Protein AF-A0A9X3MWZ3-F1 (afdb_monomer)

Foldseek 3Di:
DFDWAWEFEKDKAKFAAAPVQQVDQQFAAAQFQCVQVVDPLRFQKQVSGGGFLPDGHGDAHFMKMFMAFAPLQLDWDDDPPDPDIDGAFTFQWKWKWKDFPPDIWIKIKRQFFFDQECPAHSQDDVRGHGMHMDTLLRDPFPPDDGDGDGAGCCGRNNSCCSLFCNNRENRRIYGPNDADWGWMKMKMKTFHPDLVSAVCVVDVPSQHPQCPDVVGHSTYMYIAMATGHGYHNNDDRCPPVQAFAAFAKFKDLDLQLRLLLSLCVVLVHDLVSSLCSLCLVLVLNVVCPPACSVVVSQLVVLQSQKDWAFQFKAKDKDPFDDPCPVLRVLRNCLSQLVLQLLVLLLVLLQLLLVLSVQSSDPPRDPDDVVLSLVLSLLSLVVSVVSVVVSVVSVVVSVVVQVVRQVPDDPPMGMDIDTDDIWIAGGFMKMKTWDPLAAAQPPVVPRPRIHIDDTDPDAAPPSNNSDPPSVSRVCPVVNVVNHHYHDNDRAFFKKKFKKWFWDAPQQQLPQFHDQCSCVVFWDDDQSHQATDGPDAHTDPDIDMDMDMDTFDSCQCVVVLVSLVVCVVVVPDPPSCSSRVVRNVIGMGMDGRPCPLVVLLQWGFDDIDQQDDPVDDPVCVVSSVSSRVSSDPSNGTHGNQPDGNRQKDWGKMATDWMWTARSHSRIYIHPLVDYRYRPVWDADPVDRRITTHTIAGSFTKDKDKDFDDDPNFQFQWKWWAAPVQLKIWIGGLQQATQWIWGADPQWTDTDGDFEADHDHDDDPRVVLVVLRTHSVVSNQLSVLLQLLLVLADFDDDPQQVQVCVGINAMWTKGKMWIEMETSHAARANSYPVQSSVCSVVSDSRDGHNSCQQSHWFFKDKDHSSNNLAFFSWWFWADPVLHGDSQAIEGCSRDDDPRYYHDRRPRDIYGHHPPDDITMMITTGRQRGWIWIGRSHHNIDIDHGDPVSNVSNVQSHKDWAWPPFDKAFDPAAEDDDDPHAFAKFWTDRNDDTHHHDHHDPDPDDGDIDTDGTIIMGRND

Mean predicted aligned error: 10.82 Å

Radius of gyration: 37.03 Å; Cα contacts (8 Å, |Δi|>4): 2209; chains: 1; bounding box: 78×65×126 Å

Solvent-accessible surface area (backbone atoms only — not comparable to full-atom values): 54495 Å² total; per-residue (Å²): 137,90,64,20,35,31,38,34,49,34,56,43,49,59,48,54,31,7,55,67,37,32,75,40,61,58,21,44,55,36,64,57,36,39,65,49,53,74,40,89,63,42,37,69,44,31,78,58,25,44,53,67,74,86,45,58,36,52,50,74,53,21,37,39,34,33,41,47,76,48,72,64,42,70,48,73,40,69,48,96,90,46,101,50,74,47,69,39,48,48,66,39,32,33,41,40,35,41,42,43,95,89,52,74,52,47,30,38,31,33,30,28,38,53,36,81,54,70,82,59,16,84,20,41,39,96,86,29,15,33,11,27,71,33,51,46,91,74,46,80,43,94,76,71,85,76,58,70,55,92,44,35,44,33,60,94,76,43,84,52,22,55,62,21,35,58,48,20,33,25,42,51,21,43,77,46,68,68,70,76,65,49,52,31,27,42,31,42,38,31,30,48,86,51,64,87,54,30,48,60,74,80,41,38,67,63,75,41,79,64,48,72,40,90,80,43,48,76,45,60,34,37,36,18,15,27,25,63,41,65,40,40,52,82,34,59,71,57,72,77,63,62,55,60,36,76,36,52,36,12,31,22,52,34,66,58,41,6,44,21,25,40,31,21,61,75,61,70,50,56,71,66,57,25,52,51,47,40,29,49,76,70,71,40,55,88,42,45,85,44,90,46,20,57,50,54,45,53,51,49,56,56,40,59,35,41,45,80,41,88,47,48,56,36,70,45,59,49,77,57,88,75,92,46,66,68,49,41,51,50,39,47,52,42,43,50,48,51,35,32,48,53,39,53,19,38,49,50,41,26,51,49,51,51,51,40,49,50,73,39,38,89,78,63,70,99,67,62,62,68,57,49,50,54,47,50,50,53,43,34,52,52,47,51,52,50,53,53,50,46,54,53,46,52,55,49,39,53,55,46,51,53,53,52,52,72,69,49,58,97,82,31,45,74,45,81,41,79,33,75,55,26,38,28,68,43,42,53,16,40,28,40,40,33,73,92,53,62,63,82,57,76,89,66,68,63,61,77,62,46,77,43,76,61,80,87,67,80,45,54,91,92,44,73,67,47,82,61,47,62,62,58,61,44,51,62,54,19,60,75,64,32,41,76,57,59,83,76,85,49,63,42,34,38,27,42,34,34,36,41,23,46,34,60,80,64,46,40,92,84,34,41,54,40,52,50,50,68,78,44,37,45,69,48,95,91,56,71,48,36,40,71,77,70,94,59,61,49,95,67,63,50,78,48,74,40,69,42,76,59,60,81,56,59,35,50,67,57,53,50,51,50,53,52,52,53,74,64,63,80,54,92,66,53,50,72,43,45,51,69,56,74,78,40,26,53,47,47,47,62,50,66,49,51,48,43,37,30,48,16,27,40,76,53,76,62,59,72,76,59,62,95,89,56,59,82,84,47,49,62,58,46,48,52,52,35,63,50,26,62,87,44,61,63,49,46,57,37,50,85,56,69,57,32,59,61,39,47,32,46,39,30,70,77,45,38,32,39,25,21,35,67,26,37,56,30,41,45,53,63,89,69,62,32,61,12,87,93,50,48,57,36,92,92,40,76,79,25,34,36,55,57,45,29,47,45,58,38,32,30,80,47,72,45,71,46,70,64,89,89,36,48,48,65,16,33,46,25,42,27,71,84,63,61,23,41,36,36,26,39,52,74,22,50,53,29,23,34,40,33,57,50,94,86,38,38,44,78,40,73,40,71,33,73,81,57,56,76,71,55,70,72,56,33,54,50,56,66,53,54,60,40,27,68,57,44,44,44,49,50,53,18,45,55,49,21,47,77,41,37,64,58,92,71,55,76,53,55,57,41,42,31,70,54,30,40,69,65,23,34,32,33,38,36,38,35,38,36,47,56,73,30,56,80,72,47,46,56,31,67,69,41,49,54,52,28,56,75,67,67,41,80,85,73,51,48,42,39,44,49,44,57,28,39,43,42,43,46,67,53,52,86,77,32,33,55,27,19,49,38,30,34,21,50,46,40,100,87,69,45,69,32,63,76,42,46,29,16,90,44,44,47,96,48,97,47,35,35,61,69,57,66,82,70,39,60,34,33,64,23,95,84,59,76,65,45,49,35,36,36,36,25,36,45,77,26,36,36,46,39,40,51,25,53,55,62,76,44,72,48,68,55,58,66,70,58,36,50,54,32,60,59,45,44,59,49,73,44,83,56,57,81,36,80,26,51,71,90,55,50,44,63,89,74,78,95,46,63,54,50,66,26,40,30,30,66,67,40,73,75,37,78,57,45,84,61,68,96,68,94,66,96,69,64,67,39,82,42,69,34,24,44,31,41,35,67,102

Secondary structure (DSSP, 8-state):
-----EEEE--EEEEEE-HHHHTS--EEPPSB-GGGGGSTT--SSHHHHBPPTT-EEPPPSEEEEEEPPPGGGG--EE-TT-S-EE-PPPP-EEEEEEE-SS-EEEEEEEEEEEESSSSS---EETTEEEEEEEEGGG---TT----B----TTTTT-TTTTT-GGGSBTTTEEEE-----S-EEEEEEEE-SSGGG-HHHH-GGGG-GGGG-SSPP-SEEEEEEEEEE---TT--SSTTTTSPB--EEEEESSHHHHHHHHHHHHHT--HHHHHHHHHHHTT-GGGTTSTTHHHHHHHHHHHHTEEEE---EEEEEESS----HHHHHHHHHHHHHHHHHHHHHHHHHHHHHHHHHHHH-SS--S--HHHHHHHHHHHHHHHHHHHHHHHHHHHHHHHHHHHHHHHSPTT-EEEEEEPPPEEEEPPPEEEEESTTSPPSSSTT-PPPPEEPPP--SPPPTT-TT-SSTHHHHHHHHHHHTPEEP-----EEEEEEEEEEE-BGGG-GGG---TTHHHHHEE--TT-SSPEES---B-S-PEEEEEEEE--TTTTHHHHHHHHHHHHHT-STTHHHHHHHHHTS-EEEEE-TTHHHHHTTEEE-----S--TTS-GGGHHHHHHHHHHHTT---EEE-TTS---SEE-SEEEEEEEEEEETTSBEEEE--SSEEE-TTS-EETTEEEEE-PPPEESS-EEEEEEEPPSSS-SEEEEEEEETTTTEEEEEETT--EEEEEE--SSSPEEEEPSSSSPPPP-HHHHHHHHH---HHHHHHHHHHHHHHHTT------HHHHHHHHHH---EEEEEEEEEEEESSSPP---SHHHHHHHHHH--SSS---TTGGGPEEE-EE--SS-TTB-EEEEEEB-TTSSB-TT-EE-TT--SBTTEEPPPTTSSEEES-TTPPPEEEEEEE-TTSBEEEE-SSS--EEE---HHHHHHHHHH--EEEE--SEEEETT----PPPS-SSEEEEE-TTS--EEPPP-----S---EEEE--EEEEE--

Organism: NCBI:txid490573

Sequence (1017 aa):
MSGPALIVPIRVEALPVGAPDAAGPWSVLPHANFSALSLPRAPYLGAQVFSPPFGGQPFEPGVHVHWRLPRALLQARQERDAKRITLPCAPDRWLVVRTGAQDTQAWVVESNHVDPEPLHSPTSFPGGYIGRVHALEAWPGETEGGDRLPLNAFGYGIPDFAGCYVNCRNVFGMLDAESAPGPRTYTVIGWYADAKRDPLDADPAAFGELAGADPAPRRTLCVGAVSGVPFDPAGAYLRGQHAPLTPDVAIGNTPAEALAALAARRAGADEVAERLLNAFQLGALDRIGETDGIARLEEQMHAAKFAALDGGIEWEVRGGEADLAALNAAQRRWDSGTAELASLRGRLFADWCRRAALRASDRRPQLDFDALDAFMETQADEIDALAGELVALAAQIQVQADQVAAGLPHGARLESVPASRFYQPNDVVVVLCGDGLPGSAPDAADEPPFVGDEPTRPAPAGYERLAPPEVAQLLEYGAAHARPWKLPWRPVELAWRVSVQLRRELDTSAGLDPQVVLDHFAMPPDGFDLESDSVRYEALADEYTGRVLLAANASIGLERQIATAIEQRRYDGLEGLLGPLQQQPLLAQVLSGFTSALGMLAHQLQLPVEDPQGSPLDAAFVTRVRDAIDAERRFSPLMHNPFAPLRTGRFELTELRLIDEFGRWRDVDVSAIAVAETVPTDPRRRSAVLPPLRLSQPAQLNFRWLDAGGTPILGWVVPNHLDDGLMFYDAEGRALGRLTPTVDAPQWRVAPGAEVPAPAGVIAELVASIDDSAYLRALGATLDAARALIAPAQTAADREVAVLVGSPLAVVQASFDLSLLGLPLIDMGIDALRADIARGDVRRRSDRALAGVRLPVLLGSLTQLGDGLAGFFAAGADGKPDFARFLSQAATAHERIARPPQSTVTVRADPGAGATVVTMLVDPRCEVHAYTGVLPVKTLTIGPDVAARGLAALKYAFQTAPVIVPRGRIGVPLPAAAGTWSWLSATGEPVALEPFVPTAAPELHRIADGWLQLDPS

Structure (mmCIF, N/CA/C/O backbone):
data_AF-A0A9X3MWZ3-F1
#
_entry.id   AF-A0A9X3MWZ3-F1
#
loop_
_atom_site.group_PDB
_atom_site.id
_atom_site.type_symbol
_atom_site.label_atom_id
_atom_site.label_alt_id
_atom_site.label_comp_id
_atom_site.label_asym_id
_atom_site.label_entity_id
_atom_site.label_seq_id
_atom_site.pdbx_PDB_ins_code
_atom_site.Cartn_x
_atom_site.Cartn_y
_atom_site.Cartn_z
_atom_site.occupancy
_atom_site.B_iso_or_equiv
_atom_site.auth_seq_id
_atom_site.auth_comp_id
_atom_site.auth_asym_id
_atom_site.auth_atom_id
_atom_site.pdbx_PDB_model_num
ATOM 1 N N . MET A 1 1 ? -30.737 35.041 29.374 1.00 44.84 1 MET A N 1
ATOM 2 C CA . MET A 1 1 ? -30.986 35.500 27.991 1.00 44.84 1 MET A CA 1
ATOM 3 C C . MET A 1 1 ? -31.983 34.531 27.373 1.00 44.84 1 MET A C 1
ATOM 5 O O . MET A 1 1 ? -31.637 33.362 27.280 1.00 44.84 1 MET A O 1
ATOM 9 N N . SER A 1 2 ? -33.213 34.968 27.079 1.00 55.81 2 SER A N 1
ATOM 10 C CA . SER A 1 2 ? -34.256 34.138 26.450 1.00 55.81 2 SER A CA 1
ATOM 11 C C . SER A 1 2 ? -34.142 34.209 24.921 1.00 55.81 2 SER A C 1
ATOM 13 O O . SER A 1 2 ? -33.700 35.223 24.377 1.00 55.81 2 SER A O 1
ATOM 15 N N . GLY A 1 3 ? -34.428 33.099 24.253 1.00 67.62 3 GLY A N 1
ATOM 16 C CA . GLY A 1 3 ? -34.390 32.910 22.803 1.00 67.62 3 GLY A CA 1
ATOM 17 C C . GLY A 1 3 ? -34.557 31.415 22.499 1.00 67.62 3 GLY A C 1
ATOM 18 O O . GLY A 1 3 ? -34.235 30.609 23.379 1.00 67.62 3 GLY A O 1
ATOM 19 N N . PRO A 1 4 ? -35.066 31.034 21.316 1.00 80.38 4 PRO A N 1
ATOM 20 C CA . PRO A 1 4 ? -35.375 29.639 21.002 1.00 80.38 4 PRO A CA 1
ATOM 21 C C . PRO A 1 4 ? -34.118 28.755 20.981 1.00 80.38 4 PRO A C 1
ATOM 23 O O . PRO A 1 4 ? -32.992 29.237 20.809 1.00 80.38 4 PRO A O 1
ATOM 26 N N . ALA A 1 5 ? -34.309 27.450 21.165 1.00 85.44 5 ALA A N 1
ATOM 27 C CA . ALA A 1 5 ? -33.251 26.447 21.075 1.00 85.44 5 ALA A CA 1
ATOM 28 C C . ALA A 1 5 ? -33.361 25.662 19.761 1.00 85.44 5 ALA A C 1
ATOM 30 O O . ALA A 1 5 ? -34.463 25.374 19.295 1.00 85.44 5 ALA A O 1
ATOM 31 N N . LEU A 1 6 ? -32.222 25.291 19.181 1.00 87.88 6 LEU A N 1
ATOM 32 C CA . LEU A 1 6 ? -32.156 24.314 18.103 1.00 87.88 6 LEU A CA 1
ATOM 33 C C . LEU A 1 6 ? -32.267 22.919 18.720 1.00 87.88 6 LEU A C 1
ATOM 35 O O . LEU A 1 6 ? -31.373 22.487 19.450 1.00 87.88 6 LEU A O 1
ATOM 39 N N . ILE A 1 7 ? -33.365 22.229 18.441 1.00 87.81 7 ILE A N 1
ATOM 40 C CA . ILE A 1 7 ? -33.603 20.865 18.894 1.00 87.81 7 ILE A CA 1
ATOM 41 C C . ILE A 1 7 ? -33.026 19.908 17.858 1.00 87.81 7 ILE A C 1
ATOM 43 O O . ILE A 1 7 ? -33.414 19.928 16.690 1.00 87.81 7 ILE A O 1
ATOM 47 N N . VAL A 1 8 ? -32.088 19.074 18.295 1.00 88.75 8 VAL A N 1
ATOM 48 C CA . VAL A 1 8 ? -31.399 18.094 17.457 1.00 88.75 8 VAL A CA 1
ATOM 49 C C . VAL A 1 8 ? -31.795 16.692 17.921 1.00 88.75 8 VAL A C 1
ATOM 51 O O . VAL A 1 8 ? -31.367 16.256 18.994 1.00 88.75 8 VAL A O 1
ATOM 54 N N . PRO A 1 9 ? -32.627 15.971 17.154 1.00 88.19 9 PRO A N 1
ATOM 55 C CA . PRO A 1 9 ? -32.967 14.594 17.473 1.00 88.19 9 PRO A CA 1
ATOM 56 C C . PRO A 1 9 ? -31.722 13.700 17.516 1.00 88.19 9 PRO A C 1
ATOM 58 O O . PRO A 1 9 ? -30.861 13.767 16.639 1.00 88.19 9 PRO A O 1
ATOM 61 N N . ILE A 1 10 ? -31.635 12.839 18.527 1.00 90.25 10 ILE A N 1
ATOM 62 C CA . ILE A 1 10 ? -30.581 11.830 18.675 1.00 90.25 10 ILE A CA 1
ATOM 63 C C . ILE A 1 10 ? -31.183 10.440 18.854 1.00 90.25 10 ILE A C 1
ATOM 65 O O . ILE A 1 10 ? -32.307 10.273 19.329 1.00 90.25 10 ILE A O 1
ATOM 69 N N . ARG A 1 11 ? -30.414 9.411 18.495 1.00 89.56 11 ARG A N 1
ATOM 70 C CA . ARG A 1 11 ? -30.802 8.021 18.751 1.00 89.56 11 ARG A CA 1
ATOM 71 C C . ARG A 1 11 ? -30.326 7.586 20.131 1.00 89.56 11 ARG A C 1
ATOM 73 O O . ARG A 1 11 ? -29.149 7.744 20.447 1.00 89.56 11 ARG A O 1
ATOM 80 N N . VAL A 1 12 ? -31.245 7.010 20.902 1.00 93.38 12 VAL A N 1
ATOM 81 C CA . VAL A 1 12 ? -30.995 6.386 22.205 1.00 93.38 12 VAL A CA 1
ATOM 82 C C . VAL A 1 12 ? -31.265 4.896 22.067 1.00 93.38 12 VAL A C 1
ATOM 84 O O . VAL A 1 12 ? -32.322 4.502 21.580 1.00 93.38 12 VAL A O 1
ATOM 87 N N . GLU A 1 13 ? -30.312 4.087 22.498 1.00 94.56 13 GLU A N 1
ATOM 88 C CA . GLU A 1 13 ? -30.368 2.631 22.469 1.00 94.56 13 GLU A CA 1
ATOM 89 C C . GLU A 1 13 ? -30.204 2.113 23.900 1.00 94.56 13 GLU A C 1
ATOM 91 O O . GLU A 1 13 ? -29.517 2.721 24.726 1.00 94.56 13 GLU A O 1
ATOM 96 N N . ALA A 1 14 ? -30.846 0.989 24.212 1.00 95.25 14 ALA A N 1
ATOM 97 C CA . ALA A 1 14 ? -30.788 0.390 25.540 1.00 95.25 14 ALA A CA 1
ATOM 98 C C . ALA A 1 14 ? -30.548 -1.117 25.448 1.00 95.25 14 ALA A C 1
ATOM 100 O O . ALA A 1 14 ? -31.276 -1.833 24.757 1.00 95.25 14 ALA A O 1
ATOM 101 N N . LEU A 1 15 ? -29.551 -1.602 26.182 1.00 94.69 15 LEU A N 1
ATOM 102 C CA . LEU A 1 15 ? -29.202 -3.012 26.286 1.00 94.69 15 LEU A CA 1
ATOM 103 C C . LEU A 1 15 ? -29.501 -3.516 27.709 1.00 94.69 15 LEU A C 1
ATOM 105 O O . LEU A 1 15 ? -28.733 -3.221 28.628 1.00 94.69 15 LEU A O 1
ATOM 109 N N . PRO A 1 16 ? -30.605 -4.256 27.921 1.00 94.06 16 PRO A N 1
ATOM 110 C CA . PRO A 1 16 ? -30.861 -4.921 29.193 1.00 94.06 16 PRO A CA 1
ATOM 111 C C . PRO A 1 16 ? -29.943 -6.140 29.359 1.00 94.06 16 PRO A C 1
ATOM 113 O O . PRO A 1 16 ? -29.800 -6.953 28.445 1.00 94.06 16 PRO A O 1
ATOM 116 N N . VAL A 1 17 ? -29.345 -6.270 30.541 1.00 92.94 17 VAL A N 1
ATOM 117 C CA . VAL A 1 17 ? -28.444 -7.359 30.938 1.00 92.94 17 VAL A CA 1
ATOM 118 C C . VAL A 1 17 ? -28.923 -7.903 32.281 1.00 92.94 17 VAL A C 1
ATOM 120 O O . VAL A 1 17 ? -28.858 -7.216 33.303 1.00 92.94 17 VAL A O 1
ATOM 123 N N . GLY A 1 18 ? -29.426 -9.139 32.292 1.00 91.94 18 GLY A N 1
ATOM 124 C CA . GLY A 1 18 ? -29.791 -9.826 33.534 1.00 91.94 18 GLY A CA 1
ATOM 125 C C . GLY A 1 18 ? -28.623 -10.616 34.129 1.00 91.94 18 GLY A C 1
ATOM 126 O O . GLY A 1 18 ? -27.554 -10.736 33.536 1.00 91.94 18 GLY A O 1
ATOM 127 N N . ALA A 1 19 ? -28.818 -11.212 35.304 1.00 89.94 19 ALA A N 1
ATOM 128 C CA . ALA A 1 19 ? -27.808 -12.033 35.973 1.00 89.94 19 ALA A CA 1
ATOM 129 C C . ALA A 1 19 ? -27.309 -13.236 35.134 1.00 89.94 19 ALA A C 1
ATOM 131 O O . ALA A 1 19 ? -26.105 -13.499 35.158 1.00 89.94 19 ALA A O 1
ATOM 132 N N . PRO A 1 20 ? -28.159 -13.953 34.365 1.00 88.25 20 PRO A N 1
ATOM 133 C CA . PRO A 1 20 ? -27.692 -14.965 33.415 1.00 88.25 20 PRO A CA 1
ATOM 134 C C . PRO A 1 20 ? -26.774 -14.400 32.325 1.00 88.25 20 PRO A C 1
ATOM 136 O O . PRO A 1 20 ? -25.827 -15.072 31.919 1.00 88.25 20 PRO A O 1
ATOM 139 N N . ASP A 1 21 ? -27.045 -13.176 31.865 1.00 87.81 21 ASP A N 1
ATOM 140 C CA . ASP A 1 21 ? -26.207 -12.489 30.889 1.00 87.81 21 ASP A CA 1
ATOM 141 C C . ASP A 1 21 ? -24.911 -11.996 31.560 1.00 87.81 21 ASP A C 1
ATOM 143 O O . ASP A 1 21 ? -23.841 -12.163 31.019 1.00 87.81 21 ASP A O 1
ATOM 147 N N . ALA A 1 22 ? -24.898 -11.509 32.795 1.00 85.62 22 ALA A N 1
ATOM 148 C CA . ALA A 1 22 ? -23.644 -11.061 33.426 1.00 85.62 22 ALA A CA 1
ATOM 149 C C . ALA A 1 22 ? -22.596 -12.179 33.672 1.00 85.62 22 ALA A C 1
ATOM 151 O O . ALA A 1 22 ? -21.436 -11.897 33.965 1.00 85.62 22 ALA A O 1
ATOM 152 N N . ALA A 1 23 ? -22.972 -13.458 33.555 1.00 83.69 23 ALA A N 1
ATOM 153 C CA . ALA A 1 23 ? -22.090 -14.594 33.833 1.00 83.69 23 ALA A CA 1
ATOM 154 C C . ALA A 1 23 ? -21.106 -14.962 32.697 1.00 83.69 23 ALA A C 1
ATOM 156 O O . ALA A 1 23 ? -20.221 -15.790 32.916 1.00 83.69 23 ALA A O 1
ATOM 157 N N . GLY A 1 24 ? -21.255 -14.401 31.490 1.00 77.31 24 GLY A N 1
ATOM 158 C CA . GLY A 1 24 ? -20.427 -14.729 30.319 1.00 77.31 24 GLY A CA 1
ATOM 159 C C . GLY A 1 24 ? -19.657 -13.523 29.762 1.00 77.31 24 GLY A C 1
ATOM 160 O O . GLY A 1 24 ? -20.049 -12.385 30.008 1.00 77.31 24 GLY A O 1
ATOM 161 N N . PRO A 1 25 ? -18.564 -13.733 29.003 1.00 77.44 25 PRO A N 1
ATOM 162 C CA . PRO A 1 25 ? -17.760 -12.656 28.419 1.00 77.44 25 PRO A CA 1
ATOM 163 C C . PRO A 1 25 ? -18.405 -12.106 27.133 1.00 77.44 25 PRO A C 1
ATOM 165 O O . PRO A 1 25 ? -17.905 -12.306 26.025 1.00 77.44 25 PRO A O 1
ATOM 168 N N . TRP A 1 26 ? -19.560 -11.454 27.270 1.00 79.44 26 TRP A N 1
ATOM 169 C CA . TRP A 1 26 ? -20.391 -11.052 26.127 1.00 79.44 26 TRP A CA 1
ATOM 170 C C . TRP A 1 26 ? -20.018 -9.707 25.499 1.00 79.44 26 TRP A C 1
ATOM 172 O O . TRP A 1 26 ? -20.583 -9.351 24.467 1.00 79.44 26 TRP A O 1
ATOM 182 N N . SER A 1 27 ? -19.087 -8.965 26.099 1.00 82.56 27 SER A N 1
ATOM 183 C CA . SER A 1 27 ? -18.580 -7.701 25.557 1.00 82.56 27 SER A CA 1
ATOM 184 C C . SER A 1 27 ? -17.097 -7.807 25.240 1.00 82.56 27 SER A C 1
ATOM 186 O O . SER A 1 27 ? -16.363 -8.515 25.930 1.00 82.56 27 SER A O 1
ATOM 188 N N . VAL A 1 28 ? -16.640 -7.097 24.214 1.00 81.38 28 VAL A N 1
ATOM 189 C CA . VAL A 1 28 ? -15.213 -6.864 24.006 1.00 81.38 28 VAL A CA 1
ATOM 190 C C . VAL A 1 28 ? -14.673 -5.937 25.093 1.00 81.38 28 VAL A C 1
ATOM 192 O O . VAL A 1 28 ? -15.396 -5.125 25.675 1.00 81.38 28 VAL A O 1
ATOM 195 N N . LEU A 1 29 ? -13.379 -6.065 25.373 1.00 81.00 29 LEU A N 1
ATOM 196 C CA . LEU A 1 29 ? -12.671 -5.102 26.213 1.00 81.00 29 LEU A CA 1
ATOM 197 C C . LEU A 1 29 ? -12.729 -3.700 25.577 1.00 81.00 29 LEU A C 1
ATOM 199 O O . LEU A 1 29 ? -12.761 -3.617 24.341 1.00 81.00 29 LEU A O 1
ATOM 203 N N . PRO A 1 30 ? -12.677 -2.615 26.382 1.00 79.69 30 PRO A N 1
ATOM 204 C CA . PRO A 1 30 ? -12.592 -1.261 25.847 1.00 79.69 30 PRO A CA 1
ATOM 205 C C . PRO A 1 30 ? -11.453 -1.171 24.837 1.00 79.69 30 PRO A C 1
ATOM 207 O O . PRO A 1 30 ? -10.393 -1.776 25.038 1.00 79.69 30 PRO A O 1
ATOM 210 N N . HIS A 1 31 ? -11.671 -0.432 23.753 1.00 81.06 31 HIS A N 1
ATOM 211 C CA . HIS A 1 31 ? -10.681 -0.256 22.699 1.00 81.06 31 HIS A CA 1
ATOM 212 C C . HIS A 1 31 ? -9.360 0.235 23.300 1.00 81.06 31 HIS A C 1
ATOM 214 O O . HIS A 1 31 ? -8.314 -0.354 23.032 1.00 81.06 31 HIS A O 1
ATOM 220 N N . ALA A 1 32 ? -9.428 1.226 24.195 1.00 85.12 32 ALA A N 1
ATOM 221 C CA . ALA A 1 32 ? -8.286 1.728 24.946 1.00 85.12 32 ALA A CA 1
ATOM 222 C C . ALA A 1 32 ? -8.561 1.729 26.461 1.00 85.12 32 ALA A C 1
ATOM 224 O O . ALA A 1 32 ? -9.608 2.191 26.915 1.00 85.12 32 ALA A O 1
ATOM 225 N N . ASN A 1 33 ? -7.594 1.253 27.243 1.00 87.50 33 ASN A N 1
ATOM 226 C CA . ASN A 1 33 ? -7.618 1.261 28.700 1.00 87.50 33 ASN A CA 1
ATOM 227 C C . ASN A 1 33 ? -6.326 1.882 29.264 1.00 87.50 33 ASN A C 1
ATOM 229 O O . ASN A 1 33 ? -5.306 1.212 29.421 1.00 87.50 33 ASN A O 1
ATOM 233 N N . PHE A 1 34 ? -6.368 3.171 29.602 1.00 87.94 34 PHE A N 1
ATOM 234 C CA . PHE A 1 34 ? -5.214 3.925 30.110 1.00 87.94 34 PHE A CA 1
ATOM 235 C C . PHE A 1 34 ? -4.869 3.594 31.557 1.00 87.94 34 PHE A C 1
ATOM 237 O O . PHE A 1 34 ? -3.738 3.838 31.970 1.00 87.94 34 PHE A O 1
ATOM 244 N N . SER A 1 35 ? -5.786 2.980 32.315 1.00 86.81 35 SER A N 1
ATOM 245 C CA . SER A 1 35 ? -5.480 2.528 33.681 1.00 86.81 35 SER A CA 1
ATOM 246 C C . SER A 1 35 ? -4.335 1.508 33.712 1.00 86.81 35 SER A C 1
ATOM 248 O O . SER A 1 35 ? -3.606 1.416 34.699 1.00 86.81 35 SER A O 1
ATOM 250 N N . ALA A 1 36 ? -4.109 0.803 32.596 1.00 85.56 36 ALA A N 1
ATOM 251 C CA . ALA A 1 36 ? -3.003 -0.129 32.433 1.00 85.56 36 ALA A CA 1
ATOM 252 C C . ALA A 1 36 ? -1.619 0.549 32.481 1.00 85.56 36 ALA A C 1
ATOM 254 O O . ALA A 1 36 ? -0.641 -0.113 32.824 1.00 85.56 36 ALA A O 1
ATOM 255 N N . LEU A 1 37 ? -1.521 1.853 32.184 1.00 85.75 37 LEU A N 1
ATOM 256 C CA . LEU A 1 37 ? -0.266 2.617 32.250 1.00 85.75 37 LEU A CA 1
ATOM 257 C C . LEU A 1 37 ? 0.137 2.978 33.684 1.00 85.75 37 LEU A C 1
ATOM 259 O O . LEU A 1 37 ? 1.316 3.204 33.955 1.00 85.75 37 LEU A O 1
ATOM 263 N N . SER A 1 38 ? -0.827 3.013 34.605 1.00 79.94 38 SER A N 1
ATOM 264 C CA . SER A 1 38 ? -0.587 3.299 36.023 1.00 79.94 38 SER A CA 1
ATOM 265 C C . SER A 1 38 ? -0.088 2.075 36.799 1.00 79.94 38 SER A C 1
ATOM 267 O O . SER A 1 38 ? 0.256 2.186 37.976 1.00 79.94 38 SER A O 1
ATOM 269 N N . LEU A 1 39 ? -0.042 0.897 36.165 1.00 81.12 39 LEU A N 1
ATOM 270 C CA . LEU A 1 39 ? 0.467 -0.314 36.797 1.00 81.12 39 LEU A CA 1
ATOM 271 C C . LEU A 1 39 ? 1.990 -0.210 37.030 1.00 81.12 39 LEU A C 1
ATOM 273 O O . LEU A 1 39 ? 2.728 0.265 36.157 1.00 81.12 39 LEU A O 1
ATOM 277 N N . PRO A 1 40 ? 2.501 -0.681 38.186 1.00 78.31 40 PRO A N 1
ATOM 278 C CA . PRO A 1 40 ? 3.936 -0.690 38.449 1.00 78.31 40 PRO A CA 1
ATOM 279 C C . PRO A 1 40 ? 4.695 -1.470 37.372 1.00 78.31 40 PRO A C 1
ATOM 281 O O . PRO A 1 40 ? 4.337 -2.610 37.079 1.00 78.31 40 PRO A O 1
ATOM 284 N N . ARG A 1 41 ? 5.771 -0.882 36.828 1.00 78.06 41 ARG A N 1
ATOM 285 C CA . ARG A 1 41 ? 6.602 -1.462 35.753 1.00 78.06 41 ARG A CA 1
ATOM 286 C C . ARG A 1 41 ? 5.890 -1.653 34.409 1.00 78.06 41 ARG A C 1
ATOM 288 O O . ARG A 1 41 ? 6.469 -2.287 33.532 1.00 78.06 41 ARG A O 1
ATOM 295 N N . ALA A 1 42 ? 4.684 -1.123 34.210 1.00 83.81 42 ALA A N 1
ATOM 296 C CA . ALA A 1 42 ? 4.072 -1.131 32.886 1.00 83.81 42 ALA A CA 1
ATOM 297 C C . ALA A 1 42 ? 4.866 -0.228 31.924 1.00 83.81 42 ALA A C 1
ATOM 299 O O . ALA A 1 42 ? 5.188 0.908 32.282 1.00 83.81 42 ALA A O 1
ATOM 300 N N . PRO A 1 43 ? 5.195 -0.698 30.708 1.00 86.94 43 PRO A N 1
ATOM 301 C CA . PRO A 1 43 ? 5.865 0.142 29.729 1.00 86.94 43 PRO A CA 1
ATOM 302 C C . PRO A 1 43 ? 4.893 1.214 29.219 1.00 86.94 43 PRO A C 1
ATOM 304 O O . PRO A 1 43 ? 3.739 0.916 28.906 1.00 86.94 43 PRO A O 1
ATOM 307 N N . TYR A 1 44 ? 5.363 2.459 29.093 1.00 89.56 44 TYR A N 1
ATOM 308 C CA . TYR A 1 44 ? 4.563 3.569 28.565 1.00 89.56 44 TYR A CA 1
ATOM 309 C C . TYR A 1 44 ? 4.440 3.481 27.035 1.00 89.56 44 TYR A C 1
ATOM 311 O O . TYR A 1 44 ? 5.087 4.209 26.284 1.00 89.56 44 TYR A O 1
ATOM 319 N N . LEU A 1 45 ? 3.650 2.513 26.564 1.00 89.12 45 LEU A N 1
ATOM 320 C CA . LEU A 1 45 ? 3.478 2.181 25.149 1.00 89.12 45 LEU A CA 1
ATOM 321 C C . LEU A 1 45 ? 2.003 2.055 24.781 1.00 89.12 45 LEU A C 1
ATOM 323 O O . LEU A 1 45 ? 1.197 1.574 25.574 1.00 89.12 45 LEU A O 1
ATOM 327 N N . GLY A 1 46 ? 1.666 2.395 23.531 1.00 84.88 46 GLY A N 1
ATOM 328 C CA . GLY A 1 46 ? 0.307 2.220 23.004 1.00 84.88 46 GLY A CA 1
ATOM 329 C C . GLY A 1 46 ? -0.187 0.776 23.135 1.00 84.88 46 GLY A C 1
ATOM 330 O O . GLY A 1 46 ? -1.307 0.550 23.578 1.00 84.88 46 GLY A O 1
ATOM 331 N N . ALA A 1 47 ? 0.685 -0.208 22.885 1.00 83.69 47 ALA A N 1
ATOM 332 C CA . ALA A 1 47 ? 0.375 -1.636 23.024 1.00 83.69 47 ALA A CA 1
ATOM 333 C C . ALA A 1 47 ? -0.119 -2.049 24.427 1.00 83.69 47 ALA A C 1
ATOM 335 O O . ALA A 1 47 ? -0.773 -3.077 24.557 1.00 83.69 47 ALA A O 1
ATOM 336 N N . GLN A 1 48 ? 0.200 -1.273 25.471 1.00 86.56 48 GLN A N 1
ATOM 337 C CA . GLN A 1 48 ? -0.265 -1.526 26.838 1.00 86.56 48 GLN A CA 1
ATOM 338 C C . GLN A 1 48 ? -1.694 -1.012 27.074 1.00 86.56 48 GLN A C 1
ATOM 340 O O . GLN A 1 48 ? -2.380 -1.482 27.979 1.00 86.56 48 GLN A O 1
ATOM 345 N N . VAL A 1 49 ? -2.121 -0.034 26.273 1.00 86.88 49 VAL A N 1
ATOM 346 C CA . VAL A 1 49 ? -3.427 0.623 26.358 1.00 86.88 49 VAL A CA 1
ATOM 347 C C . VAL A 1 49 ? -4.461 -0.113 25.511 1.00 86.88 49 VAL A C 1
ATOM 349 O O . VAL A 1 49 ? -5.603 -0.269 25.943 1.00 86.88 49 VAL A O 1
ATOM 352 N N . PHE A 1 50 ? -4.091 -0.543 24.302 1.00 84.81 50 PHE A N 1
ATOM 353 C CA . PHE A 1 50 ? -5.040 -1.143 23.364 1.00 84.81 50 PHE A CA 1
ATOM 354 C C . PHE A 1 50 ? -5.311 -2.607 23.687 1.00 84.81 50 PHE A C 1
ATOM 356 O O . PHE A 1 50 ? -4.402 -3.426 23.805 1.00 84.81 50 PHE A O 1
ATOM 363 N N . SER A 1 51 ? -6.592 -2.947 23.797 1.00 83.81 51 SER A N 1
ATOM 364 C CA . SER A 1 51 ? -7.004 -4.315 24.096 1.00 83.81 51 SER A CA 1
ATOM 365 C C . SER A 1 51 ? -6.790 -5.248 22.892 1.00 83.81 51 SER A C 1
ATOM 367 O O . SER A 1 51 ? -6.901 -4.813 21.739 1.00 83.81 51 SER A O 1
ATOM 369 N N . PRO A 1 52 ? -6.574 -6.559 23.099 1.00 82.56 52 PRO A N 1
ATOM 370 C CA . PRO A 1 52 ? -6.485 -7.514 21.996 1.00 82.56 52 PRO A CA 1
ATOM 371 C C . PRO A 1 52 ? -7.840 -7.680 21.273 1.00 82.56 52 PRO A C 1
ATOM 373 O O . PRO A 1 52 ? -8.880 -7.654 21.938 1.00 82.56 52 PRO A O 1
ATOM 376 N N . PRO A 1 53 ? -7.866 -7.914 19.942 1.00 84.44 53 PRO A N 1
ATOM 377 C CA . PRO A 1 53 ? -9.107 -7.991 19.152 1.00 84.44 53 PRO A CA 1
ATOM 378 C C . PRO A 1 53 ? -10.107 -9.072 19.587 1.00 84.44 53 PRO A C 1
ATOM 380 O O . PRO A 1 53 ? -11.308 -8.923 19.385 1.00 84.44 53 PRO A O 1
ATOM 383 N N . PHE A 1 54 ? -9.618 -10.149 20.207 1.00 88.00 54 PHE A N 1
ATOM 384 C CA . PHE A 1 54 ? -10.418 -11.317 20.589 1.00 88.00 54 PHE A CA 1
ATOM 385 C C . PHE A 1 54 ? -10.532 -11.509 22.109 1.00 88.00 54 PHE A C 1
ATOM 387 O O . PHE A 1 54 ? -10.826 -12.609 22.575 1.00 88.00 54 PHE A O 1
ATOM 394 N N . GLY A 1 55 ? -10.300 -10.448 22.889 1.00 84.62 55 GLY A N 1
ATOM 395 C CA . GLY A 1 55 ? -10.557 -10.436 24.332 1.00 84.62 55 GLY A CA 1
ATOM 396 C C . GLY A 1 55 ? -12.030 -10.173 24.660 1.00 84.62 55 GLY A C 1
ATOM 397 O O . GLY A 1 55 ? -12.736 -9.533 23.880 1.00 84.62 55 GLY A O 1
ATOM 398 N N . GLY A 1 56 ? -12.491 -10.631 25.826 1.00 83.38 56 GLY A N 1
ATOM 399 C CA . GLY A 1 56 ? -13.857 -10.386 26.285 1.00 83.38 56 GLY A CA 1
ATOM 400 C C . GLY A 1 56 ? -13.966 -10.195 27.795 1.00 83.38 56 GLY A C 1
ATOM 401 O O . GLY A 1 56 ? -13.156 -10.722 28.557 1.00 83.38 56 GLY A O 1
ATOM 402 N N . GLN A 1 57 ? -14.983 -9.446 28.213 1.00 84.75 57 GLN A N 1
ATOM 403 C CA . GLN A 1 57 ? -15.337 -9.180 29.605 1.00 84.75 57 GLN A CA 1
ATOM 404 C C . GLN A 1 57 ? -16.859 -9.306 29.802 1.00 84.75 57 GLN A C 1
ATOM 406 O O . GLN A 1 57 ? -17.627 -9.113 28.847 1.00 84.75 57 GLN A O 1
ATOM 411 N N . PRO A 1 58 ? -17.320 -9.660 31.013 1.00 85.50 58 PRO A N 1
ATOM 412 C CA . PRO A 1 58 ? -18.743 -9.696 31.317 1.00 85.50 58 PRO A CA 1
ATOM 413 C C . PRO A 1 58 ? -19.346 -8.291 31.361 1.00 85.50 58 PRO A C 1
ATOM 415 O O . PRO A 1 58 ? -18.683 -7.333 31.755 1.00 85.50 58 PRO A O 1
ATOM 418 N N . PHE A 1 59 ? -20.621 -8.183 30.988 1.00 88.38 59 PHE A N 1
ATOM 419 C CA . PHE A 1 59 ? -21.401 -6.985 31.285 1.00 88.38 59 PHE A CA 1
ATOM 420 C C . PHE A 1 59 ? -21.774 -6.953 32.766 1.00 88.38 59 PHE A C 1
ATOM 422 O O . PHE A 1 59 ? -22.035 -7.987 33.385 1.00 88.38 59 PHE A O 1
ATOM 429 N N . GLU A 1 60 ? -21.856 -5.748 33.318 1.00 90.00 60 GLU A N 1
ATOM 430 C CA . GLU A 1 60 ? -22.481 -5.543 34.621 1.00 90.00 60 GLU A CA 1
ATOM 431 C C . GLU A 1 60 ? -24.010 -5.690 34.499 1.00 90.00 60 GLU A C 1
ATOM 433 O O . GLU A 1 60 ? -24.582 -5.233 33.512 1.00 90.00 60 GLU A O 1
ATOM 438 N N . PRO A 1 61 ? -24.704 -6.315 35.468 1.00 91.88 61 PRO A N 1
ATOM 439 C CA . PRO A 1 61 ? -26.163 -6.391 35.444 1.00 91.88 61 PRO A CA 1
ATOM 440 C C . PRO A 1 61 ? -26.819 -5.003 35.467 1.00 91.88 61 PRO A C 1
ATOM 442 O O . PRO A 1 61 ? -26.422 -4.138 36.249 1.00 91.88 61 PRO A O 1
ATOM 445 N N . GLY A 1 62 ? -27.871 -4.818 34.670 1.00 93.75 62 GLY A N 1
ATOM 446 C CA . GLY A 1 62 ? -28.627 -3.567 34.588 1.00 93.75 62 GLY A CA 1
ATOM 447 C C . GLY A 1 62 ? -29.059 -3.232 33.163 1.00 93.75 62 GLY A C 1
ATOM 448 O O . GLY A 1 62 ? -29.053 -4.085 32.276 1.00 93.75 62 GLY A O 1
ATOM 449 N N . VAL A 1 63 ? -29.460 -1.983 32.933 1.00 94.69 63 VAL A N 1
ATOM 450 C CA . VAL A 1 63 ? -29.760 -1.464 31.594 1.00 94.69 63 VAL A CA 1
ATOM 451 C C . VAL A 1 63 ? -28.657 -0.500 31.177 1.00 94.69 63 VAL A C 1
ATOM 453 O O . VAL A 1 63 ? -28.505 0.580 31.748 1.00 94.69 63 VAL A O 1
ATOM 456 N N . HIS A 1 64 ? -27.887 -0.882 30.161 1.00 95.12 64 HIS A N 1
ATOM 457 C CA . HIS A 1 64 ? -26.887 -0.012 29.552 1.00 95.12 64 HIS A CA 1
ATOM 458 C C . HIS A 1 64 ? -27.573 0.886 28.528 1.00 95.12 64 HIS A C 1
ATOM 460 O O . HIS A 1 64 ? -28.100 0.398 27.531 1.00 95.12 64 HIS A O 1
ATOM 466 N N . VAL A 1 65 ? -27.579 2.191 28.770 1.00 96.19 65 VAL A N 1
ATOM 467 C CA . VAL A 1 65 ? -28.168 3.183 27.867 1.00 96.19 65 VAL A CA 1
ATOM 468 C C . VAL A 1 65 ? -27.036 3.892 27.135 1.00 96.19 65 VAL A C 1
ATOM 470 O O . VAL A 1 65 ? -26.106 4.382 27.774 1.00 96.19 65 VAL A O 1
ATOM 473 N N . HIS A 1 66 ? -27.101 3.950 25.809 1.00 96.25 66 HIS A N 1
ATOM 474 C CA . HIS A 1 66 ? -26.124 4.625 24.951 1.00 96.25 66 HIS A CA 1
ATOM 475 C C . HIS A 1 66 ? -26.855 5.568 24.005 1.00 96.25 66 HIS A C 1
ATOM 477 O O . HIS A 1 66 ? -27.946 5.250 23.531 1.00 96.25 66 HIS A O 1
ATOM 483 N N . TRP A 1 67 ? -26.283 6.737 23.735 1.00 94.69 67 TRP A N 1
ATOM 484 C CA . TRP A 1 67 ? -26.865 7.678 22.789 1.00 94.69 67 TRP A CA 1
ATOM 485 C C . TRP A 1 67 ? -25.835 8.176 21.791 1.00 94.69 67 TRP A C 1
ATOM 487 O O . TRP A 1 67 ? -24.678 8.442 22.114 1.00 94.69 67 TRP A O 1
ATOM 497 N N . ARG A 1 68 ? -26.280 8.314 20.545 1.00 90.56 68 ARG A N 1
ATOM 498 C CA . ARG A 1 68 ? -25.417 8.705 19.434 1.00 90.56 68 ARG A CA 1
ATOM 499 C C . ARG A 1 68 ? -25.379 10.219 19.315 1.00 90.56 68 ARG A C 1
ATOM 501 O O . ARG A 1 68 ? -26.418 10.877 19.334 1.00 90.56 68 ARG A O 1
ATOM 508 N N . LEU A 1 69 ? -24.177 10.761 19.143 1.00 89.62 69 LEU A N 1
ATOM 509 C CA . LEU A 1 69 ? -24.017 12.174 18.830 1.00 89.62 69 LEU A CA 1
ATOM 510 C C . LEU A 1 69 ? -24.571 12.476 17.427 1.00 89.62 69 LEU A C 1
ATOM 512 O O . LEU A 1 69 ? -24.419 11.642 16.528 1.00 89.62 69 LEU A O 1
ATOM 516 N N . PRO A 1 70 ? -25.169 13.663 17.214 1.00 86.19 70 PRO A N 1
ATOM 517 C CA . PRO A 1 70 ? -25.628 14.089 15.898 1.00 86.19 70 PRO A CA 1
ATOM 518 C C . PRO A 1 70 ? -24.514 14.020 14.855 1.00 86.19 70 PRO A C 1
ATOM 520 O O . PRO A 1 70 ? -23.374 14.401 15.136 1.00 86.19 70 PRO A O 1
ATOM 523 N N . ARG A 1 71 ? -24.846 13.635 13.616 1.00 79.50 71 ARG A N 1
ATOM 524 C CA . ARG A 1 71 ? -23.865 13.526 12.522 1.00 79.50 71 ARG A CA 1
ATOM 525 C C . ARG A 1 71 ? -23.032 14.796 12.301 1.00 79.50 71 ARG A C 1
ATOM 527 O O . ARG A 1 71 ? -21.870 14.688 11.912 1.00 79.50 71 ARG A O 1
ATOM 534 N N . ALA A 1 72 ? -23.592 15.979 12.556 1.00 79.06 72 ALA A N 1
ATOM 535 C CA . ALA A 1 72 ? -22.879 17.258 12.464 1.00 79.06 72 ALA A CA 1
ATOM 536 C C . ALA A 1 72 ? -21.663 17.343 13.410 1.00 79.06 72 ALA A C 1
ATOM 538 O O . ALA A 1 72 ? -20.664 17.970 13.070 1.00 79.06 72 ALA A O 1
ATOM 539 N N . LEU A 1 73 ? -21.716 16.667 14.563 1.00 84.62 73 LEU A N 1
ATOM 540 C CA . LEU A 1 73 ? -20.644 16.650 15.564 1.00 84.62 73 LEU A CA 1
ATOM 541 C C . LEU A 1 73 ? -19.589 15.564 15.309 1.00 84.62 73 LEU A C 1
ATOM 543 O O . LEU A 1 73 ? -18.544 15.555 15.953 1.00 84.62 73 LEU A O 1
ATOM 547 N N . LEU A 1 74 ? -19.853 14.652 14.368 1.00 82.38 74 LEU A N 1
ATOM 548 C CA . LEU A 1 74 ? -18.938 13.576 13.974 1.00 82.38 74 LEU A CA 1
ATOM 549 C C . LEU A 1 74 ? -18.017 13.982 12.808 1.00 82.38 74 LEU A C 1
ATOM 551 O O . LEU A 1 74 ? -17.163 13.200 12.399 1.00 82.38 74 LEU A O 1
ATOM 555 N N . GLN A 1 75 ? -18.199 15.180 12.240 1.00 78.62 75 GLN A N 1
ATOM 556 C CA . GLN A 1 75 ? -17.467 15.638 11.059 1.00 78.62 75 GLN A CA 1
ATOM 557 C C . GLN A 1 75 ? -16.326 16.583 11.430 1.00 78.62 75 GLN A C 1
ATOM 559 O O . GLN A 1 75 ? -16.531 17.680 11.947 1.00 78.62 75 GLN A O 1
ATOM 564 N N . ALA A 1 76 ? -15.112 16.150 11.107 1.00 76.50 76 ALA A N 1
ATOM 565 C CA . ALA A 1 76 ? -13.912 16.963 11.170 1.00 76.50 76 ALA A CA 1
ATOM 566 C C . ALA A 1 76 ? -13.912 18.044 10.080 1.00 76.50 76 ALA A C 1
ATOM 568 O O . ALA A 1 76 ? -14.308 17.792 8.940 1.00 76.50 76 ALA A O 1
ATOM 569 N N . ARG A 1 77 ? -13.426 19.242 10.412 1.00 71.88 77 ARG A N 1
ATOM 570 C CA . ARG A 1 77 ? -13.283 20.354 9.469 1.00 71.88 77 ARG A CA 1
ATOM 571 C C . ARG A 1 77 ? -11.823 20.706 9.277 1.00 71.88 77 ARG A C 1
ATOM 573 O O . ARG A 1 77 ? -11.061 20.774 10.235 1.00 71.88 77 ARG A O 1
ATOM 580 N N . GLN A 1 78 ? -11.454 20.962 8.031 1.00 69.88 78 GLN A N 1
ATOM 581 C CA . GLN A 1 78 ? -10.138 21.472 7.680 1.00 69.88 78 GLN A CA 1
ATOM 582 C C . GLN A 1 78 ? -10.260 22.973 7.407 1.00 69.88 78 GLN A C 1
ATOM 584 O O . GLN A 1 78 ? -10.997 23.388 6.511 1.00 69.88 78 GLN A O 1
ATOM 589 N N . GLU A 1 79 ? -9.581 23.796 8.205 1.00 66.88 79 GLU A N 1
ATOM 590 C CA . GLU A 1 79 ? -9.493 25.238 7.949 1.00 66.88 79 GLU A CA 1
ATOM 591 C C . GLU A 1 79 ? -8.712 25.469 6.639 1.00 66.88 79 GLU A C 1
ATOM 593 O O . GLU A 1 79 ? -7.656 24.874 6.442 1.00 66.88 79 GLU A O 1
ATOM 598 N N . ARG A 1 80 ? -9.219 26.320 5.728 1.00 53.97 80 ARG A N 1
ATOM 599 C CA . ARG A 1 80 ? -8.664 26.483 4.362 1.00 53.97 80 ARG A CA 1
ATOM 600 C C . ARG A 1 80 ? -7.175 26.866 4.315 1.00 53.97 80 ARG A C 1
ATOM 602 O O . ARG A 1 80 ? -6.521 26.504 3.345 1.00 53.97 80 ARG A O 1
ATOM 609 N N . ASP A 1 81 ? -6.658 27.535 5.349 1.00 49.97 81 ASP A N 1
ATOM 610 C CA . ASP A 1 81 ? -5.275 28.039 5.418 1.00 49.97 81 ASP A CA 1
ATOM 611 C C . ASP A 1 81 ? -4.399 27.344 6.481 1.00 49.97 81 ASP A C 1
ATOM 613 O O . ASP A 1 81 ? -3.213 27.650 6.605 1.00 49.97 81 ASP A O 1
ATOM 617 N N . ALA A 1 82 ? -4.939 26.388 7.247 1.00 51.47 82 ALA A N 1
ATOM 618 C CA . ALA A 1 82 ? -4.186 25.673 8.275 1.00 51.47 82 ALA A CA 1
ATOM 619 C C . ALA A 1 82 ? -4.199 24.163 8.016 1.00 51.47 82 ALA A C 1
ATOM 621 O O . ALA A 1 82 ? -5.241 23.562 7.772 1.00 51.47 82 ALA A O 1
ATOM 622 N N . LYS A 1 83 ? -3.057 23.489 8.217 1.00 54.59 83 LYS A N 1
ATOM 623 C CA . LYS A 1 83 ? -2.988 22.013 8.319 1.00 54.59 83 LYS A CA 1
ATOM 624 C C . LYS A 1 83 ? -3.727 21.462 9.559 1.00 54.59 83 LYS A C 1
ATOM 626 O O . LYS A 1 83 ? -3.507 20.320 9.952 1.00 54.59 83 LYS A O 1
ATOM 631 N N . ARG A 1 84 ? -4.560 22.273 10.219 1.00 60.09 84 ARG A N 1
ATOM 632 C CA . ARG A 1 84 ? -5.233 21.945 11.471 1.00 60.09 84 ARG A CA 1
ATOM 633 C C . ARG A 1 84 ? -6.645 21.462 11.178 1.00 60.09 84 ARG A C 1
ATOM 635 O O . ARG A 1 84 ? -7.478 22.201 10.658 1.00 60.09 84 ARG A O 1
ATOM 642 N N . ILE A 1 85 ? -6.893 20.215 11.549 1.00 71.75 85 ILE A N 1
ATOM 643 C CA . ILE A 1 85 ? -8.227 19.634 11.582 1.00 71.75 85 ILE A CA 1
ATOM 644 C C . ILE A 1 85 ? -8.857 20.010 12.924 1.00 71.75 85 ILE A C 1
ATOM 646 O O . ILE A 1 85 ? -8.273 19.748 13.975 1.00 71.75 85 ILE A O 1
ATOM 650 N N . THR A 1 86 ? -10.028 20.639 12.899 1.00 77.88 86 THR A N 1
ATOM 651 C CA . THR A 1 86 ? -10.805 20.964 14.097 1.00 77.88 86 THR A CA 1
ATOM 652 C C . THR A 1 86 ? -12.060 20.100 14.153 1.00 77.88 86 THR A C 1
ATOM 654 O O . THR A 1 86 ? -12.742 19.880 13.149 1.00 77.88 86 THR A O 1
ATOM 657 N N . LEU A 1 87 ? -12.343 19.563 15.339 1.00 81.25 87 LEU A N 1
ATOM 658 C CA . LEU A 1 87 ? -13.541 18.778 15.622 1.00 81.25 87 LEU A CA 1
ATOM 659 C C . LEU A 1 87 ? -14.517 19.624 16.450 1.00 81.25 87 LEU A C 1
ATOM 661 O O . LEU A 1 87 ? -14.067 20.295 17.384 1.00 81.25 87 LEU A O 1
ATOM 665 N N . PRO A 1 88 ? -15.827 19.593 16.149 1.00 87.44 88 PRO A N 1
ATOM 666 C CA . PRO A 1 88 ? -16.833 20.243 16.979 1.00 87.44 88 PRO A CA 1
ATOM 667 C C . PRO A 1 88 ? -16.848 19.682 18.407 1.00 87.44 88 PRO A C 1
ATOM 669 O O . PRO A 1 88 ? -16.663 18.481 18.620 1.00 87.44 88 PRO A O 1
ATOM 672 N N . CYS A 1 89 ? -17.115 20.543 19.389 1.00 89.44 89 CYS A N 1
ATOM 673 C CA . CYS A 1 89 ? -17.358 20.108 20.762 1.00 89.44 89 CYS A CA 1
ATOM 674 C C . CYS A 1 89 ? -18.672 19.315 20.854 1.00 89.44 89 CYS A C 1
ATOM 676 O O . CYS A 1 89 ? -19.691 19.696 20.270 1.00 89.44 89 CYS A O 1
ATOM 678 N N . ALA A 1 90 ? -18.664 18.241 21.638 1.00 92.06 90 ALA A N 1
ATOM 679 C CA . ALA A 1 90 ? -19.858 17.482 21.995 1.00 92.06 90 ALA A CA 1
ATOM 680 C C . ALA A 1 90 ? -20.560 18.101 23.223 1.00 92.06 90 ALA A C 1
ATOM 682 O O . ALA A 1 90 ? -19.882 18.745 24.031 1.00 92.06 90 ALA A O 1
ATOM 683 N N . PRO A 1 91 ? -21.881 17.895 23.399 1.00 93.12 91 PRO A N 1
ATOM 684 C CA . PRO A 1 91 ? -22.566 18.262 24.634 1.00 93.12 91 PRO A CA 1
ATOM 685 C C . PRO A 1 91 ? -21.922 17.560 25.834 1.00 93.12 91 PRO A C 1
ATOM 687 O O . PRO A 1 91 ? -21.610 16.366 25.779 1.00 93.12 91 PRO A O 1
ATOM 690 N N . ASP A 1 92 ? -21.714 18.308 26.915 1.00 93.00 92 ASP A N 1
ATOM 691 C CA . ASP A 1 92 ? -21.003 17.855 28.114 1.00 93.00 92 ASP A CA 1
ATOM 692 C C . ASP A 1 92 ? -21.918 17.645 29.328 1.00 93.00 92 ASP A C 1
ATOM 694 O O . ASP A 1 92 ? -21.451 17.293 30.420 1.00 93.00 92 ASP A O 1
ATOM 698 N N . ARG A 1 93 ? -23.224 17.834 29.135 1.00 93.81 93 ARG A N 1
ATOM 699 C CA . ARG A 1 93 ? -24.272 17.582 30.118 1.00 93.81 93 ARG A CA 1
ATOM 700 C C . ARG A 1 93 ? -25.405 16.798 29.498 1.00 93.81 93 ARG A C 1
ATOM 702 O O . ARG A 1 93 ? -25.873 17.152 28.417 1.00 93.81 93 ARG A O 1
ATOM 709 N N . TRP A 1 94 ? -25.870 15.775 30.208 1.00 95.69 94 TRP A N 1
ATOM 710 C CA . TRP A 1 94 ? -26.985 14.947 29.763 1.00 95.69 94 TRP A CA 1
ATOM 711 C C . TRP A 1 94 ? -27.935 14.649 30.911 1.00 95.69 94 TRP A C 1
ATOM 713 O O . TRP A 1 94 ? -27.524 14.130 31.943 1.00 95.69 94 TRP A O 1
ATOM 723 N N . LEU A 1 95 ? -29.215 14.936 30.716 1.00 96.25 95 LEU A N 1
ATOM 724 C CA . LEU A 1 95 ? -30.293 14.492 31.581 1.00 96.25 95 LEU A CA 1
ATOM 725 C C . LEU A 1 95 ? -30.783 13.151 31.043 1.00 96.25 95 LEU A C 1
ATOM 727 O O . LEU A 1 95 ? -31.212 13.074 29.893 1.00 96.25 95 LEU A O 1
ATOM 731 N N . VAL A 1 96 ? -30.754 12.119 31.877 1.00 96.00 96 VAL A N 1
ATOM 732 C CA . VAL A 1 96 ? -31.320 10.804 31.573 1.00 96.00 96 VAL A CA 1
ATOM 733 C C . VAL A 1 96 ? -32.500 10.584 32.503 1.00 96.00 96 VAL A C 1
ATOM 735 O O . VAL A 1 96 ? -32.331 10.604 33.717 1.00 96.00 96 VAL A O 1
ATOM 738 N N . VAL A 1 97 ? -33.695 10.377 31.958 1.00 94.56 97 VAL A N 1
ATOM 739 C CA . VAL A 1 97 ? -34.906 10.103 32.740 1.00 94.56 97 VAL A CA 1
ATOM 740 C C . VAL A 1 97 ? -35.445 8.738 32.371 1.00 94.56 97 VAL A C 1
ATOM 742 O O . VAL A 1 97 ? -35.767 8.480 31.212 1.00 94.56 97 VAL A O 1
ATOM 745 N N . ARG A 1 98 ? -35.579 7.873 33.372 1.00 93.50 98 ARG A N 1
ATOM 746 C CA . ARG A 1 98 ? -36.297 6.612 33.263 1.00 93.50 98 ARG A CA 1
ATOM 747 C C . ARG A 1 98 ? -37.716 6.792 33.778 1.00 93.50 98 ARG A C 1
ATOM 749 O O . ARG A 1 98 ? -37.911 7.173 34.927 1.00 93.50 98 ARG A O 1
ATOM 756 N N . THR A 1 99 ? -38.693 6.403 32.971 1.00 90.81 99 THR A N 1
ATOM 757 C CA . THR A 1 99 ? -40.099 6.277 33.371 1.00 90.81 99 THR A CA 1
ATOM 758 C C . THR A 1 99 ? -40.528 4.810 33.302 1.00 90.81 99 THR A C 1
ATOM 760 O O . THR A 1 99 ? -40.413 4.155 32.265 1.00 90.81 99 THR A O 1
ATOM 763 N N . GLY A 1 100 ? -40.969 4.265 34.434 1.00 84.00 100 GLY A N 1
ATOM 764 C CA . GLY A 1 100 ? -41.577 2.941 34.561 1.00 84.00 100 GLY A CA 1
ATOM 765 C C . GLY A 1 100 ? -43.054 3.041 34.950 1.00 84.00 100 GLY A C 1
ATOM 766 O O . GLY A 1 100 ? -43.601 4.129 35.107 1.00 84.00 100 GLY A O 1
ATOM 767 N N . ALA A 1 101 ? -43.717 1.898 35.143 1.00 73.31 101 ALA A N 1
ATOM 768 C CA . ALA A 1 101 ? -45.154 1.865 35.444 1.00 73.31 101 ALA A CA 1
ATOM 769 C C . ALA A 1 101 ? -45.542 2.530 36.783 1.00 73.31 101 ALA A C 1
ATOM 771 O O . ALA A 1 101 ? -46.676 2.983 36.929 1.00 73.31 101 ALA A O 1
ATOM 772 N N . GLN A 1 102 ? -44.633 2.553 37.765 1.00 69.31 102 GLN A N 1
ATOM 773 C CA . GLN A 1 102 ? -44.881 3.099 39.110 1.00 69.31 102 GLN A CA 1
ATOM 774 C C . GLN A 1 102 ? -43.720 3.937 39.662 1.00 69.31 102 GLN A C 1
ATOM 776 O O . GLN A 1 102 ? -43.804 4.400 40.795 1.00 69.31 102 GLN A O 1
ATOM 781 N N . ASP A 1 103 ? -42.652 4.132 38.886 1.00 82.81 103 ASP A N 1
ATOM 782 C CA . ASP A 1 103 ? -41.454 4.830 39.347 1.00 82.81 103 ASP A CA 1
ATOM 783 C C . ASP A 1 103 ? -40.840 5.677 38.227 1.00 82.81 103 ASP A C 1
ATOM 785 O O . ASP A 1 103 ? -40.865 5.294 37.054 1.00 82.81 103 ASP A O 1
ATOM 789 N N . THR A 1 104 ? -40.313 6.842 38.590 1.00 88.56 104 THR A N 1
ATOM 790 C CA . THR A 1 104 ? -39.591 7.747 37.694 1.00 88.56 104 THR A CA 1
ATOM 791 C C . THR A 1 104 ? -38.308 8.177 38.377 1.00 88.56 104 THR A C 1
ATOM 793 O O . THR A 1 104 ? -38.348 8.748 39.462 1.00 88.56 104 THR A O 1
ATOM 796 N N . GLN A 1 105 ? -37.181 7.938 37.717 1.00 92.00 105 GLN A N 1
ATOM 797 C CA . GLN A 1 105 ? -35.866 8.345 38.199 1.00 92.00 105 GLN A CA 1
ATOM 798 C C . GLN A 1 105 ? -35.153 9.171 37.143 1.00 92.00 105 GLN A C 1
ATOM 800 O O . GLN A 1 105 ? -35.346 8.973 35.942 1.00 92.00 105 GLN A O 1
ATOM 805 N N . ALA A 1 106 ? -34.334 10.110 37.601 1.00 93.12 106 ALA A N 1
ATOM 806 C CA . ALA A 1 106 ? -33.598 11.015 36.742 1.00 93.12 106 ALA A CA 1
ATOM 807 C C . ALA A 1 106 ? -32.148 11.137 37.207 1.00 93.12 106 ALA A C 1
ATOM 809 O O . ALA A 1 106 ? -31.871 11.191 38.408 1.00 93.12 106 ALA A O 1
ATOM 810 N N . TRP A 1 107 ? -31.238 11.232 36.245 1.00 95.31 107 TRP A N 1
ATOM 811 C CA . TRP A 1 107 ? -29.809 11.400 36.461 1.00 95.31 107 TRP A CA 1
ATOM 812 C C . TRP A 1 107 ? -29.256 12.513 35.586 1.00 95.31 107 TRP A C 1
ATOM 814 O O . TRP A 1 107 ? -29.749 12.746 34.482 1.00 95.31 107 TRP A O 1
ATOM 824 N N . VAL A 1 108 ? -28.199 13.163 36.061 1.00 95.31 108 VAL A N 1
ATOM 825 C CA . VAL A 1 108 ? -27.374 14.065 35.261 1.00 95.31 108 VAL A CA 1
ATOM 826 C C . VAL A 1 108 ? -26.009 13.425 35.054 1.00 95.31 108 VAL A C 1
ATOM 828 O O . VAL A 1 108 ? -25.320 13.090 36.017 1.00 95.31 108 VAL A O 1
ATOM 831 N N . VAL A 1 109 ? -25.627 13.254 33.792 1.00 95.62 109 VAL A N 1
ATOM 832 C CA . VAL A 1 109 ? -24.294 12.817 33.382 1.00 95.62 109 VAL A CA 1
ATOM 833 C C . VAL A 1 109 ? -23.471 14.046 33.025 1.00 95.62 109 VAL A C 1
ATOM 835 O O . VAL A 1 109 ? -23.851 14.837 32.159 1.00 95.62 109 VAL A O 1
ATOM 838 N N . GLU A 1 110 ? -22.331 14.195 33.687 1.00 94.69 110 GLU A N 1
ATOM 839 C CA . GLU A 1 110 ? -21.338 15.216 33.379 1.00 94.69 110 GLU A CA 1
ATOM 840 C C . GLU A 1 110 ? -20.179 14.573 32.623 1.00 94.69 110 GLU A C 1
ATOM 842 O O . GLU A 1 110 ? -19.235 14.047 33.214 1.00 94.69 110 GLU A O 1
ATOM 847 N N . SER A 1 111 ? -20.259 14.609 31.296 1.00 94.25 111 SER A N 1
ATOM 848 C CA . SER A 1 111 ? -19.372 13.858 30.401 1.00 94.25 111 SER A CA 1
ATOM 849 C C . SER A 1 111 ? -17.921 14.330 30.419 1.00 94.25 111 SER A C 1
ATOM 851 O O . SER A 1 111 ? -17.046 13.614 29.950 1.00 94.25 111 SER A O 1
ATOM 853 N N . ASN A 1 112 ? -17.654 15.542 30.909 1.00 92.00 112 ASN A N 1
ATOM 854 C CA . ASN A 1 112 ? -16.331 16.159 30.874 1.00 92.00 112 ASN A CA 1
ATOM 855 C C . ASN A 1 112 ? -15.634 16.289 32.228 1.00 92.00 112 ASN A C 1
ATOM 857 O O . ASN A 1 112 ? -14.557 16.885 32.283 1.00 92.00 112 ASN A O 1
ATOM 861 N N . HIS A 1 113 ? -16.242 15.783 33.300 1.00 91.88 113 HIS A N 1
ATOM 862 C CA . HIS A 1 113 ? -15.618 15.759 34.619 1.00 91.88 113 HIS A CA 1
ATOM 863 C C . HIS A 1 113 ? -14.435 14.794 34.631 1.00 91.88 113 HIS A C 1
ATOM 865 O O . HIS A 1 113 ? -14.536 13.709 34.062 1.00 91.88 113 HIS A O 1
ATOM 871 N N . VAL A 1 114 ? -13.344 15.176 35.289 1.00 91.56 114 VAL A N 1
ATOM 872 C CA . VAL A 1 114 ? -12.135 14.361 35.420 1.00 91.56 114 VAL A CA 1
ATOM 873 C C . VAL A 1 114 ? -11.911 13.960 36.868 1.00 91.56 114 VAL A C 1
ATOM 875 O O . VAL A 1 114 ? -11.927 14.806 37.760 1.00 91.56 114 VAL A O 1
ATOM 878 N N . ASP A 1 115 ? -11.612 12.680 37.072 1.00 89.62 115 ASP A N 1
ATOM 879 C CA . ASP A 1 115 ? -11.153 12.132 38.342 1.00 89.62 115 ASP A CA 1
ATOM 880 C C . ASP A 1 115 ? -9.787 11.443 38.182 1.00 89.62 115 ASP A C 1
ATOM 882 O O . ASP A 1 115 ? -9.522 10.820 37.152 1.00 89.62 115 ASP A O 1
ATOM 886 N N . PRO A 1 116 ? -8.912 11.487 39.201 1.00 87.38 116 PRO A N 1
ATOM 887 C CA . PRO A 1 116 ? -7.660 10.727 39.191 1.00 87.38 116 PRO A CA 1
ATOM 888 C C . PRO A 1 116 ? -7.877 9.214 39.389 1.00 87.38 116 PRO A C 1
ATOM 890 O O . PRO A 1 116 ? -7.025 8.413 39.018 1.00 87.38 116 PRO A O 1
ATOM 893 N N . GLU A 1 117 ? -9.019 8.820 39.956 1.00 87.75 117 GLU A N 1
ATOM 894 C CA . GLU A 1 117 ? -9.381 7.447 40.330 1.00 87.75 117 GLU A CA 1
ATOM 895 C C . GLU A 1 117 ? -10.739 7.068 39.704 1.00 87.75 117 GLU A C 1
ATOM 897 O O . GLU A 1 117 ? -11.541 7.966 39.433 1.00 87.75 117 GLU A O 1
ATOM 902 N N . PRO A 1 118 ? -11.055 5.771 39.500 1.00 88.75 118 PRO A N 1
ATOM 903 C CA . PRO A 1 118 ? -12.287 5.318 38.837 1.00 88.75 118 PRO A CA 1
ATOM 904 C C . PRO A 1 118 ? -13.523 5.410 39.749 1.00 88.75 118 PRO A C 1
ATOM 906 O O . PRO A 1 118 ? -14.295 4.462 39.876 1.00 88.75 118 PRO A O 1
ATOM 909 N N . LEU A 1 119 ? -13.699 6.534 40.445 1.00 87.75 119 LEU A N 1
ATOM 910 C CA . LEU A 1 119 ? -14.743 6.710 41.456 1.00 87.75 119 LEU A CA 1
ATOM 911 C C . LEU A 1 119 ? -16.136 6.801 40.830 1.00 87.75 119 LEU A C 1
ATOM 913 O O . LEU A 1 119 ? -17.071 6.165 41.312 1.00 87.75 119 LEU A O 1
ATOM 917 N N . HIS A 1 120 ? -16.273 7.590 39.762 1.00 88.00 120 HIS A N 1
ATOM 918 C CA . HIS A 1 120 ? -17.571 7.884 39.148 1.00 88.00 120 HIS A CA 1
ATOM 919 C C . HIS A 1 120 ? -17.736 7.302 37.742 1.00 88.00 120 HIS A C 1
ATOM 921 O O . HIS A 1 120 ? -18.858 7.197 37.239 1.00 88.00 120 HIS A O 1
ATOM 927 N N . SER A 1 121 ? -16.638 6.921 37.092 1.00 90.94 121 SER A N 1
ATOM 928 C CA . SER A 1 121 ? -16.650 6.382 35.737 1.00 90.94 121 SER A CA 1
ATOM 929 C C . SER A 1 121 ? -15.530 5.366 35.536 1.00 90.94 121 SER A C 1
ATOM 931 O O . SER A 1 121 ? -14.408 5.596 35.990 1.00 90.94 121 SER A O 1
ATOM 933 N N . PRO A 1 122 ? -15.805 4.258 34.824 1.00 89.50 122 PRO A N 1
ATOM 934 C CA . PRO A 1 122 ? -14.774 3.317 34.403 1.00 89.50 122 PRO A CA 1
ATOM 935 C C . PRO A 1 122 ? -14.027 3.781 33.140 1.00 89.50 122 PRO A C 1
ATOM 937 O O . PRO A 1 122 ? -13.065 3.134 32.732 1.00 89.50 122 PRO A O 1
ATOM 940 N N . THR A 1 123 ? -14.455 4.872 32.494 1.00 91.56 123 THR A N 1
ATOM 941 C CA . THR A 1 123 ? -13.848 5.358 31.249 1.00 91.56 123 THR A CA 1
ATOM 942 C C . THR A 1 123 ? -12.516 6.034 31.542 1.00 91.56 123 THR A C 1
ATOM 944 O O . THR A 1 123 ? -12.457 7.204 31.914 1.00 91.56 123 THR A O 1
ATOM 947 N N . SER A 1 124 ? -11.431 5.280 31.380 1.00 90.06 124 SER A N 1
ATOM 948 C CA . SER A 1 124 ? -10.070 5.801 31.521 1.00 90.06 124 SER A CA 1
ATOM 949 C C . SER A 1 124 ? -9.680 6.707 30.347 1.00 90.06 124 SER A C 1
ATOM 951 O O . SER A 1 124 ? -10.117 6.486 29.217 1.00 90.06 124 SER A O 1
ATOM 953 N N . PHE A 1 125 ? -8.810 7.680 30.602 1.00 88.31 125 PHE A N 1
ATOM 954 C CA . PHE A 1 125 ? -8.159 8.530 29.602 1.00 88.31 125 PHE A CA 1
ATOM 955 C C . PHE A 1 125 ? -6.699 8.803 30.027 1.00 88.31 125 PHE A C 1
ATOM 957 O O . PHE A 1 125 ? -6.322 8.452 31.151 1.00 88.31 125 PHE A O 1
ATOM 964 N N . PRO A 1 126 ? -5.847 9.412 29.177 1.00 85.44 126 PRO A N 1
ATOM 965 C CA . PRO A 1 126 ? -4.488 9.782 29.574 1.00 85.44 126 PRO A CA 1
ATOM 966 C C . PRO A 1 126 ? -4.457 10.660 30.840 1.00 85.44 126 PRO A C 1
ATOM 968 O O . PRO A 1 126 ? -4.752 11.850 30.780 1.00 85.44 126 PRO A O 1
ATOM 971 N N . GLY A 1 127 ? -4.069 10.080 31.981 1.00 81.56 127 GLY A N 1
ATOM 972 C CA . GLY A 1 127 ? -3.934 10.791 33.259 1.00 81.56 127 GLY A CA 1
ATOM 973 C C . GLY A 1 127 ? -5.092 10.635 34.254 1.00 81.56 127 GLY A C 1
ATOM 974 O O . GLY A 1 127 ? -5.031 11.261 35.309 1.00 81.56 127 GLY A O 1
ATOM 975 N N . GLY A 1 128 ? -6.111 9.809 33.978 1.00 89.25 128 GLY A N 1
ATOM 976 C CA . GLY A 1 128 ? -7.186 9.539 34.942 1.00 89.25 128 GLY A CA 1
ATOM 977 C C . GLY A 1 128 ? -8.424 8.870 34.338 1.00 89.25 128 GLY A C 1
ATOM 978 O O . GLY A 1 128 ? -8.331 8.059 33.415 1.00 89.25 128 GLY A O 1
ATOM 979 N N . TYR A 1 129 ? -9.595 9.240 34.854 1.00 92.06 129 TYR A N 1
ATOM 980 C CA . TYR A 1 129 ? -10.920 8.797 34.419 1.00 92.06 129 TYR A CA 1
ATOM 981 C C . TYR A 1 129 ? -11.812 9.992 34.089 1.00 92.06 129 TYR A C 1
ATOM 983 O O . TYR A 1 129 ? -11.684 11.057 34.691 1.00 92.06 129 TYR A O 1
ATOM 991 N N . ILE A 1 130 ? -12.700 9.822 33.113 1.00 93.12 130 ILE A N 1
ATOM 992 C CA . ILE A 1 130 ? -13.588 10.879 32.630 1.00 93.12 130 ILE A CA 1
ATOM 993 C C . ILE A 1 130 ? -15.055 10.460 32.720 1.00 93.12 130 ILE A C 1
ATOM 995 O O . ILE A 1 130 ? -15.416 9.316 32.434 1.00 93.12 130 ILE A O 1
ATOM 999 N N . GLY A 1 131 ? -15.903 11.418 33.083 1.00 93.69 131 GLY A N 1
ATOM 1000 C CA . GLY A 1 131 ? -17.340 11.249 33.226 1.00 93.69 131 GLY A CA 1
ATOM 1001 C C . GLY A 1 131 ? -17.764 11.008 34.673 1.00 93.69 131 GLY A C 1
ATOM 1002 O O . GLY A 1 131 ? -17.055 10.377 35.454 1.00 93.69 131 GLY A O 1
ATOM 1003 N N . ARG A 1 132 ? -18.952 11.492 35.037 1.00 92.81 132 ARG A N 1
ATOM 1004 C CA . ARG A 1 132 ? -19.614 11.157 36.307 1.00 92.81 132 ARG A CA 1
ATOM 1005 C C . ARG A 1 132 ? -21.129 11.211 36.173 1.00 92.81 132 ARG A C 1
ATOM 1007 O O . ARG A 1 132 ? -21.650 11.955 35.344 1.00 92.81 132 ARG A O 1
ATOM 1014 N N . VAL A 1 133 ? -21.830 10.443 37.004 1.00 94.44 133 VAL A N 1
ATOM 1015 C CA . VAL A 1 133 ? -23.297 10.351 37.010 1.00 94.44 133 VAL A CA 1
ATOM 1016 C C . VAL A 1 133 ? -23.824 10.721 38.391 1.00 94.44 133 VAL A C 1
ATOM 1018 O O . VAL A 1 133 ? -23.411 10.136 39.388 1.00 94.44 133 VAL A O 1
ATOM 1021 N N . HIS A 1 134 ? -24.768 11.658 38.442 1.00 92.94 134 HIS A N 1
ATOM 1022 C CA . HIS A 1 134 ? -25.476 12.065 39.657 1.00 92.94 134 HIS A CA 1
ATOM 1023 C C . HIS A 1 134 ? -26.948 11.697 39.557 1.00 92.94 134 HIS A C 1
ATOM 1025 O O . HIS A 1 134 ? -27.566 11.937 38.524 1.00 92.94 134 HIS A O 1
ATOM 1031 N N . ALA A 1 135 ? -27.551 11.200 40.636 1.00 93.19 135 ALA A N 1
ATOM 1032 C CA . ALA A 1 135 ? -29.007 11.250 40.753 1.00 93.19 135 ALA A CA 1
ATOM 1033 C C . ALA A 1 135 ? -29.451 12.723 40.766 1.00 93.19 135 ALA A C 1
ATOM 1035 O O . ALA A 1 135 ? -28.835 13.541 41.452 1.00 93.19 135 ALA A O 1
ATOM 1036 N N . LEU A 1 136 ? -30.509 13.075 40.030 1.00 91.12 136 LEU A N 1
ATOM 1037 C CA . LEU A 1 136 ? -30.924 14.470 39.833 1.00 91.12 136 LEU A CA 1
ATOM 1038 C C . LEU A 1 136 ? -31.175 15.206 41.162 1.00 91.12 136 LEU A C 1
ATOM 1040 O O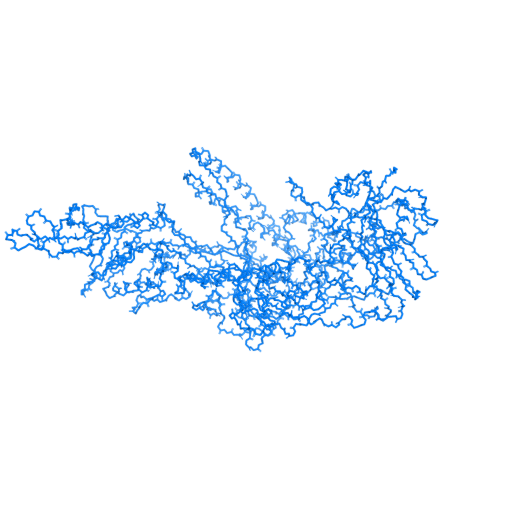 . LEU A 1 136 ? -30.786 16.362 41.312 1.00 91.12 136 LEU A O 1
ATOM 1044 N N . GLU A 1 137 ? -31.759 14.529 42.153 1.00 90.06 137 GLU A N 1
ATOM 1045 C CA . GLU A 1 137 ? -32.026 15.092 43.487 1.00 90.06 137 GLU A CA 1
ATOM 1046 C C . GLU A 1 137 ? -30.739 15.472 44.245 1.00 90.06 137 GLU A C 1
ATOM 1048 O O . GLU A 1 137 ? -30.696 16.462 44.988 1.00 90.06 137 GLU A O 1
ATOM 1053 N N . ALA A 1 138 ? -29.676 14.693 44.030 1.00 90.44 138 ALA A N 1
ATOM 1054 C CA . ALA A 1 138 ? -28.360 14.878 44.631 1.00 90.44 138 ALA A CA 1
ATOM 1055 C C . ALA A 1 138 ? -27.445 15.790 43.799 1.00 90.44 138 ALA A C 1
ATOM 1057 O O . ALA A 1 138 ? -26.409 16.221 44.299 1.00 90.44 138 ALA A O 1
ATOM 1058 N N . TRP A 1 139 ? -27.823 16.120 42.560 1.00 90.56 139 TRP A N 1
ATOM 1059 C CA . TRP A 1 139 ? -26.998 16.938 41.680 1.00 90.56 139 TRP A CA 1
ATOM 1060 C C . TRP A 1 139 ? -26.893 18.382 42.217 1.00 90.56 139 TRP A C 1
ATOM 1062 O O . TRP A 1 139 ? -27.927 19.036 42.427 1.00 90.56 139 TRP A O 1
ATOM 1072 N N . PRO A 1 140 ? -25.675 18.914 42.446 1.00 86.12 140 PRO A N 1
ATOM 1073 C CA . PRO A 1 140 ? -25.467 20.259 42.999 1.00 86.12 140 PRO A CA 1
ATOM 1074 C C . PRO A 1 140 ? -25.743 21.391 41.990 1.00 86.12 140 PRO A C 1
ATOM 1076 O O . PRO A 1 140 ? -25.608 22.571 42.323 1.00 86.12 140 PRO A O 1
ATOM 1079 N N . GLY A 1 141 ? -26.132 21.054 40.757 1.00 84.12 141 GLY A N 1
ATOM 1080 C CA . GLY A 1 141 ? -26.218 21.996 39.643 1.00 84.12 141 GLY A CA 1
ATOM 1081 C C . GLY A 1 141 ? -24.833 22.369 39.110 1.00 84.12 141 GLY A C 1
ATOM 1082 O O . GLY A 1 141 ? -23.813 21.838 39.541 1.00 84.12 141 GLY A O 1
ATOM 1083 N N . GLU A 1 142 ? -24.769 23.355 38.217 1.00 80.19 142 GLU A N 1
ATOM 1084 C CA . GLU A 1 142 ? -23.513 23.781 37.566 1.00 80.19 142 GLU A CA 1
ATOM 1085 C C . GLU A 1 142 ? -22.503 24.491 38.494 1.00 80.19 142 GLU A C 1
ATOM 1087 O O . GLU A 1 142 ? -21.490 25.017 38.033 1.00 80.19 142 GLU A O 1
ATOM 1092 N N . THR A 1 143 ? -22.775 24.535 39.801 1.00 65.88 143 THR A N 1
ATOM 1093 C CA . THR A 1 143 ? -21.999 25.288 40.799 1.00 65.88 143 THR A CA 1
ATOM 1094 C C . THR A 1 143 ? -20.773 24.546 41.329 1.00 65.88 143 THR A C 1
ATOM 1096 O O . THR A 1 143 ? -19.906 25.171 41.941 1.00 65.88 143 THR A O 1
ATOM 1099 N N . GLU A 1 144 ? -20.673 23.236 41.097 1.00 65.56 144 GLU A N 1
ATOM 1100 C CA . GLU A 1 144 ? -19.554 22.431 41.582 1.00 65.56 144 GLU A CA 1
ATOM 1101 C C . GLU A 1 144 ? -18.305 22.608 40.695 1.00 65.56 144 GLU A C 1
ATOM 1103 O O . GLU A 1 144 ? -18.343 22.445 39.467 1.00 65.56 144 GLU A O 1
ATOM 1108 N N . GLY A 1 145 ? -17.192 22.981 41.336 1.00 61.53 145 GLY A N 1
ATOM 1109 C CA . GLY A 1 145 ? -15.873 23.093 40.715 1.00 61.53 145 GLY A CA 1
ATOM 1110 C C . GLY A 1 145 ? -15.171 21.737 40.614 1.00 61.53 145 GLY A C 1
ATOM 1111 O O . GLY A 1 145 ? -15.350 20.876 41.468 1.00 61.53 145 GLY A O 1
ATOM 1112 N N . GLY A 1 146 ? -14.362 21.563 39.573 1.00 67.00 146 GLY A N 1
ATOM 1113 C C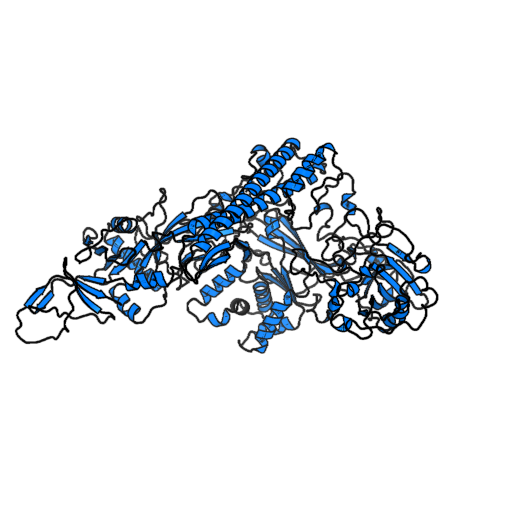A . GLY A 1 146 ? -13.592 20.353 39.289 1.00 67.00 146 GLY A CA 1
ATOM 1114 C C . GLY A 1 146 ? -12.838 20.508 37.970 1.00 67.00 146 GLY A C 1
ATOM 1115 O O . GLY A 1 146 ? -13.142 21.421 37.192 1.00 67.00 146 GLY A O 1
ATOM 1116 N N . ASP A 1 147 ? -11.861 19.639 37.720 1.00 74.88 147 ASP A N 1
ATOM 1117 C CA . ASP A 1 147 ? -11.130 19.644 36.455 1.00 74.88 147 ASP A CA 1
ATOM 1118 C C . ASP A 1 147 ? -12.054 19.162 35.328 1.00 74.88 147 ASP A C 1
ATOM 1120 O O . ASP A 1 147 ? -12.713 18.125 35.430 1.00 74.88 147 ASP A O 1
ATOM 1124 N N . ARG A 1 148 ? -12.146 19.956 34.254 1.00 81.69 148 ARG A N 1
ATOM 1125 C CA . ARG A 1 148 ? -13.031 19.692 33.111 1.00 81.69 148 ARG A CA 1
ATOM 1126 C C . ARG A 1 148 ? -12.244 19.680 31.812 1.00 81.69 148 ARG A C 1
ATOM 1128 O O . ARG A 1 148 ? -11.516 20.632 31.524 1.00 81.69 148 ARG A O 1
ATOM 1135 N N . LEU A 1 149 ? -12.468 18.667 30.979 1.00 82.50 149 LEU A N 1
ATOM 1136 C CA . LEU A 1 149 ? -11.824 18.554 29.667 1.00 82.50 149 LEU A CA 1
ATOM 1137 C C . LEU A 1 149 ? -12.751 18.989 28.521 1.00 82.50 149 LEU A C 1
ATOM 1139 O O . LEU A 1 149 ? -13.951 18.725 28.548 1.00 82.50 149 LEU A O 1
ATOM 1143 N N . PRO A 1 150 ? -12.242 19.665 27.481 1.00 82.50 150 PRO A N 1
ATOM 1144 C CA . PRO A 1 150 ? -12.977 19.791 26.228 1.00 82.50 150 PRO A CA 1
ATOM 1145 C C . PRO A 1 150 ? -13.245 18.399 25.640 1.00 82.50 150 PRO A C 1
ATOM 1147 O O . PRO A 1 150 ? -12.325 17.590 25.539 1.00 82.50 150 PRO A O 1
ATOM 1150 N N . LEU A 1 151 ? -14.491 18.126 25.249 1.00 89.31 151 LEU A N 1
ATOM 1151 C CA . LEU A 1 151 ? -14.917 16.818 24.755 1.00 89.31 151 LEU A CA 1
ATOM 1152 C C . LEU A 1 151 ? -15.439 16.928 23.322 1.00 89.31 151 LEU A C 1
ATOM 1154 O O . LEU A 1 151 ? -16.184 17.848 22.990 1.00 89.31 151 LEU A O 1
ATOM 1158 N N . ASN A 1 152 ? -15.071 15.969 22.480 1.00 90.81 152 ASN A N 1
ATOM 1159 C CA . ASN A 1 152 ? -15.598 15.794 21.130 1.00 90.81 152 ASN A CA 1
ATOM 1160 C C . ASN A 1 152 ? -15.917 14.306 20.893 1.00 90.81 152 ASN A C 1
ATOM 1162 O O . ASN A 1 152 ? -15.706 13.467 21.771 1.00 90.81 152 ASN A O 1
ATOM 1166 N N . ALA A 1 153 ? -16.412 13.970 19.702 1.00 88.38 153 ALA A N 1
ATOM 1167 C CA . ALA A 1 153 ? -16.810 12.606 19.356 1.00 88.38 153 ALA A CA 1
ATOM 1168 C C . ALA A 1 153 ? -15.677 11.558 19.391 1.00 88.38 153 ALA A C 1
ATOM 1170 O O . ALA A 1 153 ? -15.957 10.370 19.538 1.00 88.38 153 ALA A O 1
ATOM 1171 N N . PHE A 1 154 ? -14.421 11.992 19.278 1.00 87.75 154 PHE A N 1
ATOM 1172 C CA . PHE A 1 154 ? -13.217 11.155 19.273 1.00 87.75 154 PHE A CA 1
ATOM 1173 C C . PHE A 1 154 ? -12.566 11.063 20.665 1.00 87.75 154 PHE A C 1
ATOM 1175 O O . PHE A 1 154 ? -11.526 10.420 20.832 1.00 87.75 154 PHE A O 1
ATOM 1182 N N . GLY A 1 155 ? -13.139 11.738 21.671 1.00 86.62 155 GLY A N 1
ATOM 1183 C CA . GLY A 1 155 ? -12.597 11.799 23.025 1.00 86.62 155 GLY A CA 1
ATOM 1184 C C . GLY A 1 155 ? -11.150 12.294 23.024 1.00 86.62 155 GLY A C 1
ATOM 1185 O O . GLY A 1 155 ? -10.865 13.437 22.671 1.00 86.62 155 GLY A O 1
ATOM 1186 N N . TYR A 1 156 ? -10.235 11.406 23.397 1.00 81.12 156 TYR A N 1
ATOM 1187 C CA . TYR A 1 156 ? -8.791 11.645 23.494 1.00 81.12 156 TYR A CA 1
ATOM 1188 C C . TYR A 1 156 ? -7.993 10.981 22.350 1.00 81.12 156 TYR A C 1
ATOM 1190 O O . TYR A 1 156 ? -6.804 10.702 22.494 1.00 81.12 156 TYR A O 1
ATOM 1198 N N . GLY A 1 157 ? -8.641 10.731 21.205 1.00 80.75 157 GLY A N 1
ATOM 1199 C CA . GLY A 1 157 ? -8.008 10.211 19.986 1.00 80.75 157 GLY A CA 1
ATOM 1200 C C . GLY A 1 157 ? -8.449 8.806 19.573 1.00 80.75 157 GLY A C 1
ATOM 1201 O O . GLY A 1 157 ? -7.837 8.235 18.676 1.00 80.75 157 GLY A O 1
ATOM 1202 N N . ILE A 1 158 ? -9.497 8.253 20.193 1.00 85.44 158 ILE A N 1
ATOM 1203 C CA . ILE A 1 158 ? -10.100 6.979 19.782 1.00 85.44 158 ILE A CA 1
ATOM 1204 C C . ILE A 1 158 ? -11.196 7.270 18.741 1.00 85.44 158 ILE A C 1
ATOM 1206 O O . ILE A 1 158 ? -12.163 7.963 19.069 1.00 85.44 158 ILE A O 1
ATOM 1210 N N . PRO A 1 159 ? -11.115 6.739 17.509 1.00 82.12 159 PRO A N 1
ATOM 1211 C CA . PRO A 1 159 ? -12.091 7.076 16.473 1.00 82.12 159 PRO A CA 1
ATOM 1212 C C . PRO A 1 159 ? -13.526 6.592 16.732 1.00 82.12 159 PRO A C 1
ATOM 1214 O O . PRO A 1 159 ? -14.470 7.252 16.306 1.00 82.12 159 PRO A O 1
ATOM 1217 N N . ASP A 1 160 ? -13.713 5.479 17.441 1.00 85.25 160 ASP A N 1
ATOM 1218 C CA . ASP A 1 160 ? -15.021 4.945 17.836 1.00 85.25 160 ASP A CA 1
ATOM 1219 C C . ASP A 1 160 ? -15.426 5.327 19.267 1.00 85.25 160 ASP A C 1
ATOM 1221 O O . ASP A 1 160 ? -16.364 4.742 19.806 1.00 85.25 160 ASP A O 1
ATOM 1225 N N . PHE A 1 161 ? -14.774 6.323 19.886 1.00 91.25 161 PHE A N 1
ATOM 1226 C CA . PHE A 1 161 ? -15.034 6.720 21.276 1.00 91.25 161 PHE A CA 1
ATOM 1227 C C . PHE A 1 161 ? -16.526 6.926 21.564 1.00 91.25 161 PHE A C 1
ATOM 1229 O O . PHE A 1 161 ? -17.086 6.228 22.398 1.00 91.25 161 PHE A O 1
ATOM 1236 N N . ALA A 1 162 ? -17.191 7.841 20.849 1.00 91.25 162 ALA A N 1
ATOM 1237 C CA . ALA A 1 162 ? -18.627 8.076 21.020 1.00 91.25 162 ALA A CA 1
ATOM 1238 C C . ALA A 1 162 ? -19.514 7.000 20.368 1.00 91.25 162 ALA A C 1
ATOM 1240 O O . ALA A 1 162 ? -20.710 6.929 20.655 1.00 91.25 162 ALA A O 1
ATOM 1241 N N . GLY A 1 163 ? -18.948 6.189 19.469 1.00 88.50 163 GLY A N 1
ATOM 1242 C CA . GLY A 1 163 ? -19.660 5.161 18.711 1.00 88.50 163 GLY A CA 1
ATOM 1243 C C . GLY A 1 163 ? -19.798 3.825 19.440 1.00 88.50 163 GLY A C 1
ATOM 1244 O O . GLY A 1 163 ? -20.688 3.055 19.091 1.00 88.50 163 GLY A O 1
ATOM 1245 N N . CYS A 1 164 ? -18.961 3.565 20.447 1.00 89.94 164 CYS A N 1
ATOM 1246 C CA . CYS A 1 164 ? -18.939 2.321 21.208 1.00 89.94 164 CYS A CA 1
ATOM 1247 C C . CYS A 1 164 ? -19.102 2.595 22.712 1.00 89.94 164 CYS A C 1
ATOM 1249 O O . CYS A 1 164 ? -18.229 3.178 23.353 1.00 89.94 164 CYS A O 1
ATOM 1251 N N . TYR A 1 165 ? -20.205 2.125 23.298 1.00 93.19 165 TYR A N 1
ATOM 1252 C CA . TYR A 1 165 ? -20.568 2.298 24.706 1.00 93.19 165 TYR A CA 1
ATOM 1253 C C . TYR A 1 165 ? -19.439 1.924 25.672 1.00 93.19 165 TYR A C 1
ATOM 1255 O O . TYR A 1 165 ? -19.230 2.609 26.672 1.00 93.19 165 TYR A O 1
ATOM 1263 N N . VAL A 1 166 ? -18.695 0.854 25.374 1.00 90.00 166 VAL A N 1
ATOM 1264 C CA . VAL A 1 166 ? -17.605 0.369 26.234 1.00 90.00 166 VAL A CA 1
ATOM 1265 C C . VAL A 1 166 ? -16.467 1.395 26.334 1.00 90.00 166 VAL A C 1
ATOM 1267 O O . VAL A 1 166 ? -15.797 1.457 27.362 1.00 90.00 166 VAL A O 1
ATOM 1270 N N . ASN A 1 167 ? -16.284 2.238 25.312 1.00 90.50 167 ASN A N 1
ATOM 1271 C CA . ASN A 1 167 ? -15.264 3.287 25.291 1.00 90.50 167 ASN A CA 1
ATOM 1272 C C . ASN A 1 167 ? -15.714 4.586 25.972 1.00 90.50 167 ASN A C 1
ATOM 1274 O O . ASN A 1 167 ? -14.861 5.390 26.333 1.00 90.50 167 ASN A O 1
ATOM 1278 N N . CYS A 1 168 ? -17.021 4.816 26.137 1.00 93.25 168 CYS A N 1
ATOM 1279 C CA . CYS A 1 168 ? -17.572 6.090 26.616 1.00 93.25 168 CYS A CA 1
ATOM 1280 C C . CYS A 1 168 ? -18.641 5.934 27.709 1.00 93.25 168 CYS A C 1
ATOM 1282 O O . CYS A 1 168 ? -19.574 6.744 27.814 1.00 93.25 168 CYS A O 1
ATOM 1284 N N . ARG A 1 169 ? -18.550 4.883 28.526 1.00 92.50 169 ARG A N 1
ATOM 1285 C CA . ARG A 1 169 ? -19.479 4.653 29.636 1.00 92.50 169 ARG A CA 1
ATOM 1286 C C . ARG A 1 169 ? -19.391 5.796 30.653 1.00 92.50 169 ARG A C 1
ATOM 1288 O O . ARG A 1 169 ? -18.303 6.212 31.031 1.00 92.50 169 ARG A O 1
ATOM 1295 N N . ASN A 1 170 ? -20.539 6.306 31.095 1.00 94.12 170 ASN A N 1
ATOM 1296 C CA . ASN A 1 170 ? -20.675 7.513 31.926 1.00 94.12 170 ASN A CA 1
ATOM 1297 C C . ASN A 1 170 ? -20.175 8.809 31.249 1.00 94.12 170 ASN A C 1
ATOM 1299 O O . ASN A 1 170 ? -19.972 9.818 31.921 1.00 94.12 170 ASN A O 1
ATOM 1303 N N . VAL A 1 171 ? -20.023 8.798 29.917 1.00 95.38 171 VAL A N 1
ATOM 1304 C CA . VAL A 1 171 ? -19.700 9.969 29.085 1.00 95.38 171 VAL A CA 1
ATOM 1305 C C . VAL A 1 171 ? -20.809 10.196 28.053 1.00 95.38 171 VAL A C 1
ATOM 1307 O O . VAL A 1 171 ? -21.533 11.182 28.149 1.00 95.38 171 VAL A O 1
ATOM 1310 N N . PHE A 1 172 ? -20.996 9.263 27.114 1.00 95.94 172 PHE A N 1
ATOM 1311 C CA . PHE A 1 172 ? -22.114 9.252 26.147 1.00 95.94 172 PHE A CA 1
ATOM 1312 C C . PHE A 1 172 ? -23.030 8.037 26.338 1.00 95.94 172 PHE A C 1
ATOM 1314 O O . PHE A 1 172 ? -23.744 7.598 25.439 1.00 95.94 172 PHE A O 1
ATOM 1321 N N . GLY A 1 173 ? -22.987 7.468 27.535 1.00 95.88 173 GLY A N 1
ATOM 1322 C CA . GLY A 1 173 ? -23.841 6.378 27.963 1.00 95.88 173 GLY A CA 1
ATOM 1323 C C . GLY A 1 173 ? -23.890 6.307 29.481 1.00 95.88 173 GLY A C 1
ATOM 1324 O O . GLY A 1 173 ? -23.125 6.980 30.167 1.00 95.88 173 GLY A O 1
ATOM 1325 N N . MET A 1 174 ? -24.773 5.474 30.014 1.00 95.94 174 MET A N 1
ATOM 1326 C CA . MET A 1 174 ? -24.975 5.282 31.449 1.00 95.94 174 MET A CA 1
ATOM 1327 C C . MET A 1 174 ? -25.310 3.815 31.732 1.00 95.94 174 MET A C 1
ATOM 1329 O O . MET A 1 174 ? -25.868 3.128 30.876 1.00 95.94 174 MET A O 1
ATOM 1333 N N . LEU A 1 175 ? -24.960 3.314 32.917 1.00 94.50 175 LEU A N 1
ATOM 1334 C CA . LEU A 1 175 ? -25.534 2.074 33.449 1.00 94.50 175 LEU A CA 1
ATOM 1335 C C . LEU A 1 175 ? -26.633 2.427 34.457 1.00 94.50 175 LEU A C 1
ATOM 1337 O O . LEU A 1 175 ? -26.345 3.031 35.487 1.00 94.50 175 LEU A O 1
ATOM 1341 N N . ASP A 1 176 ? -27.865 2.008 34.184 1.00 93.94 176 ASP A N 1
ATOM 1342 C CA . ASP A 1 176 ? -28.928 1.932 35.186 1.00 93.94 176 ASP A CA 1
ATOM 1343 C C . ASP A 1 176 ? -28.856 0.561 35.877 1.00 93.94 176 ASP A C 1
ATOM 1345 O O . ASP A 1 176 ? -29.302 -0.449 35.332 1.00 93.94 176 ASP A O 1
ATOM 1349 N N . ALA A 1 177 ? -28.254 0.527 37.068 1.00 88.62 177 ALA A N 1
ATOM 1350 C CA . ALA A 1 177 ? -28.007 -0.696 37.839 1.00 88.62 177 ALA A CA 1
ATOM 1351 C C . ALA A 1 177 ? -29.233 -1.196 38.641 1.00 88.62 177 ALA A C 1
ATOM 1353 O O . ALA A 1 177 ? -29.099 -2.048 39.522 1.00 88.62 177 ALA A O 1
ATOM 1354 N N . GLU A 1 178 ? -30.431 -0.656 38.404 1.00 78.31 178 GLU A N 1
ATOM 1355 C CA . GLU A 1 178 ? -31.599 -0.944 39.236 1.00 78.31 178 GLU A CA 1
ATOM 1356 C C . GLU A 1 178 ? -32.277 -2.289 38.952 1.00 78.31 178 GLU A C 1
ATOM 1358 O O . GLU A 1 178 ? -32.507 -2.661 37.806 1.00 78.31 178 GLU A O 1
ATOM 1363 N N . SER A 1 179 ? -32.740 -2.958 40.013 1.00 72.25 179 SER A N 1
ATOM 1364 C CA . SER A 1 179 ? -33.264 -4.327 40.011 1.00 72.25 179 SER A CA 1
ATOM 1365 C C . SER A 1 179 ? -34.788 -4.488 39.840 1.00 72.25 179 SER A C 1
ATOM 1367 O O . SER A 1 179 ? -35.266 -5.618 39.769 1.00 72.25 179 SER A O 1
ATOM 1369 N N . ALA A 1 180 ? -35.587 -3.418 39.770 1.00 83.56 180 ALA A N 1
ATOM 1370 C CA . ALA A 1 180 ? -37.046 -3.557 39.675 1.00 83.56 180 ALA A CA 1
ATOM 1371 C C . ALA A 1 180 ? -37.496 -4.085 38.290 1.00 83.56 180 ALA A C 1
ATOM 1373 O O . ALA A 1 180 ? -37.156 -3.473 37.273 1.00 83.56 180 ALA A O 1
ATOM 1374 N N . PRO A 1 181 ? -38.270 -5.183 38.200 1.00 87.00 181 PRO A N 1
ATOM 1375 C CA . PRO A 1 181 ? -38.724 -5.713 36.919 1.00 87.00 181 PRO A CA 1
ATOM 1376 C C . PRO A 1 181 ? -39.844 -4.857 36.307 1.00 87.00 181 PRO A C 1
ATOM 1378 O O . PRO A 1 181 ? -40.701 -4.331 37.016 1.00 87.00 181 PRO A O 1
ATOM 1381 N N . GLY A 1 182 ? -39.873 -4.759 34.978 1.00 88.19 182 GLY A N 1
ATOM 1382 C CA . GLY A 1 182 ? -40.924 -4.078 34.221 1.00 88.19 182 GLY A CA 1
ATOM 1383 C C . GLY A 1 182 ? -40.408 -3.337 32.983 1.00 88.19 182 GLY A C 1
ATOM 1384 O O . GLY A 1 182 ? -39.206 -3.094 32.866 1.00 88.19 182 GLY A O 1
ATOM 1385 N N . PRO A 1 183 ? -41.303 -2.979 32.042 1.00 90.69 183 PRO A N 1
ATOM 1386 C CA . PRO A 1 183 ? -40.943 -2.165 30.890 1.00 90.69 183 PRO A CA 1
ATOM 1387 C C . PRO A 1 183 ? -40.602 -0.734 31.321 1.00 90.69 183 PRO A C 1
ATOM 1389 O O . PRO A 1 183 ? -41.262 -0.157 32.190 1.00 90.69 183 PRO A O 1
ATOM 1392 N N . ARG A 1 184 ? -39.579 -0.162 30.688 1.00 91.44 184 ARG A N 1
ATOM 1393 C CA . ARG A 1 184 ? -39.039 1.166 30.992 1.00 91.44 184 ARG A CA 1
ATOM 1394 C C . ARG A 1 184 ? -38.930 2.003 29.720 1.00 91.44 184 ARG A C 1
ATOM 1396 O O . ARG A 1 184 ? -38.686 1.472 28.636 1.00 91.44 184 ARG A O 1
ATOM 1403 N N . THR A 1 185 ? -39.080 3.310 29.864 1.00 93.81 185 THR A N 1
ATOM 1404 C CA . THR A 1 185 ? -38.784 4.290 28.816 1.00 93.81 185 THR A CA 1
ATOM 1405 C C . THR A 1 185 ? -37.649 5.179 29.294 1.00 93.81 185 THR A C 1
ATOM 1407 O O . THR A 1 185 ? -37.719 5.709 30.401 1.00 93.81 185 THR A O 1
ATOM 1410 N N . TYR A 1 186 ? -36.618 5.339 28.469 1.00 95.50 186 TYR A N 1
ATOM 1411 C CA . TYR A 1 186 ? -35.485 6.219 28.734 1.00 95.50 186 TYR A CA 1
ATOM 1412 C C . TYR A 1 186 ? -35.543 7.418 27.795 1.00 95.50 186 TYR A C 1
ATOM 1414 O O . TYR A 1 186 ? -35.559 7.236 26.579 1.00 95.50 186 TYR A O 1
ATOM 1422 N N . THR A 1 187 ? -35.536 8.622 28.359 1.00 95.69 187 THR A N 1
ATOM 1423 C CA . THR A 1 187 ? -35.429 9.892 27.634 1.00 95.69 187 THR A CA 1
ATOM 1424 C C . THR A 1 187 ? -34.089 10.535 27.966 1.00 95.69 187 THR A C 1
ATOM 1426 O O . THR A 1 187 ? -33.741 10.654 29.139 1.00 95.69 187 THR A O 1
ATOM 1429 N N . VAL A 1 188 ? -33.341 10.945 26.945 1.00 96.38 188 VAL A N 1
ATOM 1430 C CA . VAL A 1 188 ? -32.015 11.560 27.063 1.00 96.38 188 VAL A CA 1
ATOM 1431 C C . VAL A 1 188 ? -32.047 12.949 26.445 1.00 96.38 188 VAL A C 1
ATOM 1433 O O . VAL A 1 188 ? -32.497 13.109 25.309 1.00 96.38 188 VAL A O 1
ATOM 1436 N N . ILE A 1 189 ? -31.566 13.947 27.186 1.00 95.44 189 ILE A N 1
ATOM 1437 C CA . ILE A 1 189 ? -31.540 15.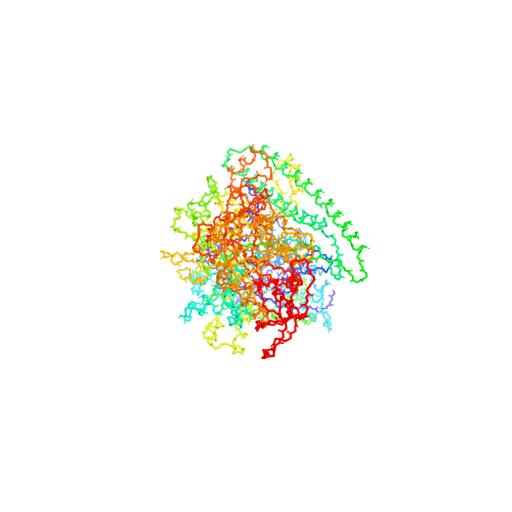347 26.755 1.00 95.44 189 ILE A CA 1
ATOM 1438 C C . ILE A 1 189 ? -30.160 15.939 27.033 1.00 95.44 189 ILE A C 1
ATOM 1440 O O . ILE A 1 189 ? -29.748 16.014 28.186 1.00 95.44 189 ILE A O 1
ATOM 1444 N N . GLY A 1 190 ? -29.442 16.341 25.987 1.00 94.56 190 GLY A N 1
ATOM 1445 C CA . GLY A 1 190 ? -28.082 16.874 26.058 1.00 94.56 190 GLY A CA 1
ATOM 1446 C C . GLY A 1 190 ? -28.012 18.383 25.858 1.00 94.56 190 GLY A C 1
ATOM 1447 O O . GLY A 1 190 ? -28.725 18.925 25.013 1.00 94.56 190 GLY A O 1
ATOM 1448 N N . TRP A 1 191 ? -27.125 19.055 26.590 1.00 93.12 191 TRP A N 1
ATOM 1449 C CA . TRP A 1 191 ? -26.828 20.480 26.419 1.00 93.12 191 TRP A CA 1
ATOM 1450 C C . TRP A 1 191 ? -25.355 20.792 26.706 1.00 93.12 191 TRP A C 1
ATOM 1452 O O . TRP A 1 191 ? -24.592 19.946 27.176 1.00 93.12 191 TRP A O 1
ATOM 1462 N N . TYR A 1 192 ? -24.961 22.027 26.402 1.00 90.75 192 TYR A N 1
ATOM 1463 C CA . TYR A 1 192 ? -23.635 22.562 26.691 1.00 90.75 192 TYR A CA 1
ATOM 1464 C C . TYR A 1 192 ? -23.683 23.384 27.981 1.00 90.75 192 TYR A C 1
ATOM 1466 O O . TYR A 1 192 ? -24.434 24.359 28.062 1.00 90.75 192 TYR A O 1
ATOM 1474 N N . ALA A 1 193 ? -22.879 23.017 28.982 1.00 88.94 193 ALA A N 1
ATOM 1475 C CA . ALA A 1 193 ? -22.760 23.793 30.219 1.00 88.94 193 ALA A CA 1
ATOM 1476 C C . ALA A 1 193 ? -22.187 25.199 29.959 1.00 88.94 193 ALA A C 1
ATOM 1478 O O . ALA A 1 193 ? -22.621 26.179 30.564 1.00 88.94 193 ALA A O 1
ATOM 1479 N N . ASP A 1 194 ? -21.221 25.301 29.040 1.00 86.62 194 ASP A N 1
ATOM 1480 C CA . ASP A 1 194 ? -20.654 26.564 28.560 1.00 86.62 194 ASP A CA 1
ATOM 1481 C C . ASP A 1 194 ? -21.144 26.851 27.138 1.00 86.62 194 ASP A C 1
ATOM 1483 O O . ASP A 1 194 ? -20.771 26.156 26.191 1.00 86.62 194 ASP A O 1
ATOM 1487 N N . ALA A 1 195 ? -21.942 27.908 26.980 1.00 82.81 195 ALA A N 1
ATOM 1488 C CA . ALA A 1 195 ? -22.497 28.314 25.691 1.00 82.81 195 ALA A CA 1
ATOM 1489 C C . ALA A 1 195 ? -21.420 28.607 24.630 1.00 82.81 195 ALA A C 1
ATOM 1491 O O . ALA A 1 195 ? -21.674 28.407 23.451 1.00 82.81 195 ALA A O 1
ATOM 1492 N N . LYS A 1 196 ? -20.197 28.999 25.024 1.00 84.88 196 LYS A N 1
ATOM 1493 C CA . LYS A 1 196 ? -19.087 29.229 24.076 1.00 84.88 196 LYS A CA 1
ATOM 1494 C C . LYS A 1 196 ? -18.567 27.950 23.423 1.00 84.88 196 LYS A C 1
ATOM 1496 O O . LYS A 1 196 ? -17.807 28.014 22.459 1.00 84.88 196 LYS A O 1
ATOM 1501 N N . ARG A 1 197 ? -18.889 26.787 23.997 1.00 85.62 197 ARG A N 1
ATOM 1502 C CA . ARG A 1 197 ? -18.531 25.475 23.446 1.00 85.62 197 ARG A CA 1
ATOM 1503 C C . ARG A 1 197 ? -19.613 24.928 22.524 1.00 85.62 197 ARG A C 1
ATOM 1505 O O . ARG A 1 197 ? -19.357 23.927 21.865 1.00 85.62 197 ARG A O 1
ATOM 1512 N N . ASP A 1 198 ? -20.782 25.559 22.475 1.00 88.06 198 ASP A N 1
ATOM 1513 C CA . ASP A 1 198 ? -21.843 25.187 21.553 1.00 88.06 198 ASP A CA 1
ATOM 1514 C C . ASP A 1 198 ? -21.410 25.530 20.117 1.00 88.06 198 ASP A C 1
ATOM 1516 O O . ASP A 1 198 ? -21.150 26.702 19.822 1.00 88.06 198 ASP A O 1
ATOM 1520 N N . PRO A 1 199 ? -21.322 24.550 19.198 1.00 83.56 199 PRO A N 1
ATOM 1521 C CA . PRO A 1 199 ? -20.945 24.816 17.815 1.00 83.56 199 PRO A CA 1
ATOM 1522 C C . PRO A 1 199 ? -21.874 25.814 17.115 1.00 83.56 199 PRO A C 1
ATOM 1524 O O . PRO A 1 199 ? -21.441 26.449 16.158 1.00 83.56 199 PRO A O 1
ATOM 1527 N N . LEU A 1 200 ? -23.108 25.995 17.603 1.00 82.62 200 LEU A N 1
ATOM 1528 C CA . LEU A 1 200 ? -24.044 26.995 17.094 1.00 82.62 200 LEU A CA 1
ATOM 1529 C C . LEU A 1 200 ? -23.554 28.441 17.304 1.00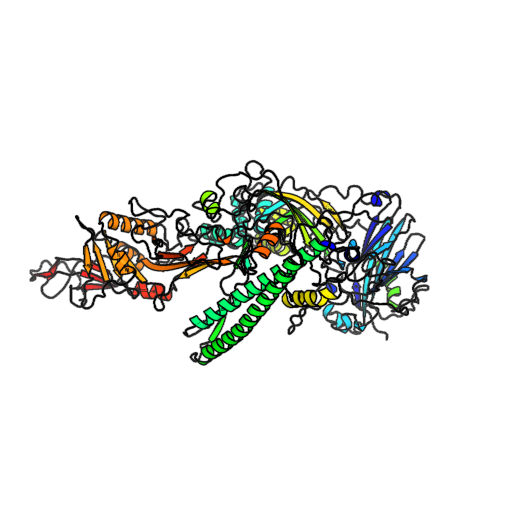 82.62 200 LEU A C 1
ATOM 1531 O O . LEU A 1 200 ? -23.858 29.292 16.476 1.00 82.62 200 LEU A O 1
ATOM 1535 N N . ASP A 1 201 ? -22.791 28.725 18.368 1.00 78.06 201 ASP A N 1
ATOM 1536 C CA . ASP A 1 201 ? -22.228 30.063 18.639 1.00 78.06 201 ASP A CA 1
ATOM 1537 C C . ASP A 1 201 ? -21.046 30.377 17.703 1.00 78.06 201 ASP A C 1
ATOM 1539 O O . ASP A 1 201 ? -20.882 31.504 17.236 1.00 78.06 201 ASP A O 1
ATOM 1543 N N . ALA A 1 202 ? -20.233 29.361 17.395 1.00 70.44 202 ALA A N 1
ATOM 1544 C CA . ALA A 1 202 ? -19.030 29.503 16.576 1.00 70.44 202 ALA A CA 1
ATOM 1545 C C . ALA A 1 202 ? -19.306 29.431 15.064 1.00 70.44 202 ALA A C 1
ATOM 1547 O O . ALA A 1 202 ? -18.724 30.196 14.294 1.00 70.44 202 ALA A O 1
ATOM 1548 N N . ASP A 1 203 ? -20.162 28.503 14.632 1.00 68.00 203 ASP A N 1
ATOM 1549 C CA . ASP A 1 203 ? -20.603 28.381 13.245 1.00 68.00 203 ASP A CA 1
ATOM 1550 C C . ASP A 1 203 ? -22.042 27.847 13.160 1.00 68.00 203 ASP A C 1
ATOM 1552 O O . ASP A 1 203 ? -22.263 26.632 13.082 1.00 68.00 203 ASP A O 1
ATOM 1556 N N . PRO A 1 204 ? -23.029 28.751 13.080 1.00 64.88 204 PRO A N 1
ATOM 1557 C CA . PRO A 1 204 ? -24.424 28.379 12.924 1.00 64.88 204 PRO A CA 1
ATOM 1558 C C . PRO A 1 204 ? -24.676 27.432 11.729 1.00 64.88 204 PRO A C 1
ATOM 1560 O O . PRO A 1 204 ? -25.504 26.524 11.816 1.00 64.88 204 PRO A O 1
ATOM 1563 N N . ALA A 1 205 ? -23.914 27.553 10.634 1.00 65.31 205 ALA A N 1
ATOM 1564 C CA . ALA A 1 205 ? -24.092 26.723 9.439 1.00 65.31 205 ALA A CA 1
ATOM 1565 C C . ALA A 1 205 ? -23.759 25.232 9.657 1.00 65.31 205 ALA A C 1
ATOM 1567 O O . ALA A 1 205 ? -24.112 24.396 8.821 1.00 65.31 205 ALA A O 1
ATOM 1568 N N . ALA A 1 206 ? -23.121 24.867 10.779 1.00 63.06 206 ALA A N 1
ATOM 1569 C CA . ALA A 1 206 ? -22.774 23.486 11.115 1.00 63.06 206 ALA A CA 1
ATOM 1570 C C . ALA A 1 206 ? -23.979 22.540 11.217 1.00 63.06 206 ALA A C 1
ATOM 1572 O O . ALA A 1 206 ? -23.830 21.343 10.970 1.00 63.06 206 ALA A O 1
ATOM 1573 N N . PHE A 1 207 ? -25.164 23.070 11.523 1.00 64.31 207 PHE A N 1
ATOM 1574 C CA . PHE A 1 207 ? -26.407 22.304 11.628 1.00 64.31 207 PHE A CA 1
ATOM 1575 C C . PHE A 1 207 ? -27.374 22.535 10.446 1.00 64.31 207 PHE A C 1
ATOM 1577 O O . PHE A 1 207 ? -28.543 22.161 10.525 1.00 64.31 207 PHE A O 1
ATOM 1584 N N . GLY A 1 208 ? -26.896 23.112 9.333 1.00 64.75 208 GLY A N 1
ATOM 1585 C CA . GLY A 1 208 ? -27.689 23.386 8.125 1.00 64.75 208 GLY A CA 1
ATOM 1586 C C . GLY A 1 208 ? -28.375 24.763 8.112 1.00 64.75 208 GLY A C 1
ATOM 1587 O O . GLY A 1 208 ? -28.065 25.634 8.919 1.00 64.75 208 GLY A O 1
ATOM 1588 N N . GLU A 1 209 ? -29.319 24.975 7.182 1.00 57.03 209 GLU A N 1
ATOM 1589 C CA . GLU A 1 209 ? -29.988 26.277 6.937 1.00 57.03 209 GLU A CA 1
ATOM 1590 C C . GLU A 1 209 ? -30.805 26.817 8.133 1.00 57.03 209 GLU A C 1
ATOM 1592 O O . GLU A 1 209 ? -31.130 28.002 8.190 1.00 57.03 209 GLU A O 1
ATOM 1597 N N . LEU A 1 210 ? -31.106 25.970 9.123 1.00 59.69 210 LEU A N 1
ATOM 1598 C C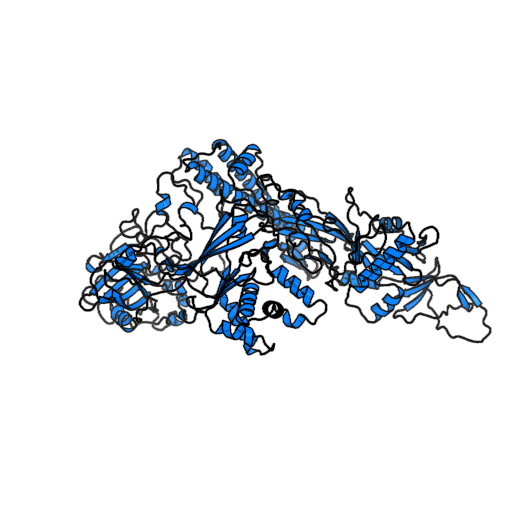A . LEU A 1 210 ? -31.941 26.281 10.295 1.00 59.69 210 LEU A CA 1
ATOM 1599 C C . LEU A 1 210 ? -31.307 27.271 11.280 1.00 59.69 210 LEU A C 1
ATOM 1601 O O . LEU A 1 210 ? -32.003 27.861 12.104 1.00 59.69 210 LEU A O 1
ATOM 1605 N N . ALA A 1 211 ? -30.003 27.503 11.166 1.00 55.69 211 ALA A N 1
ATOM 1606 C CA . ALA A 1 211 ? -29.297 28.543 11.902 1.00 55.69 211 ALA A CA 1
ATOM 1607 C C . ALA A 1 211 ? -29.705 29.977 11.516 1.00 55.69 211 ALA A C 1
ATOM 1609 O O . ALA A 1 211 ? -29.467 30.907 12.284 1.00 55.69 211 ALA A O 1
ATOM 1610 N N . GLY A 1 212 ? -30.308 30.157 10.335 1.00 53.41 212 GLY A N 1
ATOM 1611 C CA . GLY A 1 212 ? -30.807 31.441 9.837 1.00 53.41 212 GLY A CA 1
ATOM 1612 C C . GLY A 1 212 ? -32.297 31.692 10.093 1.00 53.41 212 GLY A C 1
ATOM 1613 O O . GLY A 1 212 ? -32.845 32.627 9.512 1.00 53.41 212 GLY A O 1
ATOM 1614 N N . ALA A 1 213 ? -32.969 30.858 10.897 1.00 63.31 213 ALA A N 1
ATOM 1615 C CA . ALA A 1 213 ? -34.381 31.043 11.238 1.00 63.31 213 ALA A CA 1
ATOM 1616 C C . ALA A 1 213 ? -34.624 32.375 11.979 1.00 63.31 213 ALA A C 1
ATOM 1618 O O . ALA A 1 213 ? -33.727 32.890 12.641 1.00 63.31 213 ALA A O 1
ATOM 1619 N N . ASP A 1 214 ? -35.837 32.928 11.890 1.00 64.56 214 ASP A N 1
ATOM 1620 C CA . ASP A 1 214 ? -36.252 34.116 12.649 1.00 64.56 214 ASP A CA 1
ATOM 1621 C C . ASP A 1 214 ? -37.400 33.744 13.609 1.00 64.56 214 ASP A C 1
ATOM 1623 O O . ASP A 1 214 ? -38.479 33.381 13.128 1.00 64.56 214 ASP A O 1
ATOM 1627 N N . PRO A 1 215 ? -37.205 33.796 14.944 1.00 70.06 215 PRO A N 1
ATOM 1628 C CA . PRO A 1 215 ? -35.972 34.164 15.648 1.00 70.06 215 PRO A CA 1
ATOM 1629 C C . PRO A 1 215 ? -34.892 33.069 15.607 1.00 70.06 215 PRO A C 1
ATOM 1631 O O . PRO A 1 215 ? -35.189 31.879 15.713 1.00 70.06 215 PRO A O 1
ATOM 1634 N N . ALA A 1 216 ? -33.623 33.479 15.506 1.00 75.88 216 ALA A N 1
ATOM 1635 C CA . ALA A 1 216 ? -32.498 32.548 15.400 1.00 75.88 216 ALA A CA 1
ATOM 1636 C C . ALA A 1 216 ? -32.280 31.767 16.707 1.00 75.88 216 ALA A C 1
ATOM 1638 O O . ALA A 1 216 ? -32.321 32.369 17.794 1.00 75.88 216 ALA A O 1
ATOM 1639 N N . PRO A 1 217 ? -32.020 30.447 16.633 1.00 83.12 217 PRO A N 1
ATOM 1640 C CA . PRO A 1 217 ? -31.727 29.654 17.814 1.00 83.12 217 PRO A CA 1
ATOM 1641 C C . PRO A 1 217 ? -30.429 30.130 18.476 1.00 83.12 217 PRO A C 1
ATOM 1643 O O . PRO A 1 217 ? -29.462 30.472 17.802 1.00 83.12 217 PRO A O 1
ATOM 1646 N N . ARG A 1 218 ? -30.405 30.159 19.813 1.00 82.06 218 ARG A N 1
ATOM 1647 C CA . ARG A 1 218 ? -29.245 30.639 20.599 1.00 82.06 218 ARG A CA 1
ATOM 1648 C C . ARG A 1 218 ? -28.455 29.540 21.299 1.00 82.06 218 ARG A C 1
ATOM 1650 O O . ARG A 1 218 ? -27.461 29.839 21.953 1.00 82.06 218 ARG A O 1
ATOM 1657 N N . ARG A 1 219 ? -28.945 28.304 21.243 1.00 86.25 219 ARG A N 1
ATOM 1658 C CA . ARG A 1 219 ? -28.309 27.127 21.839 1.00 86.25 219 ARG A CA 1
ATOM 1659 C C . ARG A 1 219 ? -28.788 25.851 21.163 1.00 86.25 219 ARG A C 1
ATOM 1661 O O . ARG A 1 219 ? -29.894 25.831 20.622 1.00 86.25 219 ARG A O 1
ATOM 1668 N N . THR A 1 220 ? -28.015 24.793 21.303 1.00 88.56 220 THR A N 1
ATOM 1669 C CA . THR A 1 220 ? -28.295 23.446 20.819 1.00 88.56 220 THR A CA 1
ATOM 1670 C C . THR A 1 220 ? -28.753 22.561 21.976 1.00 88.56 220 THR A C 1
ATOM 1672 O O . THR A 1 220 ? -28.095 22.491 23.015 1.00 88.56 220 THR A O 1
ATOM 1675 N N . LEU A 1 221 ? -29.874 21.860 21.796 1.00 91.38 221 LEU A N 1
ATOM 1676 C CA . LEU A 1 221 ? -30.367 20.830 22.711 1.00 91.38 221 LEU A CA 1
ATOM 1677 C C . LEU A 1 221 ? -30.530 19.519 21.943 1.00 91.38 221 LEU A C 1
ATOM 1679 O O . LEU A 1 221 ? -31.276 19.453 20.970 1.00 91.38 221 LEU A O 1
ATOM 1683 N N . CYS A 1 222 ? -29.839 18.471 22.380 1.00 92.38 222 CYS A N 1
ATOM 1684 C CA . CYS A 1 222 ? -29.984 17.136 21.804 1.00 92.38 222 CYS A CA 1
ATOM 1685 C C . CYS A 1 222 ? -31.097 16.387 22.539 1.00 92.38 222 CYS A C 1
ATOM 1687 O O . CYS A 1 222 ? -31.094 16.401 23.763 1.00 92.38 222 CYS A O 1
ATOM 1689 N N . VAL A 1 223 ? -32.023 15.717 21.852 1.00 93.12 223 VAL A N 1
ATOM 1690 C CA . VAL A 1 223 ? -33.100 14.953 22.514 1.00 93.12 223 VAL A CA 1
ATOM 1691 C C . VAL A 1 223 ? -33.379 13.630 21.815 1.00 93.12 223 VAL A C 1
ATOM 1693 O O . VAL A 1 223 ? -33.461 13.564 20.593 1.00 93.12 223 VAL A O 1
ATOM 1696 N N . GLY A 1 224 ? -33.554 12.565 22.588 1.00 93.12 224 GLY A N 1
ATOM 1697 C CA . GLY A 1 224 ? -33.976 11.268 22.072 1.00 93.12 224 GLY A CA 1
ATOM 1698 C C . GLY A 1 224 ? -34.572 10.399 23.164 1.00 93.12 224 GLY A C 1
ATOM 1699 O O . GLY A 1 224 ? -34.357 10.644 24.351 1.00 93.12 224 GLY A O 1
ATOM 1700 N N . ALA A 1 225 ? -35.332 9.379 22.776 1.00 94.00 225 ALA A N 1
ATOM 1701 C CA . ALA A 1 225 ? -35.893 8.436 23.730 1.00 94.00 225 ALA A CA 1
ATOM 1702 C C . ALA A 1 225 ? -36.135 7.051 23.123 1.00 94.00 225 ALA A C 1
ATOM 1704 O O . ALA A 1 225 ? -36.382 6.906 21.921 1.00 94.00 225 ALA A O 1
ATOM 1705 N N . VAL A 1 226 ? -36.121 6.042 23.990 1.00 94.94 226 VAL A N 1
ATOM 1706 C CA . VAL A 1 226 ? -36.463 4.651 23.682 1.00 94.94 226 VAL A CA 1
ATOM 1707 C C . VAL A 1 226 ? -37.499 4.153 24.684 1.00 94.94 226 VAL A C 1
ATOM 1709 O O . VAL A 1 226 ? -37.329 4.320 25.890 1.00 94.94 226 VAL A O 1
ATOM 1712 N N . SER A 1 227 ? -38.592 3.570 24.196 1.00 94.62 227 SER A N 1
ATOM 1713 C CA . SER A 1 227 ? -39.731 3.128 25.005 1.00 94.62 227 SER A CA 1
ATOM 1714 C C . SER A 1 227 ? -39.910 1.614 24.985 1.00 94.62 227 SER A C 1
ATOM 1716 O O . SER A 1 227 ? -39.610 0.944 23.999 1.00 94.62 227 SER A O 1
ATOM 1718 N N . GLY A 1 228 ? -40.428 1.060 26.082 1.00 93.31 228 GLY A N 1
ATOM 1719 C CA . GLY A 1 228 ? -40.743 -0.367 26.173 1.00 93.31 228 GLY A CA 1
ATOM 1720 C C . GLY A 1 228 ? -39.524 -1.280 26.331 1.00 93.31 228 GLY A C 1
ATOM 1721 O O . GLY A 1 228 ? -39.597 -2.443 25.944 1.00 93.31 228 GLY A O 1
ATOM 1722 N N . VAL A 1 229 ? -38.423 -0.782 26.902 1.00 94.06 229 VAL A N 1
ATOM 1723 C CA . VAL A 1 229 ? -37.235 -1.585 27.229 1.00 94.06 229 VAL A CA 1
ATOM 1724 C C . VAL A 1 229 ? -37.611 -2.603 28.311 1.00 94.06 229 VAL A C 1
ATOM 1726 O O . VAL A 1 229 ? -37.958 -2.184 29.420 1.00 94.06 229 VAL A O 1
ATOM 1729 N N . PRO A 1 230 ? -37.585 -3.919 28.040 1.00 92.62 230 PRO A N 1
ATOM 1730 C CA . PRO A 1 230 ? -37.902 -4.920 29.045 1.00 92.62 230 PRO A CA 1
ATOM 1731 C C . PRO A 1 230 ? -36.730 -5.065 30.015 1.00 92.62 230 PRO A C 1
ATOM 1733 O O . PRO A 1 230 ? -35.577 -5.150 29.594 1.00 92.62 230 PRO A O 1
ATOM 1736 N N . PHE A 1 231 ? -37.020 -5.131 31.312 1.00 91.62 231 PHE A N 1
ATOM 1737 C CA . PHE A 1 231 ? -36.010 -5.465 32.304 1.00 91.62 231 PHE A CA 1
ATOM 1738 C C . PHE A 1 231 ? -36.565 -6.381 33.398 1.00 91.62 231 PHE A C 1
ATOM 1740 O O . PHE A 1 231 ? -37.681 -6.207 33.881 1.00 91.62 231 PHE A O 1
ATOM 1747 N N . ASP A 1 232 ? -35.751 -7.360 33.773 1.00 92.00 232 ASP A N 1
ATOM 1748 C CA . ASP A 1 232 ? -35.963 -8.383 34.793 1.00 92.00 232 ASP A CA 1
ATOM 1749 C C . ASP A 1 232 ? -34.552 -8.862 35.162 1.00 92.00 232 ASP A C 1
ATOM 1751 O O . ASP A 1 232 ? -33.848 -9.347 34.268 1.00 92.00 232 ASP A O 1
ATOM 1755 N N . PRO A 1 233 ? -34.110 -8.730 36.425 1.00 90.06 233 PRO A N 1
ATOM 1756 C CA . PRO A 1 233 ? -32.786 -9.181 36.851 1.00 90.06 233 PRO A CA 1
ATOM 1757 C C . PRO A 1 233 ? -32.514 -10.663 36.586 1.00 90.06 233 PRO A C 1
ATOM 1759 O O . PRO A 1 233 ? -31.357 -11.051 36.456 1.00 90.06 233 PRO A O 1
ATOM 1762 N N . ALA A 1 234 ? -33.550 -11.502 36.520 1.00 91.50 234 ALA A N 1
ATOM 1763 C CA . ALA A 1 234 ? -33.421 -12.923 36.203 1.00 91.50 234 ALA A CA 1
ATOM 1764 C C . ALA A 1 234 ? -33.526 -13.218 34.692 1.00 91.50 234 ALA A C 1
ATOM 1766 O O . ALA A 1 234 ? -33.419 -14.377 34.284 1.00 91.50 234 ALA A O 1
ATOM 1767 N N . GLY A 1 235 ? -33.740 -12.192 33.863 1.00 89.44 235 GLY A N 1
ATOM 1768 C CA . GLY A 1 235 ? -33.870 -12.312 32.414 1.00 89.44 235 GLY A CA 1
ATOM 1769 C C . GLY A 1 235 ? -32.561 -12.705 31.727 1.00 89.44 235 GLY A C 1
ATOM 1770 O O . GLY A 1 235 ? -31.478 -12.367 32.188 1.00 89.44 235 GLY A O 1
ATOM 1771 N N . ALA A 1 236 ? -32.665 -13.427 30.612 1.00 89.06 236 ALA A N 1
ATOM 1772 C CA . ALA A 1 236 ? -31.531 -13.802 29.766 1.00 89.06 236 ALA A CA 1
ATOM 1773 C C . ALA A 1 236 ? -31.733 -13.208 28.365 1.00 89.06 236 ALA A C 1
ATOM 1775 O O . ALA A 1 236 ? -32.217 -13.887 27.456 1.00 89.06 236 ALA A O 1
ATOM 1776 N N . TYR A 1 237 ? -31.434 -11.920 28.220 1.00 88.81 237 TYR A N 1
ATOM 1777 C CA . TYR A 1 237 ? -31.701 -11.127 27.018 1.00 88.81 237 TYR A CA 1
ATOM 1778 C C . TYR A 1 237 ? -30.716 -11.421 25.887 1.00 88.81 237 TYR A C 1
ATOM 1780 O O . TYR A 1 237 ? -31.060 -11.265 24.714 1.00 88.81 237 TYR A O 1
ATOM 1788 N N . LEU A 1 238 ? -29.501 -11.868 26.222 1.00 86.44 238 LEU A N 1
ATOM 1789 C CA . LEU A 1 238 ? -28.426 -12.113 25.256 1.00 86.44 238 LEU A CA 1
ATOM 1790 C C . LEU A 1 238 ? -28.328 -13.582 24.828 1.00 86.44 238 LEU A C 1
ATOM 1792 O O . LEU A 1 238 ? -27.540 -13.947 23.951 1.00 86.44 238 LEU A O 1
ATOM 1796 N N . ARG A 1 239 ? -29.144 -14.459 25.415 1.00 79.38 239 ARG A N 1
ATOM 1797 C CA . ARG A 1 239 ? -29.106 -15.894 25.129 1.00 79.38 239 ARG A CA 1
ATOM 1798 C C . ARG A 1 239 ? -29.426 -16.168 23.655 1.00 79.38 239 ARG A C 1
ATOM 1800 O O . ARG A 1 239 ? -30.479 -15.790 23.157 1.00 79.38 239 ARG A O 1
ATOM 1807 N N . GLY A 1 240 ? -28.520 -16.861 22.962 1.00 73.75 240 GLY A N 1
ATOM 1808 C CA . GLY A 1 240 ? -28.652 -17.185 21.533 1.00 73.75 240 GLY A CA 1
ATOM 1809 C C . GLY A 1 240 ? -28.168 -16.092 20.571 1.00 73.75 240 GLY A C 1
ATOM 1810 O O . GLY A 1 240 ? -28.077 -16.355 19.376 1.00 73.75 240 GLY A O 1
ATOM 1811 N N . GLN A 1 241 ? -27.782 -14.910 21.070 1.00 75.12 241 GLN A N 1
ATOM 1812 C CA . GLN A 1 241 ? -27.247 -13.813 20.247 1.00 75.12 241 GLN A CA 1
ATOM 1813 C C . GLN A 1 241 ? -25.848 -14.107 19.679 1.00 75.12 241 GLN A C 1
ATOM 1815 O O . GLN A 1 241 ? -25.464 -13.513 18.682 1.00 75.12 241 GLN A O 1
ATOM 1820 N N . HIS A 1 242 ? -25.105 -15.049 20.271 1.00 70.50 242 HIS A N 1
ATOM 1821 C CA . HIS A 1 242 ? -23.740 -15.418 19.861 1.00 70.50 242 HIS A CA 1
ATOM 1822 C C . HIS A 1 242 ? -23.682 -16.531 18.810 1.00 70.50 242 HIS A C 1
ATOM 1824 O O . HIS A 1 242 ? -22.601 -17.030 18.506 1.00 70.50 242 HIS A O 1
ATOM 1830 N N . ALA A 1 243 ? -24.825 -16.951 18.259 1.00 83.06 243 ALA A N 1
ATOM 1831 C CA . ALA A 1 243 ? -24.802 -17.856 17.118 1.00 83.06 243 ALA A CA 1
ATOM 1832 C C . ALA A 1 243 ? -24.014 -17.196 15.968 1.00 83.06 243 ALA A C 1
ATOM 1834 O O . ALA A 1 243 ? -24.324 -16.035 15.636 1.00 83.06 243 ALA A O 1
ATOM 1835 N N . PRO A 1 244 ? -23.034 -17.910 15.373 1.00 87.19 244 PRO A N 1
ATOM 1836 C CA . PRO A 1 244 ? -22.273 -17.386 14.254 1.00 87.19 244 PRO A CA 1
ATOM 1837 C C . PRO A 1 244 ? -23.198 -16.869 13.157 1.00 87.19 244 PRO A C 1
ATOM 1839 O O . PRO A 1 244 ? -24.220 -17.479 12.831 1.00 87.19 244 PRO A O 1
ATOM 1842 N N . LEU A 1 245 ? -22.858 -15.705 12.622 1.00 90.44 245 LEU A N 1
ATOM 1843 C CA . LEU A 1 245 ? -23.470 -15.179 11.415 1.00 90.44 245 LEU A CA 1
ATOM 1844 C C . LEU A 1 245 ? -23.079 -16.080 10.243 1.00 90.44 245 LEU A C 1
ATOM 1846 O O . LEU A 1 245 ? -21.936 -16.513 10.158 1.00 90.44 245 LEU A O 1
ATOM 1850 N N . THR A 1 246 ? -24.009 -16.333 9.327 1.00 92.44 246 THR A N 1
ATOM 1851 C CA . THR A 1 246 ? -23.781 -17.168 8.134 1.00 92.44 246 THR A CA 1
ATOM 1852 C C . THR A 1 246 ? -23.984 -16.373 6.833 1.00 92.44 246 THR A C 1
ATOM 1854 O O . THR A 1 246 ? -24.771 -16.787 5.983 1.00 92.44 246 THR A O 1
ATOM 1857 N N . PRO A 1 247 ? -23.339 -15.196 6.665 1.00 91.19 247 PRO A N 1
ATOM 1858 C CA . PRO A 1 247 ? -23.353 -14.493 5.392 1.00 91.19 247 PRO A CA 1
ATOM 1859 C C . PRO A 1 247 ? -22.512 -15.266 4.373 1.00 91.19 247 PRO A C 1
ATOM 1861 O O . PRO A 1 247 ? -21.632 -16.050 4.734 1.00 91.19 247 PRO A O 1
ATOM 1864 N N . ASP A 1 248 ? -22.718 -14.982 3.094 1.00 91.56 248 ASP A N 1
ATOM 1865 C CA . ASP A 1 248 ? -21.751 -15.400 2.091 1.00 91.56 248 ASP A CA 1
ATOM 1866 C C . ASP A 1 248 ? -20.490 -14.536 2.224 1.00 91.56 248 ASP A C 1
ATOM 1868 O O . ASP A 1 248 ? -20.566 -13.305 2.289 1.00 91.56 248 ASP A O 1
ATOM 1872 N N . VAL A 1 249 ? -19.335 -15.197 2.283 1.00 92.38 249 VAL A N 1
ATOM 1873 C CA . VAL A 1 249 ? -18.019 -14.578 2.477 1.00 92.38 249 VAL A CA 1
ATOM 1874 C C . VAL A 1 249 ? -17.197 -14.746 1.209 1.00 92.38 249 VAL A C 1
ATOM 1876 O O . VAL A 1 249 ? -17.110 -15.856 0.678 1.00 92.38 249 VAL A O 1
ATOM 1879 N N . ALA A 1 250 ? -16.552 -13.676 0.756 1.00 92.44 250 ALA A N 1
ATOM 1880 C CA . ALA A 1 250 ? -15.587 -13.713 -0.333 1.00 92.44 250 ALA A CA 1
ATOM 1881 C C . ALA A 1 250 ? -14.296 -12.964 0.003 1.00 92.44 250 ALA A C 1
ATOM 1883 O O . ALA A 1 250 ? -14.323 -12.000 0.769 1.00 92.44 250 ALA A O 1
ATOM 1884 N N . ILE A 1 251 ? -13.182 -13.395 -0.588 1.00 92.50 251 ILE A N 1
ATOM 1885 C CA . ILE A 1 251 ? -11.873 -12.750 -0.459 1.00 92.50 251 ILE A CA 1
ATOM 1886 C C . ILE A 1 251 ? -11.231 -12.468 -1.819 1.00 92.50 251 ILE A C 1
ATOM 1888 O O . ILE A 1 251 ? -11.368 -13.253 -2.755 1.00 92.50 251 ILE A O 1
ATOM 1892 N N . GLY A 1 252 ? -10.503 -11.355 -1.902 1.00 91.00 252 GLY A N 1
ATOM 1893 C CA . GLY A 1 252 ? -9.767 -10.908 -3.090 1.00 91.00 252 GLY A CA 1
ATOM 1894 C C . GLY A 1 252 ? -8.696 -9.870 -2.735 1.00 91.00 252 GLY A C 1
ATOM 1895 O O . GLY A 1 252 ? -8.579 -9.472 -1.573 1.00 91.00 252 GLY A O 1
ATOM 1896 N N . ASN A 1 253 ? -7.910 -9.407 -3.713 1.00 89.06 253 ASN A N 1
ATOM 1897 C CA . ASN A 1 253 ? -6.939 -8.319 -3.497 1.00 89.06 253 ASN A CA 1
ATOM 1898 C C . ASN A 1 253 ? -7.594 -6.936 -3.600 1.00 89.06 253 ASN A C 1
ATOM 1900 O O . ASN A 1 253 ? -7.010 -5.930 -3.194 1.00 89.06 253 ASN A O 1
ATOM 1904 N N . THR A 1 254 ? -8.800 -6.877 -4.164 1.00 89.00 254 THR A N 1
ATOM 1905 C CA . THR A 1 254 ? -9.615 -5.667 -4.264 1.00 89.00 254 THR A CA 1
ATOM 1906 C C . THR A 1 254 ? -11.069 -5.964 -3.881 1.00 89.00 254 THR A C 1
ATOM 1908 O O . THR A 1 254 ? -11.505 -7.117 -3.964 1.00 89.00 254 THR A O 1
ATOM 1911 N N . PRO A 1 255 ? -11.864 -4.942 -3.501 1.00 87.44 255 PRO A N 1
ATOM 1912 C CA . PRO A 1 255 ? -13.303 -5.118 -3.303 1.00 87.44 255 PRO A CA 1
ATOM 1913 C C . PRO A 1 255 ? -14.014 -5.627 -4.560 1.00 87.44 255 PRO A C 1
ATOM 1915 O O . PRO A 1 255 ? -14.984 -6.372 -4.449 1.00 87.44 255 PRO A O 1
ATOM 1918 N N . ALA A 1 256 ? -13.513 -5.246 -5.739 1.00 84.44 256 ALA A N 1
ATOM 1919 C CA . ALA A 1 256 ? -14.098 -5.616 -7.016 1.00 84.44 256 ALA A CA 1
ATOM 1920 C C . ALA A 1 256 ? -13.942 -7.110 -7.322 1.00 84.44 256 ALA A C 1
ATOM 1922 O O . ALA A 1 256 ? -14.929 -7.770 -7.644 1.00 84.44 256 ALA A O 1
ATOM 1923 N N . GLU A 1 257 ? -12.730 -7.642 -7.134 1.00 89.25 257 GLU A N 1
ATOM 1924 C CA . GLU A 1 257 ? -12.433 -9.074 -7.276 1.00 89.25 257 GLU A CA 1
ATOM 1925 C C . GLU A 1 257 ? -13.243 -9.909 -6.277 1.00 89.25 257 GLU A C 1
ATOM 1927 O O . GLU A 1 257 ? -13.893 -10.882 -6.649 1.00 89.25 257 GLU A O 1
ATOM 1932 N N . ALA A 1 258 ? -13.258 -9.499 -5.003 1.00 90.56 258 ALA A N 1
ATOM 1933 C CA . ALA A 1 258 ? -13.993 -10.212 -3.962 1.00 90.56 258 ALA A CA 1
ATOM 1934 C C . ALA A 1 258 ? -15.511 -10.210 -4.225 1.00 90.56 258 ALA A C 1
ATOM 1936 O O . ALA A 1 258 ? -16.172 -11.229 -4.023 1.00 90.56 258 ALA A O 1
ATOM 1937 N N . LEU A 1 259 ? -16.075 -9.098 -4.716 1.00 88.06 259 LEU A N 1
ATOM 1938 C CA . LEU A 1 259 ? -17.474 -9.073 -5.142 1.00 88.06 259 LEU A CA 1
ATOM 1939 C C . LEU A 1 259 ? -17.709 -9.993 -6.341 1.00 88.06 259 LEU A C 1
ATOM 1941 O O . LEU A 1 259 ? -18.711 -10.705 -6.359 1.00 88.06 259 LEU A O 1
ATOM 1945 N N . ALA A 1 260 ? -16.827 -9.968 -7.340 1.00 87.44 260 ALA A N 1
ATOM 1946 C CA . ALA A 1 260 ? -17.003 -10.768 -8.542 1.00 87.44 260 ALA A CA 1
ATOM 1947 C C . ALA A 1 260 ? -17.036 -12.268 -8.210 1.00 87.44 260 ALA A C 1
ATOM 1949 O O . ALA A 1 260 ? -17.959 -12.963 -8.638 1.00 87.44 260 ALA A O 1
ATOM 1950 N N . ALA A 1 261 ? -16.131 -12.719 -7.338 1.00 89.81 261 ALA A N 1
ATOM 1951 C CA . ALA A 1 261 ? -16.104 -14.080 -6.805 1.00 89.81 261 ALA A CA 1
ATOM 1952 C C . ALA A 1 261 ? -17.405 -14.449 -6.071 1.00 89.81 261 ALA A C 1
ATOM 1954 O O . ALA A 1 261 ? -17.962 -15.538 -6.240 1.00 89.81 261 ALA A O 1
ATOM 1955 N N . LEU A 1 262 ? -17.925 -13.524 -5.257 1.00 89.50 262 LEU A N 1
ATOM 1956 C CA . LEU A 1 262 ? -19.180 -13.697 -4.526 1.00 89.50 262 LEU A CA 1
ATOM 1957 C C . LEU A 1 262 ? -20.384 -13.820 -5.474 1.00 89.50 262 LEU A C 1
ATOM 1959 O O . LEU A 1 262 ? -21.226 -14.706 -5.299 1.00 89.50 262 LEU A O 1
ATOM 1963 N N . ALA A 1 263 ? -20.456 -12.941 -6.477 1.00 85.69 263 ALA A N 1
ATOM 1964 C CA . ALA A 1 263 ? -21.512 -12.910 -7.484 1.00 85.69 263 ALA A CA 1
ATOM 1965 C C . ALA A 1 263 ? -21.514 -14.194 -8.323 1.00 85.69 263 ALA A C 1
ATOM 1967 O O . ALA A 1 263 ? -22.555 -14.842 -8.458 1.00 85.69 263 ALA A O 1
ATOM 1968 N N . ALA A 1 264 ? -20.343 -14.597 -8.826 1.00 85.81 264 ALA A N 1
ATOM 1969 C CA . ALA A 1 264 ? -20.175 -15.808 -9.621 1.00 85.81 264 ALA A CA 1
ATOM 1970 C C . ALA A 1 264 ? -20.573 -17.058 -8.826 1.00 85.81 264 ALA A C 1
ATOM 1972 O O . ALA A 1 264 ? -21.375 -17.866 -9.302 1.00 85.81 264 ALA A O 1
ATOM 1973 N N . ARG A 1 265 ? -20.120 -17.172 -7.567 1.00 87.19 265 ARG A N 1
ATOM 1974 C CA . ARG A 1 265 ? -20.476 -18.293 -6.685 1.00 87.19 265 ARG A CA 1
ATOM 1975 C C . ARG A 1 265 ? -21.980 -18.386 -6.430 1.00 87.19 265 ARG A C 1
ATOM 1977 O O . ARG A 1 265 ? -22.529 -19.484 -6.491 1.00 87.19 265 ARG A O 1
ATOM 1984 N N . ARG A 1 266 ? -22.652 -17.263 -6.151 1.00 85.12 266 ARG A N 1
ATOM 1985 C CA . ARG A 1 266 ? -24.111 -17.240 -5.928 1.00 85.12 266 ARG A CA 1
ATOM 1986 C C . ARG A 1 266 ? -24.900 -17.612 -7.177 1.00 85.12 266 ARG A C 1
ATOM 1988 O O . ARG A 1 266 ? -25.912 -18.300 -7.070 1.00 85.12 266 ARG A O 1
ATOM 1995 N N . ALA A 1 267 ? -24.443 -17.166 -8.342 1.00 82.50 267 ALA A N 1
ATOM 1996 C CA . ALA A 1 267 ? -25.085 -17.465 -9.616 1.00 82.50 267 ALA A CA 1
ATOM 1997 C C . ALA A 1 267 ? -24.761 -18.871 -10.153 1.00 82.50 267 ALA A C 1
ATOM 1999 O O . ALA A 1 267 ? -25.409 -19.320 -11.097 1.00 82.50 267 ALA A O 1
ATOM 2000 N N . GLY A 1 268 ? -23.767 -19.563 -9.582 1.00 82.12 268 GLY A N 1
ATOM 2001 C CA . GLY A 1 268 ? -23.222 -20.795 -10.157 1.00 82.12 268 GLY A CA 1
ATOM 2002 C C . GLY A 1 268 ? -22.579 -20.564 -11.528 1.00 82.12 268 GLY A C 1
ATOM 2003 O O . GLY A 1 268 ? -22.623 -21.453 -12.377 1.00 82.12 268 GLY A O 1
ATOM 2004 N N . ALA A 1 269 ? -22.056 -19.357 -11.754 1.00 81.44 269 ALA A N 1
ATOM 2005 C CA . ALA A 1 269 ? -21.408 -18.961 -12.995 1.00 81.44 269 ALA A CA 1
ATOM 2006 C C . ALA A 1 269 ? -19.943 -19.430 -13.030 1.00 81.44 269 ALA A C 1
ATOM 2008 O O . ALA A 1 269 ? -19.367 -19.776 -11.997 1.00 81.44 269 ALA A O 1
ATOM 2009 N N . ASP A 1 270 ? -19.362 -19.470 -14.226 1.00 80.56 270 ASP A N 1
ATOM 2010 C CA . ASP A 1 270 ? -17.971 -19.862 -14.438 1.00 80.56 270 ASP A CA 1
ATOM 2011 C C . ASP A 1 270 ? -16.991 -18.687 -14.254 1.00 80.56 270 ASP A C 1
ATOM 2013 O O . ASP A 1 270 ? -17.377 -17.536 -14.036 1.00 80.56 270 ASP A O 1
ATOM 2017 N N . GLU A 1 271 ? -15.696 -18.990 -14.348 1.00 78.38 271 GLU A N 1
ATOM 2018 C CA . GLU A 1 271 ? -14.593 -18.025 -14.218 1.00 78.38 271 GLU A CA 1
ATOM 2019 C C . GLU A 1 271 ? -14.670 -16.899 -15.266 1.00 78.38 271 GLU A C 1
ATOM 2021 O O . GLU A 1 271 ? -14.266 -15.765 -15.010 1.00 78.38 271 GLU A O 1
ATOM 2026 N N . VAL A 1 272 ? -15.254 -17.173 -16.440 1.00 79.62 272 VAL A N 1
ATOM 2027 C CA . VAL A 1 272 ? -15.430 -16.172 -17.502 1.00 79.62 272 VAL A CA 1
ATOM 2028 C C . VAL A 1 272 ? -16.396 -15.077 -17.053 1.00 79.62 272 VAL A C 1
ATOM 2030 O O . VAL A 1 272 ? -16.133 -13.894 -17.275 1.00 79.62 272 VAL A O 1
ATOM 2033 N N . ALA A 1 273 ? -17.492 -15.444 -16.384 1.00 78.38 273 ALA A N 1
ATOM 2034 C CA . ALA A 1 273 ? -18.431 -14.472 -15.834 1.00 78.38 273 ALA A CA 1
ATOM 2035 C C . ALA A 1 273 ? -17.783 -13.578 -14.762 1.00 78.38 273 ALA A C 1
ATOM 2037 O O . ALA A 1 273 ? -18.027 -12.369 -14.745 1.00 78.38 273 ALA A O 1
ATOM 2038 N N . GLU A 1 274 ? -16.926 -14.148 -13.907 1.00 85.31 274 GLU A N 1
ATOM 2039 C CA . GLU A 1 274 ? -16.156 -13.386 -12.918 1.00 85.31 274 GLU A CA 1
ATOM 2040 C C . GLU A 1 274 ? -15.217 -12.375 -13.596 1.00 85.31 274 GLU A C 1
ATOM 2042 O O . GLU A 1 274 ? -15.235 -11.187 -13.258 1.00 85.31 274 GLU A O 1
ATOM 2047 N N . ARG A 1 275 ? -14.458 -12.804 -14.616 1.00 83.44 275 ARG A N 1
ATOM 2048 C CA . ARG A 1 275 ? -13.555 -11.923 -15.377 1.00 83.44 275 ARG A CA 1
ATOM 2049 C C . ARG A 1 275 ? -14.287 -10.791 -16.093 1.00 83.44 275 ARG A C 1
ATOM 2051 O O . ARG A 1 275 ? -13.826 -9.651 -16.060 1.00 83.44 275 ARG A O 1
ATOM 2058 N N . LEU A 1 276 ? -15.450 -11.057 -16.690 1.00 80.56 276 LEU A N 1
ATOM 2059 C CA . LEU A 1 276 ? -16.275 -10.013 -17.313 1.00 80.56 276 LEU A CA 1
ATOM 2060 C C . LEU A 1 276 ? -16.779 -8.991 -16.287 1.00 80.56 276 LEU A C 1
ATOM 2062 O O . LEU A 1 276 ? -16.824 -7.793 -16.579 1.00 80.56 276 LEU A O 1
ATOM 2066 N N . LEU A 1 277 ? -17.118 -9.437 -15.076 1.00 81.75 277 LEU A N 1
ATOM 2067 C CA . LEU A 1 277 ? -17.527 -8.547 -13.994 1.00 81.75 277 LEU A CA 1
ATOM 2068 C C . LEU A 1 277 ? -16.349 -7.713 -13.460 1.00 81.75 277 LEU A C 1
ATOM 2070 O O . LEU A 1 277 ? -16.526 -6.530 -13.166 1.00 81.75 277 LEU A O 1
ATOM 2074 N N . ASN A 1 278 ? -15.138 -8.270 -13.400 1.00 85.81 278 ASN A N 1
ATOM 2075 C CA . ASN A 1 278 ? -13.924 -7.496 -13.116 1.00 85.81 278 ASN A CA 1
ATOM 2076 C C . ASN A 1 278 ? -13.657 -6.447 -14.210 1.00 85.81 278 ASN A C 1
ATOM 2078 O O . ASN A 1 278 ? -13.450 -5.273 -13.899 1.00 85.81 278 ASN A O 1
ATOM 2082 N N . ALA A 1 279 ? -13.766 -6.822 -15.488 1.00 84.12 279 ALA A N 1
ATOM 2083 C CA . ALA A 1 279 ? -13.616 -5.897 -16.612 1.00 84.12 279 ALA A CA 1
ATOM 2084 C C . ALA A 1 279 ? -14.649 -4.762 -16.590 1.00 84.12 279 ALA A C 1
ATOM 2086 O O . ALA A 1 279 ? -14.319 -3.613 -16.890 1.00 84.12 279 ALA A O 1
ATOM 2087 N N . PHE A 1 280 ? -15.894 -5.060 -16.208 1.00 83.31 280 PHE A N 1
ATOM 2088 C CA . PHE A 1 280 ? -16.929 -4.050 -16.000 1.00 83.31 280 PHE A CA 1
ATOM 2089 C C . PHE A 1 280 ? -16.534 -3.059 -14.897 1.00 83.31 280 PHE A C 1
ATOM 2091 O O . PHE A 1 280 ? -16.575 -1.848 -15.116 1.00 83.31 280 PHE A O 1
ATOM 2098 N N . GLN A 1 281 ? -16.108 -3.562 -13.735 1.00 80.69 281 GLN A N 1
ATOM 2099 C CA . GLN A 1 281 ? -15.743 -2.732 -12.582 1.00 80.69 281 GLN A CA 1
ATOM 2100 C C . GLN A 1 281 ? -14.513 -1.847 -12.844 1.00 80.69 281 GLN A C 1
ATOM 2102 O O . GLN A 1 281 ? -14.429 -0.743 -12.305 1.00 80.69 281 GLN A O 1
ATOM 2107 N N . LEU A 1 282 ? -13.601 -2.294 -13.712 1.00 85.12 282 LEU A N 1
ATOM 2108 C CA . LEU A 1 282 ? -12.441 -1.526 -14.180 1.00 85.12 282 LEU A CA 1
ATOM 2109 C C . LEU A 1 282 ? -12.754 -0.586 -15.361 1.00 85.12 282 LEU A C 1
ATOM 2111 O O . LEU A 1 282 ? -11.890 0.181 -15.780 1.00 85.12 282 LEU A O 1
ATOM 2115 N N . GLY A 1 283 ? -13.973 -0.619 -15.913 1.00 85.06 283 GLY A N 1
ATOM 2116 C CA . GLY A 1 283 ? -14.348 0.171 -17.092 1.00 85.06 283 GLY A CA 1
ATOM 2117 C C . GLY A 1 283 ? -13.669 -0.287 -18.392 1.00 85.06 283 GLY A C 1
ATOM 2118 O O . GLY A 1 283 ? -13.590 0.480 -19.351 1.00 85.06 283 GLY A O 1
ATOM 2119 N N . ALA A 1 284 ? -13.176 -1.525 -18.427 1.00 85.25 284 ALA A N 1
ATOM 2120 C CA . ALA A 1 284 ? -12.438 -2.114 -19.542 1.00 85.25 284 ALA A CA 1
ATOM 2121 C C . ALA A 1 284 ? -13.318 -2.956 -20.485 1.00 85.25 284 ALA A C 1
ATOM 2123 O O . ALA A 1 284 ? -12.864 -3.330 -21.563 1.00 85.25 284 ALA A O 1
ATOM 2124 N N . LEU A 1 285 ? -14.575 -3.231 -20.114 1.00 82.62 285 LEU A N 1
ATOM 2125 C CA . LEU A 1 285 ? -15.460 -4.147 -20.847 1.00 82.62 285 LEU A CA 1
ATOM 2126 C C . LEU A 1 285 ? -15.664 -3.762 -22.328 1.00 82.62 285 LEU A C 1
ATOM 2128 O O . LEU A 1 285 ? -15.583 -4.628 -23.195 1.00 82.62 285 LEU A O 1
ATOM 2132 N N . ASP A 1 286 ? -15.835 -2.470 -22.633 1.00 82.75 286 ASP A N 1
ATOM 2133 C CA . ASP A 1 286 ? -15.988 -1.972 -24.014 1.00 82.75 286 ASP A CA 1
ATOM 2134 C C . ASP A 1 286 ? -14.709 -2.142 -24.865 1.00 82.75 286 ASP A C 1
ATOM 2136 O O . ASP A 1 286 ? -14.780 -2.147 -26.093 1.00 82.75 286 ASP A O 1
ATOM 2140 N N . ARG A 1 287 ? -13.538 -2.285 -24.227 1.00 82.56 287 ARG A N 1
ATOM 2141 C CA . ARG A 1 287 ? -12.224 -2.342 -24.892 1.00 82.56 287 ARG A CA 1
ATOM 2142 C C . ARG A 1 287 ? -11.705 -3.759 -25.113 1.00 82.56 287 ARG A C 1
ATOM 2144 O O . ARG A 1 287 ? -10.687 -3.926 -25.771 1.00 82.56 287 ARG A O 1
ATOM 2151 N N . ILE A 1 288 ? -12.396 -4.788 -24.615 1.00 83.25 288 ILE A N 1
ATOM 2152 C CA . ILE A 1 288 ? -11.961 -6.190 -24.759 1.00 83.25 288 ILE A CA 1
ATOM 2153 C C . ILE A 1 288 ? -11.831 -6.597 -26.237 1.00 83.25 288 ILE A C 1
ATOM 2155 O O . ILE A 1 288 ? -10.967 -7.400 -26.577 1.00 83.25 288 ILE A O 1
ATOM 2159 N N . GLY A 1 289 ? -12.672 -6.038 -27.115 1.00 81.50 289 GLY A N 1
ATOM 2160 C CA . GLY A 1 289 ? -12.634 -6.304 -28.556 1.00 81.50 289 GLY A CA 1
ATOM 2161 C C . GLY A 1 289 ? -11.563 -5.531 -29.336 1.00 81.50 289 GLY A C 1
ATOM 2162 O O . GLY A 1 289 ? -11.425 -5.759 -30.537 1.00 81.50 289 GLY A O 1
ATOM 2163 N N . GLU A 1 290 ? -10.840 -4.605 -28.698 1.00 84.94 290 GLU A N 1
ATOM 2164 C CA . GLU A 1 290 ? -9.719 -3.885 -29.312 1.00 84.94 290 GLU A CA 1
ATOM 2165 C C . GLU A 1 290 ? -8.476 -4.789 -29.418 1.00 84.94 290 GLU A C 1
ATOM 2167 O O . GLU A 1 290 ? -8.378 -5.829 -28.762 1.00 84.94 290 GLU A O 1
ATOM 2172 N N . THR A 1 291 ? -7.492 -4.386 -30.230 1.00 78.19 291 THR A N 1
ATOM 2173 C CA . THR A 1 291 ? -6.168 -5.029 -30.237 1.00 78.19 291 THR A CA 1
ATOM 2174 C C . THR A 1 291 ? -5.579 -4.994 -28.824 1.00 78.19 291 THR A C 1
ATOM 2176 O O . THR A 1 291 ? -5.601 -3.949 -28.174 1.00 78.19 291 THR A O 1
ATOM 2179 N N . ASP A 1 292 ? -5.090 -6.138 -28.343 1.00 82.31 292 ASP A N 1
ATOM 2180 C CA . ASP A 1 292 ? -4.627 -6.357 -26.964 1.00 82.31 292 ASP A CA 1
ATOM 2181 C C . ASP A 1 292 ? -5.664 -6.101 -25.864 1.00 82.31 292 ASP A C 1
ATOM 2183 O O . ASP A 1 292 ? -5.297 -6.028 -24.695 1.00 82.31 292 ASP A O 1
ATOM 2187 N N . GLY A 1 293 ? -6.960 -6.003 -26.180 1.00 84.62 293 GLY A N 1
ATOM 2188 C CA . GLY A 1 293 ? -7.999 -5.702 -25.191 1.00 84.62 293 GLY A CA 1
ATOM 2189 C C . GLY A 1 293 ? -7.963 -6.624 -23.964 1.00 84.62 293 GLY A C 1
ATOM 2190 O O . GLY A 1 293 ? -8.068 -6.152 -22.833 1.00 84.62 293 GLY A O 1
ATOM 2191 N N . ILE A 1 294 ? -7.734 -7.925 -24.179 1.00 84.88 294 ILE A N 1
ATOM 2192 C CA . ILE A 1 294 ? -7.575 -8.919 -23.104 1.00 84.88 294 ILE A CA 1
ATOM 2193 C C . ILE A 1 294 ? -6.258 -8.715 -22.342 1.00 84.88 294 ILE A C 1
ATOM 2195 O O . ILE A 1 294 ? -6.283 -8.642 -21.119 1.00 84.88 294 ILE A O 1
ATOM 2199 N N . ALA A 1 295 ? -5.121 -8.574 -23.030 1.00 84.81 295 ALA A N 1
ATOM 2200 C CA . ALA A 1 295 ? -3.823 -8.378 -22.374 1.00 84.81 295 ALA A CA 1
ATOM 2201 C C . ALA A 1 295 ? -3.807 -7.103 -21.510 1.00 84.81 295 ALA A C 1
ATOM 2203 O O . ALA A 1 295 ? -3.340 -7.126 -20.375 1.00 84.81 295 ALA A O 1
ATOM 2204 N N . ARG A 1 296 ? -4.413 -6.014 -22.000 1.00 86.12 296 ARG A N 1
ATOM 2205 C CA . ARG A 1 296 ? -4.564 -4.753 -21.258 1.00 86.12 296 ARG A CA 1
ATOM 2206 C C . ARG A 1 296 ? -5.503 -4.884 -20.063 1.00 86.12 296 ARG A C 1
ATOM 2208 O O . ARG A 1 296 ? -5.284 -4.218 -19.056 1.00 86.12 296 ARG A O 1
ATOM 2215 N N . LEU A 1 297 ? -6.552 -5.704 -20.164 1.00 87.75 297 LEU A N 1
ATOM 2216 C CA . LEU A 1 297 ? -7.419 -6.015 -19.027 1.00 87.75 297 LEU A CA 1
ATOM 2217 C C . LEU A 1 297 ? -6.638 -6.769 -17.943 1.00 87.75 297 LEU A C 1
ATOM 2219 O O . LEU A 1 297 ? -6.693 -6.370 -16.784 1.00 87.75 297 LEU A O 1
ATOM 2223 N N . GLU A 1 298 ? -5.894 -7.810 -18.314 1.00 87.69 298 GLU A N 1
ATOM 2224 C CA . GLU A 1 298 ? -5.086 -8.600 -17.375 1.00 87.69 298 GLU A CA 1
ATOM 2225 C C . GLU A 1 298 ? -3.989 -7.737 -16.718 1.00 87.69 298 GLU A C 1
ATOM 2227 O O . GLU A 1 298 ? -3.800 -7.785 -15.501 1.00 87.69 298 GLU A O 1
ATOM 2232 N N . GLU A 1 299 ? -3.344 -6.846 -17.481 1.00 89.12 299 GLU A N 1
ATOM 2233 C CA . GLU A 1 299 ? -2.390 -5.863 -16.952 1.00 89.12 299 GLU A CA 1
ATOM 2234 C C . GLU A 1 299 ? -3.057 -4.886 -15.964 1.00 89.12 299 GLU A C 1
ATOM 2236 O O . GLU A 1 299 ? -2.510 -4.612 -14.891 1.00 89.12 299 GLU A O 1
ATOM 2241 N N . GLN A 1 300 ? -4.258 -4.382 -16.276 1.00 90.25 300 GLN A N 1
ATOM 2242 C CA . GLN A 1 300 ? -5.023 -3.513 -15.371 1.00 90.25 300 GLN A CA 1
ATOM 2243 C C . GLN A 1 300 ? -5.462 -4.242 -14.099 1.00 90.25 300 GLN A C 1
ATOM 2245 O O . GLN A 1 300 ? -5.383 -3.666 -13.012 1.00 90.25 300 GLN A O 1
ATOM 2250 N N . MET A 1 301 ? -5.898 -5.499 -14.212 1.00 89.06 301 MET A N 1
ATOM 2251 C CA . MET A 1 301 ? -6.242 -6.345 -13.069 1.00 89.06 301 MET A CA 1
ATOM 2252 C C . MET A 1 301 ? -5.016 -6.582 -12.185 1.00 89.06 301 MET A C 1
ATOM 2254 O O . MET A 1 301 ? -5.105 -6.416 -10.971 1.00 89.06 301 MET A O 1
ATOM 2258 N N . HIS A 1 302 ? -3.852 -6.874 -12.775 1.00 91.31 302 HIS A N 1
ATOM 2259 C CA . HIS A 1 302 ? -2.583 -6.976 -12.051 1.00 91.31 302 HIS A CA 1
ATOM 2260 C C . HIS A 1 302 ? -2.220 -5.669 -11.337 1.00 91.31 302 HIS A C 1
ATOM 2262 O O . HIS A 1 302 ? -1.938 -5.680 -10.139 1.00 91.31 302 HIS A O 1
ATOM 2268 N N . ALA A 1 303 ? -2.286 -4.531 -12.033 1.00 92.75 303 ALA A N 1
ATOM 2269 C CA . ALA A 1 303 ? -1.983 -3.219 -11.465 1.00 92.75 303 ALA A CA 1
ATOM 2270 C C . ALA A 1 303 ? -2.933 -2.837 -10.313 1.00 92.75 303 ALA A C 1
ATOM 2272 O O . ALA A 1 303 ? -2.494 -2.238 -9.330 1.00 92.75 303 ALA A O 1
ATOM 2273 N N . ALA A 1 304 ? -4.209 -3.232 -10.384 1.00 91.88 304 ALA A N 1
ATOM 2274 C CA . ALA A 1 304 ? -5.205 -2.969 -9.344 1.00 91.88 304 ALA A CA 1
ATOM 2275 C C . ALA A 1 304 ? -4.907 -3.681 -8.009 1.00 91.88 304 ALA A C 1
ATOM 2277 O O . ALA A 1 304 ? -5.411 -3.253 -6.968 1.00 91.88 304 ALA A O 1
ATOM 2278 N N . LYS A 1 305 ? -4.049 -4.715 -8.002 1.00 91.75 305 LYS A N 1
ATOM 2279 C CA . LYS A 1 305 ? -3.584 -5.411 -6.783 1.00 91.75 305 LYS A CA 1
ATOM 2280 C C . LYS A 1 305 ? -2.612 -4.568 -5.937 1.00 91.75 305 LYS A C 1
ATOM 2282 O O . LYS A 1 305 ? -2.156 -5.036 -4.889 1.00 91.75 305 LYS A O 1
ATOM 2287 N N . PHE A 1 306 ? -2.282 -3.351 -6.375 1.00 93.88 306 PHE A N 1
ATOM 2288 C CA . PHE A 1 306 ? -1.321 -2.465 -5.725 1.00 93.88 306 PHE A CA 1
ATOM 2289 C C . PHE A 1 306 ? -1.915 -1.096 -5.389 1.00 93.88 306 PHE A C 1
ATOM 2291 O O . PHE A 1 306 ? -2.618 -0.478 -6.189 1.00 93.88 306 PHE A O 1
ATOM 2298 N N . ALA A 1 307 ? -1.532 -0.572 -4.229 1.00 93.19 307 ALA A N 1
ATOM 2299 C CA . ALA A 1 307 ? -1.738 0.814 -3.856 1.00 93.19 307 ALA A CA 1
ATOM 2300 C C . ALA A 1 307 ? -0.557 1.654 -4.357 1.00 93.19 307 ALA A C 1
ATOM 2302 O O . ALA A 1 307 ? 0.608 1.312 -4.134 1.00 93.19 307 ALA A O 1
ATOM 2303 N N . ALA A 1 308 ? -0.859 2.768 -5.025 1.00 94.19 308 ALA A N 1
ATOM 2304 C CA . ALA A 1 308 ? 0.143 3.719 -5.490 1.00 94.19 308 ALA A CA 1
ATOM 2305 C C . ALA A 1 308 ? 0.453 4.741 -4.385 1.00 94.19 308 ALA A C 1
ATOM 2307 O O . ALA A 1 308 ? -0.451 5.409 -3.883 1.00 94.19 308 ALA A O 1
ATOM 2308 N N . LEU A 1 309 ? 1.730 4.889 -4.051 1.00 95.19 309 LEU A N 1
ATOM 2309 C CA . LEU A 1 309 ? 2.248 5.875 -3.109 1.00 95.19 309 LEU A CA 1
ATOM 2310 C C . LEU A 1 309 ? 3.022 6.962 -3.855 1.00 95.19 309 LEU A C 1
ATOM 2312 O O . LEU A 1 309 ? 3.588 6.724 -4.926 1.00 95.19 309 LEU A O 1
ATOM 2316 N N . ASP A 1 310 ? 3.022 8.161 -3.281 1.00 92.19 310 ASP A N 1
ATOM 2317 C CA . ASP A 1 310 ? 3.721 9.312 -3.845 1.00 92.19 310 ASP A CA 1
ATOM 2318 C C . ASP A 1 310 ? 5.237 9.059 -3.915 1.00 92.19 310 ASP A C 1
ATOM 2320 O O . ASP A 1 310 ? 5.827 8.505 -2.985 1.00 92.19 310 ASP A O 1
ATOM 2324 N N . GLY A 1 311 ? 5.840 9.433 -5.042 1.00 89.69 311 GLY A N 1
ATOM 2325 C CA . GLY A 1 311 ? 7.280 9.349 -5.286 1.00 89.69 311 GLY A CA 1
ATOM 2326 C C . GLY A 1 311 ? 7.995 10.695 -5.207 1.00 89.69 311 GLY A C 1
ATOM 2327 O O . GLY A 1 311 ? 9.195 10.739 -5.462 1.00 89.69 311 GLY A O 1
ATOM 2328 N N . GLY A 1 312 ? 7.276 11.773 -4.879 1.00 93.00 312 GLY A N 1
ATOM 2329 C CA . GLY A 1 312 ? 7.791 13.137 -4.914 1.00 93.00 312 GLY A CA 1
ATOM 2330 C C . GLY A 1 312 ? 7.444 13.834 -6.225 1.00 93.00 312 GLY A C 1
ATOM 2331 O O . GLY A 1 312 ? 6.428 13.535 -6.862 1.00 93.00 312 GLY A O 1
ATOM 2332 N N . ILE A 1 313 ? 8.285 14.777 -6.642 1.00 94.38 313 ILE A N 1
ATOM 2333 C CA . ILE A 1 313 ? 8.031 15.590 -7.837 1.00 94.38 313 ILE A CA 1
ATOM 2334 C C . ILE A 1 313 ? 9.220 15.574 -8.791 1.00 94.38 313 ILE A C 1
ATOM 2336 O O . ILE A 1 313 ? 10.367 15.394 -8.399 1.00 94.38 313 ILE A O 1
ATOM 2340 N N . GLU A 1 314 ? 8.945 15.818 -10.063 1.00 93.12 314 GLU A N 1
ATOM 2341 C CA . GLU A 1 314 ? 9.950 16.191 -11.049 1.00 93.12 314 GLU A CA 1
ATOM 2342 C C . GLU A 1 314 ? 9.557 17.531 -11.674 1.00 93.12 314 GLU A C 1
ATOM 2344 O O . GLU A 1 314 ? 8.388 17.912 -11.713 1.00 93.12 314 GLU A O 1
ATOM 2349 N N . TRP A 1 315 ? 10.550 18.289 -12.115 1.00 93.94 315 TRP A N 1
ATOM 2350 C CA . TRP A 1 315 ? 10.366 19.566 -12.784 1.00 93.94 315 TRP A CA 1
ATOM 2351 C C . TRP A 1 315 ? 10.358 19.358 -14.296 1.00 93.94 315 TRP A C 1
ATOM 2353 O O . TRP A 1 315 ? 11.226 18.668 -14.837 1.00 93.94 315 TRP A O 1
ATOM 2363 N N . GLU A 1 316 ? 9.408 19.999 -14.972 1.00 93.00 316 GLU A N 1
ATOM 2364 C CA . GLU A 1 316 ? 9.252 19.993 -16.427 1.00 93.00 316 GLU A CA 1
ATOM 2365 C C . GLU A 1 316 ? 9.038 21.425 -16.942 1.00 93.00 316 GLU A C 1
ATOM 2367 O O . GLU A 1 316 ? 8.490 22.283 -16.246 1.00 93.00 316 GLU A O 1
ATOM 2372 N N . VAL A 1 317 ? 9.471 21.707 -18.174 1.00 91.38 317 VAL A N 1
ATOM 2373 C CA . VAL A 1 317 ? 9.182 22.979 -18.848 1.00 91.38 317 VAL A CA 1
ATOM 2374 C C . VAL A 1 317 ? 8.054 22.783 -19.849 1.00 91.38 317 VAL A C 1
ATOM 2376 O O . VAL A 1 317 ? 8.176 22.027 -20.808 1.00 91.38 317 VAL A O 1
ATOM 2379 N N . ARG A 1 318 ? 6.967 23.537 -19.680 1.00 90.25 318 ARG A N 1
ATOM 2380 C CA . ARG A 1 318 ? 5.881 23.610 -20.657 1.00 90.25 318 ARG A CA 1
ATOM 2381 C C . ARG A 1 318 ? 6.117 24.771 -21.617 1.00 90.25 318 ARG A C 1
ATOM 2383 O O . ARG A 1 318 ? 6.257 25.913 -21.183 1.00 90.25 318 ARG A O 1
ATOM 2390 N N . GLY A 1 319 ? 6.081 24.497 -2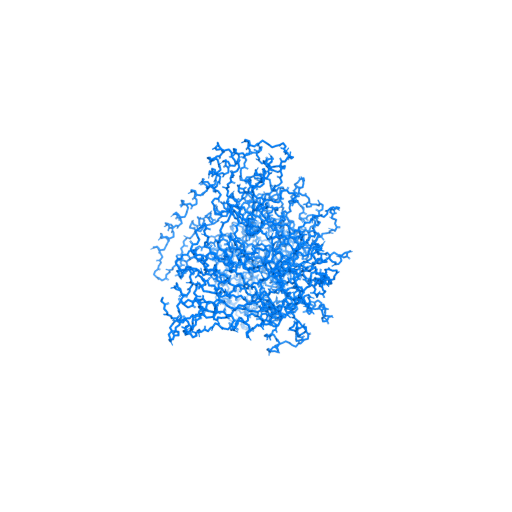2.922 1.00 82.69 319 GLY A N 1
ATOM 2391 C CA . GLY A 1 319 ? 6.149 25.525 -23.971 1.00 82.69 319 GLY A CA 1
ATOM 2392 C C . GLY A 1 319 ? 7.560 26.038 -24.289 1.00 82.69 319 GLY A C 1
ATOM 2393 O O . GLY A 1 319 ? 7.689 27.118 -24.860 1.00 82.69 319 GLY A O 1
ATOM 2394 N N . GLY A 1 320 ? 8.603 25.290 -23.921 1.00 81.75 320 GLY A N 1
ATOM 2395 C CA . GLY A 1 320 ? 10.006 25.597 -24.208 1.00 81.75 320 GLY A CA 1
ATOM 2396 C C . GLY A 1 320 ? 10.932 24.444 -23.809 1.00 81.75 320 GLY A C 1
ATOM 2397 O O . GLY A 1 320 ? 10.457 23.413 -23.344 1.00 81.75 320 GLY A O 1
ATOM 2398 N N . GLU A 1 321 ? 12.242 24.637 -23.961 1.00 78.62 321 GLU A N 1
ATOM 2399 C CA . GLU A 1 321 ? 13.278 23.678 -23.554 1.00 78.62 321 GLU A CA 1
ATOM 2400 C C . GLU A 1 321 ? 14.240 24.333 -22.553 1.00 78.62 321 GLU A C 1
ATOM 2402 O O . GLU A 1 321 ? 14.590 25.508 -22.693 1.00 78.62 321 GLU A O 1
ATOM 2407 N N . ALA A 1 322 ? 14.674 23.573 -21.548 1.00 85.62 322 ALA A N 1
ATOM 2408 C CA . ALA A 1 322 ? 15.743 23.949 -20.627 1.00 85.62 322 ALA A CA 1
ATOM 2409 C C . ALA A 1 322 ? 16.456 22.691 -20.114 1.00 85.62 322 ALA A C 1
ATOM 2411 O O . ALA A 1 322 ? 15.852 21.621 -20.036 1.00 85.62 322 ALA A O 1
ATOM 2412 N N . ASP A 1 323 ? 17.724 22.824 -19.722 1.00 85.88 323 ASP A N 1
ATOM 2413 C CA . ASP A 1 323 ? 18.434 21.749 -19.028 1.00 85.88 323 ASP A CA 1
ATOM 2414 C C . ASP A 1 323 ? 17.968 21.673 -17.566 1.00 85.88 323 ASP A C 1
ATOM 2416 O O . ASP A 1 323 ? 18.271 22.542 -16.746 1.00 85.88 323 ASP A O 1
ATOM 2420 N N . LEU A 1 324 ? 17.205 20.624 -17.253 1.00 90.25 324 LEU A N 1
ATOM 2421 C CA . LEU A 1 324 ? 16.670 20.356 -15.917 1.00 90.25 324 LEU A CA 1
ATOM 2422 C C . LEU A 1 324 ? 17.453 19.264 -15.180 1.00 90.25 324 LEU A C 1
ATOM 2424 O O . LEU A 1 324 ? 17.050 18.872 -14.085 1.00 90.25 324 LEU A O 1
ATOM 2428 N N . ALA A 1 325 ? 18.553 18.749 -15.743 1.00 88.00 325 ALA A N 1
ATOM 2429 C CA . ALA A 1 325 ? 19.232 17.569 -15.211 1.00 88.00 325 ALA A CA 1
ATOM 2430 C C . ALA A 1 325 ? 19.706 17.777 -13.764 1.00 88.00 325 ALA A C 1
ATOM 2432 O O . ALA A 1 325 ? 19.450 16.934 -12.902 1.00 88.00 325 ALA A O 1
ATOM 2433 N N . ALA A 1 326 ? 20.335 18.922 -13.479 1.00 91.56 326 ALA A N 1
ATOM 2434 C CA . ALA A 1 326 ? 20.823 19.258 -12.142 1.00 91.56 326 ALA A CA 1
ATOM 2435 C C . ALA A 1 326 ? 19.683 19.527 -11.142 1.00 91.56 326 ALA A C 1
ATOM 2437 O O . ALA A 1 326 ? 19.742 19.030 -10.017 1.00 91.56 326 ALA A O 1
ATOM 2438 N N . LEU A 1 327 ? 18.642 20.260 -11.560 1.00 94.88 327 LEU A N 1
ATOM 2439 C CA . LEU A 1 327 ? 17.472 20.563 -10.727 1.00 94.88 327 LEU A CA 1
ATOM 2440 C C . LEU A 1 327 ? 16.719 19.279 -10.352 1.00 94.88 327 LEU A C 1
ATOM 2442 O O . LEU A 1 327 ? 16.453 19.034 -9.179 1.00 94.88 327 LEU A O 1
ATOM 2446 N N . ASN A 1 328 ? 16.452 18.413 -11.330 1.00 93.81 328 ASN A N 1
ATOM 2447 C CA . ASN A 1 328 ? 15.777 17.138 -11.102 1.00 93.81 328 ASN A CA 1
ATOM 2448 C C . ASN A 1 328 ? 16.645 16.136 -10.330 1.00 93.81 328 ASN A C 1
ATOM 2450 O O . ASN A 1 328 ? 16.113 15.319 -9.583 1.00 93.81 328 ASN A O 1
ATOM 2454 N N . ALA A 1 329 ? 17.976 16.188 -10.451 1.00 92.69 329 ALA A N 1
ATOM 2455 C CA . ALA A 1 329 ? 18.863 15.391 -9.603 1.00 92.69 329 ALA A CA 1
ATOM 2456 C C . ALA A 1 329 ? 18.813 15.844 -8.134 1.00 92.69 329 ALA A C 1
ATOM 2458 O O . ALA A 1 329 ? 18.707 14.997 -7.245 1.00 92.69 329 ALA A O 1
ATOM 2459 N N . ALA A 1 330 ? 18.838 17.158 -7.880 1.00 95.81 330 ALA A N 1
ATOM 2460 C CA . ALA A 1 330 ? 18.688 17.714 -6.537 1.00 95.81 330 ALA A CA 1
ATOM 2461 C C . ALA A 1 330 ? 17.310 17.379 -5.942 1.00 95.81 330 ALA A C 1
ATOM 2463 O O . ALA A 1 330 ? 17.237 16.898 -4.813 1.00 95.81 330 ALA A O 1
ATOM 2464 N N . GLN A 1 331 ? 16.240 17.541 -6.728 1.00 96.69 331 GLN A N 1
ATOM 2465 C CA . GLN A 1 331 ? 14.874 17.188 -6.336 1.00 96.69 331 GLN A CA 1
ATOM 2466 C C . GLN A 1 331 ? 14.753 15.707 -5.953 1.00 96.69 331 GLN A C 1
ATOM 2468 O O . GLN A 1 331 ? 14.340 15.400 -4.838 1.00 96.69 331 GLN A O 1
ATOM 2473 N N . ARG A 1 332 ? 15.227 14.784 -6.803 1.00 93.00 332 ARG A N 1
ATOM 2474 C CA . ARG A 1 332 ? 15.197 13.342 -6.503 1.00 93.00 332 ARG A CA 1
ATOM 2475 C C . ARG A 1 332 ? 15.973 12.974 -5.240 1.00 93.00 332 ARG A C 1
ATOM 2477 O O . ARG A 1 332 ? 15.517 12.122 -4.482 1.00 93.00 332 ARG A O 1
ATOM 2484 N N . ARG A 1 333 ? 17.130 13.602 -4.988 1.00 94.81 333 ARG A N 1
ATOM 2485 C CA . ARG A 1 333 ? 17.891 13.386 -3.744 1.00 94.81 333 ARG A CA 1
ATOM 2486 C C . ARG A 1 333 ? 17.124 13.892 -2.518 1.00 94.81 333 ARG A C 1
ATOM 2488 O O . ARG A 1 333 ? 17.203 13.262 -1.465 1.00 94.81 333 ARG A O 1
ATOM 2495 N N . TRP A 1 334 ? 16.389 14.997 -2.643 1.00 97.31 334 TRP A N 1
ATOM 2496 C CA . TRP A 1 334 ? 15.567 15.535 -1.559 1.00 97.31 334 TRP A CA 1
ATOM 2497 C C . TRP A 1 334 ? 14.371 14.632 -1.256 1.00 97.31 334 TRP A C 1
ATOM 2499 O O . TRP A 1 334 ? 14.128 14.308 -0.092 1.00 97.31 334 TRP A O 1
ATOM 2509 N N . ASP A 1 335 ? 13.679 14.162 -2.294 1.00 96.06 335 ASP A N 1
ATOM 2510 C CA . ASP A 1 335 ? 12.562 13.225 -2.160 1.00 96.06 335 ASP A CA 1
ATOM 2511 C C . ASP A 1 335 ? 13.031 11.901 -1.527 1.00 96.06 335 ASP A C 1
ATOM 2513 O O . ASP A 1 335 ? 12.453 11.442 -0.535 1.00 96.06 335 ASP A O 1
ATOM 2517 N N . SER A 1 336 ? 14.145 11.328 -2.012 1.00 93.81 336 SER A N 1
ATOM 2518 C CA . SER A 1 336 ? 14.717 10.097 -1.444 1.00 93.81 336 SER A CA 1
ATOM 2519 C C . SER A 1 336 ? 15.175 10.295 0.003 1.00 93.81 336 SER A C 1
ATOM 2521 O O . SER A 1 336 ? 14.866 9.479 0.872 1.00 93.81 336 SER A O 1
ATOM 2523 N N . GLY A 1 337 ? 15.866 11.401 0.294 1.00 96.06 337 GLY A N 1
ATOM 2524 C CA . GLY A 1 337 ? 16.368 11.695 1.631 1.00 96.06 337 GLY A CA 1
ATOM 2525 C C . GLY A 1 337 ? 15.246 11.970 2.635 1.00 96.06 337 GLY A C 1
ATOM 2526 O O . GLY A 1 337 ? 15.365 11.587 3.796 1.00 96.06 337 GLY A O 1
ATOM 2527 N N . THR A 1 338 ? 14.116 12.533 2.200 1.00 96.31 338 THR A N 1
ATOM 2528 C CA . THR A 1 338 ? 12.922 12.704 3.044 1.00 96.31 338 THR A CA 1
ATOM 2529 C C . THR A 1 338 ? 12.321 11.352 3.438 1.00 96.31 338 THR A C 1
ATOM 2531 O O . THR A 1 338 ? 11.972 11.141 4.604 1.00 96.31 338 THR A O 1
ATOM 2534 N N . ALA A 1 339 ? 12.259 10.397 2.505 1.00 95.19 339 ALA A N 1
ATOM 2535 C CA . ALA A 1 339 ? 11.818 9.032 2.797 1.00 95.19 339 ALA A CA 1
ATOM 2536 C C . ALA A 1 339 ? 12.816 8.268 3.698 1.00 95.19 339 ALA A C 1
ATOM 2538 O O . ALA A 1 339 ? 12.408 7.524 4.599 1.00 95.19 339 ALA A O 1
ATOM 2539 N N . GLU A 1 340 ? 14.125 8.469 3.506 1.00 95.62 340 GLU A N 1
ATOM 2540 C CA . GLU A 1 340 ? 15.170 7.941 4.397 1.00 95.62 340 GLU A CA 1
ATOM 2541 C C . GLU A 1 340 ? 15.043 8.508 5.818 1.00 95.62 340 GLU A C 1
ATOM 2543 O O . GLU A 1 340 ? 15.102 7.747 6.785 1.00 95.62 340 GLU A O 1
ATOM 2548 N N . LEU A 1 341 ? 14.812 9.818 5.955 1.00 96.88 341 LEU A N 1
ATOM 2549 C CA . LEU A 1 341 ? 14.629 10.487 7.243 1.00 96.88 341 LEU A CA 1
ATOM 2550 C C . LEU A 1 341 ? 13.414 9.927 7.989 1.00 96.88 341 LEU A C 1
ATOM 2552 O O . LEU A 1 341 ? 13.519 9.594 9.170 1.00 96.88 341 LEU A O 1
ATOM 2556 N N . ALA A 1 342 ? 12.282 9.749 7.300 1.00 95.62 342 ALA A N 1
ATOM 2557 C CA . ALA A 1 342 ? 11.105 9.097 7.873 1.00 95.62 342 ALA A CA 1
ATOM 2558 C C . ALA A 1 342 ? 11.414 7.661 8.340 1.00 95.62 342 ALA A C 1
ATOM 2560 O O . ALA A 1 342 ? 11.004 7.257 9.429 1.00 95.62 342 ALA A O 1
ATOM 2561 N N . SER A 1 343 ? 12.203 6.911 7.565 1.00 95.31 343 SER A N 1
ATOM 2562 C CA . SER A 1 343 ? 12.625 5.554 7.935 1.00 95.31 343 SER A CA 1
ATOM 2563 C C . SER A 1 343 ? 13.512 5.541 9.185 1.00 95.31 343 SER A C 1
ATOM 2565 O O . SER A 1 343 ? 13.307 4.710 10.068 1.00 95.31 343 SER A O 1
ATOM 2567 N N . LEU A 1 344 ? 14.481 6.458 9.291 1.00 97.00 344 LEU A N 1
ATOM 2568 C CA . LEU A 1 344 ? 15.358 6.580 10.463 1.00 97.00 344 LEU A CA 1
ATOM 2569 C C . LEU A 1 344 ? 14.572 6.950 11.723 1.00 97.00 344 LEU A C 1
ATOM 2571 O O . LEU A 1 344 ? 14.742 6.306 12.758 1.00 97.00 344 LEU A O 1
ATOM 2575 N N . ARG A 1 345 ? 13.663 7.927 11.631 1.00 97.44 345 ARG A N 1
ATOM 2576 C CA . ARG A 1 345 ? 12.804 8.318 12.758 1.00 97.44 345 ARG A CA 1
ATOM 2577 C C . ARG A 1 345 ? 11.896 7.172 13.208 1.00 97.44 345 ARG A C 1
ATOM 2579 O O . ARG A 1 345 ? 11.803 6.899 14.402 1.00 97.44 345 ARG A O 1
ATOM 2586 N N . GLY A 1 346 ? 11.302 6.444 12.259 1.00 95.25 346 GLY A N 1
ATOM 2587 C CA . GLY A 1 346 ? 10.496 5.256 12.547 1.00 95.25 346 GLY A CA 1
ATOM 2588 C C . GLY A 1 346 ? 11.297 4.132 13.217 1.00 95.25 346 GLY A C 1
ATOM 2589 O O . GLY A 1 346 ? 10.810 3.513 14.163 1.00 95.25 346 GLY A O 1
ATOM 2590 N N . ARG A 1 347 ? 12.546 3.894 12.787 1.00 95.44 347 ARG A N 1
ATOM 2591 C CA . ARG A 1 347 ? 13.463 2.931 13.431 1.00 95.44 347 ARG A CA 1
ATOM 2592 C C . ARG A 1 347 ? 13.823 3.350 14.857 1.00 95.44 347 ARG A C 1
ATOM 2594 O O . ARG A 1 347 ? 13.756 2.511 15.753 1.00 95.44 347 ARG A O 1
ATOM 2601 N N . LEU A 1 348 ? 14.119 4.632 15.081 1.00 97.19 348 LEU A N 1
ATOM 2602 C CA . LEU A 1 348 ? 14.396 5.167 16.416 1.00 97.19 348 LEU A CA 1
ATOM 2603 C C . LEU A 1 348 ? 13.176 5.027 17.341 1.00 97.19 348 LEU A C 1
ATOM 2605 O O . LEU A 1 348 ? 13.317 4.621 18.494 1.00 97.19 348 LEU A O 1
ATOM 2609 N N . PHE A 1 349 ? 11.967 5.285 16.834 1.00 96.25 349 PHE A N 1
ATOM 2610 C CA . PHE A 1 349 ? 10.733 5.064 17.590 1.00 96.25 349 PHE A CA 1
ATOM 2611 C C . PHE A 1 349 ? 10.482 3.580 17.896 1.00 96.25 349 PHE A C 1
ATOM 2613 O O . PHE A 1 349 ? 10.075 3.234 19.008 1.00 96.25 349 PHE A O 1
ATOM 2620 N N . ALA A 1 350 ? 10.767 2.681 16.951 1.00 94.69 350 ALA A N 1
ATOM 2621 C CA . ALA A 1 350 ? 10.703 1.246 17.203 1.00 94.69 350 ALA A CA 1
ATOM 2622 C C . ALA A 1 350 ? 11.709 0.830 18.290 1.00 94.69 350 ALA A C 1
ATOM 2624 O O . ALA A 1 350 ? 11.340 0.103 19.210 1.00 94.69 350 ALA A O 1
ATOM 2625 N N . ASP A 1 351 ? 12.944 1.337 18.246 1.00 95.31 351 ASP A N 1
ATOM 2626 C CA . ASP A 1 351 ? 13.967 1.098 19.272 1.00 95.31 351 ASP A CA 1
ATOM 2627 C C . ASP A 1 351 ? 13.554 1.646 20.643 1.00 95.31 351 ASP A C 1
ATOM 2629 O O . ASP A 1 351 ? 13.714 0.946 21.644 1.00 95.31 351 ASP A O 1
ATOM 2633 N N . TRP A 1 352 ? 12.906 2.814 20.695 1.00 95.06 352 TRP A N 1
ATOM 2634 C CA . TRP A 1 352 ? 12.279 3.331 21.914 1.00 95.06 352 TRP A CA 1
ATOM 2635 C C . TRP A 1 352 ? 11.220 2.371 22.472 1.00 95.06 352 TRP A C 1
ATOM 2637 O O . TRP A 1 352 ? 11.237 2.042 23.661 1.00 95.06 352 TRP A O 1
ATOM 2647 N N . CYS A 1 353 ? 10.332 1.860 21.615 1.00 93.31 353 CYS A N 1
ATOM 2648 C CA . CYS A 1 353 ? 9.310 0.900 22.023 1.00 93.31 353 CYS A CA 1
ATOM 2649 C C . CYS A 1 353 ? 9.927 -0.398 22.563 1.00 93.31 353 CYS A C 1
ATOM 2651 O O . CYS A 1 353 ? 9.517 -0.890 23.618 1.00 93.31 353 CYS A O 1
ATOM 2653 N N . ARG A 1 354 ? 10.946 -0.934 21.876 1.00 92.31 354 ARG A N 1
ATOM 2654 C CA . ARG A 1 354 ? 11.695 -2.116 22.327 1.00 92.31 354 ARG A CA 1
ATOM 2655 C C . ARG A 1 354 ? 12.359 -1.854 23.675 1.00 92.31 354 ARG A C 1
ATOM 2657 O O . ARG A 1 354 ? 12.201 -2.656 24.591 1.00 92.31 354 ARG A O 1
ATOM 2664 N N . ARG A 1 355 ? 13.037 -0.714 23.833 1.00 91.69 355 ARG A N 1
ATOM 2665 C CA . ARG A 1 355 ? 13.674 -0.298 25.089 1.00 91.69 355 ARG A CA 1
ATOM 2666 C C . ARG A 1 355 ? 12.678 -0.277 26.248 1.00 91.69 355 ARG A C 1
ATOM 2668 O O . ARG A 1 355 ? 12.948 -0.888 27.282 1.00 91.69 355 ARG A O 1
ATOM 2675 N N . ALA A 1 356 ? 11.532 0.385 26.078 1.00 90.69 356 ALA A N 1
ATOM 2676 C CA . ALA A 1 356 ? 10.502 0.490 27.110 1.00 90.69 356 ALA A CA 1
ATOM 2677 C C . ALA A 1 356 ? 9.936 -0.888 27.497 1.00 90.69 356 ALA A C 1
ATOM 2679 O O . ALA A 1 356 ? 9.900 -1.231 28.680 1.00 90.69 356 ALA A O 1
ATOM 2680 N N . ALA A 1 357 ? 9.578 -1.717 26.510 1.00 89.38 357 ALA A N 1
ATOM 2681 C CA . ALA A 1 357 ? 9.071 -3.069 26.747 1.00 89.38 357 ALA A CA 1
ATOM 2682 C C . ALA A 1 357 ? 10.104 -3.972 27.452 1.00 89.38 357 ALA A C 1
ATOM 2684 O O . ALA A 1 357 ? 9.769 -4.711 28.378 1.00 89.38 357 ALA A O 1
ATOM 2685 N N . LEU A 1 358 ? 11.378 -3.891 27.059 1.00 88.19 358 LEU A N 1
ATOM 2686 C CA . LEU A 1 358 ? 12.454 -4.698 27.637 1.00 88.19 358 LEU A CA 1
ATOM 2687 C C . LEU A 1 358 ? 12.824 -4.274 29.064 1.00 88.19 358 LEU A C 1
ATOM 2689 O O . LEU A 1 358 ? 13.151 -5.139 29.877 1.00 88.19 358 LEU A O 1
ATOM 2693 N N . ARG A 1 359 ? 12.760 -2.976 29.395 1.00 85.69 359 ARG A N 1
ATOM 2694 C CA . ARG A 1 359 ? 12.974 -2.485 30.771 1.00 85.69 359 ARG A CA 1
ATOM 2695 C C . ARG A 1 359 ? 11.869 -2.946 31.727 1.00 85.69 359 ARG A C 1
ATOM 2697 O O . ARG A 1 359 ? 12.164 -3.227 32.891 1.00 85.69 359 ARG A O 1
ATOM 2704 N N . ALA A 1 360 ? 10.639 -3.043 31.224 1.00 84.44 360 ALA A N 1
ATOM 2705 C CA . ALA A 1 360 ? 9.470 -3.536 31.949 1.00 84.44 360 ALA A CA 1
ATOM 2706 C C . ALA A 1 360 ? 9.454 -5.067 32.138 1.00 84.44 360 ALA A C 1
ATOM 2708 O O . ALA A 1 360 ? 8.878 -5.563 33.103 1.00 84.44 360 ALA A O 1
ATOM 2709 N N . SER A 1 361 ? 10.089 -5.821 31.234 1.00 81.50 361 SER A N 1
ATOM 2710 C CA . SER A 1 361 ? 10.084 -7.289 31.252 1.00 81.50 361 SER A CA 1
ATOM 2711 C C . SER A 1 361 ? 10.866 -7.885 32.432 1.00 81.50 361 SER A C 1
ATOM 2713 O O . SER A 1 361 ? 12.038 -7.568 32.658 1.00 81.50 361 SER A O 1
ATOM 2715 N N . ASP A 1 362 ? 10.257 -8.856 33.122 1.00 71.31 362 ASP A N 1
ATOM 2716 C CA . ASP A 1 362 ? 10.936 -9.684 34.131 1.00 71.31 362 ASP A CA 1
ATOM 2717 C C . ASP A 1 362 ? 11.960 -10.643 33.497 1.00 71.31 362 ASP A C 1
ATOM 2719 O O . ASP A 1 362 ? 12.992 -10.966 34.092 1.00 71.31 362 ASP A O 1
ATOM 2723 N N . ARG A 1 363 ? 11.706 -11.087 32.257 1.00 66.00 363 ARG A N 1
ATOM 2724 C CA . ARG A 1 363 ? 12.665 -11.849 31.449 1.00 66.00 363 ARG A CA 1
ATOM 2725 C C . ARG A 1 363 ? 13.552 -10.857 30.716 1.00 66.00 363 ARG A C 1
ATOM 2727 O O . ARG A 1 363 ? 13.248 -10.479 29.586 1.00 66.00 363 ARG A O 1
ATOM 2734 N N . ARG A 1 364 ? 14.637 -10.424 31.360 1.00 62.34 364 ARG A N 1
ATOM 2735 C CA . ARG A 1 364 ? 15.635 -9.576 30.702 1.00 62.34 364 ARG A CA 1
ATOM 2736 C C . ARG A 1 364 ? 16.437 -10.426 29.715 1.00 62.34 364 ARG A C 1
ATOM 2738 O O . ARG A 1 364 ? 17.196 -11.288 30.166 1.00 62.34 364 ARG A O 1
ATOM 2745 N N . PRO A 1 365 ? 16.300 -10.237 28.390 1.00 64.25 365 PRO A N 1
ATOM 2746 C CA . PRO A 1 365 ? 17.302 -10.768 27.478 1.00 64.25 365 PRO A CA 1
ATOM 2747 C C . PRO A 1 365 ? 18.674 -10.194 27.860 1.00 64.25 365 PRO A C 1
ATOM 2749 O O . PRO A 1 365 ? 18.759 -9.109 28.435 1.00 64.25 365 PRO A O 1
ATOM 2752 N N . GLN A 1 366 ? 19.756 -10.908 27.540 1.00 69.94 366 GLN A N 1
ATOM 2753 C CA . GLN A 1 366 ? 21.110 -10.355 27.627 1.00 69.94 366 GLN A CA 1
ATOM 2754 C C . GLN A 1 366 ? 21.247 -9.244 26.572 1.00 69.94 366 GLN A C 1
ATOM 2756 O O . GLN A 1 366 ? 21.623 -9.503 25.425 1.00 69.94 366 GLN A O 1
ATOM 2761 N N . LEU A 1 367 ? 20.836 -8.032 26.935 1.00 82.69 367 LEU A N 1
ATOM 2762 C CA . LEU A 1 367 ? 20.980 -6.810 26.158 1.00 82.69 367 LEU A CA 1
ATOM 2763 C C . LEU A 1 367 ? 21.547 -5.737 27.087 1.00 82.69 367 LEU A C 1
ATOM 2765 O O . LEU A 1 367 ? 21.033 -5.530 28.187 1.00 82.69 367 LEU A O 1
ATOM 2769 N N . ASP A 1 368 ? 22.621 -5.095 26.646 1.00 89.75 368 ASP A N 1
ATOM 2770 C CA . ASP A 1 368 ? 23.221 -3.964 27.340 1.00 89.75 368 ASP A CA 1
ATOM 2771 C C . ASP A 1 368 ? 22.403 -2.700 27.031 1.00 89.75 368 ASP A C 1
ATOM 2773 O O . ASP A 1 368 ? 22.331 -2.265 25.880 1.00 89.75 368 ASP A O 1
ATOM 2777 N N . PHE A 1 369 ? 21.733 -2.154 28.050 1.00 89.38 369 PHE A N 1
ATOM 2778 C CA . PHE A 1 369 ? 20.897 -0.964 27.897 1.00 89.38 369 PHE A CA 1
ATOM 2779 C C . PHE A 1 369 ? 21.723 0.306 27.691 1.00 89.38 369 PHE A C 1
ATOM 2781 O O . PHE A 1 369 ? 21.239 1.199 27.007 1.00 89.38 369 PHE A O 1
ATOM 2788 N N . ASP A 1 370 ? 22.954 0.373 28.201 1.00 92.00 370 ASP A N 1
ATOM 2789 C CA . ASP A 1 370 ? 23.821 1.533 27.974 1.00 92.00 370 ASP A CA 1
ATOM 2790 C C . ASP A 1 370 ? 24.283 1.549 26.509 1.00 92.00 370 ASP A C 1
ATOM 2792 O O . ASP A 1 370 ? 24.287 2.591 25.855 1.00 92.00 370 ASP A O 1
ATOM 2796 N N . ALA A 1 371 ? 24.585 0.370 25.952 1.00 94.44 371 ALA A N 1
ATOM 2797 C CA . ALA A 1 371 ? 24.891 0.224 24.531 1.00 94.44 371 ALA A CA 1
ATOM 2798 C C . ALA A 1 371 ? 23.679 0.529 23.632 1.00 94.44 371 ALA A C 1
ATOM 2800 O O . ALA A 1 371 ? 23.844 1.131 22.571 1.00 94.44 371 ALA A O 1
ATOM 2801 N N . LEU A 1 372 ? 22.464 0.139 24.042 1.00 94.81 372 LEU A N 1
ATOM 2802 C CA . LEU A 1 372 ? 21.232 0.500 23.331 1.00 94.81 372 LEU A CA 1
ATOM 2803 C C . LEU A 1 372 ? 20.990 2.015 23.361 1.00 94.81 372 LEU A C 1
ATOM 2805 O O . LEU A 1 372 ? 20.674 2.589 22.321 1.00 94.81 372 LEU A O 1
ATOM 2809 N N . ASP A 1 373 ? 21.162 2.659 24.515 1.00 95.06 373 ASP A N 1
ATOM 2810 C CA . ASP A 1 373 ? 20.948 4.099 24.673 1.00 95.06 373 ASP A CA 1
ATOM 2811 C C . ASP A 1 373 ? 21.960 4.885 23.817 1.00 95.06 373 ASP A C 1
ATOM 2813 O O . ASP A 1 373 ? 21.554 5.727 23.017 1.00 95.06 373 ASP A O 1
ATOM 2817 N N . ALA A 1 374 ? 23.246 4.514 23.842 1.00 96.12 374 ALA A N 1
ATOM 2818 C CA . ALA A 1 374 ? 24.270 5.102 22.968 1.00 96.12 374 ALA A CA 1
ATOM 2819 C C . ALA A 1 374 ? 23.979 4.885 21.467 1.00 96.12 374 ALA A C 1
ATOM 2821 O O . ALA A 1 374 ? 24.216 5.757 20.625 1.00 96.12 374 ALA A O 1
ATOM 2822 N N . PHE A 1 375 ? 23.435 3.721 21.109 1.00 97.38 375 PHE A N 1
ATOM 2823 C CA . PHE A 1 375 ? 23.039 3.421 19.735 1.00 97.38 375 PHE A CA 1
ATOM 2824 C C . PHE A 1 375 ? 21.819 4.245 19.284 1.00 97.38 375 PHE A C 1
ATOM 2826 O O . PHE A 1 375 ? 21.753 4.676 18.132 1.00 97.38 375 PHE A O 1
ATOM 2833 N N . MET A 1 376 ? 20.865 4.512 20.179 1.00 97.81 376 MET A N 1
ATOM 2834 C CA . MET A 1 376 ? 19.741 5.420 19.923 1.00 97.81 376 MET A CA 1
ATOM 2835 C C . MET A 1 376 ? 20.192 6.884 19.805 1.00 97.81 376 MET A C 1
ATOM 2837 O O . MET A 1 376 ? 19.672 7.603 18.956 1.00 97.81 376 MET A O 1
ATOM 2841 N N . GLU A 1 377 ? 21.183 7.320 20.586 1.00 97.50 377 GLU A N 1
ATOM 2842 C CA . GLU A 1 377 ? 21.797 8.648 20.427 1.00 97.50 377 GLU A CA 1
ATOM 2843 C C . GLU A 1 377 ? 22.496 8.783 19.068 1.00 97.50 377 GLU A C 1
ATOM 2845 O O . GLU A 1 377 ? 22.284 9.767 18.364 1.00 97.50 377 GLU A O 1
ATOM 2850 N N . THR A 1 378 ? 23.219 7.747 18.632 1.00 97.88 378 THR A N 1
ATOM 2851 C CA . THR A 1 378 ? 23.842 7.715 17.295 1.00 97.88 378 THR A CA 1
ATOM 2852 C C . THR A 1 378 ? 22.794 7.821 16.178 1.00 97.88 378 THR A C 1
ATOM 2854 O O . THR A 1 378 ? 23.005 8.514 15.184 1.00 97.88 378 THR A O 1
ATOM 2857 N N . GLN A 1 379 ? 21.637 7.163 16.334 1.00 97.94 379 GLN A N 1
ATOM 2858 C CA . GLN A 1 379 ? 20.513 7.314 15.399 1.00 97.94 379 GLN A CA 1
ATOM 2859 C C . GLN A 1 379 ? 19.982 8.749 15.373 1.00 97.94 379 GLN A C 1
ATOM 2861 O O . GLN A 1 379 ? 19.693 9.273 14.300 1.00 97.94 379 GLN A O 1
ATOM 2866 N N . ALA A 1 380 ? 19.852 9.378 16.541 1.00 98.25 380 ALA A N 1
ATOM 2867 C CA . ALA A 1 380 ? 19.383 10.750 16.662 1.00 98.25 380 ALA A CA 1
ATOM 2868 C C . ALA A 1 380 ? 20.348 11.748 15.990 1.00 98.25 380 ALA A C 1
ATOM 2870 O O . ALA A 1 380 ? 19.901 12.668 15.306 1.00 98.25 380 ALA A O 1
ATOM 2871 N N . ASP A 1 381 ? 21.662 11.541 16.117 1.00 97.88 381 ASP A N 1
ATOM 2872 C CA . ASP A 1 381 ? 22.676 12.381 15.467 1.00 97.88 381 ASP A CA 1
ATOM 2873 C C . ASP A 1 381 ? 22.632 12.257 13.937 1.00 97.88 381 ASP A C 1
ATOM 2875 O O . ASP A 1 381 ? 22.700 13.259 13.224 1.00 97.88 381 ASP A O 1
ATOM 2879 N N . GLU A 1 382 ? 22.444 11.039 13.421 1.00 97.69 382 GLU A N 1
ATOM 2880 C CA . GLU A 1 382 ? 22.277 10.794 11.984 1.00 97.69 382 GLU A CA 1
ATOM 2881 C C . GLU A 1 382 ? 20.992 11.434 11.431 1.00 97.69 382 GLU A C 1
ATOM 2883 O O . GLU A 1 382 ? 20.985 11.978 10.324 1.00 97.69 382 GLU A O 1
ATOM 2888 N N . ILE A 1 383 ? 19.904 11.399 12.209 1.00 98.44 383 ILE A N 1
ATOM 2889 C CA . ILE A 1 383 ? 18.640 12.071 11.880 1.00 98.44 383 ILE A CA 1
ATOM 2890 C C . ILE A 1 383 ? 18.858 13.579 11.741 1.00 98.44 383 ILE A C 1
ATOM 2892 O O . ILE A 1 383 ? 18.410 14.163 10.754 1.00 98.44 383 ILE A O 1
ATOM 2896 N N . ASP A 1 384 ? 19.560 14.207 12.686 1.00 97.94 384 ASP A N 1
ATOM 2897 C CA . ASP A 1 384 ? 19.819 15.649 12.643 1.00 97.94 384 ASP A CA 1
ATOM 2898 C C . ASP A 1 384 ? 20.728 16.030 11.471 1.00 97.94 384 ASP A C 1
ATOM 2900 O O . ASP A 1 384 ? 20.479 17.032 10.794 1.00 97.94 384 ASP A O 1
ATOM 2904 N N . ALA A 1 385 ? 21.750 15.215 11.191 1.00 98.00 385 ALA A N 1
ATOM 2905 C CA . ALA A 1 385 ? 22.641 15.417 10.055 1.00 98.00 385 ALA A CA 1
ATOM 2906 C C . ALA A 1 385 ? 21.873 15.381 8.722 1.00 98.00 385 ALA A C 1
ATOM 2908 O O . ALA A 1 385 ? 21.988 16.310 7.916 1.00 98.00 385 ALA A O 1
ATOM 2909 N N . LEU A 1 386 ? 21.039 14.355 8.511 1.00 97.94 386 LEU A N 1
ATOM 2910 C CA . LEU A 1 386 ? 20.231 14.222 7.296 1.00 97.94 386 LEU A CA 1
ATOM 2911 C C . LEU A 1 386 ? 19.157 15.314 7.199 1.00 97.94 386 LEU A C 1
ATOM 2913 O O . LEU A 1 386 ? 18.940 15.869 6.124 1.00 97.94 386 LEU A O 1
ATOM 2917 N N . ALA A 1 387 ? 18.504 15.673 8.308 1.00 97.88 387 ALA A N 1
ATOM 2918 C CA . ALA A 1 387 ? 17.543 16.773 8.328 1.00 97.88 387 ALA A CA 1
ATOM 2919 C C . ALA A 1 387 ? 18.203 18.106 7.927 1.00 97.88 387 ALA A C 1
ATOM 2921 O O . ALA A 1 387 ? 17.633 18.866 7.142 1.00 97.88 387 ALA A O 1
ATOM 2922 N N . GLY A 1 388 ? 19.426 18.365 8.404 1.00 97.81 388 GLY A N 1
ATOM 2923 C CA . GLY A 1 388 ? 20.226 19.520 7.996 1.00 97.81 388 GLY A CA 1
ATOM 2924 C C . GLY A 1 388 ? 20.568 19.520 6.501 1.00 97.81 388 GLY A C 1
ATOM 2925 O O . GLY A 1 388 ? 20.415 20.552 5.841 1.00 97.81 388 GLY A O 1
ATOM 2926 N N . GLU A 1 389 ? 20.967 18.368 5.946 1.00 97.88 389 GLU A N 1
ATOM 2927 C CA . GLU A 1 389 ? 21.213 18.195 4.503 1.00 97.88 389 GLU A CA 1
ATOM 2928 C C . GLU A 1 389 ? 19.960 18.526 3.680 1.00 97.88 389 GLU A C 1
ATOM 2930 O O . GLU A 1 389 ? 20.034 19.282 2.711 1.00 97.88 389 GLU A O 1
ATOM 2935 N N . LEU A 1 390 ? 18.793 18.023 4.091 1.00 98.06 390 LEU A N 1
ATOM 2936 C CA . LEU A 1 390 ? 17.531 18.238 3.380 1.00 98.06 390 LEU A CA 1
ATOM 2937 C C . LEU A 1 390 ? 17.078 19.699 3.388 1.00 98.06 390 LEU A C 1
ATOM 2939 O O . LEU A 1 390 ? 16.531 20.170 2.390 1.00 98.06 390 LEU A O 1
ATOM 2943 N N . VAL A 1 391 ? 17.325 20.438 4.473 1.00 98.25 391 VAL A N 1
ATOM 2944 C CA . VAL A 1 391 ? 17.060 21.886 4.519 1.00 98.25 391 VAL A CA 1
ATOM 2945 C C . VAL A 1 391 ? 17.955 22.631 3.526 1.00 98.25 391 VAL A C 1
ATOM 2947 O O . VAL A 1 391 ? 17.473 23.494 2.788 1.00 98.25 391 VAL A O 1
ATOM 2950 N N . ALA A 1 392 ? 19.245 22.287 3.467 1.00 97.44 392 ALA A N 1
ATOM 2951 C CA . ALA A 1 392 ? 20.174 22.891 2.514 1.00 97.44 392 ALA A CA 1
ATOM 2952 C C . ALA A 1 392 ? 19.794 22.564 1.060 1.00 97.44 392 ALA A C 1
ATOM 2954 O O . ALA A 1 392 ? 19.808 23.447 0.199 1.00 97.44 392 ALA A O 1
ATOM 2955 N N . LEU A 1 393 ? 19.397 21.319 0.796 1.00 97.31 393 LEU A N 1
ATOM 2956 C CA . LEU A 1 393 ? 18.997 20.863 -0.529 1.00 97.31 393 LEU A CA 1
ATOM 2957 C C . LEU A 1 393 ? 17.683 21.508 -0.991 1.00 97.31 393 LEU A C 1
ATOM 2959 O O . LEU A 1 393 ? 17.589 21.920 -2.143 1.00 97.31 393 LEU A O 1
ATOM 2963 N N . ALA A 1 394 ? 16.710 21.698 -0.095 1.00 97.69 394 ALA A N 1
ATOM 2964 C CA . ALA A 1 394 ? 15.490 22.449 -0.402 1.00 97.69 394 ALA A CA 1
ATOM 2965 C C . ALA A 1 394 ? 15.800 23.896 -0.826 1.00 97.69 394 ALA A C 1
ATOM 2967 O O . ALA A 1 394 ? 15.250 24.392 -1.810 1.00 97.69 394 ALA A O 1
ATOM 2968 N N . ALA A 1 395 ? 16.724 24.566 -0.126 1.00 97.50 395 ALA A N 1
ATOM 2969 C CA . ALA A 1 395 ? 17.168 25.907 -0.503 1.00 97.50 395 ALA A CA 1
ATOM 2970 C C . ALA A 1 395 ? 17.889 25.914 -1.864 1.00 97.50 395 ALA A C 1
ATOM 2972 O O . ALA A 1 395 ? 17.667 26.816 -2.672 1.00 97.50 395 ALA A O 1
ATOM 2973 N N . GLN A 1 396 ? 18.714 24.899 -2.144 1.00 97.00 396 GLN A N 1
ATOM 2974 C CA . GLN A 1 396 ? 19.373 24.736 -3.441 1.00 97.00 396 GLN A CA 1
ATOM 2975 C C . GLN A 1 396 ? 18.360 24.547 -4.579 1.00 97.00 396 GLN A C 1
ATOM 2977 O O . GLN A 1 396 ? 18.488 25.211 -5.607 1.00 97.00 396 GLN A O 1
ATOM 2982 N N . ILE A 1 397 ? 17.364 23.675 -4.395 1.00 97.31 397 ILE A N 1
ATOM 2983 C CA . ILE A 1 397 ? 16.299 23.418 -5.375 1.00 97.31 397 ILE A CA 1
ATOM 2984 C C . ILE A 1 397 ? 15.562 24.715 -5.694 1.00 97.31 397 ILE A C 1
ATOM 2986 O O . ILE A 1 397 ? 15.396 25.039 -6.866 1.00 97.31 397 ILE A O 1
ATOM 2990 N N . GLN A 1 398 ? 15.186 25.494 -4.674 1.00 96.25 398 GLN A N 1
ATOM 2991 C CA . GLN A 1 398 ? 14.499 26.769 -4.877 1.00 96.25 398 GLN A CA 1
ATOM 2992 C C . GLN A 1 398 ? 15.340 27.741 -5.716 1.00 96.25 398 GLN A C 1
ATOM 2994 O O . GLN A 1 398 ? 14.852 28.295 -6.697 1.00 96.25 398 GLN A O 1
ATOM 2999 N N . VAL A 1 399 ? 16.626 27.900 -5.381 1.00 96.81 399 VAL A N 1
ATOM 3000 C CA . VAL A 1 399 ? 17.543 28.768 -6.137 1.00 96.81 399 VAL A CA 1
ATOM 3001 C C . VAL A 1 399 ? 17.685 28.304 -7.589 1.00 96.81 399 VAL A C 1
ATOM 3003 O O . VAL A 1 399 ? 17.663 29.130 -8.500 1.00 96.81 399 VAL A O 1
ATOM 3006 N N . GLN A 1 400 ? 17.829 26.998 -7.822 1.00 95.69 400 GLN A N 1
ATOM 3007 C CA . GLN A 1 400 ? 17.945 26.434 -9.168 1.00 95.69 400 GLN A CA 1
ATOM 3008 C C . GLN A 1 400 ? 16.645 26.597 -9.970 1.00 95.69 400 GLN A C 1
ATOM 3010 O O . GLN A 1 400 ? 16.698 26.983 -11.136 1.00 95.69 400 GLN A O 1
ATOM 3015 N N . ALA A 1 401 ? 15.486 26.365 -9.351 1.00 95.44 401 ALA A N 1
ATOM 3016 C CA . ALA A 1 401 ? 14.183 26.551 -9.981 1.00 95.44 401 ALA A CA 1
ATOM 3017 C C . ALA A 1 401 ? 13.959 28.017 -10.387 1.00 95.44 401 ALA A C 1
ATOM 3019 O O . ALA A 1 401 ? 13.556 28.279 -11.521 1.00 95.44 401 ALA A O 1
ATOM 3020 N N . ASP A 1 402 ? 14.302 28.973 -9.517 1.00 95.06 402 ASP A N 1
ATOM 3021 C CA . ASP A 1 402 ? 14.202 30.408 -9.812 1.00 95.06 402 ASP A CA 1
ATOM 3022 C C . ASP A 1 402 ? 15.133 30.823 -10.965 1.00 95.06 402 ASP A C 1
ATOM 3024 O O . ASP A 1 402 ? 14.747 31.609 -11.833 1.00 95.06 402 ASP A O 1
ATOM 3028 N N . GLN A 1 403 ? 16.351 30.269 -11.014 1.00 94.19 403 GLN A N 1
ATOM 3029 C CA . GLN A 1 403 ? 17.305 30.509 -12.103 1.00 94.19 403 GLN A CA 1
ATOM 3030 C C . GLN A 1 403 ? 16.801 29.973 -13.444 1.00 94.19 403 GLN A C 1
ATOM 3032 O O . GLN A 1 403 ? 16.865 30.687 -14.447 1.00 94.19 403 GLN A O 1
ATOM 3037 N N . VAL A 1 404 ? 16.283 28.741 -13.464 1.00 93.94 404 VAL A N 1
ATOM 3038 C CA . VAL A 1 404 ? 15.693 28.144 -14.668 1.00 93.94 404 VAL A CA 1
ATOM 3039 C C . VAL A 1 404 ? 14.500 28.979 -15.120 1.00 93.94 404 VAL A C 1
ATOM 3041 O O . VAL A 1 404 ? 14.464 29.403 -16.271 1.00 93.94 404 VAL A O 1
ATOM 3044 N N . ALA A 1 405 ? 13.569 29.292 -14.214 1.00 92.31 405 ALA A N 1
ATOM 3045 C CA . ALA A 1 405 ? 12.371 30.065 -14.525 1.00 92.31 405 ALA A CA 1
ATOM 3046 C C . ALA A 1 405 ? 12.693 31.458 -15.093 1.00 92.31 405 ALA A C 1
ATOM 3048 O O . ALA A 1 405 ? 12.037 31.899 -16.037 1.00 92.31 405 ALA A O 1
ATOM 3049 N N . ALA A 1 406 ? 13.722 32.134 -14.572 1.00 92.31 406 ALA A N 1
ATOM 3050 C CA . ALA A 1 406 ? 14.169 33.432 -15.079 1.00 92.31 406 ALA A CA 1
ATOM 3051 C C . ALA A 1 406 ? 14.793 33.363 -16.488 1.00 92.31 406 ALA A C 1
ATOM 3053 O O . ALA A 1 406 ? 14.787 34.366 -17.203 1.00 92.31 406 ALA A O 1
ATOM 3054 N N . GLY A 1 407 ? 15.334 32.206 -16.883 1.00 90.69 407 GLY A N 1
ATOM 3055 C CA . GLY A 1 407 ? 15.947 31.976 -18.194 1.00 90.69 407 GLY A CA 1
ATOM 3056 C C . GLY A 1 407 ? 14.977 31.534 -19.295 1.00 90.69 407 GLY A C 1
ATOM 3057 O O . GLY A 1 407 ? 15.388 31.439 -20.453 1.00 90.69 407 GLY A O 1
ATOM 3058 N N . LEU A 1 408 ? 13.710 31.257 -18.968 1.00 91.75 408 LEU A N 1
ATOM 3059 C CA . LEU A 1 408 ? 12.742 30.721 -19.925 1.00 91.75 408 LEU A CA 1
ATOM 3060 C C . LEU A 1 408 ? 12.237 31.776 -20.934 1.00 91.75 408 LEU A C 1
ATOM 3062 O O . LEU A 1 408 ? 12.036 32.943 -20.581 1.00 91.75 408 LEU A O 1
ATOM 3066 N N . PRO A 1 409 ? 11.978 31.382 -22.197 1.00 88.69 409 PRO A N 1
ATOM 3067 C CA . PRO A 1 409 ? 11.417 32.273 -23.210 1.00 88.69 409 PRO A CA 1
ATOM 3068 C C . PRO A 1 409 ? 9.973 32.695 -22.887 1.00 88.69 409 PRO A C 1
ATOM 3070 O O . PRO A 1 409 ? 9.250 32.031 -22.144 1.00 88.69 409 PRO A O 1
ATOM 3073 N N . HIS A 1 410 ? 9.520 33.807 -23.479 1.00 82.75 410 HIS A N 1
ATOM 3074 C CA . HIS A 1 410 ? 8.182 34.352 -23.228 1.00 82.75 410 HIS A CA 1
ATOM 3075 C C . HIS A 1 410 ? 7.084 33.344 -23.610 1.00 82.75 410 HIS A C 1
ATOM 3077 O O . HIS A 1 410 ? 6.941 32.994 -24.779 1.00 82.75 410 HIS A O 1
ATOM 3083 N N . GLY A 1 411 ? 6.302 32.899 -22.622 1.00 83.94 411 GLY A N 1
ATOM 3084 C CA . GLY A 1 411 ? 5.245 31.895 -22.789 1.00 83.94 411 GLY A CA 1
ATOM 3085 C C . GLY A 1 411 ? 5.601 30.502 -22.259 1.00 83.94 411 GLY A C 1
ATOM 3086 O O . GLY A 1 411 ? 4.679 29.742 -21.970 1.00 83.94 411 GLY A O 1
ATOM 3087 N N . ALA A 1 412 ? 6.887 30.198 -22.049 1.00 91.31 412 ALA A N 1
ATOM 3088 C CA . ALA A 1 412 ? 7.319 28.968 -21.390 1.00 91.31 412 ALA A CA 1
ATOM 3089 C C . ALA A 1 412 ? 7.220 29.090 -19.862 1.00 91.31 412 ALA A C 1
ATOM 3091 O O . ALA A 1 412 ? 7.387 30.178 -19.302 1.00 91.31 412 ALA A O 1
ATOM 3092 N N . ARG A 1 413 ? 6.927 27.980 -19.178 1.00 93.19 413 ARG A N 1
ATOM 3093 C CA . ARG A 1 413 ? 6.813 27.933 -17.711 1.00 93.19 413 ARG A CA 1
ATOM 3094 C C . ARG A 1 413 ? 7.438 26.666 -17.153 1.00 93.19 413 ARG A C 1
ATOM 3096 O O . ARG A 1 413 ? 7.278 25.598 -17.733 1.00 93.19 413 ARG A O 1
ATOM 3103 N N . LEU A 1 414 ? 8.110 26.811 -16.016 1.00 95.00 414 LEU A N 1
ATOM 3104 C CA . LEU A 1 414 ? 8.570 25.695 -15.202 1.00 95.00 414 LEU A CA 1
ATOM 3105 C C . LEU A 1 414 ? 7.397 25.215 -14.335 1.00 95.00 414 LEU A C 1
ATOM 3107 O O . LEU A 1 414 ? 6.796 26.016 -13.617 1.00 95.00 414 LEU A O 1
ATOM 3111 N N . GLU A 1 415 ? 7.059 23.934 -14.420 1.00 94.62 415 GLU A N 1
ATOM 3112 C CA . GLU A 1 415 ? 5.981 23.299 -13.661 1.00 94.62 415 GLU A CA 1
ATOM 3113 C C . GLU A 1 415 ? 6.531 22.089 -12.894 1.00 94.62 415 GLU A C 1
ATOM 3115 O O . GLU A 1 415 ? 7.449 21.411 -13.358 1.00 94.62 415 GLU A O 1
ATOM 3120 N N . SER A 1 416 ? 5.980 21.819 -11.708 1.00 93.50 416 SER A N 1
ATOM 3121 C CA . SER A 1 416 ? 6.222 20.565 -10.997 1.00 93.50 416 SER A CA 1
ATOM 3122 C C . SER A 1 416 ? 5.161 19.540 -11.387 1.00 93.50 416 SER A C 1
ATOM 3124 O O . SER A 1 416 ? 3.959 19.817 -11.375 1.00 93.50 416 SER A O 1
ATOM 3126 N N . VAL A 1 417 ? 5.615 18.341 -11.730 1.00 94.00 417 VAL A N 1
ATOM 3127 C CA . VAL A 1 417 ? 4.782 17.188 -12.069 1.00 94.00 417 VAL A CA 1
ATOM 3128 C C . VAL A 1 417 ? 5.052 16.054 -11.077 1.00 94.00 417 VAL A C 1
ATOM 3130 O O . VAL A 1 417 ? 6.149 15.978 -10.523 1.00 94.00 417 VAL A O 1
ATOM 3133 N N . PRO A 1 418 ? 4.079 15.169 -10.799 1.00 92.69 418 PRO A N 1
ATOM 3134 C CA . PRO A 1 418 ? 4.318 14.017 -9.935 1.00 92.69 418 PRO A CA 1
ATOM 3135 C C . PRO A 1 418 ? 5.418 13.115 -10.503 1.00 92.69 418 PRO A C 1
ATOM 3137 O O . PRO A 1 418 ? 5.368 12.745 -11.678 1.00 92.69 418 PRO A O 1
ATOM 3140 N N . ALA A 1 419 ? 6.374 12.727 -9.661 1.00 89.81 419 ALA A N 1
ATOM 3141 C CA . ALA A 1 419 ? 7.388 11.747 -10.024 1.00 89.81 419 ALA A CA 1
ATOM 3142 C C . ALA A 1 419 ? 6.767 10.348 -10.208 1.00 89.81 419 ALA A C 1
ATOM 3144 O O . ALA A 1 419 ? 5.594 10.094 -9.906 1.00 89.81 419 ALA A O 1
ATOM 3145 N N . SER A 1 420 ? 7.573 9.397 -10.688 1.00 88.88 420 SER A N 1
ATOM 3146 C CA . SER A 1 420 ? 7.139 7.999 -10.765 1.00 88.88 420 SER A CA 1
ATOM 3147 C C . SER A 1 420 ? 6.744 7.481 -9.373 1.00 88.88 420 SER A C 1
ATOM 3149 O O . SER A 1 420 ? 7.456 7.695 -8.394 1.00 88.88 420 SER A O 1
ATOM 3151 N N . ARG A 1 421 ? 5.624 6.754 -9.290 1.00 93.75 421 ARG A N 1
ATOM 3152 C CA . ARG A 1 421 ? 5.042 6.273 -8.025 1.00 93.75 421 ARG A CA 1
ATOM 3153 C C . ARG A 1 421 ? 5.732 5.028 -7.473 1.00 93.75 421 ARG A C 1
ATOM 3155 O O . ARG A 1 421 ? 6.205 4.190 -8.244 1.00 93.75 421 ARG A O 1
ATOM 3162 N N . PHE A 1 422 ? 5.716 4.885 -6.151 1.00 96.25 422 PHE A N 1
ATOM 3163 C CA . PHE A 1 422 ? 6.015 3.623 -5.471 1.00 96.25 422 PHE A CA 1
ATOM 3164 C C . PHE A 1 422 ? 4.748 2.774 -5.370 1.00 96.25 422 PHE A C 1
ATOM 3166 O O . PHE A 1 422 ? 3.639 3.308 -5.345 1.00 96.25 422 PHE A O 1
ATOM 3173 N N . TYR A 1 423 ? 4.903 1.457 -5.285 1.00 96.19 423 TYR A N 1
ATOM 3174 C CA . TYR A 1 423 ? 3.780 0.528 -5.207 1.00 96.19 423 TYR A CA 1
ATOM 3175 C C . TYR A 1 423 ? 3.898 -0.376 -3.989 1.00 96.19 423 TYR A C 1
ATOM 3177 O O . TYR A 1 423 ? 4.963 -0.929 -3.715 1.00 96.19 423 TYR A O 1
ATOM 3185 N N . GLN A 1 424 ? 2.785 -0.533 -3.279 1.00 94.12 424 GLN A N 1
ATOM 3186 C CA . GLN A 1 424 ? 2.632 -1.443 -2.149 1.00 94.12 424 GLN A CA 1
ATOM 3187 C C . GLN A 1 424 ? 1.545 -2.473 -2.478 1.00 94.12 424 GLN A C 1
ATOM 3189 O O . GLN A 1 424 ? 0.509 -2.084 -3.019 1.00 94.12 424 GLN A O 1
ATOM 3194 N N . PRO A 1 425 ? 1.727 -3.770 -2.176 1.00 92.69 425 PRO A N 1
ATOM 3195 C CA . PRO A 1 425 ? 0.661 -4.749 -2.366 1.00 92.69 425 PRO A CA 1
ATOM 3196 C C . PRO A 1 425 ? -0.542 -4.434 -1.466 1.00 92.69 425 PRO A C 1
ATOM 3198 O O . PRO A 1 425 ? -0.373 -4.117 -0.288 1.00 92.69 425 PRO A O 1
ATOM 3201 N N . ASN A 1 426 ? -1.757 -4.564 -2.000 1.00 91.88 426 ASN A N 1
ATOM 3202 C CA . ASN A 1 426 ? -2.979 -4.359 -1.223 1.00 91.88 426 ASN A CA 1
ATOM 3203 C C . ASN A 1 426 ? -3.124 -5.424 -0.135 1.00 91.88 426 ASN A C 1
ATOM 3205 O O . ASN A 1 426 ? -2.892 -6.613 -0.377 1.00 91.88 426 ASN A O 1
ATOM 3209 N N . ASP A 1 427 ? -3.564 -5.027 1.056 1.00 90.56 427 ASP A N 1
ATOM 3210 C CA . ASP A 1 427 ? -4.043 -5.983 2.055 1.00 90.56 427 ASP A CA 1
ATOM 3211 C C . ASP A 1 427 ? -5.262 -6.754 1.527 1.00 90.56 427 ASP A C 1
ATOM 3213 O O . ASP A 1 427 ? -6.008 -6.269 0.675 1.00 90.56 427 ASP A O 1
ATOM 3217 N N . VAL A 1 428 ? -5.448 -7.976 2.029 1.00 89.69 428 VAL A N 1
ATOM 3218 C CA . VAL A 1 428 ? -6.571 -8.836 1.633 1.00 89.69 428 VAL A CA 1
ATOM 3219 C C . VAL A 1 428 ? -7.890 -8.123 1.925 1.00 89.69 428 VAL A C 1
ATOM 3221 O O . VAL A 1 428 ? -8.066 -7.526 2.989 1.00 89.69 428 VAL A O 1
ATOM 3224 N N . VAL A 1 429 ? -8.825 -8.201 0.984 1.00 91.69 429 VAL A N 1
ATOM 3225 C CA . VAL A 1 429 ? -10.173 -7.653 1.122 1.00 91.69 429 VAL A CA 1
ATOM 3226 C C . VAL A 1 429 ? -11.149 -8.783 1.383 1.00 91.69 429 VAL A C 1
ATOM 3228 O O . VAL A 1 429 ? -11.097 -9.813 0.715 1.00 91.69 429 VAL A O 1
ATOM 3231 N N . VAL A 1 430 ? -12.051 -8.570 2.336 1.00 91.94 430 VAL A N 1
ATOM 3232 C CA . VAL A 1 430 ? -13.188 -9.445 2.612 1.00 91.94 430 VAL A CA 1
ATOM 3233 C C . VAL A 1 430 ? -14.471 -8.733 2.198 1.00 91.94 430 VAL A C 1
ATOM 3235 O O . VAL A 1 430 ? -14.684 -7.573 2.557 1.00 91.94 430 VAL A O 1
ATOM 3238 N N . VAL A 1 431 ? -15.344 -9.439 1.486 1.00 91.12 431 VAL A N 1
ATOM 3239 C CA . VAL A 1 431 ? -16.716 -9.009 1.203 1.00 91.12 431 VAL A CA 1
ATOM 3240 C C . VAL A 1 431 ? -17.688 -9.974 1.873 1.00 91.12 431 VAL A C 1
ATOM 3242 O O . VAL A 1 431 ? -17.561 -11.188 1.732 1.00 91.12 431 VAL A O 1
ATOM 3245 N N . LEU A 1 432 ? -18.652 -9.428 2.612 1.00 90.06 432 LEU A N 1
ATOM 3246 C CA . LEU A 1 432 ? -19.733 -10.158 3.265 1.00 90.06 432 LEU A CA 1
ATOM 3247 C C . LEU A 1 432 ? -21.067 -9.729 2.649 1.00 90.06 432 LEU A C 1
ATOM 3249 O O . LEU A 1 432 ? -21.317 -8.530 2.510 1.00 90.06 432 LEU A O 1
ATOM 3253 N N . CYS A 1 433 ? -21.943 -10.684 2.334 1.00 88.75 433 CYS A N 1
ATOM 3254 C CA . CYS A 1 433 ? -23.313 -10.392 1.911 1.00 88.75 433 CYS A CA 1
ATOM 3255 C C . CYS A 1 433 ? -24.319 -11.341 2.565 1.00 88.75 433 CYS A C 1
ATOM 3257 O O . CYS A 1 433 ? -24.144 -12.559 2.534 1.00 88.75 433 CYS A O 1
ATOM 3259 N N . GLY A 1 434 ? -25.385 -10.792 3.147 1.00 87.19 434 GLY A N 1
ATOM 3260 C CA . GLY A 1 434 ? -26.433 -11.577 3.799 1.00 87.19 434 GLY A CA 1
ATOM 3261 C C . GLY A 1 434 ? -26.977 -10.955 5.083 1.00 87.19 434 GLY A C 1
ATOM 3262 O O . GLY A 1 434 ? -26.695 -9.805 5.425 1.00 87.19 434 GLY A O 1
ATOM 3263 N N . ASP A 1 435 ? -27.781 -11.742 5.793 1.00 79.44 435 ASP A N 1
ATOM 3264 C CA . ASP A 1 435 ? -28.500 -11.301 6.986 1.00 79.44 435 ASP A CA 1
ATOM 3265 C C . ASP A 1 435 ? -27.569 -11.067 8.189 1.00 79.44 435 ASP A C 1
ATOM 3267 O O . ASP A 1 435 ? -26.596 -11.784 8.419 1.00 79.44 435 ASP A O 1
ATOM 3271 N N . GLY A 1 436 ? -27.900 -10.061 9.005 1.00 74.25 436 GLY A N 1
ATOM 3272 C CA . GLY A 1 436 ? -27.154 -9.706 10.221 1.00 74.25 436 GLY A CA 1
ATOM 3273 C C . GLY A 1 436 ? -25.956 -8.774 10.003 1.00 74.25 436 GLY A C 1
ATOM 3274 O O . GLY A 1 436 ? -25.353 -8.333 10.985 1.00 74.25 436 GLY A O 1
ATOM 3275 N N . LEU A 1 437 ? -25.658 -8.431 8.747 1.00 80.38 437 LEU A N 1
ATOM 3276 C CA . LEU A 1 437 ? -24.739 -7.361 8.362 1.00 80.38 437 LEU A CA 1
ATOM 3277 C C . LEU A 1 437 ? -25.415 -5.977 8.470 1.00 80.38 437 LEU A C 1
ATOM 3279 O O . LEU A 1 437 ? -26.645 -5.885 8.409 1.00 80.38 437 LEU A O 1
ATOM 3283 N N . PRO A 1 438 ? -24.643 -4.885 8.625 1.00 69.12 438 PRO A N 1
ATOM 3284 C CA . PRO A 1 438 ? -25.204 -3.536 8.610 1.00 69.12 438 PRO A CA 1
ATOM 3285 C C . PRO A 1 438 ? -25.784 -3.204 7.222 1.00 69.12 438 PRO A C 1
ATOM 3287 O O . PRO A 1 438 ? -25.129 -3.422 6.208 1.00 69.12 438 PRO A O 1
ATOM 3290 N N . GLY A 1 439 ? -27.011 -2.674 7.170 1.00 59.75 439 GLY A N 1
ATOM 3291 C CA . GLY A 1 439 ? -27.643 -2.230 5.919 1.00 59.75 439 GLY A CA 1
ATOM 3292 C C . GLY A 1 439 ? -27.068 -0.917 5.365 1.00 59.75 439 GLY A C 1
ATOM 3293 O O . GLY A 1 439 ? -26.505 -0.107 6.107 1.00 59.75 439 GLY A O 1
ATOM 3294 N N . SER A 1 440 ? -27.266 -0.681 4.064 1.00 52.00 440 SER A N 1
ATOM 3295 C CA . SER A 1 440 ? -26.714 0.442 3.286 1.00 52.00 440 SER A CA 1
ATOM 3296 C C . SER A 1 440 ? -27.402 1.783 3.567 1.00 52.00 440 SER A C 1
ATOM 3298 O O . SER A 1 440 ? -28.180 2.291 2.769 1.00 52.00 440 SER A O 1
ATOM 3300 N N . ALA A 1 441 ? -27.155 2.362 4.741 1.00 49.34 441 ALA A N 1
ATOM 3301 C CA . ALA A 1 441 ? -27.400 3.769 5.066 1.00 49.34 441 ALA A CA 1
ATOM 3302 C C . ALA A 1 441 ? -28.800 4.421 4.838 1.00 49.34 441 ALA A C 1
ATOM 3304 O O . ALA A 1 441 ? -28.814 5.656 4.795 1.00 49.34 441 ALA A O 1
ATOM 3305 N N . PRO A 1 442 ? -29.994 3.766 4.820 1.00 42.78 442 PRO A N 1
ATOM 3306 C CA . PRO A 1 442 ? -31.244 4.528 4.924 1.00 42.78 442 PRO A CA 1
ATOM 3307 C C . PRO A 1 442 ? -31.628 4.744 6.400 1.00 42.78 442 PRO A C 1
ATOM 3309 O O . PRO A 1 442 ? -32.393 5.647 6.716 1.00 42.78 442 PRO A O 1
ATOM 3312 N N . ASP A 1 443 ? -31.033 3.984 7.330 1.00 42.47 443 ASP A N 1
ATOM 3313 C CA . ASP A 1 443 ? -31.176 4.171 8.780 1.00 42.47 443 ASP A CA 1
ATOM 3314 C C . ASP A 1 443 ? -30.399 5.393 9.313 1.00 42.47 443 ASP A C 1
ATOM 3316 O O . ASP A 1 443 ? -30.502 5.732 10.495 1.00 42.47 443 ASP A O 1
ATOM 3320 N N . ALA A 1 444 ? -29.628 6.067 8.452 1.00 44.19 444 ALA A N 1
ATOM 3321 C CA . ALA A 1 444 ? -28.741 7.182 8.784 1.00 44.19 444 ALA A CA 1
ATOM 3322 C C . ALA A 1 444 ? -29.315 8.579 8.473 1.00 44.19 444 ALA A C 1
ATOM 3324 O O . ALA A 1 444 ? -28.594 9.570 8.617 1.00 44.19 444 ALA A O 1
ATOM 3325 N N . ALA A 1 445 ? -30.580 8.692 8.056 1.00 49.94 445 ALA A N 1
ATOM 3326 C CA . ALA A 1 445 ? -31.264 9.978 8.125 1.00 49.94 445 ALA A CA 1
ATOM 3327 C C . ALA A 1 445 ? -31.628 10.227 9.596 1.00 49.94 445 ALA A C 1
ATOM 3329 O O . ALA A 1 445 ? -32.665 9.765 10.077 1.00 49.94 445 ALA A O 1
ATOM 3330 N N . ASP A 1 446 ? -30.729 10.888 10.332 1.00 59.22 446 ASP A N 1
ATOM 3331 C CA . ASP A 1 446 ? -31.113 11.570 11.568 1.00 59.22 446 ASP A CA 1
ATOM 3332 C C . ASP A 1 446 ? -32.354 12.418 11.249 1.00 59.22 446 ASP A C 1
ATOM 3334 O O . ASP A 1 446 ? -32.425 13.040 10.182 1.00 59.22 446 ASP A O 1
ATOM 3338 N N . GLU A 1 447 ? -33.359 12.399 12.129 1.00 69.56 447 GLU A N 1
ATOM 3339 C CA . GLU A 1 447 ? -34.479 13.330 11.981 1.00 69.56 447 GLU A CA 1
ATOM 3340 C C . GLU A 1 447 ? -33.900 14.749 11.912 1.00 69.56 447 GLU A C 1
ATOM 3342 O O . GLU A 1 447 ? -33.008 15.078 12.703 1.00 69.56 447 GLU A O 1
ATOM 3347 N N . PRO A 1 448 ? -34.329 15.569 10.936 1.00 73.75 448 PRO A N 1
ATOM 3348 C CA . PRO A 1 448 ? -33.725 16.871 10.738 1.00 73.75 448 PRO A CA 1
ATOM 3349 C C . PRO A 1 448 ? -33.898 17.715 12.007 1.00 73.75 448 PRO A C 1
ATOM 3351 O O . PRO A 1 448 ? -34.942 17.631 12.663 1.00 73.75 448 PRO A O 1
ATOM 3354 N N . PRO A 1 449 ? -32.895 18.536 12.365 1.00 80.44 449 PRO A N 1
ATOM 3355 C CA . PRO A 1 449 ? -33.042 19.451 13.482 1.00 80.44 449 PRO A CA 1
ATOM 3356 C C . PRO A 1 449 ? -34.182 20.446 13.216 1.00 80.44 449 PRO A C 1
ATOM 3358 O O . PRO A 1 449 ? -34.581 20.667 12.072 1.00 80.44 449 PRO A O 1
ATOM 3361 N N . PHE A 1 450 ? -34.718 21.060 14.268 1.00 83.12 450 PHE A N 1
ATOM 3362 C CA . PHE A 1 450 ? -35.768 22.076 14.155 1.00 83.12 450 PHE A CA 1
ATOM 3363 C C . PHE A 1 450 ? -35.649 23.118 15.268 1.00 83.12 450 PHE A C 1
ATOM 3365 O O . PHE A 1 450 ? -35.036 22.877 16.306 1.00 83.12 450 PHE A O 1
ATOM 3372 N N . VAL A 1 451 ? -36.221 24.302 15.055 1.00 81.81 451 VAL A N 1
ATOM 3373 C CA . VAL A 1 451 ? -36.223 25.372 16.061 1.00 81.81 451 VAL A CA 1
ATOM 3374 C C . VAL A 1 451 ? -37.403 25.152 17.004 1.00 81.81 451 VAL A C 1
ATOM 3376 O O . VAL A 1 451 ? -38.547 25.100 16.559 1.00 81.81 451 VAL A O 1
ATOM 3379 N N . GLY A 1 452 ? -37.116 24.978 18.293 1.00 75.25 452 GLY A N 1
ATOM 3380 C CA . GLY A 1 452 ? -38.134 24.854 19.332 1.00 75.25 452 GLY A CA 1
ATOM 3381 C C . GLY A 1 452 ? -38.735 26.207 19.712 1.00 75.25 452 GLY A C 1
ATOM 3382 O O . GLY A 1 452 ? -38.088 27.247 19.570 1.00 75.25 452 GLY A O 1
ATOM 3383 N N . ASP A 1 453 ? -39.961 26.184 20.231 1.00 70.50 453 ASP A N 1
ATOM 3384 C CA . ASP A 1 453 ? -40.636 27.385 20.726 1.00 70.50 453 ASP A CA 1
ATOM 3385 C C . ASP A 1 453 ? -39.879 28.023 21.906 1.00 70.50 453 ASP A C 1
ATOM 3387 O O . ASP A 1 453 ? -39.183 27.352 22.674 1.00 70.50 453 ASP A O 1
ATOM 3391 N N . GLU A 1 454 ? -40.027 29.341 22.080 1.00 65.50 454 GLU A N 1
ATOM 3392 C CA . GLU A 1 454 ? -39.453 30.041 23.232 1.00 65.50 454 GLU A CA 1
ATOM 3393 C C . GLU A 1 454 ? -40.111 29.534 24.537 1.00 65.50 454 GLU A C 1
ATOM 3395 O O . GLU A 1 454 ? -41.338 29.386 24.593 1.00 65.50 454 GLU A O 1
ATOM 3400 N N . PRO A 1 455 ? -39.343 29.255 25.608 1.00 60.75 455 PRO A N 1
ATOM 3401 C CA . PRO A 1 455 ? -39.890 28.684 26.836 1.00 60.75 455 PRO A CA 1
ATOM 3402 C C . PRO A 1 455 ? -40.919 29.605 27.492 1.00 60.75 455 PRO A C 1
ATOM 3404 O O . PRO A 1 455 ? -40.593 30.645 28.061 1.00 60.75 455 PRO A O 1
ATOM 3407 N N . THR A 1 456 ? -42.178 29.176 27.472 1.00 59.31 456 THR A N 1
ATOM 3408 C CA . THR A 1 456 ? -43.298 29.904 28.089 1.00 59.31 456 THR A CA 1
ATOM 3409 C C . THR A 1 456 ? -43.617 29.453 29.519 1.00 59.31 456 THR A C 1
ATOM 3411 O O . THR A 1 456 ? -44.402 30.110 30.204 1.00 59.31 456 THR A O 1
ATOM 3414 N N . ARG A 1 457 ? -43.036 28.339 29.992 1.00 64.50 457 ARG A N 1
ATOM 3415 C CA . ARG A 1 457 ? -43.364 27.711 31.286 1.00 64.50 457 ARG A CA 1
ATOM 3416 C C . ARG A 1 457 ? -42.121 27.538 32.175 1.00 64.50 457 ARG A C 1
ATOM 3418 O O . ARG A 1 457 ? -41.036 27.306 31.654 1.00 64.50 457 ARG A O 1
ATOM 3425 N N . PRO A 1 458 ? -42.241 27.636 33.511 1.00 64.75 458 PRO A N 1
ATOM 3426 C CA . PRO A 1 458 ? -41.165 27.230 34.417 1.00 64.75 458 PRO A CA 1
ATOM 3427 C C . PRO A 1 458 ? -40.889 25.720 34.304 1.00 64.75 458 PRO A C 1
ATOM 3429 O O . PRO A 1 458 ? -41.747 24.968 33.838 1.00 64.75 458 PRO A O 1
ATOM 3432 N N . ALA A 1 459 ? -39.697 25.280 34.725 1.00 67.44 459 ALA A N 1
ATOM 3433 C CA . ALA A 1 459 ? -39.358 23.857 34.768 1.00 67.44 459 ALA A CA 1
ATOM 3434 C C . ALA A 1 459 ? -40.359 23.080 35.657 1.00 67.44 459 ALA A C 1
ATOM 3436 O O . ALA A 1 459 ? -40.845 23.638 36.648 1.00 67.44 459 ALA A O 1
ATOM 3437 N N . PRO A 1 460 ? -40.681 21.813 35.330 1.00 71.75 460 PRO A N 1
ATOM 3438 C CA . PRO A 1 460 ? -41.474 20.942 36.191 1.00 71.75 460 PRO A CA 1
ATOM 3439 C C . PRO A 1 460 ? -40.873 20.837 37.600 1.00 71.75 460 PRO A C 1
ATOM 3441 O O . PRO A 1 460 ? -39.656 20.925 37.774 1.00 71.75 460 PRO A O 1
ATOM 3444 N N . ALA A 1 461 ? -41.726 20.613 38.602 1.00 69.12 461 ALA A N 1
ATOM 3445 C CA . ALA A 1 461 ? -41.279 20.441 39.983 1.00 69.12 461 ALA A CA 1
ATOM 3446 C C . ALA A 1 461 ? -40.293 19.260 40.102 1.00 69.12 461 ALA A C 1
ATOM 3448 O O . ALA A 1 461 ? -40.559 18.187 39.560 1.00 69.12 461 ALA A O 1
ATOM 3449 N N . GLY A 1 462 ? -39.166 19.460 40.789 1.00 76.44 462 GLY A N 1
ATOM 3450 C CA . GLY A 1 462 ? -38.058 18.498 40.894 1.00 76.44 462 GLY A CA 1
ATOM 3451 C C . GLY A 1 462 ? -36.951 18.662 39.841 1.00 76.44 462 GLY A C 1
ATOM 3452 O O . GLY A 1 462 ? -35.905 18.026 39.954 1.00 76.44 462 GLY A O 1
ATOM 3453 N N . TYR A 1 463 ? -37.146 19.530 38.842 1.00 83.31 463 TYR A N 1
ATOM 3454 C CA . TYR A 1 463 ? -36.187 19.807 37.764 1.00 83.31 463 TYR A CA 1
ATOM 3455 C C . TYR A 1 463 ? -35.650 21.250 37.792 1.00 83.31 463 TYR A C 1
ATOM 3457 O O . TYR A 1 463 ? -34.975 21.688 36.863 1.00 83.31 463 TYR A O 1
ATOM 3465 N N . GLU A 1 464 ? -35.909 22.004 38.863 1.00 82.12 464 GLU A N 1
ATOM 3466 C CA . GLU A 1 464 ? -35.590 23.435 38.982 1.00 82.12 464 GLU A CA 1
ATOM 3467 C C . GLU A 1 464 ? -34.083 23.726 38.972 1.00 82.12 464 GLU A C 1
ATOM 3469 O O . GLU A 1 464 ? -33.671 24.859 38.725 1.00 82.12 464 GLU A O 1
ATOM 3474 N N . ARG A 1 465 ? -33.257 22.708 39.247 1.00 81.88 465 ARG A N 1
ATOM 3475 C CA . ARG A 1 465 ? -31.789 22.803 39.237 1.00 81.88 465 ARG A CA 1
ATOM 3476 C C . ARG A 1 465 ? -31.188 22.759 37.830 1.00 81.88 465 ARG A C 1
ATOM 3478 O O . ARG A 1 465 ? -30.015 23.092 37.680 1.00 81.88 465 ARG A O 1
ATOM 3485 N N . LEU A 1 466 ? -31.952 22.348 36.814 1.00 83.56 466 LEU A N 1
ATOM 3486 C CA . LEU A 1 466 ? -31.474 22.274 35.435 1.00 83.56 466 LEU A CA 1
ATOM 3487 C C . LEU A 1 466 ? -31.347 23.670 34.825 1.00 83.56 466 LEU A C 1
ATOM 3489 O O . LEU A 1 466 ? -32.302 24.446 34.780 1.00 83.56 466 LEU A O 1
ATOM 3493 N N . ALA A 1 467 ? -30.159 23.961 34.304 1.00 77.50 467 ALA A N 1
ATOM 3494 C CA . ALA A 1 467 ? -29.900 25.134 33.492 1.00 77.50 467 ALA A CA 1
ATOM 3495 C C . ALA A 1 467 ? -29.391 24.649 32.125 1.00 77.50 467 ALA A C 1
ATOM 3497 O O . ALA A 1 467 ? -28.282 24.123 32.065 1.00 77.50 467 ALA A O 1
ATOM 3498 N N . PRO A 1 468 ? -30.165 24.811 31.039 1.00 77.44 468 PRO A N 1
ATOM 3499 C CA . PRO A 1 468 ? -31.326 25.698 30.927 1.00 77.44 468 PRO A CA 1
ATOM 3500 C C . PRO A 1 468 ? -32.695 25.019 31.210 1.00 77.44 468 PRO A C 1
ATOM 3502 O O . PRO A 1 468 ? -32.823 23.814 30.993 1.00 77.44 468 PRO A O 1
ATOM 3505 N N . PRO A 1 469 ? -33.730 25.750 31.691 1.00 75.19 469 PRO A N 1
ATOM 3506 C CA . PRO A 1 469 ? -35.036 25.174 32.065 1.00 75.19 469 PRO A CA 1
ATOM 3507 C C . PRO A 1 469 ? -35.782 24.493 30.902 1.00 75.19 469 PRO A C 1
ATOM 3509 O O . PRO A 1 469 ? -36.622 23.621 31.131 1.00 75.19 469 PRO A O 1
ATOM 3512 N N . GLU A 1 470 ? -35.448 24.853 29.662 1.00 79.00 470 GLU A N 1
ATOM 3513 C CA . GLU A 1 470 ? -35.881 24.229 28.409 1.00 79.00 470 GLU A CA 1
ATOM 3514 C C . GLU A 1 470 ? -35.590 22.717 28.379 1.00 79.00 470 GLU A C 1
ATOM 3516 O O . GLU A 1 470 ? -36.376 21.954 27.819 1.00 79.00 470 GLU A O 1
ATOM 3521 N N . VAL A 1 471 ? -34.508 22.261 29.028 1.00 84.69 471 VAL A N 1
ATOM 3522 C CA . VAL A 1 471 ? -34.135 20.835 29.103 1.00 84.69 471 VAL A CA 1
ATOM 3523 C C . VAL A 1 471 ? -35.279 20.008 29.683 1.00 84.69 471 VAL A C 1
ATOM 3525 O O . VAL A 1 471 ? -35.630 18.968 29.139 1.00 84.69 471 VAL A O 1
ATOM 3528 N N . ALA A 1 472 ? -35.914 20.482 30.754 1.00 81.69 472 ALA A N 1
ATOM 3529 C CA . ALA A 1 472 ? -36.990 19.740 31.399 1.00 81.69 472 ALA A CA 1
ATOM 3530 C C . ALA A 1 472 ? -38.305 19.774 30.597 1.00 81.69 472 ALA A C 1
ATOM 3532 O O . ALA A 1 472 ? -39.119 18.860 30.700 1.00 81.69 472 ALA A O 1
ATOM 3533 N N . GLN A 1 473 ? -38.516 20.803 29.769 1.00 81.38 473 GLN A N 1
ATOM 3534 C CA . GLN A 1 473 ? -39.705 20.923 28.913 1.00 81.38 473 GLN A CA 1
ATOM 3535 C C . GLN A 1 473 ? -39.679 19.919 27.754 1.00 81.38 473 GLN A C 1
ATOM 3537 O O . GLN A 1 473 ? -40.725 19.459 27.300 1.00 81.38 473 GLN A O 1
ATOM 3542 N N . LEU A 1 474 ? -38.484 19.523 27.312 1.00 85.69 474 LEU A N 1
ATOM 3543 C CA . LEU A 1 474 ? -38.295 18.530 26.256 1.00 85.69 474 LEU A CA 1
ATOM 3544 C C . LEU A 1 474 ? -38.561 17.085 26.708 1.00 85.69 474 LEU A C 1
ATOM 3546 O O . LEU A 1 474 ? -38.540 16.186 25.870 1.00 85.69 474 LEU A O 1
ATOM 3550 N N . LEU A 1 475 ? -38.859 16.835 27.989 1.00 85.75 475 LEU A N 1
ATOM 3551 C CA . LEU A 1 475 ? -39.217 15.495 28.472 1.00 85.75 475 LEU A CA 1
ATOM 3552 C C . LEU A 1 475 ? -40.493 14.964 27.810 1.00 85.75 475 LEU A C 1
ATOM 3554 O O . LEU A 1 475 ? -40.522 13.811 27.380 1.00 85.75 475 LEU A O 1
ATOM 3558 N N . GLU A 1 476 ? -41.519 15.812 27.682 1.00 82.00 476 GLU A N 1
ATOM 3559 C CA . GLU A 1 476 ? -42.769 15.463 26.994 1.00 82.00 476 GLU A CA 1
ATOM 3560 C C . GLU A 1 476 ? -42.518 15.204 25.503 1.00 82.00 476 GLU A C 1
ATOM 3562 O O . GLU A 1 476 ? -43.021 14.223 24.955 1.00 82.00 476 GLU A O 1
ATOM 3567 N N . TYR A 1 477 ? -41.683 16.036 24.867 1.00 83.44 477 TYR A N 1
ATOM 3568 C CA . TYR A 1 477 ? -41.282 15.855 23.471 1.00 83.44 477 TYR A CA 1
ATOM 3569 C C . TYR A 1 477 ? -40.555 14.521 23.268 1.00 83.44 477 TYR A C 1
ATOM 3571 O O . TYR A 1 477 ? -40.956 13.732 22.414 1.00 83.44 477 TYR A O 1
ATOM 3579 N N . GLY A 1 478 ? -39.525 14.242 24.071 1.00 82.31 478 GLY A N 1
ATOM 3580 C CA . GLY A 1 478 ? -38.754 13.005 23.987 1.00 82.31 478 GLY A CA 1
ATOM 3581 C C . GLY A 1 478 ? -39.637 11.777 24.194 1.00 82.31 478 GLY A C 1
ATOM 3582 O O . GLY A 1 478 ? -39.606 10.865 23.376 1.00 82.31 478 GLY A O 1
ATOM 3583 N N . ALA A 1 479 ? -40.496 11.782 25.217 1.00 80.88 479 ALA A N 1
ATOM 3584 C CA . ALA A 1 479 ? -41.424 10.682 25.471 1.00 80.88 479 ALA A CA 1
ATOM 3585 C C . ALA A 1 479 ? -42.426 10.463 24.319 1.00 80.88 479 ALA A C 1
ATOM 3587 O O . ALA A 1 479 ? -42.695 9.318 23.957 1.00 80.88 479 ALA A O 1
ATOM 3588 N N . ALA A 1 480 ? -42.947 11.537 23.716 1.00 83.00 480 ALA A N 1
ATOM 3589 C CA . ALA A 1 480 ? -43.872 11.456 22.582 1.00 83.00 480 ALA A CA 1
ATOM 3590 C C . ALA A 1 480 ? -43.214 10.921 21.296 1.00 83.00 480 ALA A C 1
ATOM 3592 O O . ALA A 1 480 ? -43.887 10.286 20.486 1.00 83.00 480 ALA A O 1
ATOM 3593 N N . HIS A 1 481 ? -41.907 11.140 21.130 1.00 84.19 481 HIS A N 1
ATOM 3594 C CA . HIS A 1 481 ? -41.115 10.682 19.981 1.00 84.19 481 HIS A CA 1
ATOM 3595 C C . HIS A 1 481 ? -40.253 9.453 20.317 1.00 84.19 481 HIS A C 1
ATOM 3597 O O . HIS A 1 481 ? -39.336 9.100 19.572 1.00 84.19 481 HIS A O 1
ATOM 3603 N N . ALA A 1 482 ? -40.537 8.782 21.439 1.00 86.00 482 ALA A N 1
ATOM 3604 C CA . ALA A 1 482 ? -39.770 7.632 21.886 1.00 86.00 482 ALA A CA 1
ATOM 3605 C C . ALA A 1 482 ? -39.940 6.455 20.925 1.00 86.00 482 ALA A C 1
ATOM 3607 O O . ALA A 1 482 ? -41.047 5.965 20.687 1.00 86.00 482 ALA A O 1
ATOM 3608 N N . ARG A 1 483 ? -38.821 5.948 20.410 1.00 89.38 483 ARG A N 1
ATOM 3609 C CA . ARG A 1 483 ? -38.837 4.806 19.495 1.00 89.38 483 ARG A CA 1
ATOM 3610 C C . ARG A 1 483 ? -39.120 3.518 20.268 1.00 89.38 483 ARG A C 1
ATOM 3612 O O . ARG A 1 483 ? -38.605 3.363 21.376 1.00 89.38 483 ARG A O 1
ATOM 3619 N N . PRO A 1 484 ? -39.913 2.585 19.716 1.00 92.81 484 PRO A N 1
ATOM 3620 C CA . PRO A 1 484 ? -40.139 1.305 20.367 1.00 92.81 484 PRO A CA 1
ATOM 3621 C C . PRO A 1 484 ? -38.824 0.529 20.440 1.00 92.81 484 PRO A C 1
ATOM 3623 O O . PRO A 1 484 ? -38.096 0.429 19.448 1.00 92.81 484 PRO A O 1
ATOM 3626 N N . TRP A 1 485 ? -38.536 -0.029 21.611 1.00 93.75 485 TRP A N 1
ATOM 3627 C CA . TRP A 1 485 ? -37.326 -0.796 21.841 1.00 93.75 485 TRP A CA 1
ATOM 3628 C C . TRP A 1 485 ? -37.272 -2.024 20.934 1.00 93.75 485 TRP A C 1
ATOM 3630 O O . TRP A 1 485 ? -38.229 -2.792 20.798 1.00 93.75 485 TRP A O 1
ATOM 3640 N N . LYS A 1 486 ? -36.096 -2.221 20.354 1.00 90.62 486 LYS A N 1
ATOM 3641 C CA . LYS A 1 486 ? -35.644 -3.485 19.790 1.00 90.62 486 LYS A CA 1
ATOM 3642 C C . LYS A 1 486 ? -34.300 -3.771 20.428 1.00 90.62 486 LYS A C 1
ATOM 3644 O O . LYS A 1 486 ? -33.568 -2.835 20.744 1.00 90.62 486 LYS A O 1
ATOM 3649 N N . LEU A 1 487 ? -33.972 -5.047 20.603 1.00 89.06 487 LEU A N 1
ATOM 3650 C CA . LEU A 1 487 ? -32.629 -5.391 21.040 1.00 89.06 487 LEU A CA 1
ATOM 3651 C C . LEU A 1 487 ? -31.636 -4.791 20.029 1.00 89.06 487 LEU A C 1
ATOM 3653 O O . LEU A 1 487 ? -31.761 -5.101 18.839 1.00 89.06 487 LEU A O 1
ATOM 3657 N N . PRO A 1 488 ? -30.700 -3.929 20.466 1.00 89.00 488 PRO A N 1
ATOM 3658 C CA . PRO A 1 488 ? -29.798 -3.271 19.536 1.00 89.00 488 PRO A CA 1
ATOM 3659 C C . PRO A 1 488 ? -28.965 -4.330 18.805 1.00 89.00 488 PRO A C 1
ATOM 3661 O O . PRO A 1 488 ? -28.755 -5.425 19.328 1.00 89.00 488 PRO A O 1
ATOM 3664 N N . TRP A 1 489 ? -28.510 -4.037 17.594 1.00 86.94 489 TRP A N 1
ATOM 3665 C CA . TRP A 1 489 ? -27.460 -4.780 16.889 1.00 86.94 489 TRP A CA 1
ATOM 3666 C C . TRP A 1 489 ? -27.009 -3.918 15.715 1.00 86.94 489 TRP A C 1
ATOM 3668 O O . TRP A 1 489 ? -27.697 -3.820 14.698 1.00 86.94 489 TRP A O 1
ATOM 3678 N N . ARG A 1 490 ? -25.871 -3.246 15.881 1.00 85.19 490 ARG A N 1
ATOM 3679 C CA . ARG A 1 490 ? -25.294 -2.378 14.856 1.00 85.19 490 ARG A CA 1
ATOM 3680 C C . ARG A 1 490 ? -23.775 -2.514 14.867 1.00 85.19 490 ARG A C 1
ATOM 3682 O O . ARG A 1 490 ? -23.131 -1.834 15.662 1.00 85.19 490 ARG A O 1
ATOM 3689 N N . PRO A 1 491 ? -23.209 -3.385 14.017 1.00 87.62 491 PRO A N 1
ATOM 3690 C CA . PRO A 1 491 ? -21.766 -3.518 13.872 1.00 87.62 491 PRO A CA 1
ATOM 3691 C C . PRO A 1 491 ? -21.091 -2.175 13.561 1.00 87.62 491 PRO A C 1
ATOM 3693 O O . PRO A 1 491 ? -21.527 -1.461 12.656 1.00 87.62 491 PRO A O 1
ATOM 3696 N N . VAL A 1 492 ? -20.036 -1.852 14.307 1.00 86.25 492 VAL A N 1
ATOM 3697 C CA . VAL A 1 492 ? -19.186 -0.659 14.141 1.00 86.25 492 VAL A CA 1
ATOM 3698 C C . VAL A 1 492 ? -17.712 -1.020 13.935 1.00 86.25 492 VAL A C 1
ATOM 3700 O O . VAL A 1 492 ? -16.997 -0.257 13.290 1.00 86.25 492 VAL A O 1
ATOM 3703 N N . GLU A 1 493 ? -17.268 -2.197 14.389 1.00 88.44 493 GLU A N 1
ATOM 3704 C CA . GLU A 1 493 ? -15.930 -2.733 14.107 1.00 88.44 493 GLU A CA 1
ATOM 3705 C C . GLU A 1 493 ? -15.992 -4.157 13.528 1.00 88.44 493 GLU A C 1
ATOM 3707 O O . GLU A 1 493 ? -16.936 -4.917 13.764 1.00 88.44 493 GLU A O 1
ATOM 3712 N N . LEU A 1 494 ? -14.937 -4.532 12.807 1.00 91.06 494 LEU A N 1
ATOM 3713 C CA . LEU A 1 494 ? -14.623 -5.896 12.400 1.00 91.06 494 LEU A CA 1
ATOM 3714 C C . LEU A 1 494 ? -13.239 -6.272 12.928 1.00 91.06 494 LEU A C 1
ATOM 3716 O O . LEU A 1 494 ? -12.250 -5.599 12.645 1.00 91.06 494 LEU A O 1
ATOM 3720 N N . ALA A 1 495 ? -13.170 -7.365 13.679 1.00 92.75 495 ALA A N 1
ATOM 3721 C CA . ALA A 1 495 ? -11.930 -8.003 14.091 1.00 92.75 495 ALA A CA 1
ATOM 3722 C C . ALA A 1 495 ? -11.649 -9.222 13.206 1.00 92.75 495 ALA A C 1
ATOM 3724 O O . ALA A 1 495 ? -12.566 -9.948 12.815 1.00 92.75 495 ALA A O 1
ATOM 3725 N N . TRP A 1 496 ? -10.377 -9.447 12.894 1.00 94.25 496 TRP A N 1
ATOM 3726 C CA . TRP A 1 496 ? -9.936 -10.538 12.029 1.00 94.25 496 TRP A CA 1
ATOM 3727 C C . TRP A 1 496 ? -8.735 -11.266 12.625 1.00 94.25 496 TRP A C 1
ATOM 3729 O O . TRP A 1 496 ? -7.885 -10.649 13.274 1.00 94.25 496 TRP A O 1
ATOM 3739 N N . ARG A 1 497 ? -8.672 -12.581 12.398 1.00 94.38 497 ARG A N 1
ATOM 3740 C CA . ARG A 1 497 ? -7.514 -13.438 12.661 1.00 94.38 497 ARG A CA 1
ATOM 3741 C C . ARG A 1 497 ? -7.193 -14.231 11.407 1.00 94.38 497 ARG A C 1
ATOM 3743 O O . ARG A 1 497 ? -8.075 -14.837 10.801 1.00 94.38 497 ARG A O 1
ATOM 3750 N N . VAL A 1 498 ? -5.921 -14.224 11.038 1.00 92.75 498 VAL A N 1
ATOM 3751 C CA . VAL A 1 498 ? -5.402 -14.978 9.901 1.00 92.75 498 VAL A CA 1
ATOM 3752 C C . VAL A 1 498 ? -4.214 -15.806 10.356 1.00 92.75 498 VAL A C 1
ATOM 3754 O O . VAL A 1 498 ? -3.439 -15.387 11.216 1.00 92.75 498 VAL A O 1
ATOM 3757 N N . SER A 1 499 ? -4.083 -16.984 9.770 1.00 91.31 499 SER A N 1
ATOM 3758 C CA . SER A 1 499 ? -2.945 -17.868 9.951 1.00 91.31 499 SER A CA 1
ATOM 3759 C C . SER A 1 499 ? -2.079 -17.807 8.700 1.00 91.31 499 SER A C 1
ATOM 3761 O O . SER A 1 499 ? -2.589 -17.940 7.585 1.00 91.31 499 SER A O 1
ATOM 3763 N N . VAL A 1 500 ? -0.780 -17.582 8.879 1.00 88.69 500 VAL A N 1
ATOM 3764 C CA . VAL A 1 500 ? 0.192 -17.533 7.786 1.00 88.69 500 VAL A CA 1
ATOM 3765 C C . VAL A 1 500 ? 1.258 -18.590 8.018 1.00 88.69 500 VAL A C 1
ATOM 3767 O O . VAL A 1 500 ? 1.884 -18.639 9.072 1.00 88.69 500 VAL A O 1
ATOM 3770 N N . GLN A 1 501 ? 1.476 -19.434 7.014 1.00 87.12 501 GLN A N 1
ATOM 3771 C CA . GLN A 1 501 ? 2.595 -20.371 6.976 1.00 87.12 501 GLN A CA 1
ATOM 3772 C C . GLN A 1 501 ? 3.545 -19.948 5.865 1.00 87.12 501 GLN A C 1
ATOM 3774 O O . GLN A 1 501 ? 3.196 -19.996 4.679 1.00 87.12 501 GLN A O 1
ATOM 3779 N N . LEU A 1 502 ? 4.752 -19.546 6.250 1.00 81.75 502 LEU A N 1
ATOM 3780 C CA . LEU A 1 502 ? 5.799 -19.209 5.297 1.00 81.75 502 LEU A CA 1
ATOM 3781 C C . LEU A 1 502 ? 6.342 -20.478 4.625 1.00 81.75 502 LEU A C 1
ATOM 3783 O O . LEU A 1 502 ? 6.259 -21.599 5.146 1.00 81.75 502 LEU A O 1
ATOM 3787 N N . ARG A 1 503 ? 6.889 -20.299 3.420 1.00 80.50 503 ARG A N 1
ATOM 3788 C CA . ARG A 1 503 ? 7.694 -21.336 2.768 1.00 80.50 503 ARG A CA 1
ATOM 3789 C C . ARG A 1 503 ? 9.005 -21.487 3.527 1.00 80.50 503 ARG A C 1
ATOM 3791 O O . ARG A 1 503 ? 9.578 -20.491 3.957 1.00 80.50 503 ARG A O 1
ATOM 3798 N N . ARG A 1 504 ? 9.515 -22.715 3.610 1.00 82.06 504 ARG A N 1
ATOM 3799 C CA . ARG A 1 504 ? 10.785 -22.999 4.292 1.00 82.06 504 ARG A CA 1
ATOM 3800 C C . ARG A 1 504 ? 11.956 -22.224 3.682 1.00 82.06 504 ARG A C 1
ATOM 3802 O O . ARG A 1 504 ? 12.851 -21.796 4.394 1.00 82.06 504 ARG A O 1
ATOM 3809 N N . GLU A 1 505 ? 11.957 -22.056 2.363 1.00 84.25 505 GLU A N 1
ATOM 3810 C CA . GLU A 1 505 ? 13.013 -21.343 1.637 1.00 84.25 505 GLU A CA 1
ATOM 3811 C C . GLU A 1 505 ? 13.010 -19.831 1.925 1.00 84.25 505 GLU A C 1
ATOM 3813 O O . GLU A 1 505 ? 13.996 -19.149 1.665 1.00 84.25 505 GLU A O 1
ATOM 3818 N N . LEU A 1 506 ? 11.908 -19.314 2.477 1.00 83.88 506 LEU A N 1
ATOM 3819 C CA . LEU A 1 506 ? 11.729 -17.914 2.856 1.00 83.88 506 LEU A CA 1
ATOM 3820 C C . LEU A 1 506 ? 11.838 -17.693 4.371 1.00 83.88 506 LEU A C 1
ATOM 3822 O O . LEU A 1 506 ? 11.572 -16.583 4.833 1.00 83.88 506 LEU A O 1
ATOM 3826 N N . ASP A 1 507 ? 12.232 -18.716 5.138 1.00 78.44 507 ASP A N 1
ATOM 3827 C CA . ASP A 1 507 ? 12.591 -18.535 6.542 1.00 78.44 507 ASP A CA 1
ATOM 3828 C C . ASP A 1 507 ? 13.817 -17.615 6.637 1.00 78.44 507 ASP A C 1
ATOM 3830 O O . ASP A 1 507 ? 14.909 -17.907 6.146 1.00 78.44 507 ASP A O 1
ATOM 3834 N N . THR A 1 508 ? 13.627 -16.472 7.286 1.00 80.19 508 THR A N 1
ATOM 3835 C CA . THR A 1 508 ? 14.652 -15.444 7.439 1.00 80.19 508 THR A CA 1
ATOM 3836 C C . THR A 1 508 ? 15.588 -15.698 8.624 1.00 80.19 508 THR A C 1
ATOM 3838 O O . THR A 1 508 ? 16.551 -14.945 8.809 1.00 80.19 508 THR A O 1
ATOM 3841 N N . SER A 1 509 ? 15.379 -16.766 9.407 1.00 77.81 509 SER A N 1
ATOM 3842 C CA . SER A 1 509 ? 16.202 -17.114 10.572 1.00 77.81 509 SER A CA 1
ATOM 3843 C C . SER A 1 509 ? 17.701 -17.190 10.240 1.00 77.81 509 SER A C 1
ATOM 3845 O O . SER A 1 509 ? 18.525 -16.673 11.003 1.00 77.81 509 SER A O 1
ATOM 3847 N N . ALA A 1 510 ? 18.049 -17.732 9.065 1.00 80.94 510 ALA A N 1
ATOM 3848 C CA . ALA A 1 510 ? 19.416 -17.844 8.543 1.00 80.94 510 ALA A CA 1
ATOM 3849 C C . ALA A 1 510 ? 19.799 -16.756 7.513 1.00 80.94 510 ALA A C 1
ATOM 3851 O O . ALA A 1 510 ? 20.947 -16.715 7.071 1.00 80.94 510 ALA A O 1
ATOM 3852 N N . GLY A 1 511 ? 18.870 -15.858 7.171 1.00 87.56 511 GLY A N 1
ATOM 3853 C CA . GLY A 1 511 ? 18.993 -14.923 6.049 1.00 87.56 511 GLY A CA 1
ATOM 3854 C C . GLY A 1 511 ? 18.548 -15.530 4.713 1.00 87.56 511 GLY A C 1
ATOM 3855 O O . GLY A 1 511 ? 18.629 -16.738 4.508 1.00 87.56 511 GLY A O 1
ATOM 3856 N N . LEU A 1 512 ? 18.058 -14.680 3.810 1.00 91.50 512 LEU A N 1
ATOM 3857 C CA . LEU A 1 512 ? 17.529 -15.083 2.506 1.00 91.50 512 LEU A CA 1
ATOM 3858 C C . LEU A 1 512 ? 18.652 -15.432 1.520 1.00 91.50 512 LEU A C 1
ATOM 3860 O O . LEU A 1 512 ? 19.647 -14.711 1.411 1.00 91.50 512 LEU A O 1
ATOM 3864 N N . ASP A 1 513 ? 18.463 -16.511 0.757 1.00 93.44 513 ASP A N 1
ATOM 3865 C CA . ASP A 1 513 ? 19.348 -16.857 -0.358 1.00 93.44 513 ASP A CA 1
ATOM 3866 C C . ASP A 1 513 ? 19.171 -15.840 -1.509 1.00 93.44 513 ASP A C 1
ATOM 3868 O O . ASP A 1 513 ? 18.041 -15.617 -1.960 1.00 93.44 513 ASP A O 1
ATOM 3872 N N . PRO A 1 514 ? 20.255 -15.239 -2.041 1.00 94.44 514 PRO A N 1
ATOM 3873 C CA . PRO A 1 514 ? 20.200 -14.376 -3.217 1.00 94.44 514 PRO A CA 1
ATOM 3874 C C . PRO A 1 514 ? 19.463 -14.949 -4.440 1.00 94.44 514 PRO A C 1
ATOM 3876 O O . PRO A 1 514 ? 18.983 -14.164 -5.259 1.00 94.44 514 PRO A O 1
ATOM 3879 N N . GLN A 1 515 ? 19.415 -16.276 -4.615 1.00 94.62 515 GLN A N 1
ATOM 3880 C CA . GLN A 1 515 ? 18.737 -16.953 -5.732 1.00 94.62 515 GLN A CA 1
ATOM 3881 C C . GLN A 1 515 ? 17.323 -17.449 -5.400 1.00 94.62 515 GLN A C 1
ATOM 3883 O O . GLN A 1 515 ? 16.646 -17.941 -6.299 1.00 94.62 515 GLN A O 1
ATOM 3888 N N . VAL A 1 516 ? 16.829 -17.270 -4.167 1.00 92.19 516 VAL A N 1
ATOM 3889 C CA . VAL A 1 516 ? 15.578 -17.898 -3.693 1.00 92.19 516 VAL A CA 1
ATOM 3890 C C . VAL A 1 516 ? 14.375 -17.670 -4.613 1.00 92.19 516 VAL A C 1
ATOM 3892 O O . VAL A 1 516 ? 13.552 -18.563 -4.799 1.00 92.19 516 VAL A O 1
ATOM 3895 N N . VAL A 1 517 ? 14.271 -16.485 -5.223 1.00 93.50 517 VAL A N 1
ATOM 3896 C CA . VAL A 1 517 ? 13.175 -16.160 -6.146 1.00 93.50 517 VAL A CA 1
ATOM 3897 C C . VAL A 1 517 ? 13.362 -16.844 -7.499 1.00 93.50 517 VAL A C 1
ATOM 3899 O O . VAL A 1 517 ? 12.401 -17.357 -8.056 1.00 93.50 517 VAL A O 1
ATOM 3902 N N . LEU A 1 518 ? 14.589 -16.882 -8.017 1.00 93.00 518 LEU A N 1
ATOM 3903 C CA . LEU A 1 518 ? 14.896 -17.465 -9.325 1.00 93.00 518 LEU A CA 1
ATOM 3904 C C . LEU A 1 518 ? 14.805 -18.997 -9.320 1.00 93.00 518 LEU A C 1
ATOM 3906 O O . LEU A 1 518 ? 14.437 -19.576 -10.338 1.00 93.00 518 LEU A O 1
ATOM 3910 N N . ASP A 1 519 ? 15.106 -19.631 -8.186 1.00 92.31 519 ASP A N 1
ATOM 3911 C CA . ASP A 1 519 ? 15.111 -21.091 -8.056 1.00 92.31 519 ASP A CA 1
ATOM 3912 C C . ASP A 1 519 ? 13.721 -21.676 -7.763 1.00 92.31 519 ASP A C 1
ATOM 3914 O O . ASP A 1 519 ? 13.469 -22.834 -8.094 1.00 92.31 519 ASP A O 1
ATOM 3918 N N . HIS A 1 520 ? 12.817 -20.894 -7.154 1.00 89.88 520 HIS A N 1
ATOM 3919 C CA . HIS A 1 520 ? 11.545 -21.400 -6.615 1.00 89.88 520 HIS A CA 1
ATOM 3920 C C . HIS A 1 520 ? 10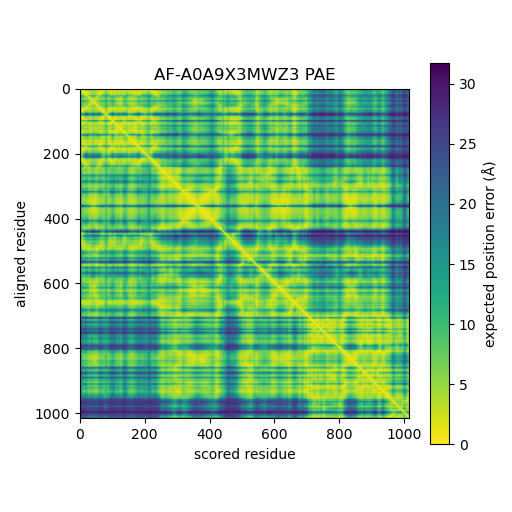.281 -20.716 -7.142 1.00 89.88 520 HIS A C 1
ATOM 3922 O O . HIS A 1 520 ? 9.170 -21.082 -6.727 1.00 89.88 520 HIS A O 1
ATOM 3928 N N . PHE A 1 521 ? 10.434 -19.713 -8.008 1.00 90.94 521 PHE A N 1
ATOM 3929 C CA . PHE A 1 521 ? 9.325 -18.995 -8.620 1.00 90.94 521 PHE A CA 1
ATOM 3930 C C . PHE A 1 521 ? 9.561 -18.770 -10.113 1.00 90.94 521 PHE A C 1
ATOM 3932 O O . PHE A 1 521 ? 10.651 -18.379 -10.533 1.00 90.94 521 PHE A O 1
ATOM 3939 N N . ALA A 1 522 ? 8.517 -18.968 -10.911 1.00 90.38 522 ALA A N 1
ATOM 3940 C CA . ALA A 1 522 ? 8.559 -18.803 -12.356 1.00 90.38 522 ALA A CA 1
ATOM 3941 C C . ALA A 1 522 ? 7.404 -17.928 -12.841 1.00 90.38 522 ALA A C 1
ATOM 3943 O O . ALA A 1 522 ? 6.286 -18.029 -12.338 1.00 90.38 522 ALA A O 1
ATOM 3944 N N . MET A 1 523 ? 7.669 -17.079 -13.832 1.00 88.12 523 MET A N 1
ATOM 3945 C CA . MET A 1 523 ? 6.602 -16.366 -14.527 1.00 88.12 523 MET A CA 1
ATOM 3946 C C . MET A 1 523 ? 5.932 -17.308 -15.541 1.00 88.12 523 MET A C 1
ATOM 3948 O O . MET A 1 523 ? 6.637 -17.867 -16.392 1.00 88.12 523 MET A O 1
ATOM 3952 N N . PRO A 1 524 ? 4.605 -17.496 -15.490 1.00 83.88 524 PRO A N 1
ATOM 3953 C CA . PRO A 1 524 ? 3.885 -18.216 -16.532 1.00 83.88 524 PRO A CA 1
ATOM 3954 C C . PRO A 1 524 ? 3.918 -17.430 -17.863 1.00 83.88 524 PRO A C 1
ATOM 3956 O O . PRO A 1 524 ? 3.975 -16.203 -17.840 1.00 83.88 524 PRO A O 1
ATOM 3959 N N . PRO A 1 525 ? 3.854 -18.094 -19.036 1.00 75.50 525 PRO A N 1
ATOM 3960 C CA . PRO A 1 525 ? 3.951 -17.424 -20.341 1.00 75.50 525 PRO A CA 1
ATOM 3961 C C . PRO A 1 525 ? 2.908 -16.325 -20.591 1.00 75.50 525 PRO A C 1
ATOM 3963 O O . PRO A 1 525 ? 3.216 -15.343 -21.262 1.00 75.50 525 PRO A O 1
ATOM 3966 N N . ASP A 1 526 ? 1.706 -16.496 -20.035 1.00 72.50 526 ASP A N 1
ATOM 3967 C CA . ASP A 1 526 ? 0.547 -15.630 -20.280 1.00 72.50 526 ASP A CA 1
ATOM 3968 C C . ASP A 1 526 ? 0.094 -14.880 -19.012 1.00 72.50 526 ASP A C 1
ATOM 3970 O O . ASP A 1 526 ? -0.993 -14.306 -18.989 1.00 72.50 526 ASP A O 1
ATOM 3974 N N . GLY A 1 527 ? 0.887 -14.914 -17.934 1.00 80.56 527 GLY A N 1
ATOM 3975 C CA . GLY A 1 527 ? 0.525 -14.295 -16.659 1.00 80.56 527 GLY A CA 1
ATOM 3976 C C . GLY A 1 527 ? 1.489 -13.199 -16.221 1.00 80.56 527 GLY A C 1
ATOM 3977 O O . GLY A 1 527 ? 2.590 -13.043 -16.743 1.00 80.56 527 GLY A O 1
ATOM 3978 N N . PHE A 1 528 ? 1.038 -12.429 -15.235 1.00 87.50 528 PHE A N 1
ATOM 3979 C CA . PHE A 1 528 ? 1.735 -11.246 -14.726 1.00 87.50 528 PHE A CA 1
ATOM 3980 C C . PHE A 1 528 ? 2.321 -11.457 -13.329 1.00 87.50 528 PHE A C 1
ATOM 3982 O O . PHE A 1 528 ? 3.026 -10.584 -12.832 1.00 87.50 528 PHE A O 1
ATOM 3989 N N . ASP A 1 529 ? 2.031 -12.598 -12.699 1.00 89.44 529 ASP A N 1
ATOM 3990 C CA . ASP A 1 529 ? 2.407 -12.940 -11.332 1.00 89.44 529 ASP A CA 1
ATOM 3991 C C . ASP A 1 529 ? 3.393 -14.107 -11.295 1.00 89.44 529 ASP A C 1
ATOM 3993 O O . ASP A 1 529 ? 3.245 -15.085 -12.021 1.00 89.44 529 ASP A O 1
ATOM 3997 N N . LEU A 1 530 ? 4.389 -14.023 -10.408 1.00 89.44 530 LEU A N 1
ATOM 3998 C CA . LEU A 1 530 ? 5.307 -15.135 -10.166 1.00 89.44 530 LEU A CA 1
ATOM 3999 C C . LEU A 1 530 ? 4.585 -16.284 -9.453 1.00 89.44 530 LEU A C 1
ATOM 4001 O O . LEU A 1 530 ? 4.092 -16.123 -8.332 1.00 89.44 530 LEU A O 1
ATOM 4005 N N . GLU A 1 531 ? 4.598 -17.458 -10.075 1.00 86.19 531 GLU A N 1
ATOM 4006 C CA . GLU A 1 531 ? 4.027 -18.687 -9.536 1.00 86.19 531 GLU A CA 1
ATOM 4007 C C . GLU A 1 531 ? 5.094 -19.544 -8.856 1.00 86.19 531 GLU A C 1
ATOM 4009 O O . GLU A 1 531 ? 6.255 -19.580 -9.256 1.00 86.19 531 GLU A O 1
ATOM 4014 N N . SER A 1 532 ? 4.696 -20.244 -7.798 1.00 81.00 532 SER A N 1
ATOM 4015 C CA . SER A 1 532 ? 5.580 -21.114 -7.024 1.00 81.00 532 SER A CA 1
ATOM 4016 C C . SER A 1 532 ? 5.727 -22.495 -7.673 1.00 81.00 532 SER A C 1
ATOM 4018 O O . SER A 1 532 ? 4.742 -23.112 -8.071 1.00 81.00 532 SER A O 1
ATOM 4020 N N . ASP A 1 533 ? 6.954 -23.019 -7.693 1.00 72.88 533 ASP A N 1
ATOM 4021 C CA . ASP A 1 533 ? 7.283 -24.360 -8.192 1.00 72.88 533 ASP A CA 1
ATOM 4022 C C . ASP A 1 533 ? 6.807 -25.518 -7.282 1.00 72.88 533 ASP A C 1
ATOM 4024 O O . ASP A 1 533 ? 6.675 -26.662 -7.729 1.00 72.88 533 ASP A O 1
ATOM 4028 N N . SER A 1 534 ? 6.592 -25.257 -5.984 1.00 63.75 534 SER A N 1
ATOM 4029 C CA . SER A 1 534 ? 6.365 -26.292 -4.975 1.00 63.75 534 SER A CA 1
ATOM 4030 C C . SER A 1 534 ? 5.729 -25.787 -3.669 1.00 63.75 534 SER A C 1
ATOM 4032 O O . SER A 1 534 ? 6.034 -24.731 -3.126 1.00 63.75 534 SER A O 1
ATOM 4034 N N . VAL A 1 535 ? 4.864 -26.633 -3.104 1.00 63.19 535 VAL A N 1
ATOM 4035 C CA . VAL A 1 535 ? 4.012 -26.352 -1.935 1.00 63.19 535 VAL A CA 1
ATOM 4036 C C . VAL A 1 535 ? 4.625 -26.983 -0.667 1.00 63.19 535 VAL A C 1
ATOM 4038 O O . VAL A 1 535 ? 4.070 -27.927 -0.093 1.00 63.19 535 VAL A O 1
ATOM 4041 N N . ARG A 1 536 ? 5.833 -26.556 -0.265 1.00 67.75 536 ARG A N 1
ATOM 4042 C CA . ARG A 1 536 ? 6.477 -26.987 0.998 1.00 67.75 536 ARG A CA 1
ATOM 4043 C C . ARG A 1 536 ? 6.461 -25.847 2.021 1.00 67.75 536 ARG A C 1
ATOM 4045 O O . ARG A 1 536 ? 7.234 -24.902 1.920 1.00 67.75 536 ARG A O 1
ATOM 4052 N N . TYR A 1 537 ? 5.582 -25.963 3.012 1.00 70.06 537 TYR A N 1
ATOM 4053 C CA . TYR A 1 537 ? 5.435 -24.993 4.103 1.00 70.06 537 TYR A CA 1
ATOM 4054 C C . TYR A 1 537 ? 6.094 -25.487 5.390 1.00 70.06 537 TYR A C 1
ATOM 4056 O O . TYR A 1 537 ? 6.293 -26.695 5.566 1.00 70.06 537 TYR A O 1
ATOM 4064 N N . GLU A 1 538 ? 6.406 -24.559 6.292 1.00 61.69 538 GLU A N 1
ATOM 4065 C CA . GLU A 1 538 ? 6.804 -24.898 7.657 1.00 61.69 538 GLU A CA 1
ATOM 4066 C C . GLU A 1 538 ? 5.670 -25.554 8.464 1.00 61.69 538 GLU A C 1
ATOM 4068 O O . GLU A 1 538 ? 4.493 -25.498 8.105 1.00 61.69 538 GLU A O 1
ATOM 4073 N N . ALA A 1 539 ? 6.037 -26.224 9.561 1.00 52.44 539 ALA A N 1
ATOM 4074 C CA . ALA A 1 539 ? 5.091 -26.954 10.405 1.00 52.44 539 ALA A CA 1
ATOM 4075 C C . ALA A 1 539 ? 4.315 -26.063 11.394 1.00 52.44 539 ALA A C 1
ATOM 4077 O O . ALA A 1 539 ? 3.280 -26.503 11.895 1.00 52.44 539 ALA A O 1
ATOM 4078 N N . LEU A 1 540 ? 4.793 -24.851 11.695 1.00 61.47 540 LEU A N 1
ATOM 4079 C CA . LEU A 1 540 ? 4.124 -23.908 12.594 1.00 61.47 540 LEU A CA 1
ATOM 4080 C C . LEU A 1 540 ? 3.606 -22.723 11.781 1.00 61.47 540 LEU A C 1
ATOM 4082 O O . LEU A 1 540 ? 4.310 -22.195 10.929 1.00 61.47 540 LEU A O 1
ATOM 4086 N N . ALA A 1 541 ? 2.349 -22.365 12.014 1.00 75.38 541 ALA A N 1
ATOM 4087 C CA . ALA A 1 541 ? 1.733 -21.190 11.425 1.00 75.38 541 ALA A CA 1
ATOM 4088 C C . ALA A 1 541 ? 1.748 -20.057 12.440 1.00 75.38 541 ALA A C 1
ATOM 4090 O O . ALA A 1 541 ? 1.409 -20.286 13.604 1.00 75.38 541 ALA A O 1
ATOM 4091 N N . ASP A 1 542 ? 2.067 -18.856 11.985 1.00 84.75 542 ASP A N 1
ATOM 4092 C CA . ASP A 1 542 ? 1.978 -17.657 12.802 1.00 84.75 542 ASP A CA 1
ATOM 4093 C C . ASP A 1 542 ? 0.593 -17.033 12.663 1.00 84.75 542 ASP A C 1
ATOM 4095 O O . ASP A 1 542 ? -0.012 -17.019 11.586 1.00 84.75 542 ASP A O 1
ATOM 4099 N N . GLU A 1 543 ? 0.068 -16.532 13.777 1.00 89.88 543 GLU A N 1
ATOM 4100 C CA . GLU A 1 543 ? -1.229 -15.870 13.814 1.00 89.88 543 GLU A CA 1
ATOM 4101 C C . GLU A 1 543 ? -1.062 -14.355 13.804 1.00 89.88 543 GLU A C 1
ATOM 4103 O O . GLU A 1 543 ? -0.309 -13.773 14.587 1.00 89.88 543 GLU A O 1
ATOM 4108 N N . TYR A 1 544 ? -1.829 -13.707 12.936 1.00 91.19 544 TYR A N 1
ATOM 4109 C CA . TYR A 1 544 ? -1.913 -12.259 12.846 1.00 91.19 544 TYR A CA 1
ATOM 4110 C C . TYR A 1 544 ? -3.349 -11.832 13.126 1.00 91.19 544 TYR A C 1
ATOM 4112 O O . TYR A 1 544 ? -4.300 -12.469 12.671 1.00 91.19 544 TYR A O 1
ATOM 4120 N N . THR A 1 545 ? -3.511 -10.742 13.873 1.00 91.88 545 THR A N 1
ATOM 4121 C CA . THR A 1 545 ? -4.828 -10.215 14.242 1.00 91.88 545 THR A CA 1
ATOM 4122 C C . THR A 1 545 ? -4.894 -8.709 14.072 1.00 91.88 545 THR A C 1
ATOM 4124 O O . THR A 1 545 ? -3.904 -8.024 14.323 1.00 91.88 545 THR A O 1
ATOM 4127 N N . GLY A 1 546 ? -6.081 -8.189 13.777 1.00 90.00 546 GLY A N 1
ATOM 4128 C CA . GLY A 1 546 ? -6.336 -6.752 13.748 1.00 90.00 546 GLY A CA 1
ATOM 4129 C C . GLY A 1 546 ? -7.803 -6.406 13.981 1.00 90.00 546 GLY A C 1
ATOM 4130 O O . GLY A 1 546 ? -8.661 -7.288 14.060 1.00 90.00 546 GLY A O 1
ATOM 4131 N N . ARG A 1 547 ? -8.077 -5.104 14.107 1.00 88.38 547 ARG A N 1
ATOM 4132 C CA . ARG A 1 547 ? -9.424 -4.520 14.133 1.00 88.38 547 ARG A CA 1
ATOM 4133 C C . ARG A 1 547 ? -9.524 -3.407 13.111 1.00 88.38 547 ARG A C 1
ATOM 4135 O O . ARG A 1 547 ? -8.559 -2.672 12.909 1.00 88.38 547 ARG A O 1
ATOM 4142 N N . VAL A 1 548 ? -10.692 -3.273 12.500 1.00 88.31 548 VAL A N 1
ATOM 4143 C CA . VAL A 1 548 ? -10.975 -2.235 11.516 1.00 88.31 548 VAL A CA 1
ATOM 4144 C C . VAL A 1 548 ? -12.355 -1.651 11.768 1.00 88.31 548 VAL A C 1
ATOM 4146 O O . VAL A 1 548 ? -13.303 -2.381 12.050 1.00 88.31 548 VAL A O 1
ATOM 4149 N N . LEU A 1 549 ? -12.471 -0.331 11.657 1.00 85.75 549 LEU A N 1
ATOM 4150 C CA . LEU A 1 549 ? -13.745 0.367 11.776 1.00 85.75 549 LEU A CA 1
ATOM 4151 C C . LEU A 1 549 ? -14.567 0.177 10.510 1.00 85.75 549 LEU A C 1
ATOM 4153 O O . LEU A 1 549 ? -14.071 0.384 9.401 1.00 85.75 549 LEU A O 1
ATOM 4157 N N . LEU A 1 550 ? -15.834 -0.183 10.683 1.00 83.25 550 LEU A N 1
ATOM 4158 C CA . LEU A 1 550 ? -16.757 -0.370 9.577 1.00 83.25 550 LEU A CA 1
ATOM 4159 C C . LEU A 1 550 ? -17.243 0.990 9.088 1.00 83.25 550 LEU A C 1
ATOM 4161 O O . LEU A 1 550 ? -18.019 1.682 9.750 1.00 83.25 550 LEU A O 1
ATOM 4165 N N . ALA A 1 551 ? -16.803 1.381 7.897 1.00 65.06 551 ALA A N 1
ATOM 4166 C CA . ALA A 1 551 ? -17.324 2.574 7.254 1.00 65.06 551 ALA A CA 1
ATOM 4167 C C . ALA A 1 551 ? -18.722 2.290 6.683 1.00 65.06 551 ALA A C 1
ATOM 4169 O O . ALA A 1 551 ? -18.884 1.419 5.830 1.00 65.06 551 ALA A O 1
ATOM 4170 N N . ALA A 1 552 ? -19.716 3.097 7.069 1.00 52.69 552 ALA A N 1
ATOM 4171 C CA . ALA A 1 552 ? -21.101 3.007 6.578 1.00 52.69 552 ALA A CA 1
ATOM 4172 C C . ALA A 1 552 ? -21.246 3.142 5.044 1.00 52.69 552 ALA A C 1
ATOM 4174 O O . ALA A 1 552 ? -22.318 2.890 4.504 1.00 52.69 552 ALA A O 1
ATOM 4175 N N . ASN A 1 553 ? -20.171 3.547 4.358 1.00 56.59 553 ASN A N 1
ATOM 4176 C CA . ASN A 1 553 ? -20.147 3.853 2.932 1.00 56.59 553 ASN A CA 1
ATOM 4177 C C . ASN A 1 553 ? -19.229 2.929 2.113 1.00 56.59 553 ASN A C 1
ATOM 4179 O O . ASN A 1 553 ? -19.099 3.149 0.909 1.00 56.59 553 ASN A O 1
ATOM 4183 N N . ALA A 1 554 ? -18.560 1.946 2.732 1.00 55.28 554 ALA A N 1
ATOM 4184 C CA . ALA A 1 554 ? -17.535 1.137 2.060 1.00 55.28 554 ALA A CA 1
ATOM 4185 C C . ALA A 1 554 ? -18.069 0.375 0.829 1.00 55.28 554 ALA A C 1
ATOM 4187 O O . ALA A 1 554 ? -17.332 0.140 -0.124 1.00 55.28 554 ALA A O 1
ATOM 4188 N N . SER A 1 555 ? -19.365 0.056 0.822 1.00 66.31 555 SER A N 1
ATOM 4189 C CA . SER A 1 555 ? -20.079 -0.619 -0.264 1.00 66.31 555 SER A CA 1
ATOM 4190 C C . SER A 1 555 ? -20.821 0.324 -1.223 1.00 66.31 555 SER A C 1
ATOM 4192 O O . SER A 1 555 ? -21.229 -0.121 -2.289 1.00 66.31 555 SER A O 1
ATOM 4194 N N . ILE A 1 556 ? -20.952 1.629 -0.934 1.00 66.38 556 ILE A N 1
ATOM 4195 C CA . ILE A 1 556 ? -21.787 2.552 -1.739 1.00 66.38 556 ILE A CA 1
ATOM 4196 C C . ILE A 1 556 ? -21.286 2.683 -3.179 1.00 66.38 556 ILE A C 1
ATOM 4198 O O . ILE A 1 556 ? -22.086 2.743 -4.112 1.00 66.38 556 ILE A O 1
ATOM 4202 N N . GLY A 1 557 ? -19.966 2.766 -3.378 1.00 67.75 557 GLY A N 1
ATOM 4203 C CA . GLY A 1 557 ? -19.391 2.866 -4.724 1.00 67.75 557 GLY A CA 1
ATOM 4204 C C . GLY A 1 557 ? -19.741 1.645 -5.573 1.00 67.75 557 GLY A C 1
ATOM 4205 O O . GLY A 1 557 ? -20.146 1.779 -6.725 1.00 67.75 557 GLY A O 1
ATOM 4206 N N . LEU A 1 558 ? -19.667 0.476 -4.944 1.00 68.81 558 LEU A N 1
ATOM 4207 C CA . LEU A 1 558 ? -19.949 -0.818 -5.536 1.00 68.81 558 LEU A CA 1
ATOM 4208 C C . LEU A 1 558 ? -21.446 -0.987 -5.836 1.00 68.81 558 LEU A C 1
ATOM 4210 O O . LEU A 1 558 ? -21.824 -1.299 -6.960 1.00 68.81 558 LEU A O 1
ATOM 4214 N N . GLU A 1 559 ? -22.311 -0.665 -4.873 1.00 72.81 559 GLU A N 1
ATOM 4215 C CA . GLU A 1 559 ? -23.770 -0.659 -5.040 1.00 72.81 559 GLU A CA 1
ATOM 4216 C C . GLU A 1 559 ? -24.220 0.299 -6.150 1.00 72.81 559 GLU A C 1
ATOM 4218 O O . GLU A 1 559 ? -25.082 -0.042 -6.961 1.00 72.81 559 GLU A O 1
ATOM 4223 N N . ARG A 1 560 ? -23.612 1.490 -6.240 1.00 75.50 560 ARG A N 1
ATOM 4224 C CA . ARG A 1 560 ? -23.908 2.459 -7.304 1.00 75.50 560 ARG A CA 1
ATOM 4225 C C . ARG A 1 560 ? -23.460 1.951 -8.672 1.00 75.50 560 ARG A C 1
ATOM 4227 O O . ARG A 1 560 ? -24.193 2.138 -9.644 1.00 75.50 560 ARG A O 1
ATOM 4234 N N . GLN A 1 561 ? -22.282 1.331 -8.767 1.00 72.56 561 GLN A N 1
ATOM 4235 C CA . GLN A 1 561 ? -21.813 0.712 -10.010 1.00 72.56 561 GLN A CA 1
ATOM 4236 C C . GLN A 1 561 ? -22.761 -0.405 -10.458 1.00 72.56 561 GLN A C 1
ATOM 4238 O O . GLN A 1 561 ? -23.153 -0.422 -11.623 1.00 72.56 561 GLN A O 1
ATOM 4243 N N . ILE A 1 562 ? -23.200 -1.261 -9.529 1.00 72.94 562 ILE A N 1
ATOM 4244 C CA . ILE A 1 562 ? -24.197 -2.310 -9.778 1.00 72.94 562 ILE A CA 1
ATOM 4245 C C . ILE A 1 562 ? -25.508 -1.713 -10.303 1.00 72.94 562 ILE A C 1
ATOM 4247 O O . ILE A 1 562 ? -25.988 -2.119 -11.361 1.00 72.94 562 ILE A O 1
ATOM 4251 N N . ALA A 1 563 ? -26.068 -0.723 -9.601 1.00 75.38 563 ALA A N 1
ATOM 4252 C CA . ALA A 1 563 ? -27.324 -0.088 -9.994 1.00 75.38 563 ALA A CA 1
ATOM 4253 C C . ALA A 1 563 ? -27.221 0.555 -11.387 1.00 75.38 563 ALA A C 1
ATOM 4255 O O . ALA A 1 563 ? -28.092 0.355 -12.229 1.00 75.38 563 ALA A O 1
ATOM 4256 N N . THR A 1 564 ? -26.110 1.247 -11.660 1.00 75.25 564 THR A N 1
ATOM 4257 C CA . THR A 1 564 ? -25.846 1.870 -12.966 1.00 75.25 564 THR A CA 1
ATOM 4258 C C . THR A 1 564 ? -25.756 0.824 -14.082 1.00 75.25 564 THR A C 1
ATOM 4260 O O . THR A 1 564 ? -26.282 1.048 -15.172 1.00 75.25 564 THR A O 1
ATOM 4263 N N . ALA A 1 565 ? -25.123 -0.325 -13.820 1.00 69.38 565 ALA A N 1
ATOM 4264 C CA . ALA A 1 565 ? -25.010 -1.426 -14.779 1.00 69.38 565 ALA A CA 1
ATOM 4265 C C . ALA A 1 565 ? -26.388 -1.959 -15.197 1.00 69.38 565 ALA A C 1
ATOM 4267 O O . ALA A 1 565 ? -26.658 -2.125 -16.388 1.00 69.38 565 ALA A O 1
ATOM 4268 N N . ILE A 1 566 ? -27.250 -2.192 -14.201 1.00 72.00 566 ILE A N 1
ATOM 4269 C CA . ILE A 1 566 ? -28.608 -2.717 -14.374 1.00 72.00 566 ILE A CA 1
ATOM 4270 C C . ILE A 1 566 ? -29.487 -1.689 -15.102 1.00 72.00 566 ILE A C 1
ATOM 4272 O O . ILE A 1 566 ? -30.179 -2.026 -16.058 1.00 72.00 566 ILE A O 1
ATOM 4276 N N . GLU A 1 567 ? -29.438 -0.415 -14.702 1.00 77.62 567 GLU A N 1
ATOM 4277 C CA . GLU A 1 567 ? -30.256 0.644 -15.307 1.00 77.62 567 GLU A CA 1
ATOM 4278 C C . GLU A 1 567 ? -29.923 0.891 -16.781 1.00 77.62 567 GLU A C 1
ATOM 4280 O O . GLU A 1 567 ? -30.824 1.089 -17.599 1.00 77.62 567 GLU A O 1
ATOM 4285 N N . GLN A 1 568 ? -28.637 0.878 -17.140 1.00 71.00 568 GLN A N 1
ATOM 4286 C CA . GLN A 1 568 ? -28.205 1.185 -18.503 1.00 71.00 568 GLN A CA 1
ATOM 4287 C C . GLN A 1 568 ? -28.461 0.043 -19.495 1.00 71.00 568 GLN A C 1
ATOM 4289 O O . GLN A 1 568 ? -28.335 0.278 -20.698 1.00 71.00 568 GLN A O 1
ATOM 4294 N N . ARG A 1 569 ? -28.795 -1.174 -19.023 1.00 65.31 569 ARG A N 1
ATOM 4295 C CA . ARG A 1 569 ? -28.973 -2.398 -19.839 1.00 65.31 569 ARG A CA 1
ATOM 4296 C C . ARG A 1 569 ? -27.891 -2.584 -20.904 1.00 65.31 569 ARG A C 1
ATOM 4298 O O . ARG A 1 569 ? -28.151 -3.062 -22.005 1.00 65.31 569 ARG A O 1
ATOM 4305 N N . ARG A 1 570 ? -26.674 -2.131 -20.604 1.00 61.00 570 ARG A N 1
ATOM 4306 C CA . ARG A 1 570 ? -25.599 -2.029 -21.594 1.00 61.00 570 ARG A CA 1
ATOM 4307 C C . ARG A 1 570 ? -25.005 -3.401 -21.925 1.00 61.00 570 ARG A C 1
ATOM 4309 O O . ARG A 1 570 ? -24.415 -3.554 -22.987 1.00 61.00 570 ARG A O 1
ATOM 4316 N N . TYR A 1 571 ? -25.200 -4.385 -21.042 1.00 66.50 571 TYR A N 1
ATOM 4317 C CA . TYR A 1 571 ? -24.644 -5.730 -21.163 1.00 66.50 571 TYR A CA 1
ATOM 4318 C C . TYR A 1 571 ? -25.667 -6.787 -20.720 1.00 66.50 571 TYR A C 1
ATOM 4320 O O . TYR A 1 571 ? -26.056 -6.838 -19.550 1.00 66.50 571 TYR A O 1
ATOM 4328 N N . ASP A 1 572 ? -26.090 -7.637 -21.657 1.00 64.06 572 ASP A N 1
ATOM 4329 C CA . ASP A 1 572 ? -27.006 -8.748 -21.388 1.00 64.06 572 ASP A CA 1
ATOM 4330 C C . ASP A 1 572 ? -26.362 -9.757 -20.415 1.00 64.06 572 ASP A C 1
ATOM 4332 O O . ASP A 1 572 ? -25.216 -10.164 -20.589 1.00 64.06 572 ASP A O 1
ATOM 4336 N N . GLY A 1 573 ? -27.095 -10.172 -19.375 1.00 66.88 573 GLY A N 1
ATOM 4337 C CA . GLY A 1 573 ? -26.659 -11.199 -18.413 1.00 66.88 573 GLY A CA 1
ATOM 4338 C C . GLY A 1 573 ? -26.091 -10.683 -17.082 1.00 66.88 573 GLY A C 1
ATOM 4339 O O . GLY A 1 573 ? -26.221 -11.385 -16.077 1.00 66.88 573 GLY A O 1
ATOM 4340 N N . LEU A 1 574 ? -25.571 -9.447 -17.010 1.00 71.00 574 LEU A N 1
ATOM 4341 C CA . LEU A 1 574 ? -25.078 -8.866 -15.744 1.00 71.00 574 LEU A CA 1
ATOM 4342 C C . LEU A 1 574 ? -26.194 -8.678 -14.702 1.00 71.00 574 LEU A C 1
ATOM 4344 O O . LEU A 1 574 ? -25.953 -8.839 -13.506 1.00 71.00 574 LEU A O 1
ATOM 4348 N N . GLU A 1 575 ? -27.427 -8.399 -15.141 1.00 72.00 575 GLU A N 1
ATOM 4349 C CA . GLU A 1 575 ? -28.595 -8.279 -14.253 1.00 72.00 575 GLU A CA 1
ATOM 4350 C C . GLU A 1 575 ? -28.830 -9.557 -13.430 1.00 72.00 575 GLU A C 1
ATOM 4352 O O . GLU A 1 575 ? -29.180 -9.481 -12.252 1.00 72.00 575 GLU A O 1
ATOM 4357 N N . GLY A 1 576 ? -28.588 -10.733 -14.025 1.00 72.00 576 GLY A N 1
ATOM 4358 C CA . GLY A 1 576 ? -28.738 -12.023 -13.349 1.00 72.00 576 GLY A CA 1
ATOM 4359 C C . GLY A 1 576 ? -27.678 -12.271 -12.272 1.00 72.00 576 GLY A C 1
ATOM 4360 O O . GLY A 1 576 ? -27.981 -12.903 -11.262 1.00 72.00 576 GLY A O 1
ATOM 4361 N N . LEU A 1 577 ? -26.463 -11.742 -12.458 1.00 75.06 577 LEU A N 1
ATOM 4362 C CA . LEU A 1 577 ? -25.363 -11.858 -11.494 1.00 75.06 577 LEU A CA 1
ATOM 4363 C C . LEU A 1 577 ? -25.512 -10.866 -10.334 1.00 75.06 577 LEU A C 1
ATOM 4365 O O . LEU A 1 577 ? -25.261 -11.208 -9.180 1.00 75.06 577 LEU A O 1
ATOM 4369 N N . LEU A 1 578 ? -25.922 -9.631 -10.637 1.00 76.31 578 LEU A N 1
ATOM 4370 C CA . LEU A 1 578 ? -25.888 -8.521 -9.684 1.00 76.31 578 LEU A CA 1
ATOM 4371 C C . LEU A 1 578 ? -27.219 -8.266 -8.966 1.00 76.31 578 LEU A C 1
ATOM 4373 O O . LEU A 1 578 ? -27.221 -7.799 -7.826 1.00 76.31 578 LEU A O 1
ATOM 4377 N N . GLY A 1 579 ? -28.351 -8.603 -9.589 1.00 74.69 579 GLY A N 1
ATOM 4378 C CA . GLY A 1 579 ? -29.685 -8.406 -9.013 1.00 74.69 579 GLY A CA 1
ATOM 4379 C C . GLY A 1 579 ? -29.868 -9.018 -7.614 1.00 74.69 579 GLY A C 1
ATOM 4380 O O . GLY A 1 579 ? -30.382 -8.328 -6.731 1.00 74.69 579 GLY A O 1
ATOM 4381 N N . PRO A 1 580 ? -29.418 -10.264 -7.350 1.00 76.12 580 PRO A N 1
ATOM 4382 C CA . PRO A 1 580 ? -29.514 -10.870 -6.020 1.00 76.12 580 PRO A CA 1
ATOM 4383 C C . PRO A 1 580 ? -28.708 -10.135 -4.939 1.00 76.12 580 PRO A C 1
ATOM 4385 O O . PRO A 1 580 ? -29.131 -10.092 -3.786 1.00 76.12 580 PRO A O 1
ATOM 4388 N N . LEU A 1 581 ? -27.559 -9.552 -5.301 1.00 74.75 581 LEU A N 1
ATOM 4389 C CA . LEU A 1 581 ? -26.686 -8.830 -4.369 1.00 74.75 581 LEU A CA 1
ATOM 4390 C C . LEU A 1 581 ? -27.291 -7.487 -3.951 1.00 74.75 581 LEU A C 1
ATOM 4392 O O . LEU A 1 581 ? -27.162 -7.100 -2.797 1.00 74.75 581 LEU A O 1
ATOM 4396 N N . GLN A 1 582 ? -28.015 -6.814 -4.851 1.00 73.44 582 GLN A N 1
ATOM 4397 C CA . GLN A 1 582 ? -28.676 -5.536 -4.561 1.00 73.44 582 GLN A CA 1
ATOM 4398 C C . GLN A 1 582 ? -29.774 -5.650 -3.486 1.00 73.44 582 GLN A C 1
ATOM 4400 O O . GLN A 1 582 ? -30.119 -4.663 -2.841 1.00 73.44 582 GLN A O 1
ATOM 4405 N N . GLN A 1 583 ? -30.349 -6.841 -3.297 1.00 75.31 583 GLN A N 1
ATOM 4406 C CA . GLN A 1 583 ? -31.457 -7.070 -2.361 1.00 75.31 583 GLN A CA 1
ATOM 4407 C C . GLN A 1 583 ? -30.995 -7.398 -0.934 1.00 75.31 583 GLN A C 1
ATOM 4409 O O . GLN A 1 583 ? -31.834 -7.623 -0.062 1.00 75.31 583 GLN A O 1
ATOM 4414 N N . GLN A 1 584 ? -29.685 -7.460 -0.684 1.00 79.38 584 GLN A N 1
ATOM 4415 C CA . GLN A 1 584 ? -29.125 -7.830 0.613 1.00 79.38 584 GLN A CA 1
ATOM 4416 C C . GLN A 1 584 ? -28.081 -6.817 1.089 1.00 79.38 584 GLN A C 1
ATOM 4418 O O . GLN A 1 584 ? -27.424 -6.180 0.268 1.00 79.38 584 GLN A O 1
ATOM 4423 N N . PRO A 1 585 ? -27.883 -6.680 2.413 1.00 81.75 585 PRO A N 1
ATOM 4424 C CA . PRO A 1 585 ? -26.793 -5.878 2.948 1.00 81.75 585 PRO A CA 1
ATOM 4425 C C . PRO A 1 585 ? -25.432 -6.382 2.451 1.00 81.75 585 PRO A C 1
ATOM 4427 O O . PRO A 1 585 ? -25.170 -7.590 2.455 1.00 81.75 585 PRO A O 1
ATOM 4430 N N . LEU A 1 586 ? -24.566 -5.448 2.059 1.00 83.56 586 LEU A N 1
ATOM 4431 C CA . LEU A 1 586 ? -23.222 -5.714 1.560 1.00 83.56 586 LEU A CA 1
ATOM 4432 C C . LEU A 1 586 ? -22.196 -4.959 2.405 1.00 83.56 586 LEU A C 1
ATOM 4434 O O . LEU A 1 586 ? -22.317 -3.752 2.614 1.00 83.56 586 LEU A O 1
ATOM 4438 N N . LEU A 1 587 ? -21.156 -5.662 2.844 1.00 86.00 587 LEU A N 1
ATOM 4439 C CA . LEU A 1 587 ? -20.025 -5.082 3.558 1.00 86.00 587 LEU A CA 1
ATOM 4440 C C . LEU A 1 587 ? -18.728 -5.454 2.845 1.00 86.00 587 LEU A C 1
ATOM 4442 O O . LEU A 1 587 ? -18.474 -6.630 2.623 1.00 86.00 587 LEU A O 1
ATOM 4446 N N . ALA A 1 588 ? -17.892 -4.468 2.530 1.00 87.69 588 ALA A N 1
ATOM 4447 C CA . ALA A 1 588 ? -16.552 -4.682 1.991 1.00 87.69 588 ALA A CA 1
ATOM 4448 C C . ALA A 1 588 ? -15.526 -4.063 2.942 1.00 87.69 588 ALA A C 1
ATOM 4450 O O . ALA A 1 588 ? -15.636 -2.884 3.275 1.00 87.69 588 ALA A O 1
ATOM 4451 N N . GLN A 1 589 ? -14.543 -4.847 3.384 1.00 88.62 589 GLN A N 1
ATOM 4452 C CA . GLN A 1 589 ? -13.551 -4.398 4.352 1.00 88.62 589 GLN A CA 1
ATOM 4453 C C . GLN A 1 589 ? -12.153 -4.911 4.006 1.00 88.62 589 GLN A C 1
ATOM 4455 O O . GLN A 1 589 ? -11.937 -6.104 3.804 1.00 88.62 589 GLN A O 1
ATOM 4460 N N . VAL A 1 590 ? -11.188 -3.994 3.973 1.00 90.25 590 VAL A N 1
ATOM 4461 C CA . VAL A 1 590 ? -9.761 -4.324 3.871 1.00 90.25 590 VAL A CA 1
ATOM 4462 C C . VAL A 1 590 ? -9.273 -4.802 5.240 1.00 90.25 590 VAL A C 1
ATOM 4464 O O . VAL A 1 590 ? -9.541 -4.130 6.240 1.00 90.25 590 VAL A O 1
ATOM 4467 N N . LEU A 1 591 ? -8.533 -5.914 5.294 1.00 90.31 591 LEU A N 1
ATOM 4468 C CA . LEU A 1 591 ? -7.856 -6.419 6.498 1.00 90.31 591 LEU A CA 1
ATOM 4469 C C . LEU A 1 591 ? -6.584 -5.600 6.782 1.00 90.31 591 LEU A C 1
ATOM 4471 O O . LEU A 1 591 ? -5.461 -6.099 6.725 1.00 90.31 591 LEU A O 1
ATOM 4475 N N . SER A 1 592 ? -6.779 -4.303 7.025 1.00 86.19 592 SER A N 1
ATOM 4476 C CA . SER A 1 592 ? -5.710 -3.309 7.096 1.00 86.19 592 SER A CA 1
ATOM 4477 C C . SER A 1 592 ? -4.668 -3.634 8.163 1.00 86.19 592 SER A C 1
ATOM 4479 O O . SER A 1 592 ? -5.018 -3.955 9.301 1.00 86.19 592 SER A O 1
ATOM 4481 N N . GLY A 1 593 ? -3.395 -3.452 7.819 1.00 87.31 593 GLY A N 1
ATOM 4482 C CA . GLY A 1 593 ? -2.257 -3.648 8.715 1.00 87.31 593 GLY A CA 1
ATOM 4483 C C . GLY A 1 593 ? -1.617 -5.030 8.597 1.00 87.31 593 GLY A C 1
ATOM 4484 O O . GLY A 1 593 ? -0.567 -5.249 9.196 1.00 87.31 593 GLY A O 1
ATOM 4485 N N . PHE A 1 594 ? -2.189 -5.936 7.798 1.00 90.00 594 PHE A N 1
ATOM 4486 C CA . PHE A 1 594 ? -1.637 -7.271 7.578 1.00 90.00 594 PHE A CA 1
ATOM 4487 C C . PHE A 1 594 ? -0.244 -7.227 6.929 1.00 90.00 594 PHE A C 1
ATOM 4489 O O . PHE A 1 594 ? 0.704 -7.791 7.475 1.00 90.00 594 PHE A O 1
ATOM 4496 N N . THR A 1 595 ? -0.078 -6.506 5.815 1.00 89.88 595 THR A N 1
ATOM 4497 C CA . THR A 1 595 ? 1.220 -6.378 5.123 1.00 89.88 595 THR A CA 1
ATOM 4498 C C . THR A 1 595 ? 2.272 -5.727 6.019 1.00 89.88 595 THR A C 1
ATOM 4500 O O . THR A 1 595 ? 3.413 -6.182 6.064 1.00 89.88 595 THR A O 1
ATOM 4503 N N . SER A 1 596 ? 1.892 -4.706 6.792 1.00 90.62 596 SER A N 1
ATOM 4504 C CA . SER A 1 596 ? 2.786 -4.081 7.774 1.00 90.62 596 SER A CA 1
ATOM 4505 C C . SER A 1 596 ? 3.214 -5.069 8.862 1.00 90.62 596 SER A C 1
ATOM 4507 O O . SER A 1 596 ? 4.387 -5.102 9.236 1.00 90.62 596 SER A O 1
ATOM 4509 N N . ALA A 1 597 ? 2.301 -5.926 9.328 1.00 91.38 597 ALA A N 1
ATOM 4510 C CA . ALA A 1 597 ? 2.598 -6.913 10.357 1.00 91.38 597 ALA A CA 1
ATOM 4511 C C . ALA A 1 597 ? 3.592 -7.989 9.885 1.00 91.38 597 ALA A C 1
ATOM 4513 O O . ALA A 1 597 ? 4.404 -8.441 10.692 1.00 91.38 597 ALA A O 1
ATOM 4514 N N . LEU A 1 598 ? 3.603 -8.342 8.591 1.00 90.12 598 LEU A N 1
ATOM 4515 C CA . LEU A 1 598 ? 4.646 -9.196 7.994 1.00 90.12 598 LEU A CA 1
ATOM 4516 C C . LEU A 1 598 ? 6.042 -8.549 8.081 1.00 90.12 598 LEU A C 1
ATOM 4518 O O . LEU A 1 598 ? 7.038 -9.238 8.281 1.00 90.12 598 LEU A O 1
ATOM 4522 N N . GLY A 1 599 ? 6.113 -7.217 8.011 1.00 91.81 599 GLY A N 1
ATOM 4523 C CA . GLY A 1 599 ? 7.321 -6.433 8.291 1.00 91.81 599 GLY A 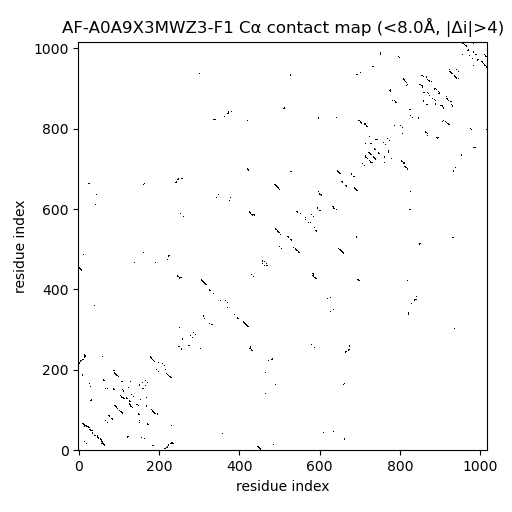CA 1
ATOM 4524 C C . GLY A 1 599 ? 7.598 -6.192 9.782 1.00 91.81 599 GLY A C 1
ATOM 4525 O O . GLY A 1 599 ? 8.441 -5.361 10.104 1.00 91.81 599 GLY A O 1
ATOM 4526 N N . MET A 1 600 ? 6.889 -6.876 10.691 1.00 93.69 600 MET A N 1
ATOM 4527 C CA . MET A 1 600 ? 6.925 -6.686 12.150 1.00 93.69 600 MET A CA 1
ATOM 4528 C C . MET A 1 600 ? 6.478 -5.292 12.629 1.00 93.69 600 MET A C 1
ATOM 4530 O O . MET A 1 600 ? 6.936 -4.811 13.669 1.00 93.69 600 MET A O 1
ATOM 4534 N N . LEU A 1 601 ? 5.567 -4.642 11.898 1.00 92.44 601 LEU A N 1
ATOM 4535 C CA . LEU A 1 601 ? 5.042 -3.312 12.214 1.00 92.44 601 LEU A CA 1
ATOM 4536 C C . LEU A 1 601 ? 3.542 -3.372 12.541 1.00 92.44 601 LEU A C 1
ATOM 4538 O O . LEU A 1 601 ? 2.721 -3.709 11.690 1.00 92.44 601 LEU A O 1
ATOM 4542 N N . ALA A 1 602 ? 3.168 -2.986 13.760 1.00 89.44 602 ALA A N 1
ATOM 4543 C CA . ALA A 1 602 ? 1.776 -2.849 14.183 1.00 89.44 602 ALA A CA 1
ATOM 4544 C C . ALA A 1 602 ? 1.275 -1.418 13.971 1.00 89.44 602 ALA A C 1
ATOM 4546 O O . ALA A 1 602 ? 1.826 -0.473 14.543 1.00 89.44 602 ALA A O 1
ATOM 4547 N N . HIS A 1 603 ? 0.206 -1.263 13.189 1.00 83.25 603 HIS A N 1
ATOM 4548 C CA . HIS A 1 603 ? -0.470 0.017 12.998 1.00 83.25 603 HIS A CA 1
ATOM 4549 C C . HIS A 1 603 ? -1.498 0.235 14.114 1.00 83.25 603 HIS A C 1
ATOM 4551 O O . HIS A 1 603 ? -2.602 -0.305 14.079 1.00 83.25 603 HIS A O 1
ATOM 4557 N N . GLN A 1 604 ? -1.122 1.021 15.117 1.00 79.88 604 GLN A N 1
ATOM 4558 C CA . GLN A 1 604 ? -1.973 1.367 16.254 1.00 79.88 604 GLN A CA 1
ATOM 4559 C C . GLN A 1 604 ? -1.682 2.795 16.707 1.00 79.88 604 GLN A C 1
ATOM 4561 O O . GLN A 1 604 ? -0.620 3.345 16.404 1.00 79.88 604 GLN A O 1
ATOM 4566 N N . LEU A 1 605 ? -2.617 3.392 17.442 1.00 79.06 605 LEU A N 1
ATOM 4567 C CA . LEU A 1 605 ? -2.409 4.687 18.084 1.00 79.06 605 LEU A CA 1
ATOM 4568 C C . LEU A 1 605 ? -1.173 4.623 19.000 1.00 79.06 605 LEU A C 1
ATOM 4570 O O . LEU A 1 605 ? -0.943 3.634 19.699 1.00 79.06 605 LEU A O 1
ATOM 4574 N N . GLN A 1 606 ? -0.359 5.676 18.982 1.00 86.12 606 GLN A N 1
ATOM 4575 C CA . GLN A 1 606 ? 0.895 5.734 19.732 1.00 86.12 606 GLN A CA 1
ATOM 4576 C C . GLN A 1 606 ? 0.828 6.769 20.849 1.00 86.12 606 GLN A C 1
ATOM 4578 O O . GLN A 1 606 ? 0.231 7.835 20.697 1.00 86.12 606 GLN A O 1
ATOM 4583 N N . LEU A 1 607 ? 1.500 6.467 21.958 1.00 85.44 607 LEU A N 1
ATOM 4584 C CA . LEU A 1 607 ? 1.719 7.431 23.030 1.00 85.44 607 LEU A CA 1
ATOM 4585 C C . LEU A 1 607 ? 2.882 8.382 22.685 1.00 85.44 607 LEU A C 1
ATOM 4587 O O . LEU A 1 607 ? 3.717 8.076 21.824 1.00 85.44 607 LEU A O 1
ATOM 4591 N N . PRO A 1 608 ? 2.957 9.558 23.332 1.00 87.12 608 PRO A N 1
ATOM 4592 C CA . PRO A 1 608 ? 4.166 10.375 23.335 1.00 87.12 608 PRO A CA 1
ATOM 4593 C C . PRO A 1 608 ? 5.395 9.589 23.811 1.00 87.12 608 PRO A C 1
ATOM 4595 O O . PRO A 1 608 ? 5.287 8.681 24.632 1.00 87.12 608 PRO A O 1
ATOM 4598 N N . VAL A 1 609 ? 6.571 9.953 23.294 1.00 90.50 609 VAL A N 1
ATOM 4599 C CA . VAL A 1 609 ? 7.858 9.396 23.739 1.00 90.50 609 VAL A CA 1
ATOM 4600 C C . VAL A 1 609 ? 8.177 9.984 25.109 1.00 90.50 609 VAL A C 1
ATOM 4602 O O . VAL A 1 609 ? 8.717 11.083 25.216 1.00 90.50 609 VAL A O 1
ATOM 4605 N N . GLU A 1 610 ? 7.767 9.272 26.152 1.00 88.25 610 GLU A N 1
ATOM 4606 C CA . GLU A 1 610 ? 7.919 9.668 27.550 1.00 88.25 610 GLU A CA 1
ATOM 4607 C C . GLU A 1 610 ? 8.149 8.436 28.426 1.00 88.25 610 GLU A C 1
ATOM 4609 O O . GLU A 1 610 ? 7.667 7.346 28.124 1.00 88.25 610 GLU A O 1
ATOM 4614 N N . ASP A 1 611 ? 8.861 8.619 29.536 1.00 85.94 611 ASP A N 1
ATOM 4615 C CA . ASP A 1 611 ? 9.021 7.600 30.574 1.00 85.94 611 ASP A CA 1
ATOM 4616 C C . ASP A 1 611 ? 8.592 8.187 31.928 1.00 85.94 611 ASP A C 1
ATOM 4618 O O . ASP A 1 611 ? 9.432 8.688 32.680 1.00 85.94 611 ASP A O 1
ATOM 4622 N N . PRO A 1 612 ? 7.280 8.182 32.244 1.00 83.56 612 PRO A N 1
ATOM 4623 C CA . PRO A 1 612 ? 6.765 8.773 33.481 1.00 83.56 612 PRO A CA 1
ATOM 4624 C C . PRO A 1 612 ? 7.291 8.095 34.753 1.00 83.56 612 PRO A C 1
ATOM 4626 O O . PRO A 1 612 ? 7.283 8.702 35.821 1.00 83.56 612 PRO A O 1
ATOM 4629 N N . GLN A 1 613 ? 7.731 6.836 34.648 1.00 78.81 613 GLN A N 1
ATOM 4630 C CA . GLN A 1 613 ? 8.296 6.058 35.755 1.00 78.81 613 GLN A CA 1
ATOM 4631 C C . GLN A 1 613 ? 9.840 6.103 35.762 1.00 78.81 613 GLN A C 1
ATOM 4633 O O . GLN A 1 613 ? 10.471 5.479 36.621 1.00 78.81 613 GLN A O 1
ATOM 4638 N N . GLY A 1 614 ? 10.450 6.824 34.815 1.00 80.06 614 GLY A N 1
ATOM 4639 C CA . GLY A 1 614 ? 11.891 6.905 34.610 1.00 80.06 614 GLY A CA 1
ATOM 4640 C C . GLY A 1 614 ? 12.628 7.735 35.663 1.00 80.06 614 GLY A C 1
ATOM 4641 O O . GLY A 1 614 ? 12.061 8.568 36.373 1.00 80.06 614 GLY A O 1
ATOM 4642 N N . SER A 1 615 ? 13.941 7.519 35.759 1.00 83.38 615 SER A N 1
ATOM 4643 C CA . SER A 1 615 ? 14.817 8.332 36.609 1.00 83.38 615 SER A CA 1
ATOM 4644 C C . SER A 1 615 ? 14.944 9.756 36.050 1.00 83.38 615 SER A C 1
ATOM 4646 O O . SER A 1 615 ? 15.083 9.911 34.837 1.00 83.38 615 SER A O 1
ATOM 4648 N N . PRO A 1 616 ? 15.032 10.803 36.895 1.00 84.00 616 PRO A N 1
ATOM 4649 C CA . PRO A 1 616 ? 15.356 12.157 36.439 1.00 84.00 616 PRO A CA 1
ATOM 4650 C C . PRO A 1 616 ? 16.668 12.258 35.642 1.00 84.00 616 PRO A C 1
ATOM 4652 O O . PRO A 1 616 ? 16.830 13.188 34.857 1.00 84.00 616 PRO A O 1
ATOM 4655 N N . LEU A 1 617 ? 17.598 11.311 35.827 1.00 81.19 617 LEU A N 1
ATOM 4656 C CA . LEU A 1 617 ? 18.851 11.240 35.064 1.00 81.19 617 LEU A CA 1
ATOM 4657 C C . LEU A 1 617 ? 18.626 10.904 33.579 1.00 81.19 617 LEU A C 1
ATOM 4659 O O . LEU A 1 617 ? 19.404 11.348 32.740 1.00 81.19 617 LEU A O 1
ATOM 4663 N N . ASP A 1 618 ? 17.541 10.200 33.249 1.00 85.44 618 ASP A N 1
ATOM 4664 C CA . ASP A 1 618 ? 17.218 9.788 31.877 1.00 85.44 618 ASP A CA 1
ATOM 4665 C C . ASP A 1 618 ? 16.485 10.904 31.106 1.00 85.44 618 ASP A C 1
ATOM 4667 O O . ASP A 1 618 ? 16.339 10.826 29.888 1.00 85.44 618 ASP A O 1
ATOM 4671 N N . ALA A 1 619 ? 16.031 11.970 31.779 1.00 89.00 619 ALA A N 1
ATOM 4672 C CA . ALA A 1 619 ? 15.168 12.996 31.186 1.00 89.00 619 ALA A CA 1
ATOM 4673 C C . ALA A 1 619 ? 15.796 13.706 29.970 1.00 89.00 619 ALA A C 1
ATOM 4675 O O . ALA A 1 619 ? 15.092 14.029 29.008 1.00 89.00 619 ALA A O 1
ATOM 4676 N N . ALA A 1 620 ? 17.115 13.929 29.995 1.00 91.88 620 ALA A N 1
ATOM 4677 C CA . ALA A 1 620 ? 17.845 14.526 28.876 1.00 91.88 620 ALA A CA 1
ATOM 4678 C C . ALA A 1 620 ? 17.870 13.592 27.655 1.00 91.88 620 ALA A C 1
ATOM 4680 O O . ALA A 1 620 ? 17.550 14.027 26.550 1.00 91.88 620 ALA A O 1
ATOM 4681 N N . PHE A 1 621 ? 18.159 12.305 27.870 1.00 94.00 621 PHE A N 1
ATOM 4682 C CA . PHE A 1 621 ? 18.124 11.273 26.832 1.00 94.00 621 PHE A CA 1
ATOM 4683 C C . PHE A 1 621 ? 16.717 11.119 26.236 1.00 94.00 621 PHE A C 1
ATOM 4685 O O . PHE A 1 621 ? 16.551 11.159 25.020 1.00 94.00 621 PHE A O 1
ATOM 4692 N N . VAL A 1 622 ? 15.680 11.025 27.078 1.00 93.69 622 VAL A N 1
ATOM 4693 C CA . VAL A 1 622 ? 14.283 10.911 26.618 1.00 93.69 622 VAL A CA 1
ATOM 4694 C C . VAL A 1 622 ? 13.882 12.124 25.779 1.00 93.69 622 VAL A C 1
ATOM 4696 O O . VAL A 1 622 ? 13.266 11.963 24.728 1.00 93.69 622 VAL A O 1
ATOM 4699 N N . THR A 1 623 ? 14.272 13.331 26.200 1.00 94.44 623 THR A N 1
ATOM 4700 C CA . THR A 1 623 ? 14.021 14.558 25.428 1.00 94.44 623 THR A CA 1
ATOM 4701 C C . THR A 1 623 ? 14.733 14.512 24.079 1.00 94.44 623 THR A C 1
ATOM 4703 O O . THR A 1 623 ? 14.094 14.730 23.056 1.00 94.44 623 THR A O 1
ATOM 4706 N N . ARG A 1 624 ? 16.017 14.136 24.057 1.00 96.12 624 ARG A N 1
ATOM 4707 C CA . ARG A 1 624 ? 16.810 13.997 22.829 1.00 96.12 624 ARG A CA 1
ATOM 4708 C C . ARG A 1 624 ? 16.179 13.020 21.832 1.00 96.12 624 ARG A C 1
ATOM 4710 O O . ARG A 1 624 ? 16.054 13.346 20.654 1.00 96.12 624 ARG A O 1
ATOM 4717 N N . VAL A 1 625 ? 15.767 11.845 22.307 1.00 96.44 625 VAL A N 1
ATOM 4718 C CA . VAL A 1 625 ? 15.117 10.813 21.486 1.00 96.44 625 VAL A CA 1
ATOM 4719 C C . VAL A 1 625 ? 13.759 11.296 20.978 1.00 96.44 625 VAL A C 1
ATOM 4721 O O . VAL A 1 625 ? 13.459 11.137 19.796 1.00 96.44 625 VAL A O 1
ATOM 4724 N N . ARG A 1 626 ? 12.947 11.923 21.837 1.00 95.44 626 ARG A N 1
ATOM 4725 C CA . ARG A 1 626 ? 11.648 12.493 21.454 1.00 95.44 626 ARG A CA 1
ATOM 4726 C C . ARG A 1 626 ? 11.792 13.550 20.359 1.00 95.44 626 ARG A C 1
ATOM 4728 O O . ARG A 1 626 ? 11.036 13.505 19.392 1.00 95.44 626 ARG A O 1
ATOM 4735 N N . ASP A 1 627 ? 12.751 14.460 20.499 1.00 95.62 627 ASP A N 1
ATOM 4736 C CA . ASP A 1 627 ? 12.974 15.547 19.543 1.00 95.62 627 ASP A CA 1
ATOM 4737 C C . ASP A 1 627 ? 13.450 15.008 18.183 1.00 95.62 627 ASP A C 1
ATOM 4739 O O . ASP A 1 627 ? 12.994 15.477 17.142 1.00 95.62 627 ASP A O 1
ATOM 4743 N N . ALA A 1 628 ? 14.294 13.969 18.178 1.00 96.69 628 ALA A N 1
ATOM 4744 C CA . ALA A 1 628 ? 14.741 13.314 16.948 1.00 96.69 628 ALA A CA 1
ATOM 4745 C C . ALA A 1 628 ? 13.615 12.544 16.233 1.00 96.69 628 ALA A C 1
ATOM 4747 O O . ALA A 1 628 ? 13.517 12.590 15.006 1.00 96.69 628 ALA A O 1
ATOM 4748 N N . ILE A 1 629 ? 12.749 11.851 16.983 1.00 95.25 629 ILE A N 1
ATOM 4749 C CA . ILE A 1 629 ? 11.583 11.131 16.436 1.00 95.25 629 ILE A CA 1
ATOM 4750 C C . ILE A 1 629 ? 10.554 12.105 15.842 1.00 95.25 629 ILE A C 1
ATOM 4752 O O . ILE A 1 629 ? 9.940 11.800 14.814 1.00 95.25 629 ILE A O 1
ATOM 4756 N N . ASP A 1 630 ? 10.375 13.274 16.468 1.00 90.38 630 ASP A N 1
ATOM 4757 C CA . ASP A 1 630 ? 9.435 14.311 16.036 1.00 90.38 630 ASP A CA 1
ATOM 4758 C C . ASP A 1 630 ? 7.992 13.744 15.926 1.00 90.38 630 ASP A C 1
ATOM 4760 O O . ASP A 1 630 ? 7.462 13.114 16.854 1.00 90.38 630 ASP A O 1
ATOM 4764 N N . ALA A 1 631 ? 7.314 13.942 14.794 1.00 84.56 631 ALA A N 1
ATOM 4765 C CA . ALA A 1 631 ? 5.966 13.439 14.553 1.00 84.56 631 ALA A CA 1
ATOM 4766 C C . ALA A 1 631 ? 5.915 11.972 14.080 1.00 84.56 631 ALA A C 1
ATOM 4768 O O . ALA A 1 631 ? 4.826 11.404 13.990 1.00 84.56 631 ALA A O 1
ATOM 4769 N N . GLU A 1 632 ? 7.052 11.340 13.777 1.00 85.31 632 GLU A N 1
ATOM 4770 C CA . GLU A 1 632 ? 7.095 10.043 13.094 1.00 85.31 632 GLU A CA 1
ATOM 4771 C C . GLU A 1 632 ? 6.939 8.873 14.082 1.00 85.31 632 GLU A C 1
ATOM 4773 O O . GLU A 1 632 ? 7.891 8.206 14.481 1.00 85.31 632 GLU A O 1
ATOM 4778 N N . ARG A 1 633 ? 5.691 8.647 14.506 1.00 84.19 633 ARG A N 1
ATOM 4779 C CA . ARG A 1 633 ? 5.284 7.641 15.502 1.00 84.19 633 ARG A CA 1
ATOM 4780 C C . ARG A 1 633 ? 4.130 6.802 14.961 1.00 84.19 633 ARG A C 1
ATOM 4782 O O . ARG A 1 633 ? 3.028 6.833 15.497 1.00 84.19 633 ARG A O 1
ATOM 4789 N N . ARG A 1 634 ? 4.346 6.115 13.836 1.00 81.94 634 ARG A N 1
ATOM 4790 C CA . ARG A 1 634 ? 3.270 5.391 13.127 1.00 81.94 634 ARG A CA 1
ATOM 4791 C C . ARG A 1 634 ? 3.105 3.939 13.566 1.00 81.94 634 ARG A C 1
ATOM 4793 O O . ARG A 1 634 ? 1.984 3.444 13.616 1.00 81.94 634 ARG A O 1
ATOM 4800 N N . PHE A 1 635 ? 4.208 3.258 13.874 1.00 88.94 635 PHE A N 1
ATOM 4801 C CA . PHE A 1 635 ? 4.217 1.806 14.049 1.00 88.94 635 PHE A CA 1
ATOM 4802 C C . PHE A 1 635 ? 4.895 1.378 15.346 1.00 88.94 635 PHE A C 1
ATOM 4804 O O . PHE A 1 635 ? 5.962 1.884 15.686 1.00 88.94 635 PHE A O 1
ATOM 4811 N N . SER A 1 636 ? 4.312 0.393 16.031 1.00 89.06 636 SER A N 1
ATOM 4812 C CA . SER A 1 636 ? 4.990 -0.320 17.120 1.00 89.06 636 SER A CA 1
ATOM 4813 C C . SER A 1 636 ? 5.641 -1.610 16.602 1.00 89.06 636 SER A C 1
ATOM 4815 O O . SER A 1 636 ? 5.081 -2.249 15.710 1.00 89.06 636 SER A O 1
ATOM 4817 N N . PRO A 1 637 ? 6.778 -2.045 17.168 1.00 92.50 637 PRO A N 1
ATOM 4818 C CA . PRO A 1 637 ? 7.443 -3.278 16.757 1.00 92.50 637 PRO A CA 1
ATOM 4819 C C . PRO A 1 637 ? 6.715 -4.528 17.280 1.00 92.50 637 PRO A C 1
ATOM 4821 O O . PRO A 1 637 ? 6.441 -4.647 18.475 1.00 92.50 637 PRO A O 1
ATOM 4824 N N . LEU A 1 638 ? 6.476 -5.504 16.402 1.00 90.81 638 LEU A N 1
ATOM 4825 C CA . LEU A 1 638 ? 5.958 -6.837 16.734 1.00 90.81 638 LEU A CA 1
ATOM 4826 C C . LEU A 1 638 ? 7.115 -7.815 16.981 1.00 90.81 638 LEU A C 1
ATOM 4828 O O . LEU A 1 638 ? 7.401 -8.677 16.160 1.00 90.81 638 LEU A O 1
ATOM 4832 N N . MET A 1 639 ? 7.801 -7.679 18.119 1.00 89.00 639 MET A N 1
ATOM 4833 C CA . MET A 1 639 ? 9.068 -8.380 18.418 1.00 89.00 639 MET A CA 1
ATOM 4834 C C . MET A 1 639 ? 9.006 -9.920 18.425 1.00 89.00 639 MET A C 1
ATOM 4836 O O . MET A 1 639 ? 10.054 -10.563 18.482 1.00 89.00 639 MET A O 1
ATOM 4840 N N . HIS A 1 640 ? 7.809 -10.505 18.447 1.00 85.69 640 HIS A N 1
ATOM 4841 C CA . HIS A 1 640 ? 7.595 -11.953 18.528 1.00 85.69 640 HIS A CA 1
ATOM 4842 C C . HIS A 1 640 ? 7.100 -12.573 17.220 1.00 85.69 640 HIS A C 1
ATOM 4844 O O . HIS A 1 640 ? 7.054 -13.795 17.127 1.00 85.69 640 HIS A O 1
ATOM 4850 N N . ASN A 1 641 ? 6.742 -11.752 16.231 1.00 87.19 641 ASN A N 1
ATOM 4851 C CA . ASN A 1 641 ? 6.309 -12.230 14.924 1.00 87.19 641 ASN A CA 1
ATOM 4852 C C . ASN A 1 641 ? 7.539 -12.565 14.065 1.00 87.19 641 ASN A C 1
ATOM 4854 O O . ASN A 1 641 ? 8.589 -11.942 14.244 1.00 87.19 641 ASN A O 1
ATOM 4858 N N . PRO A 1 642 ? 7.436 -13.508 13.115 1.00 87.06 642 PRO A N 1
ATOM 4859 C CA . PRO A 1 642 ? 8.508 -13.732 12.157 1.00 87.06 642 PRO A CA 1
ATOM 4860 C C . PRO A 1 642 ? 8.662 -12.510 11.244 1.00 87.06 642 PRO A C 1
ATOM 4862 O O . PRO A 1 642 ? 7.688 -11.841 10.884 1.00 87.06 642 PRO A O 1
ATOM 4865 N N . PHE A 1 643 ? 9.900 -12.241 10.838 1.00 91.44 643 PHE A N 1
ATOM 4866 C CA . PHE A 1 643 ? 10.193 -11.215 9.848 1.00 91.44 643 PHE A CA 1
ATOM 4867 C C . PHE A 1 643 ? 9.981 -11.781 8.438 1.00 91.44 643 PHE A C 1
ATOM 4869 O O . PHE A 1 643 ? 10.751 -12.632 7.989 1.00 91.44 643 PHE A O 1
ATOM 4876 N N . ALA A 1 644 ? 8.953 -11.299 7.737 1.00 89.94 644 ALA A N 1
ATOM 4877 C CA . ALA A 1 644 ? 8.563 -11.742 6.398 1.00 89.94 644 ALA A CA 1
ATOM 4878 C C . ALA A 1 644 ? 8.569 -10.563 5.395 1.00 89.94 644 ALA A C 1
ATOM 4880 O O . ALA A 1 644 ? 7.519 -10.006 5.050 1.00 89.94 644 ALA A O 1
ATOM 4881 N N . PRO A 1 645 ? 9.752 -10.152 4.897 1.00 91.25 645 PRO A N 1
ATOM 4882 C CA . PRO A 1 645 ? 9.867 -9.036 3.954 1.00 91.25 645 PRO A CA 1
ATOM 4883 C C . PRO A 1 645 ? 9.335 -9.365 2.548 1.00 91.25 645 PRO A C 1
ATOM 4885 O O . PRO A 1 645 ? 9.044 -8.452 1.773 1.00 91.25 645 PRO A O 1
ATOM 4888 N N . LEU A 1 646 ? 9.200 -10.656 2.225 1.00 91.31 646 LEU A N 1
ATOM 4889 C CA . LEU A 1 646 ? 8.567 -11.165 1.013 1.00 91.31 646 LEU A CA 1
ATOM 4890 C C . LEU A 1 646 ? 7.210 -11.776 1.379 1.00 91.31 646 LEU A C 1
ATOM 4892 O O . LEU A 1 646 ? 7.139 -12.826 2.017 1.00 91.31 646 LEU A O 1
ATOM 4896 N N . ARG A 1 647 ? 6.124 -11.117 0.974 1.00 87.88 647 ARG A N 1
ATOM 4897 C CA . ARG A 1 647 ? 4.751 -11.574 1.188 1.00 87.88 647 ARG A CA 1
ATOM 4898 C C . ARG A 1 647 ? 4.428 -12.697 0.207 1.00 87.88 647 ARG A C 1
ATOM 4900 O O . ARG A 1 647 ? 4.179 -12.448 -0.966 1.00 87.88 647 ARG A O 1
ATOM 4907 N N . THR A 1 648 ? 4.428 -13.925 0.711 1.00 87.06 648 THR A N 1
ATOM 4908 C CA . THR A 1 648 ? 3.869 -15.132 0.087 1.00 87.06 648 THR A CA 1
ATOM 4909 C C . THR A 1 648 ? 3.775 -16.233 1.151 1.00 87.06 648 THR A C 1
ATOM 4911 O O . THR A 1 648 ? 4.239 -16.054 2.276 1.00 87.06 648 THR A O 1
ATOM 4914 N N . GLY A 1 649 ? 3.177 -17.372 0.820 1.00 83.19 649 GLY A N 1
ATOM 4915 C CA . GLY A 1 649 ? 2.960 -18.479 1.750 1.00 83.19 649 GLY A CA 1
ATOM 4916 C C . GLY A 1 649 ? 1.519 -18.962 1.711 1.00 83.19 649 GLY A C 1
ATOM 4917 O O . GLY A 1 649 ? 0.752 -18.565 0.838 1.00 83.19 649 GLY A O 1
ATOM 4918 N N . ARG A 1 650 ? 1.148 -19.832 2.648 1.00 87.69 650 ARG A N 1
ATOM 4919 C CA . ARG A 1 650 ? -0.244 -20.249 2.822 1.00 87.69 650 ARG A CA 1
ATOM 4920 C C . ARG A 1 650 ? -0.930 -19.290 3.787 1.00 87.69 650 ARG A C 1
ATOM 4922 O O . ARG A 1 650 ? -0.513 -19.191 4.938 1.00 87.69 650 ARG A O 1
ATOM 4929 N N . PHE A 1 651 ? -1.977 -18.622 3.322 1.00 89.25 651 PHE A N 1
ATOM 4930 C CA . PHE A 1 651 ? -2.826 -17.743 4.119 1.00 89.25 651 PHE A CA 1
ATOM 4931 C C . PHE A 1 651 ? -4.186 -18.408 4.346 1.00 89.25 651 PHE A C 1
ATOM 4933 O O . PHE A 1 651 ? -4.846 -18.825 3.394 1.00 89.25 651 PHE A O 1
ATOM 4940 N N . GLU A 1 652 ? -4.624 -18.481 5.598 1.00 90.88 652 GLU A N 1
ATOM 4941 C CA . GLU A 1 652 ? -5.949 -18.972 5.983 1.00 90.88 652 GLU A CA 1
ATOM 4942 C C . GLU A 1 652 ? -6.646 -17.919 6.856 1.00 90.88 652 GLU A C 1
ATOM 4944 O O . GLU A 1 652 ? -6.110 -17.490 7.878 1.00 90.88 652 GLU A O 1
ATOM 4949 N N . LEU A 1 653 ? -7.856 -17.503 6.470 1.00 92.50 653 LEU A N 1
ATOM 4950 C CA . LEU A 1 653 ? -8.713 -16.676 7.319 1.00 92.50 653 LEU A CA 1
ATOM 4951 C C . LEU A 1 653 ? -9.380 -17.579 8.360 1.00 92.50 653 LEU A C 1
ATOM 4953 O O . LEU A 1 653 ? -10.225 -18.400 8.008 1.00 92.50 653 LEU A O 1
ATOM 4957 N N . THR A 1 654 ? -8.976 -17.459 9.625 1.00 92.31 654 THR A N 1
ATOM 4958 C CA . THR A 1 654 ? -9.391 -18.396 10.681 1.00 92.31 654 THR A CA 1
ATOM 4959 C C . THR A 1 654 ? -10.550 -17.880 11.518 1.00 92.31 654 THR A C 1
ATOM 4961 O O . THR A 1 654 ? -11.367 -18.680 11.967 1.00 92.31 654 THR A O 1
ATOM 4964 N N . GLU A 1 655 ? -10.654 -16.564 11.720 1.00 93.38 655 GLU A N 1
ATOM 4965 C CA . GLU A 1 655 ? -11.749 -15.965 12.487 1.00 93.38 655 GLU A CA 1
ATOM 4966 C C . GLU A 1 655 ? -12.089 -14.562 11.968 1.00 93.38 655 GLU A C 1
ATOM 4968 O O . GLU A 1 655 ? -11.207 -13.733 11.726 1.00 93.38 655 GLU A O 1
ATOM 4973 N N . LEU A 1 656 ? -13.386 -14.288 11.837 1.00 94.44 656 LEU A N 1
ATOM 4974 C CA . LEU A 1 656 ? -13.946 -12.962 11.594 1.00 94.44 656 LEU A CA 1
ATOM 4975 C C . LEU A 1 656 ? -15.000 -12.678 12.655 1.00 94.44 656 LEU A C 1
ATOM 4977 O O . LEU A 1 656 ? -15.846 -13.526 12.926 1.00 94.44 656 LEU A O 1
ATOM 4981 N N . ARG A 1 657 ? -14.982 -11.470 13.213 1.00 92.38 657 ARG A N 1
ATOM 4982 C CA . ARG A 1 657 ? -15.878 -11.068 14.294 1.00 92.38 657 ARG A CA 1
ATOM 4983 C C . ARG A 1 657 ? -16.410 -9.664 14.058 1.00 92.38 657 ARG A C 1
ATOM 4985 O O . ARG A 1 657 ? -15.632 -8.724 13.933 1.00 92.38 657 ARG A O 1
ATOM 4992 N N . LEU A 1 658 ? -17.731 -9.519 14.035 1.00 91.31 658 LEU A N 1
ATOM 4993 C CA . LEU A 1 658 ? -18.394 -8.215 14.008 1.00 91.31 658 LEU A CA 1
ATOM 4994 C C . LEU A 1 658 ? -18.673 -7.758 15.434 1.00 91.31 658 LEU A C 1
ATOM 4996 O O . LEU A 1 658 ? -19.214 -8.532 16.222 1.00 91.31 658 LEU A O 1
ATOM 5000 N N . ILE A 1 659 ? -18.317 -6.514 15.745 1.00 89.94 659 ILE A N 1
ATOM 5001 C CA . ILE A 1 659 ? -18.473 -5.899 17.066 1.00 89.94 659 ILE A CA 1
ATOM 5002 C C . ILE A 1 659 ? -19.440 -4.725 16.933 1.00 89.94 659 ILE A C 1
ATOM 5004 O O . ILE A 1 659 ? -19.255 -3.868 16.068 1.00 89.94 659 ILE A O 1
ATOM 5008 N N . ASP A 1 660 ? -20.480 -4.695 17.759 1.00 89.75 660 ASP A N 1
ATOM 5009 C CA . ASP A 1 660 ? -21.506 -3.656 17.739 1.00 89.75 660 ASP A CA 1
ATOM 5010 C C . ASP A 1 660 ? -21.220 -2.467 18.665 1.00 89.75 660 ASP A C 1
ATOM 5012 O O . ASP A 1 660 ? -20.239 -2.443 19.404 1.00 89.75 660 ASP A O 1
ATOM 5016 N N . GLU A 1 661 ? -22.104 -1.468 18.631 1.00 89.62 661 GLU A N 1
ATOM 5017 C CA . GLU A 1 661 ? -22.011 -0.247 19.445 1.00 89.62 661 GLU A CA 1
ATOM 5018 C C . GLU A 1 661 ? -22.040 -0.475 20.968 1.00 89.62 661 GLU A C 1
ATOM 5020 O O . GLU A 1 661 ? -21.647 0.412 21.716 1.00 89.62 661 GLU A O 1
ATOM 5025 N N . PHE A 1 662 ? -22.458 -1.646 21.457 1.00 91.75 662 PHE A N 1
ATOM 5026 C CA . PHE A 1 662 ? -22.358 -2.017 22.874 1.00 91.75 662 PHE A CA 1
ATOM 5027 C C . PHE A 1 662 ? -21.113 -2.859 23.180 1.00 91.75 662 PHE A C 1
ATOM 5029 O O . PHE A 1 662 ? -20.929 -3.299 24.314 1.00 91.75 662 PHE A O 1
ATOM 5036 N N . GLY A 1 663 ? -20.263 -3.106 22.183 1.00 89.69 663 GLY A N 1
ATOM 5037 C CA . GLY A 1 663 ? -19.131 -4.017 22.273 1.00 89.69 663 GLY A CA 1
ATOM 5038 C C . GLY A 1 663 ? -19.532 -5.494 22.237 1.00 89.69 663 GLY A C 1
ATOM 5039 O O . GLY A 1 663 ? -18.682 -6.353 22.471 1.00 89.69 663 GLY A O 1
ATOM 5040 N N . ARG A 1 664 ? -20.797 -5.835 21.962 1.00 90.25 664 ARG A N 1
ATOM 5041 C CA . ARG A 1 664 ? -21.177 -7.238 21.750 1.00 90.25 664 ARG A CA 1
ATOM 5042 C C . ARG A 1 664 ? -20.608 -7.710 20.437 1.00 90.25 664 ARG A C 1
ATOM 5044 O O . ARG A 1 664 ? -20.551 -6.961 19.466 1.00 90.25 664 ARG A O 1
ATOM 5051 N N . TRP A 1 665 ? -20.245 -8.979 20.397 1.00 90.12 665 TRP A N 1
ATOM 5052 C CA . TRP A 1 665 ? -19.632 -9.562 19.224 1.00 90.12 665 TRP A CA 1
ATOM 5053 C C . TRP A 1 665 ? -20.393 -10.779 18.711 1.00 90.12 665 TRP A C 1
ATOM 5055 O O . TRP A 1 665 ? -20.994 -11.532 19.479 1.00 90.12 665 TRP A O 1
ATOM 5065 N N . ARG A 1 666 ? -20.335 -10.976 17.394 1.00 89.75 666 ARG A N 1
ATOM 5066 C CA . ARG A 1 666 ? -20.780 -12.194 16.716 1.00 89.75 666 ARG A CA 1
ATOM 5067 C C . ARG A 1 666 ? -19.715 -12.624 15.727 1.00 89.75 666 ARG A C 1
ATOM 5069 O O . ARG A 1 666 ? -19.300 -11.828 14.883 1.00 89.75 666 ARG A O 1
ATOM 5076 N N . ASP A 1 667 ? -19.296 -13.875 15.840 1.00 92.00 667 ASP A N 1
ATOM 5077 C CA . ASP A 1 667 ? -18.376 -14.457 14.874 1.00 92.00 667 ASP A CA 1
ATOM 5078 C C . ASP A 1 667 ? -19.108 -14.710 13.552 1.00 92.00 667 ASP A C 1
ATOM 5080 O O . ASP A 1 667 ? -20.323 -14.924 13.520 1.00 92.00 667 ASP A O 1
ATOM 5084 N N . VAL A 1 668 ? -18.368 -14.655 12.456 1.00 92.69 668 VAL A N 1
ATOM 5085 C CA . VAL A 1 668 ? -18.840 -14.963 11.109 1.00 92.69 668 VAL A CA 1
ATOM 5086 C C . VAL A 1 668 ? -18.342 -16.356 10.748 1.00 92.69 668 VAL A C 1
ATOM 5088 O O . VAL A 1 668 ? -17.173 -16.678 10.955 1.00 92.69 668 VAL A O 1
ATOM 5091 N N . ASP A 1 669 ? -19.228 -17.187 10.210 1.00 92.06 669 ASP A N 1
ATOM 5092 C CA . ASP A 1 669 ? -18.867 -18.495 9.686 1.00 92.06 669 ASP A CA 1
ATOM 5093 C C . ASP A 1 669 ? -17.975 -18.335 8.448 1.00 92.06 669 ASP A C 1
ATOM 5095 O O . ASP A 1 669 ? -18.411 -17.912 7.379 1.00 92.06 669 ASP A O 1
ATOM 5099 N N . VAL A 1 670 ? -16.700 -18.673 8.619 1.00 90.88 670 VAL A N 1
ATOM 5100 C CA . VAL A 1 670 ? -15.667 -18.631 7.578 1.00 90.88 670 VAL A CA 1
ATOM 5101 C C . VAL A 1 670 ? -15.339 -20.025 7.033 1.00 90.88 670 VAL A C 1
ATOM 5103 O O . VAL A 1 670 ? -14.320 -20.217 6.374 1.00 90.88 670 VAL A O 1
ATOM 5106 N N . SER A 1 671 ? -16.192 -21.025 7.280 1.00 86.75 671 SER A N 1
ATOM 5107 C CA . SER A 1 671 ? -15.968 -22.397 6.805 1.00 86.75 671 SER A CA 1
ATOM 5108 C C . SER A 1 671 ? -16.061 -22.544 5.281 1.00 86.75 671 SER A C 1
ATOM 5110 O O . SER A 1 671 ? -15.456 -23.456 4.714 1.00 86.75 671 SER A O 1
ATOM 5112 N N . ALA A 1 672 ? -16.793 -21.650 4.606 1.00 87.12 672 ALA A N 1
ATOM 5113 C CA . ALA A 1 672 ? -17.023 -21.706 3.166 1.00 87.12 672 ALA A CA 1
ATOM 5114 C C . ALA A 1 672 ? -16.848 -20.326 2.508 1.00 87.12 672 ALA A C 1
ATOM 5116 O O . ALA A 1 672 ? -17.818 -19.601 2.285 1.00 87.12 672 ALA A O 1
ATOM 5117 N N . ILE A 1 673 ? -15.614 -19.993 2.131 1.00 89.88 673 ILE A N 1
ATOM 5118 C CA . ILE A 1 673 ? -15.230 -18.701 1.538 1.00 89.88 673 ILE A CA 1
ATOM 5119 C C . ILE A 1 673 ? -15.149 -18.810 0.006 1.00 89.88 673 ILE A C 1
ATOM 5121 O O . ILE A 1 673 ? -14.617 -19.786 -0.520 1.00 89.88 673 ILE A O 1
ATOM 5125 N N . ALA A 1 674 ? -15.682 -17.819 -0.716 1.00 90.56 674 ALA A N 1
ATOM 5126 C CA . ALA A 1 674 ? -15.437 -17.643 -2.145 1.00 90.56 674 ALA A CA 1
ATOM 5127 C C . ALA A 1 674 ? -14.084 -16.949 -2.334 1.00 90.56 674 ALA A C 1
ATOM 5129 O O . ALA A 1 674 ? -13.809 -15.944 -1.684 1.00 90.56 674 ALA A O 1
ATOM 5130 N N . VAL A 1 675 ? -13.235 -17.468 -3.205 1.00 90.50 675 VAL A N 1
ATOM 5131 C CA . VAL A 1 675 ? -11.920 -16.883 -3.472 1.00 90.50 675 VAL A CA 1
ATOM 5132 C C . VAL A 1 675 ? -11.939 -16.354 -4.894 1.00 90.50 675 VAL A C 1
ATOM 5134 O O . VAL A 1 675 ? -12.370 -17.084 -5.783 1.00 90.50 675 VAL A O 1
ATOM 5137 N N . ALA A 1 676 ? -11.511 -15.106 -5.084 1.00 89.94 676 ALA A N 1
ATOM 5138 C CA . ALA A 1 676 ? -11.344 -14.529 -6.412 1.00 89.94 676 ALA A CA 1
ATOM 5139 C C . ALA A 1 676 ? -10.436 -15.395 -7.287 1.00 89.94 676 ALA A C 1
ATOM 5141 O O . ALA A 1 676 ? -9.408 -15.883 -6.820 1.00 89.94 676 ALA A O 1
ATOM 5142 N N . GLU A 1 677 ? -10.789 -15.547 -8.559 1.00 86.19 677 GLU A N 1
ATOM 5143 C CA . GLU A 1 677 ? -10.058 -16.373 -9.526 1.00 86.19 677 GLU A CA 1
ATOM 5144 C C . GLU A 1 677 ? -8.595 -15.930 -9.678 1.00 86.19 677 GLU A C 1
ATOM 5146 O O . GLU A 1 677 ? -7.695 -16.755 -9.814 1.00 86.19 677 GLU A O 1
ATOM 5151 N N . THR A 1 678 ? -8.329 -14.631 -9.525 1.00 83.06 678 THR A N 1
ATOM 5152 C CA . THR A 1 678 ? -6.980 -14.046 -9.570 1.00 83.06 678 THR A CA 1
ATOM 5153 C C . THR A 1 678 ? -6.116 -14.349 -8.340 1.00 83.06 678 THR A C 1
ATOM 5155 O O . THR A 1 678 ? -4.956 -13.918 -8.282 1.00 83.06 678 THR A O 1
ATOM 5158 N N . VAL A 1 679 ? -6.668 -15.038 -7.335 1.00 85.94 679 VAL A N 1
ATOM 5159 C CA . VAL A 1 679 ? -5.988 -15.449 -6.106 1.00 85.94 679 VAL A CA 1
ATOM 5160 C C . VAL A 1 679 ? -5.794 -16.969 -6.133 1.00 85.94 679 VAL A C 1
ATOM 5162 O O . VAL A 1 679 ? -6.748 -17.721 -5.921 1.00 85.94 679 VAL A O 1
ATOM 5165 N N . PRO A 1 680 ? -4.554 -17.455 -6.325 1.00 83.19 680 PRO A N 1
ATOM 5166 C CA . PRO A 1 680 ? -4.288 -18.886 -6.334 1.00 83.19 680 PRO A CA 1
ATOM 5167 C C . PRO A 1 680 ? -4.699 -19.548 -5.010 1.00 83.19 680 PRO A C 1
ATOM 5169 O O . PRO A 1 680 ? -4.499 -18.992 -3.928 1.00 83.19 680 PRO A O 1
ATOM 5172 N N . THR A 1 681 ? -5.257 -20.757 -5.078 1.00 82.88 681 THR A N 1
ATOM 5173 C CA . THR A 1 681 ? -5.673 -21.541 -3.901 1.00 82.88 681 THR A CA 1
ATOM 5174 C C . THR A 1 681 ? -4.807 -22.781 -3.727 1.00 82.88 681 THR A C 1
ATOM 5176 O O . THR A 1 681 ? -4.274 -23.324 -4.695 1.00 82.88 681 THR A O 1
ATOM 5179 N N . ASP A 1 682 ? -4.663 -23.264 -2.491 1.00 77.56 682 ASP A N 1
ATOM 5180 C CA . ASP A 1 682 ? -3.975 -24.529 -2.237 1.00 77.56 682 ASP A CA 1
ATOM 5181 C C . ASP A 1 682 ? -4.863 -25.709 -2.692 1.00 77.56 682 ASP A C 1
ATOM 5183 O O . ASP A 1 682 ? -5.940 -25.930 -2.121 1.00 77.56 682 ASP A O 1
ATOM 5187 N N . PRO A 1 683 ? -4.424 -26.546 -3.654 1.00 71.75 683 PRO A N 1
ATOM 5188 C CA . PRO A 1 683 ? -5.223 -27.671 -4.141 1.00 71.75 683 PRO A CA 1
ATOM 5189 C C . PRO A 1 683 ? -5.602 -28.682 -3.047 1.00 71.75 683 PRO A C 1
ATOM 5191 O O . PRO A 1 683 ? -6.592 -29.403 -3.181 1.00 71.75 683 PRO A O 1
ATOM 5194 N N . ARG A 1 684 ? -4.813 -28.762 -1.963 1.00 73.81 684 ARG A N 1
ATOM 5195 C CA . ARG A 1 684 ? -5.030 -29.668 -0.821 1.00 73.81 684 ARG A CA 1
ATOM 5196 C C . ARG A 1 684 ? -5.926 -29.057 0.254 1.00 73.81 684 ARG A C 1
ATOM 5198 O O . ARG A 1 684 ? -6.473 -29.797 1.070 1.00 73.81 684 ARG A O 1
ATOM 5205 N N . ARG A 1 685 ? -6.059 -27.730 0.273 1.00 73.62 685 ARG A N 1
ATOM 5206 C CA . ARG A 1 685 ? -6.878 -26.960 1.215 1.00 73.62 685 ARG A CA 1
ATOM 5207 C C . ARG A 1 685 ? -7.487 -25.765 0.490 1.00 73.62 685 ARG A C 1
ATOM 5209 O O . ARG A 1 685 ? -6.946 -24.671 0.536 1.00 73.62 685 ARG A O 1
ATOM 5216 N N . ARG A 1 686 ? -8.648 -25.963 -0.136 1.00 66.56 686 ARG A N 1
ATOM 5217 C CA . ARG A 1 686 ? -9.316 -24.915 -0.932 1.00 66.56 686 ARG A CA 1
ATOM 5218 C C . ARG A 1 686 ? -9.688 -23.648 -0.144 1.00 66.56 686 ARG A C 1
ATOM 5220 O O . ARG A 1 686 ? -9.920 -22.619 -0.758 1.00 66.56 686 ARG A O 1
ATOM 5227 N N . SER A 1 687 ? -9.746 -23.715 1.189 1.00 70.69 687 SER A N 1
ATOM 5228 C CA . SER A 1 687 ? -9.947 -22.556 2.073 1.00 70.69 687 SER A CA 1
ATOM 5229 C C . SER A 1 687 ? -8.681 -21.717 2.289 1.00 70.69 687 SER A C 1
ATOM 5231 O O . SER A 1 687 ? -8.761 -20.638 2.870 1.00 70.69 687 SER A O 1
ATOM 5233 N N . ALA A 1 688 ? -7.518 -22.218 1.868 1.00 80.69 688 ALA A N 1
ATOM 5234 C CA . ALA A 1 688 ? -6.238 -21.547 1.989 1.00 80.69 688 ALA A CA 1
ATOM 5235 C C . ALA A 1 688 ? -5.845 -20.910 0.654 1.00 80.69 688 ALA A C 1
ATOM 5237 O O . ALA A 1 688 ? -5.844 -21.573 -0.388 1.00 80.69 688 ALA A O 1
ATOM 5238 N N . VAL A 1 689 ? -5.473 -19.635 0.701 1.00 85.19 689 VAL A N 1
ATOM 5239 C CA . VAL A 1 689 ? -5.005 -18.887 -0.468 1.00 85.19 689 VAL A CA 1
ATOM 5240 C C . VAL A 1 689 ? -3.494 -18.759 -0.461 1.00 85.19 689 VAL A C 1
ATOM 5242 O O . VAL A 1 689 ? -2.851 -18.752 0.591 1.00 85.19 689 VAL A O 1
ATOM 5245 N N . LEU A 1 690 ? -2.933 -18.668 -1.658 1.00 82.88 690 LEU A N 1
ATOM 5246 C CA . LEU A 1 690 ? -1.510 -18.559 -1.926 1.00 82.88 690 LEU A CA 1
ATOM 5247 C C . LEU A 1 690 ? -1.258 -17.184 -2.551 1.00 82.88 690 LEU A C 1
ATOM 5249 O O . LEU A 1 690 ? -1.201 -17.076 -3.777 1.00 82.88 690 LEU A O 1
ATOM 5253 N N . PRO A 1 691 ? -1.173 -16.108 -1.741 1.00 82.88 691 PRO A N 1
ATOM 5254 C CA . PRO A 1 691 ? -0.895 -14.783 -2.268 1.00 82.88 691 PRO A CA 1
ATOM 5255 C C . PRO A 1 691 ? 0.401 -14.801 -3.097 1.00 82.88 691 PRO A C 1
ATOM 5257 O O . PRO A 1 691 ? 1.398 -15.405 -2.664 1.00 82.88 691 PRO A O 1
ATOM 5260 N N . PRO A 1 692 ? 0.398 -14.143 -4.270 1.00 87.44 692 PRO A N 1
ATOM 5261 C CA . PRO A 1 692 ? 1.565 -14.105 -5.137 1.00 87.44 692 PRO A CA 1
ATOM 5262 C C . PRO A 1 692 ? 2.723 -13.387 -4.437 1.00 87.44 692 PRO A C 1
ATOM 5264 O O . PRO A 1 692 ? 2.512 -12.605 -3.507 1.00 87.44 692 PRO A O 1
ATOM 5267 N N . LEU A 1 693 ? 3.954 -13.657 -4.881 1.00 91.19 693 LEU A N 1
ATOM 5268 C CA . LEU A 1 693 ? 5.156 -13.070 -4.289 1.00 91.19 693 LEU A CA 1
ATOM 5269 C C . LEU A 1 693 ? 5.141 -11.541 -4.425 1.00 91.19 693 LEU A C 1
ATOM 5271 O O . LEU A 1 693 ? 5.066 -11.006 -5.533 1.00 91.19 693 LEU A O 1
ATOM 5275 N N . ARG A 1 694 ? 5.242 -10.834 -3.296 1.00 92.19 694 ARG A N 1
ATOM 5276 C CA . ARG A 1 694 ? 5.309 -9.365 -3.229 1.00 92.19 694 ARG A CA 1
ATOM 5277 C C . ARG A 1 694 ? 6.364 -8.892 -2.237 1.00 92.19 694 ARG A C 1
ATOM 5279 O O . ARG A 1 694 ? 6.633 -9.571 -1.252 1.00 92.19 694 ARG A O 1
ATOM 5286 N N . LEU A 1 695 ? 6.920 -7.701 -2.451 1.00 92.94 695 LEU A N 1
ATOM 5287 C CA . LEU A 1 695 ? 7.685 -7.002 -1.415 1.00 92.94 695 LEU A CA 1
ATOM 5288 C C . LEU A 1 695 ? 6.710 -6.395 -0.400 1.00 92.94 695 LEU A C 1
ATOM 5290 O O . LEU A 1 695 ? 5.771 -5.699 -0.784 1.00 92.94 695 LEU A O 1
ATOM 5294 N N . SER A 1 696 ? 6.928 -6.649 0.891 1.00 91.75 696 SER A N 1
ATOM 5295 C CA . SER A 1 696 ? 6.122 -6.049 1.967 1.00 91.75 696 SER A CA 1
ATOM 5296 C C . SER A 1 696 ? 6.389 -4.542 2.103 1.00 91.75 696 SER A C 1
ATOM 5298 O O . SER A 1 696 ? 5.515 -3.789 2.532 1.00 91.75 696 SER A O 1
ATOM 5300 N N . GLN A 1 697 ? 7.588 -4.091 1.712 1.00 93.38 697 GLN A N 1
ATOM 5301 C CA . GLN A 1 697 ? 7.942 -2.676 1.616 1.00 93.38 697 GLN A CA 1
ATOM 5302 C C . GLN A 1 697 ? 7.503 -2.093 0.267 1.00 93.38 697 GLN A C 1
ATOM 5304 O O . GLN A 1 697 ? 7.700 -2.753 -0.757 1.00 93.38 697 GLN A O 1
ATOM 5309 N N . PRO A 1 698 ? 6.995 -0.848 0.226 1.00 95.31 698 PRO A N 1
ATOM 5310 C CA . PRO A 1 698 ? 6.735 -0.185 -1.039 1.00 95.31 698 PRO A CA 1
ATOM 5311 C C . PRO A 1 698 ? 8.002 -0.026 -1.881 1.00 95.31 698 PRO A C 1
ATOM 5313 O O . PRO A 1 698 ? 9.042 0.413 -1.381 1.00 95.31 698 PRO A O 1
ATOM 5316 N N . ALA A 1 699 ? 7.899 -0.355 -3.165 1.00 95.50 699 ALA A N 1
ATOM 5317 C CA . ALA A 1 699 ? 9.028 -0.345 -4.085 1.00 95.50 699 ALA A CA 1
ATOM 5318 C C . ALA A 1 699 ? 8.631 0.152 -5.480 1.00 95.50 699 ALA A C 1
ATOM 5320 O O . ALA A 1 699 ? 7.452 0.240 -5.830 1.00 95.50 699 ALA A O 1
ATOM 5321 N N . GLN A 1 700 ? 9.635 0.495 -6.275 1.00 94.06 700 GLN A N 1
ATOM 5322 C CA . GLN A 1 700 ? 9.497 0.993 -7.634 1.00 94.06 700 GLN A CA 1
ATOM 5323 C C . GLN A 1 700 ? 10.561 0.362 -8.527 1.00 94.06 700 GLN A C 1
ATOM 5325 O O . GLN A 1 700 ? 11.749 0.418 -8.215 1.00 94.06 700 GLN A O 1
ATOM 5330 N N . LEU A 1 701 ? 10.134 -0.171 -9.673 1.00 95.06 701 LEU A N 1
ATOM 5331 C CA . LEU A 1 701 ? 11.036 -0.500 -10.769 1.00 95.06 701 LEU A CA 1
ATOM 5332 C C . LEU A 1 701 ? 11.335 0.782 -11.553 1.00 95.06 701 LEU A C 1
ATOM 5334 O O . LEU A 1 701 ? 10.444 1.360 -12.182 1.00 95.06 701 LEU A O 1
ATOM 5338 N N . ASN A 1 702 ? 12.591 1.211 -11.532 1.00 92.56 702 ASN A N 1
ATOM 5339 C CA . ASN A 1 702 ? 13.077 2.237 -12.436 1.00 92.56 702 ASN A CA 1
ATOM 5340 C C . ASN A 1 702 ? 13.449 1.571 -13.757 1.00 92.56 702 ASN A C 1
ATOM 5342 O O . ASN A 1 702 ? 14.376 0.770 -13.821 1.00 92.56 702 ASN A O 1
ATOM 5346 N N . PHE A 1 703 ? 12.714 1.921 -14.805 1.00 93.56 703 PHE A N 1
ATOM 5347 C CA . PHE A 1 703 ? 12.993 1.538 -16.182 1.00 93.56 703 PHE A CA 1
ATOM 5348 C C . PHE A 1 703 ? 13.089 2.832 -16.984 1.00 93.56 703 PHE A C 1
ATOM 5350 O O . PHE A 1 703 ? 12.113 3.581 -17.041 1.00 93.56 703 PHE A O 1
ATOM 5357 N N . ARG A 1 704 ? 14.282 3.157 -17.496 1.00 91.81 704 ARG A N 1
ATOM 5358 C CA . ARG A 1 704 ? 14.563 4.445 -18.154 1.00 91.81 704 ARG A CA 1
ATOM 5359 C C . ARG A 1 704 ? 15.416 4.249 -19.401 1.00 91.81 704 ARG A C 1
ATOM 5361 O O . ARG A 1 704 ? 16.346 3.444 -19.381 1.00 91.81 704 ARG A O 1
ATOM 5368 N N . TRP A 1 705 ? 15.129 5.018 -20.450 1.00 92.06 705 TRP A N 1
ATOM 5369 C CA . TRP A 1 705 ? 16.034 5.139 -21.590 1.00 92.06 705 TRP A CA 1
ATOM 5370 C C . TRP A 1 705 ? 17.326 5.839 -21.168 1.00 92.06 705 TRP A C 1
ATOM 5372 O O . TRP A 1 705 ? 17.289 6.802 -20.399 1.00 92.06 705 TRP A O 1
ATOM 5382 N N . LEU A 1 706 ? 18.459 5.374 -21.689 1.00 90.00 706 LEU A N 1
ATOM 5383 C CA . LEU A 1 706 ? 19.716 6.107 -21.616 1.00 90.00 706 LEU A CA 1
ATOM 5384 C C . LEU A 1 706 ? 19.777 7.081 -22.796 1.00 90.00 706 LEU A C 1
ATOM 5386 O O . LEU A 1 706 ? 19.630 6.677 -23.947 1.00 90.00 706 LEU A O 1
ATOM 5390 N N . ASP A 1 707 ? 19.958 8.364 -22.495 1.00 76.69 707 ASP A N 1
ATOM 5391 C CA . ASP A 1 707 ? 20.050 9.423 -23.498 1.00 76.69 707 ASP A CA 1
ATOM 5392 C C . ASP A 1 707 ? 21.461 9.476 -24.110 1.00 76.69 707 ASP A C 1
ATOM 5394 O O . ASP A 1 707 ? 22.466 9.438 -23.394 1.00 76.69 707 ASP A O 1
ATOM 5398 N N . ALA A 1 708 ? 21.529 9.602 -25.435 1.00 62.97 708 ALA A N 1
ATOM 5399 C CA . ALA A 1 708 ? 22.735 9.912 -26.186 1.00 62.97 708 ALA A CA 1
ATOM 5400 C C . ALA A 1 708 ? 22.536 11.188 -27.020 1.00 62.97 708 ALA A C 1
ATOM 5402 O O . ALA A 1 708 ? 22.313 11.140 -28.227 1.00 62.97 708 ALA A O 1
ATOM 5403 N N . GLY A 1 709 ? 22.668 12.353 -26.380 1.00 60.19 709 GLY A N 1
ATOM 5404 C CA . GLY A 1 709 ? 22.667 13.641 -27.081 1.00 60.19 709 GLY A CA 1
ATOM 5405 C C . GLY A 1 709 ? 21.277 14.202 -27.406 1.00 60.19 709 GLY A C 1
ATOM 5406 O O . GLY A 1 709 ? 21.117 14.854 -28.434 1.00 60.19 709 GLY A O 1
ATOM 5407 N N . GLY A 1 710 ? 20.288 13.978 -26.537 1.00 68.19 710 GLY A N 1
ATOM 5408 C CA . GLY A 1 710 ? 18.911 14.469 -26.657 1.00 68.19 710 GLY A CA 1
ATOM 5409 C C . GLY A 1 710 ? 17.944 13.473 -27.306 1.00 68.19 710 GLY A C 1
ATOM 5410 O O . GLY A 1 710 ? 16.821 13.841 -27.655 1.00 68.19 710 GLY A O 1
ATOM 5411 N N . THR A 1 711 ? 18.363 12.221 -27.501 1.00 82.81 711 THR A N 1
ATOM 5412 C CA . THR A 1 711 ? 17.552 11.139 -28.072 1.00 82.81 711 THR A CA 1
ATOM 5413 C C . THR A 1 711 ? 17.937 9.788 -27.458 1.00 82.81 711 THR A C 1
ATOM 5415 O O . THR A 1 711 ? 19.121 9.518 -27.249 1.00 82.81 711 THR A O 1
ATOM 5418 N N . PRO A 1 712 ? 16.963 8.894 -27.194 1.00 91.25 712 PRO A N 1
ATOM 5419 C CA . PRO A 1 712 ? 17.250 7.529 -26.753 1.00 91.25 712 PRO A CA 1
ATOM 5420 C C . PRO A 1 712 ? 17.734 6.610 -27.893 1.00 91.25 712 PRO A C 1
ATOM 5422 O O . PRO A 1 712 ? 18.131 5.473 -27.638 1.00 91.25 712 PRO A O 1
ATOM 5425 N N . ILE A 1 713 ? 17.665 7.066 -29.151 1.00 93.38 713 ILE A N 1
ATOM 5426 C CA . ILE A 1 713 ? 18.006 6.278 -30.343 1.00 93.38 713 ILE A CA 1
ATOM 5427 C C . ILE A 1 713 ? 19.500 6.402 -30.646 1.00 93.38 713 ILE A C 1
ATOM 5429 O O . ILE A 1 713 ? 19.991 7.489 -30.924 1.00 93.38 713 ILE A O 1
ATOM 5433 N N . LEU A 1 714 ? 20.206 5.271 -30.651 1.00 93.50 714 LEU A N 1
ATOM 5434 C CA . LEU A 1 714 ? 21.640 5.171 -30.956 1.00 93.50 714 LEU A CA 1
ATOM 5435 C C . LEU A 1 714 ? 21.923 4.887 -32.440 1.00 93.50 714 LEU A C 1
ATOM 5437 O O . LEU A 1 714 ? 23.040 5.084 -32.915 1.00 93.50 714 LEU A O 1
ATOM 5441 N N . GLY A 1 715 ? 20.922 4.393 -33.165 1.00 94.12 715 GLY A N 1
ATOM 5442 C CA . GLY A 1 715 ? 20.977 4.073 -34.588 1.00 94.12 715 GLY A CA 1
ATOM 5443 C C . GLY A 1 715 ? 19.816 3.175 -34.995 1.00 94.12 715 GLY A C 1
ATOM 5444 O O . GLY A 1 715 ? 18.934 2.891 -34.183 1.00 94.12 715 GLY A O 1
ATOM 5445 N N . TRP A 1 716 ? 19.824 2.708 -36.243 1.00 95.25 716 TRP A N 1
ATOM 5446 C CA . TRP A 1 716 ? 18.750 1.864 -36.778 1.00 95.25 716 TRP A CA 1
ATOM 5447 C C . TRP A 1 716 ? 19.283 0.606 -37.439 1.00 95.25 716 TRP A C 1
ATOM 5449 O O . TRP A 1 716 ? 20.335 0.623 -38.083 1.00 95.25 716 TRP A O 1
ATOM 5459 N N . VAL A 1 717 ? 18.504 -0.465 -37.319 1.00 95.44 717 VAL A N 1
ATOM 5460 C CA . VAL A 1 717 ? 18.700 -1.728 -38.027 1.00 95.44 717 VAL A CA 1
ATOM 5461 C C . VAL A 1 717 ? 17.455 -2.002 -38.855 1.00 95.44 717 VAL A C 1
ATOM 5463 O O . VAL A 1 717 ? 16.337 -1.998 -38.341 1.00 95.44 717 VAL A O 1
ATOM 5466 N N . VAL A 1 718 ? 17.651 -2.240 -40.147 1.00 93.62 718 VAL A N 1
ATOM 5467 C CA . VAL A 1 718 ? 16.564 -2.482 -41.097 1.00 93.62 718 VAL A CA 1
ATOM 5468 C C . VAL A 1 718 ? 16.854 -3.777 -41.859 1.00 93.62 718 VAL A C 1
ATOM 5470 O O . VAL A 1 718 ? 17.902 -3.865 -42.507 1.00 93.62 718 VAL A O 1
ATOM 5473 N N . PRO A 1 719 ? 15.975 -4.792 -41.795 1.00 91.50 719 PRO A N 1
ATOM 5474 C CA . PRO A 1 719 ? 16.098 -5.982 -42.631 1.00 91.50 719 PRO A CA 1
ATOM 5475 C C . PRO A 1 719 ? 16.144 -5.648 -44.129 1.00 91.50 719 PRO A C 1
ATOM 5477 O O . PRO A 1 719 ? 15.568 -4.671 -44.590 1.00 91.50 719 PRO A O 1
ATOM 5480 N N . ASN A 1 720 ? 16.829 -6.450 -44.936 1.00 89.25 720 ASN A N 1
ATOM 5481 C CA . ASN A 1 720 ? 16.747 -6.335 -46.390 1.00 89.25 720 ASN A CA 1
ATOM 5482 C C . ASN A 1 720 ? 16.295 -7.664 -46.983 1.00 89.25 720 ASN A C 1
ATOM 5484 O O . ASN A 1 720 ? 17.092 -8.584 -47.157 1.00 89.25 720 ASN A O 1
ATOM 5488 N N . HIS A 1 721 ? 15.009 -7.752 -47.321 1.00 84.88 721 HIS A N 1
ATOM 5489 C CA . HIS A 1 721 ? 14.399 -8.985 -47.825 1.00 84.88 721 HIS A CA 1
ATOM 5490 C C . HIS A 1 721 ? 14.810 -9.315 -49.267 1.00 84.88 721 HIS A C 1
ATOM 5492 O O . HIS A 1 721 ? 14.504 -10.398 -49.755 1.00 84.88 721 HIS A O 1
ATOM 5498 N N . LEU A 1 722 ? 15.519 -8.413 -49.960 1.00 82.88 722 LEU A N 1
ATOM 5499 C CA . LEU A 1 722 ? 16.017 -8.664 -51.316 1.00 82.88 722 LEU A CA 1
ATOM 5500 C C . LEU A 1 722 ? 17.349 -9.426 -51.362 1.00 82.88 722 LEU A C 1
ATOM 5502 O O . LEU A 1 722 ? 17.615 -10.098 -52.357 1.00 82.88 722 LEU A O 1
ATOM 5506 N N . ASP A 1 723 ? 18.201 -9.301 -50.341 1.00 83.44 723 ASP A N 1
ATOM 5507 C CA . ASP A 1 723 ? 19.525 -9.946 -50.303 1.00 83.44 723 ASP A CA 1
ATOM 5508 C C . ASP A 1 723 ? 19.840 -10.669 -48.982 1.00 83.44 723 ASP A C 1
ATOM 5510 O O . ASP A 1 723 ? 21.001 -10.988 -48.721 1.00 83.44 723 ASP A O 1
ATOM 5514 N N . ASP A 1 724 ? 18.811 -10.956 -48.174 1.00 85.06 724 ASP A N 1
ATOM 5515 C CA . ASP A 1 724 ? 18.903 -11.605 -46.856 1.00 85.06 724 ASP A CA 1
ATOM 5516 C C . ASP A 1 724 ? 19.903 -10.913 -45.901 1.00 85.06 724 ASP A C 1
ATOM 5518 O O . ASP A 1 724 ? 20.550 -11.558 -45.068 1.00 85.06 724 ASP A O 1
ATOM 5522 N N . GLY A 1 725 ? 20.078 -9.596 -46.057 1.00 91.00 725 GLY A N 1
ATOM 5523 C CA . GLY A 1 725 ? 21.026 -8.770 -45.310 1.00 91.00 725 GLY A CA 1
ATOM 5524 C C . GLY A 1 725 ? 20.387 -7.860 -44.257 1.00 91.00 725 GLY A C 1
ATOM 5525 O O . GLY A 1 725 ? 19.171 -7.830 -44.075 1.00 91.00 725 GLY A O 1
ATOM 5526 N N . LEU A 1 726 ? 21.227 -7.069 -43.581 1.00 94.12 726 LEU A N 1
ATOM 5527 C CA . LEU A 1 726 ? 20.813 -6.004 -42.655 1.00 94.12 726 LEU A CA 1
ATOM 5528 C C . LEU A 1 726 ? 21.439 -4.669 -43.073 1.00 94.12 726 LEU A C 1
ATOM 5530 O O . LEU A 1 726 ? 22.643 -4.598 -43.331 1.00 94.12 726 LEU A O 1
ATOM 5534 N N . MET A 1 727 ? 20.634 -3.610 -43.117 1.00 94.44 727 MET A N 1
ATOM 5535 C CA . MET A 1 727 ? 21.063 -2.227 -43.334 1.00 94.44 727 MET A CA 1
ATOM 5536 C C . MET A 1 727 ? 21.167 -1.490 -41.994 1.00 94.44 727 MET A C 1
ATOM 5538 O O . MET A 1 727 ? 20.319 -1.667 -41.120 1.00 94.44 727 MET A O 1
ATOM 5542 N N . PHE A 1 728 ? 22.197 -0.656 -41.847 1.00 95.69 728 PHE A N 1
ATOM 5543 C CA . PHE A 1 728 ? 22.514 0.066 -40.615 1.00 95.69 728 PHE A CA 1
ATOM 5544 C C . PHE A 1 728 ? 22.553 1.576 -40.851 1.00 95.69 728 PHE A C 1
ATOM 5546 O O . PHE A 1 728 ? 23.091 2.041 -41.863 1.00 95.69 728 PHE A O 1
ATOM 5553 N N . TYR A 1 729 ? 22.031 2.329 -39.886 1.00 94.94 729 TYR A N 1
ATOM 5554 C CA . TYR A 1 729 ? 21.934 3.790 -39.925 1.00 94.94 729 TYR A CA 1
ATOM 5555 C C . TYR A 1 729 ? 22.389 4.411 -38.598 1.00 94.94 729 TYR A C 1
ATOM 5557 O O . TYR A 1 729 ? 22.323 3.755 -37.555 1.00 94.94 729 TYR A O 1
ATOM 5565 N N . ASP A 1 730 ? 22.844 5.666 -38.638 1.00 92.38 730 ASP A N 1
ATOM 5566 C CA . ASP A 1 730 ? 23.136 6.463 -37.437 1.00 92.38 730 ASP A CA 1
ATOM 5567 C C . ASP A 1 730 ? 21.851 6.935 -36.729 1.00 92.38 730 ASP A C 1
ATOM 5569 O O . ASP A 1 730 ? 20.744 6.692 -37.209 1.00 92.38 730 ASP A O 1
ATOM 5573 N N . ALA A 1 731 ? 21.978 7.591 -35.572 1.00 90.56 731 ALA A N 1
ATOM 5574 C CA . ALA A 1 731 ? 20.836 8.072 -34.788 1.00 90.56 731 ALA A CA 1
ATOM 5575 C C . ALA A 1 731 ? 19.920 9.036 -35.571 1.00 90.56 731 ALA A C 1
ATOM 5577 O O . ALA A 1 731 ? 18.704 9.029 -35.374 1.00 90.56 731 ALA A O 1
ATOM 5578 N N . GLU A 1 732 ? 20.480 9.807 -36.511 1.00 89.06 732 GLU A N 1
ATOM 5579 C CA . GLU A 1 732 ? 19.745 10.747 -37.364 1.00 89.06 732 GLU A CA 1
ATOM 5580 C C . GLU A 1 732 ? 19.110 10.093 -38.604 1.00 89.06 732 GLU A C 1
ATOM 5582 O O . GLU A 1 732 ? 18.454 10.780 -39.388 1.00 89.06 732 GLU A O 1
ATOM 5587 N N . GLY A 1 733 ? 19.292 8.784 -38.800 1.00 89.44 733 GLY A N 1
ATOM 5588 C CA . GLY A 1 733 ? 18.740 8.046 -39.935 1.00 89.44 733 GLY A CA 1
ATOM 5589 C C . GLY A 1 733 ? 19.583 8.124 -41.213 1.00 89.44 733 GLY A C 1
ATOM 5590 O O . GLY A 1 733 ? 19.097 7.763 -42.286 1.00 89.44 733 GLY A O 1
ATOM 5591 N N . ARG A 1 734 ? 20.852 8.558 -41.147 1.00 90.69 734 ARG A N 1
ATOM 5592 C CA . ARG A 1 734 ? 21.771 8.510 -42.299 1.00 90.69 734 ARG A CA 1
ATOM 5593 C C . ARG A 1 734 ? 22.321 7.098 -42.478 1.00 90.69 734 ARG A C 1
ATOM 5595 O O . ARG A 1 734 ? 22.731 6.447 -41.519 1.00 90.69 734 ARG A O 1
ATOM 5602 N N . ALA A 1 735 ? 22.356 6.623 -43.721 1.00 91.94 735 ALA A N 1
ATOM 5603 C CA . ALA A 1 735 ? 22.830 5.279 -44.040 1.00 91.94 735 ALA A CA 1
ATOM 5604 C C . ALA A 1 735 ? 24.340 5.136 -43.780 1.00 91.94 735 ALA A C 1
ATOM 5606 O O . ALA A 1 735 ? 25.131 5.912 -44.311 1.00 91.94 735 ALA A O 1
ATOM 5607 N N . LEU A 1 736 ? 24.734 4.116 -43.012 1.00 93.81 736 LEU A N 1
ATOM 5608 C CA . LEU A 1 736 ? 26.136 3.781 -42.717 1.00 93.81 736 LEU A CA 1
ATOM 5609 C C . LEU A 1 736 ? 26.660 2.698 -43.665 1.00 93.81 736 LEU A C 1
ATOM 5611 O O . LEU A 1 736 ? 27.767 2.767 -44.204 1.00 93.81 736 LEU A O 1
ATOM 5615 N N . GLY A 1 737 ? 25.846 1.669 -43.884 1.00 92.50 737 GLY A N 1
ATOM 5616 C CA . GLY A 1 737 ? 26.203 0.527 -44.712 1.00 92.50 737 GLY A CA 1
ATOM 5617 C C . GLY A 1 737 ? 25.284 -0.658 -44.488 1.00 92.50 737 GLY A C 1
ATOM 5618 O O . GLY A 1 737 ? 24.237 -0.547 -43.853 1.00 92.50 737 GLY A O 1
ATOM 5619 N N . ARG A 1 738 ? 25.667 -1.800 -45.050 1.00 92.69 738 ARG A N 1
ATOM 5620 C CA . ARG A 1 738 ? 24.902 -3.042 -44.958 1.00 92.69 738 ARG A CA 1
ATOM 5621 C C . ARG A 1 738 ? 25.799 -4.264 -44.853 1.00 92.69 738 ARG A C 1
ATOM 5623 O O . ARG A 1 738 ? 26.879 -4.299 -45.447 1.00 92.69 738 ARG A O 1
ATOM 5630 N N . LEU A 1 739 ? 25.308 -5.276 -44.150 1.00 93.94 739 LEU A N 1
ATOM 5631 C CA . LEU A 1 739 ? 25.872 -6.621 -44.131 1.00 93.94 739 LEU A CA 1
ATOM 5632 C C . LEU A 1 739 ? 25.071 -7.512 -45.070 1.00 93.94 739 LEU A C 1
ATOM 5634 O O . LEU A 1 739 ? 23.849 -7.577 -44.970 1.00 93.94 739 LEU A O 1
ATOM 5638 N N . THR A 1 740 ? 25.773 -8.209 -45.959 1.00 92.75 740 THR A N 1
ATOM 5639 C CA . THR A 1 740 ? 25.173 -9.196 -46.869 1.00 92.75 740 THR A CA 1
ATOM 5640 C C . THR A 1 740 ? 25.798 -10.566 -46.624 1.00 92.75 740 THR A C 1
ATOM 5642 O O . THR A 1 740 ? 27.026 -10.643 -46.497 1.00 92.75 740 THR A O 1
ATOM 5645 N N . PRO A 1 741 ? 25.005 -11.646 -46.529 1.00 91.69 741 PRO A N 1
ATOM 5646 C CA . PRO A 1 741 ? 25.542 -12.981 -46.308 1.00 91.69 741 PRO A CA 1
ATOM 5647 C C . PRO A 1 741 ? 26.332 -13.446 -47.539 1.00 91.69 741 PRO A C 1
ATOM 5649 O O . PRO A 1 741 ? 25.883 -13.290 -48.674 1.00 91.69 741 PRO A O 1
ATOM 5652 N N . THR A 1 742 ? 27.500 -14.057 -47.327 1.00 89.12 742 THR A N 1
ATOM 5653 C CA . THR A 1 742 ? 28.269 -14.714 -48.402 1.00 89.12 742 THR A CA 1
ATOM 5654 C C . THR A 1 742 ? 28.557 -16.176 -48.046 1.00 89.12 742 THR A C 1
ATOM 5656 O O . THR A 1 742 ? 27.979 -16.709 -47.099 1.00 89.12 742 THR A O 1
ATOM 5659 N N . VAL A 1 743 ? 29.370 -16.870 -48.849 1.00 83.44 743 VAL A N 1
ATOM 5660 C CA . VAL A 1 743 ? 29.726 -18.277 -48.593 1.00 83.44 743 VAL A CA 1
ATOM 5661 C C . VAL A 1 743 ? 30.692 -18.402 -47.412 1.00 83.44 743 VAL A C 1
ATOM 5663 O O . VAL A 1 743 ? 30.564 -19.347 -46.641 1.00 83.44 743 VAL A O 1
ATOM 5666 N N . ASP A 1 744 ? 31.613 -17.446 -47.258 1.00 80.19 744 ASP A N 1
ATOM 5667 C CA . ASP A 1 744 ? 32.671 -17.508 -46.245 1.00 80.19 744 ASP A CA 1
ATOM 5668 C C . ASP A 1 744 ? 32.299 -16.717 -44.982 1.00 80.19 744 ASP A C 1
ATOM 5670 O O . ASP A 1 744 ? 32.292 -17.260 -43.883 1.00 80.19 744 ASP A O 1
ATOM 5674 N N . ALA A 1 745 ? 31.978 -15.429 -45.139 1.00 87.44 745 ALA A N 1
ATOM 5675 C CA . ALA A 1 745 ? 31.692 -14.500 -44.044 1.00 87.44 745 ALA A CA 1
ATOM 5676 C C . ALA A 1 745 ? 30.768 -13.364 -44.524 1.00 87.44 745 ALA A C 1
ATOM 5678 O O . ALA A 1 745 ? 30.769 -13.035 -45.716 1.00 87.44 745 ALA A O 1
ATOM 5679 N N . PRO A 1 746 ? 29.963 -12.745 -43.649 1.00 91.88 746 PRO A N 1
ATOM 5680 C CA . PRO A 1 746 ? 29.127 -11.622 -44.041 1.00 91.88 746 PRO A CA 1
ATOM 5681 C C . PRO A 1 746 ? 30.010 -10.461 -44.516 1.00 91.88 746 PRO A C 1
ATOM 5683 O O . PRO A 1 746 ? 31.013 -10.109 -43.896 1.00 91.88 746 PRO A O 1
ATOM 5686 N N . GLN A 1 747 ? 29.659 -9.873 -45.658 1.00 92.25 747 GLN A N 1
ATOM 5687 C CA . GLN A 1 747 ? 30.433 -8.790 -46.253 1.00 92.25 747 GLN A CA 1
ATOM 5688 C C . GLN A 1 747 ? 29.813 -7.441 -45.888 1.00 92.25 747 GLN A C 1
ATOM 5690 O O . GLN A 1 747 ? 28.694 -7.139 -46.315 1.00 92.25 747 GLN A O 1
ATOM 5695 N N . TRP A 1 748 ? 30.569 -6.612 -45.162 1.00 93.19 748 TRP A N 1
ATOM 5696 C CA . TRP A 1 748 ? 30.239 -5.202 -44.956 1.00 93.19 748 TRP A CA 1
ATOM 5697 C C . TRP A 1 748 ? 30.447 -4.407 -46.244 1.00 93.19 748 TRP A C 1
ATOM 5699 O O . TRP A 1 748 ? 31.517 -4.451 -46.858 1.00 93.19 748 TRP A O 1
ATOM 5709 N N . ARG A 1 749 ? 29.426 -3.651 -46.647 1.00 90.38 749 ARG A N 1
ATOM 5710 C CA . ARG A 1 749 ? 29.509 -2.663 -47.724 1.00 90.38 749 ARG A CA 1
ATOM 5711 C C . ARG A 1 749 ? 29.057 -1.316 -47.187 1.00 90.38 749 ARG A C 1
ATOM 5713 O O . ARG A 1 749 ? 27.944 -1.198 -46.682 1.00 90.38 749 ARG A O 1
ATOM 5720 N N . VAL A 1 750 ? 29.922 -0.316 -47.325 1.00 90.19 750 VAL A N 1
ATOM 5721 C CA . VAL A 1 750 ? 29.604 1.084 -47.019 1.00 90.19 750 VAL A CA 1
ATOM 5722 C C . VAL A 1 750 ? 28.401 1.513 -47.861 1.00 90.19 750 VAL A C 1
ATOM 5724 O O . VAL A 1 750 ? 28.254 1.056 -49.002 1.00 90.19 750 VAL A O 1
ATOM 5727 N N . ALA A 1 751 ? 27.521 2.341 -47.296 1.00 88.56 751 ALA A N 1
ATOM 5728 C CA . ALA A 1 751 ? 26.382 2.863 -48.042 1.00 88.56 751 ALA A CA 1
ATOM 5729 C C . ALA A 1 751 ? 26.863 3.635 -49.293 1.00 88.56 751 ALA A C 1
ATOM 5731 O O . ALA A 1 751 ? 27.970 4.167 -49.303 1.00 88.56 751 ALA A O 1
ATOM 5732 N N . PRO A 1 752 ? 26.087 3.673 -50.384 1.00 85.00 752 PRO A N 1
ATOM 5733 C CA . PRO A 1 752 ? 26.423 4.499 -51.544 1.00 85.00 752 PRO A CA 1
ATOM 5734 C C . PRO A 1 752 ? 26.202 5.995 -51.248 1.00 85.00 752 PRO A C 1
ATOM 5736 O O . PRO A 1 752 ? 25.217 6.350 -50.603 1.00 85.00 752 PRO A O 1
ATOM 5739 N N . GLY A 1 753 ? 27.085 6.877 -51.735 1.00 81.44 753 GLY A N 1
ATOM 5740 C CA . GLY A 1 753 ? 26.953 8.334 -51.576 1.00 81.44 753 GLY A CA 1
ATOM 5741 C C . GLY A 1 753 ? 28.289 9.066 -51.399 1.00 81.44 753 GLY A C 1
ATOM 5742 O O . GLY A 1 753 ? 29.330 8.445 -51.203 1.00 81.44 753 GLY A O 1
ATOM 5743 N N . ALA A 1 754 ? 28.273 10.399 -51.500 1.00 62.38 754 ALA A N 1
ATOM 5744 C CA . ALA A 1 754 ? 29.490 11.222 -51.486 1.00 62.38 754 ALA A CA 1
ATOM 5745 C C . ALA A 1 754 ? 30.117 11.411 -50.086 1.00 62.38 754 ALA A C 1
ATOM 5747 O O . ALA A 1 754 ? 31.324 11.620 -49.996 1.00 62.38 754 ALA A O 1
ATOM 5748 N N . GLU A 1 755 ? 29.335 11.293 -49.005 1.00 75.31 755 GLU A N 1
ATOM 5749 C CA . GLU A 1 755 ? 29.792 11.467 -47.616 1.00 75.31 755 GLU A CA 1
ATOM 5750 C C . GLU A 1 755 ? 29.053 10.502 -46.681 1.00 75.31 755 GLU A C 1
ATOM 5752 O O . GLU A 1 755 ? 27.975 10.800 -46.168 1.00 75.31 755 GLU A O 1
ATOM 5757 N N . VAL A 1 756 ? 29.619 9.310 -46.491 1.00 82.44 756 VAL A N 1
ATOM 5758 C CA . VAL A 1 756 ? 29.004 8.248 -45.686 1.00 82.44 756 VAL A CA 1
ATOM 5759 C C . VAL A 1 756 ? 29.702 8.179 -44.328 1.00 82.44 756 VAL A C 1
ATOM 5761 O O . VAL A 1 756 ? 30.923 7.989 -44.295 1.00 82.44 756 VAL A O 1
ATOM 5764 N N . PRO A 1 757 ? 28.972 8.330 -43.209 1.00 84.62 757 PRO A N 1
ATOM 5765 C CA . PRO A 1 757 ? 29.570 8.219 -41.890 1.00 84.62 757 PRO A CA 1
ATOM 5766 C C . PRO A 1 757 ? 30.065 6.790 -41.632 1.00 84.62 757 PRO A C 1
ATOM 5768 O O . PRO A 1 757 ? 29.459 5.808 -42.061 1.00 84.62 757 PRO A O 1
ATOM 5771 N N . ALA A 1 758 ? 31.178 6.664 -40.909 1.00 86.50 758 ALA A N 1
ATOM 5772 C CA . ALA A 1 758 ? 31.626 5.366 -40.417 1.00 86.50 758 ALA A CA 1
ATOM 5773 C C . ALA A 1 758 ? 30.761 4.937 -39.216 1.00 86.50 758 ALA A C 1
ATOM 5775 O O . ALA A 1 758 ? 30.417 5.792 -38.395 1.00 86.50 758 ALA A O 1
ATOM 5776 N N . PRO A 1 759 ? 30.448 3.636 -39.059 1.00 89.19 759 PRO A N 1
ATOM 5777 C CA . PRO A 1 759 ? 29.830 3.138 -37.836 1.00 89.19 759 PRO A CA 1
ATOM 5778 C C . PRO A 1 759 ? 30.667 3.515 -36.609 1.00 89.19 759 PRO A C 1
ATOM 5780 O O . PRO A 1 759 ? 31.890 3.357 -36.615 1.00 89.19 759 PRO A O 1
ATOM 5783 N N . ALA A 1 760 ? 30.008 3.971 -35.546 1.00 89.25 760 ALA A N 1
ATOM 5784 C CA . ALA A 1 760 ? 30.637 4.315 -34.275 1.00 89.25 760 ALA A CA 1
ATOM 5785 C C . ALA A 1 760 ? 29.858 3.716 -33.093 1.00 89.25 760 ALA A C 1
ATOM 5787 O O . ALA A 1 760 ? 28.696 3.328 -33.231 1.00 89.25 760 ALA A O 1
ATOM 5788 N N . GLY A 1 761 ? 30.513 3.639 -31.931 1.00 89.88 761 GLY A N 1
ATOM 5789 C CA . GLY A 1 761 ? 29.907 3.190 -30.675 1.00 89.88 761 GLY A CA 1
ATOM 5790 C C . GLY A 1 761 ? 29.212 1.828 -30.777 1.00 89.88 761 GLY A C 1
ATOM 5791 O O . GLY A 1 761 ? 29.727 0.900 -31.398 1.00 89.88 761 GLY A O 1
ATOM 5792 N N . VAL A 1 762 ? 28.014 1.746 -30.195 1.00 90.81 762 VAL A N 1
ATOM 5793 C CA . VAL A 1 762 ? 27.172 0.537 -30.117 1.00 90.81 762 VAL A CA 1
ATOM 5794 C C . VAL A 1 762 ? 26.893 -0.066 -31.499 1.00 90.81 762 VAL A C 1
ATOM 5796 O O . VAL A 1 762 ? 26.917 -1.285 -31.649 1.00 90.81 762 VAL A O 1
ATOM 5799 N N . ILE A 1 763 ? 26.690 0.760 -32.533 1.00 93.25 763 ILE A N 1
ATOM 5800 C CA . ILE A 1 763 ? 26.431 0.267 -33.895 1.00 93.25 763 ILE A CA 1
ATOM 5801 C C . ILE A 1 763 ? 27.676 -0.394 -34.495 1.00 93.25 763 ILE A C 1
ATOM 5803 O O . ILE A 1 763 ? 27.565 -1.444 -35.124 1.00 93.25 763 ILE A O 1
ATOM 5807 N N . ALA A 1 764 ? 28.866 0.179 -34.286 1.00 93.62 764 ALA A N 1
ATOM 5808 C CA . ALA A 1 764 ? 30.112 -0.427 -34.760 1.00 93.62 764 ALA A CA 1
ATOM 5809 C C . ALA A 1 764 ? 30.375 -1.786 -34.098 1.00 93.62 764 ALA A C 1
ATOM 5811 O O . ALA A 1 764 ? 30.766 -2.734 -34.779 1.00 93.62 764 ALA A O 1
ATOM 5812 N N . GLU A 1 765 ? 30.132 -1.884 -32.790 1.00 93.31 765 GLU A N 1
ATOM 5813 C CA . GLU A 1 765 ? 30.284 -3.125 -32.025 1.00 93.31 765 GLU A CA 1
ATOM 5814 C C . GLU A 1 765 ? 29.273 -4.192 -32.473 1.00 93.31 765 GLU A C 1
ATOM 5816 O O . GLU A 1 765 ? 29.658 -5.339 -32.711 1.00 93.31 765 GLU A O 1
ATOM 5821 N N . LEU A 1 766 ? 28.009 -3.809 -32.692 1.00 93.69 766 LEU A N 1
ATOM 5822 C CA . LEU A 1 766 ? 26.981 -4.706 -33.220 1.00 93.69 766 LEU A CA 1
ATOM 5823 C C . LEU A 1 766 ? 27.354 -5.236 -34.610 1.00 93.69 766 LEU A C 1
ATOM 5825 O O . LEU A 1 766 ? 27.307 -6.444 -34.832 1.00 93.69 766 LEU A O 1
ATOM 5829 N N . VAL A 1 767 ? 27.771 -4.363 -35.534 1.00 93.94 767 VAL A N 1
ATOM 5830 C CA . VAL A 1 767 ? 28.204 -4.769 -36.882 1.00 93.94 767 VAL A CA 1
ATOM 5831 C C . VAL A 1 767 ? 29.396 -5.723 -36.809 1.00 93.94 767 VAL A C 1
ATOM 5833 O O . VAL A 1 767 ? 29.393 -6.750 -37.483 1.00 93.94 767 VAL A O 1
ATOM 5836 N N . ALA A 1 768 ? 30.392 -5.417 -35.974 1.00 92.75 768 ALA A N 1
ATOM 5837 C CA . ALA A 1 768 ? 31.577 -6.256 -35.807 1.00 92.75 768 ALA A CA 1
ATOM 5838 C C . ALA A 1 768 ? 31.257 -7.633 -35.201 1.00 92.75 768 ALA A C 1
ATOM 5840 O O . ALA A 1 768 ? 31.962 -8.598 -35.485 1.00 92.75 768 ALA A O 1
ATOM 5841 N N . SER A 1 769 ? 30.199 -7.736 -34.391 1.00 92.94 769 SER A N 1
ATOM 5842 C CA . SER A 1 769 ? 29.770 -9.000 -33.780 1.00 92.94 769 SER A CA 1
ATOM 5843 C C . SER A 1 769 ? 29.126 -9.983 -34.764 1.00 92.94 769 SER A C 1
ATOM 5845 O O . SER A 1 769 ? 29.009 -11.170 -34.450 1.00 92.94 769 SER A O 1
ATOM 5847 N N . ILE A 1 770 ? 28.674 -9.507 -35.927 1.00 93.75 770 ILE A N 1
ATOM 5848 C CA . ILE A 1 770 ? 28.016 -10.320 -36.951 1.00 93.75 770 ILE A CA 1
ATOM 5849 C C . ILE A 1 770 ? 29.082 -10.767 -37.955 1.00 93.75 770 ILE A C 1
ATOM 5851 O O . ILE A 1 770 ? 29.270 -10.170 -39.011 1.00 93.75 770 ILE A O 1
ATOM 5855 N N . ASP A 1 771 ? 29.796 -11.824 -37.591 1.00 92.62 771 ASP A N 1
ATOM 5856 C CA . ASP A 1 771 ? 30.948 -12.391 -38.301 1.00 92.62 771 ASP A CA 1
ATOM 5857 C C . ASP A 1 771 ? 30.642 -13.715 -39.023 1.00 92.62 771 ASP A C 1
ATOM 5859 O O . ASP A 1 771 ? 31.462 -14.208 -39.797 1.00 92.62 771 ASP A O 1
ATOM 5863 N N . ASP A 1 772 ? 29.439 -14.258 -38.832 1.00 91.12 772 ASP A N 1
ATOM 5864 C CA . ASP A 1 772 ? 28.956 -15.488 -39.455 1.00 91.12 772 ASP A CA 1
ATOM 5865 C C . ASP A 1 772 ? 27.693 -15.234 -40.300 1.00 91.12 772 ASP A C 1
ATOM 5867 O O . ASP A 1 772 ? 26.733 -14.586 -39.875 1.00 91.12 772 ASP A O 1
ATOM 5871 N N . SER A 1 773 ? 27.687 -15.767 -41.527 1.00 92.94 773 SER A N 1
ATOM 5872 C CA . SER A 1 773 ? 26.553 -15.636 -42.447 1.00 92.94 773 SER A CA 1
ATOM 5873 C C . SER A 1 773 ? 25.356 -16.493 -42.026 1.00 92.94 773 SER A C 1
ATOM 5875 O O . SER A 1 773 ? 24.225 -16.134 -42.357 1.00 92.94 773 SER A O 1
ATOM 5877 N N . ALA A 1 774 ? 25.562 -17.607 -41.311 1.00 91.94 774 ALA A N 1
ATOM 5878 C CA . ALA A 1 774 ? 24.451 -18.378 -40.752 1.00 91.94 774 ALA A CA 1
ATOM 5879 C C . ALA A 1 774 ? 23.777 -17.603 -39.610 1.00 91.94 774 ALA A C 1
ATOM 5881 O O . ALA A 1 774 ? 22.550 -17.468 -39.619 1.00 91.94 774 ALA A O 1
ATOM 5882 N N . TYR A 1 775 ? 24.567 -16.995 -38.721 1.00 93.50 775 TYR A N 1
ATOM 5883 C CA . TYR A 1 775 ? 24.067 -16.077 -37.702 1.00 93.50 775 TYR A CA 1
ATOM 5884 C C . TYR A 1 775 ? 23.315 -14.876 -38.292 1.00 93.50 775 TYR A C 1
ATOM 5886 O O . TYR A 1 775 ? 22.207 -14.598 -37.845 1.00 93.50 775 TYR A O 1
ATOM 5894 N N . LEU A 1 776 ? 23.848 -14.203 -39.323 1.00 94.06 776 LEU A N 1
ATOM 5895 C CA . LEU A 1 776 ? 23.172 -13.068 -39.975 1.00 94.06 776 LEU A CA 1
ATOM 5896 C C . LEU A 1 776 ? 21.772 -13.446 -40.491 1.00 94.06 776 LEU A C 1
ATOM 5898 O O . LEU A 1 776 ? 20.804 -12.734 -40.220 1.00 94.06 776 LEU A O 1
ATOM 5902 N N . ARG A 1 777 ? 21.648 -14.588 -41.185 1.00 92.31 777 ARG A N 1
ATOM 5903 C CA . ARG A 1 777 ? 20.345 -15.073 -41.675 1.00 92.31 777 ARG A CA 1
ATOM 5904 C C . ARG A 1 777 ? 19.402 -15.430 -40.528 1.00 92.31 777 ARG A C 1
ATOM 5906 O O . ARG A 1 777 ? 18.223 -15.092 -40.584 1.00 92.31 777 ARG A O 1
ATOM 5913 N N . ALA A 1 778 ? 19.907 -16.095 -39.488 1.00 93.62 778 ALA A N 1
ATOM 5914 C CA . ALA A 1 778 ? 19.106 -16.456 -38.320 1.00 93.62 778 ALA A CA 1
ATOM 5915 C C . ALA A 1 778 ? 18.639 -15.219 -37.532 1.00 93.62 778 ALA A C 1
ATOM 5917 O O . ALA A 1 778 ? 17.508 -15.185 -37.046 1.00 93.62 778 ALA A O 1
ATOM 5918 N N . LEU A 1 779 ? 19.477 -14.182 -37.441 1.00 94.25 779 LEU A N 1
ATOM 5919 C CA . LEU A 1 779 ? 19.128 -12.904 -36.830 1.00 94.25 779 LEU A CA 1
ATOM 5920 C C . LEU A 1 779 ? 18.008 -12.228 -37.623 1.00 94.25 779 LEU A C 1
ATOM 5922 O O . LEU A 1 779 ? 16.972 -11.931 -37.039 1.00 94.25 779 LEU A O 1
ATOM 5926 N N . GLY A 1 780 ? 18.158 -12.082 -38.945 1.00 92.25 780 GLY A N 1
ATOM 5927 C CA . GLY A 1 780 ? 17.105 -11.544 -39.817 1.00 92.25 780 GLY A CA 1
ATOM 5928 C C . GLY A 1 780 ? 15.777 -12.298 -39.677 1.00 92.25 780 GLY A C 1
ATOM 5929 O O . GLY A 1 780 ? 14.747 -11.684 -39.411 1.00 92.25 780 GLY A O 1
ATOM 5930 N N . ALA A 1 781 ? 15.815 -13.636 -39.721 1.00 92.06 781 ALA A N 1
ATOM 5931 C CA . ALA A 1 781 ? 14.630 -14.476 -39.534 1.00 92.06 781 ALA A CA 1
ATOM 5932 C C . ALA A 1 781 ? 13.981 -14.308 -38.147 1.00 92.06 781 ALA A C 1
ATOM 5934 O O . ALA A 1 781 ? 12.758 -14.347 -38.027 1.00 92.06 781 ALA A O 1
ATOM 5935 N N . THR A 1 782 ? 14.783 -14.105 -37.098 1.00 93.75 782 THR A N 1
ATOM 5936 C CA . THR A 1 782 ? 14.283 -13.847 -35.738 1.00 93.75 782 THR A CA 1
ATOM 5937 C C . THR A 1 782 ? 13.612 -12.479 -35.639 1.00 93.75 782 THR A C 1
ATOM 5939 O O . THR A 1 782 ? 12.560 -12.371 -35.017 1.00 93.75 782 THR A O 1
ATOM 5942 N N . LEU A 1 783 ? 14.173 -11.446 -36.276 1.00 92.31 783 LEU A N 1
ATOM 5943 C CA . LEU A 1 783 ? 13.563 -10.112 -36.321 1.00 92.31 783 LEU A CA 1
ATOM 5944 C C . LEU A 1 783 ? 12.231 -10.130 -37.082 1.00 92.31 783 LEU A C 1
ATOM 5946 O O . LEU A 1 783 ? 11.260 -9.526 -36.631 1.00 92.31 783 LEU A O 1
ATOM 5950 N N . ASP A 1 784 ? 12.151 -10.873 -38.187 1.00 89.00 784 ASP A N 1
ATOM 5951 C CA . ASP A 1 784 ? 10.899 -11.056 -38.925 1.00 89.00 784 ASP A CA 1
ATOM 5952 C C . ASP A 1 784 ? 9.853 -11.844 -38.122 1.00 89.00 784 ASP A C 1
ATOM 5954 O O . ASP A 1 784 ? 8.670 -11.495 -38.149 1.00 89.00 784 ASP A O 1
ATOM 5958 N N . ALA A 1 785 ? 10.278 -12.876 -37.382 1.00 90.12 785 ALA A N 1
ATOM 5959 C CA . ALA A 1 785 ? 9.405 -13.635 -36.489 1.00 90.12 785 ALA A CA 1
ATOM 5960 C C . ALA A 1 785 ? 8.883 -12.772 -35.331 1.00 90.12 785 ALA A C 1
ATOM 5962 O O . ALA A 1 785 ? 7.701 -12.849 -35.006 1.00 90.12 785 ALA A O 1
ATOM 5963 N N . ALA A 1 786 ? 9.736 -11.924 -34.749 1.00 89.50 786 ALA A N 1
ATOM 5964 C CA . ALA A 1 786 ? 9.325 -10.971 -33.726 1.00 89.50 786 ALA A CA 1
ATOM 5965 C C . ALA A 1 786 ? 8.319 -9.963 -34.293 1.00 89.50 786 ALA A C 1
ATOM 5967 O O . ALA A 1 786 ? 7.245 -9.805 -33.730 1.00 89.50 786 ALA A O 1
ATOM 5968 N N . ARG A 1 787 ? 8.595 -9.371 -35.464 1.00 83.69 787 ARG A N 1
ATOM 5969 C CA . ARG A 1 787 ? 7.679 -8.442 -36.150 1.00 83.69 787 ARG A CA 1
ATOM 5970 C C . ARG A 1 787 ? 6.284 -9.027 -36.364 1.00 83.69 787 ARG A C 1
ATOM 5972 O O . ARG A 1 787 ? 5.309 -8.294 -36.264 1.00 83.69 787 ARG A O 1
ATOM 5979 N N . ALA A 1 788 ? 6.165 -10.320 -36.663 1.00 83.50 788 ALA A N 1
ATOM 5980 C CA . ALA A 1 788 ? 4.860 -10.962 -36.843 1.00 83.50 788 ALA A CA 1
ATOM 5981 C C . ALA A 1 788 ? 3.974 -10.916 -35.580 1.00 83.50 788 ALA A C 1
ATOM 5983 O O . ALA A 1 788 ? 2.767 -11.134 -35.679 1.00 83.50 788 ALA A O 1
ATOM 5984 N N . LEU A 1 789 ? 4.570 -10.633 -34.420 1.00 83.31 789 LEU A N 1
ATOM 5985 C CA . LEU A 1 789 ? 3.925 -10.541 -33.114 1.00 83.31 789 LEU A CA 1
ATOM 5986 C C . LEU A 1 789 ? 3.890 -9.104 -32.571 1.00 83.31 789 LEU A C 1
ATOM 5988 O O . LEU A 1 789 ? 3.431 -8.905 -31.456 1.00 83.31 789 LEU A O 1
ATOM 5992 N N . ILE A 1 790 ? 4.329 -8.114 -33.357 1.00 84.31 790 ILE A N 1
ATOM 5993 C CA . ILE A 1 790 ? 4.260 -6.688 -33.018 1.00 84.31 790 ILE A CA 1
ATOM 5994 C C . ILE A 1 790 ? 3.268 -6.027 -33.982 1.00 84.31 790 ILE A C 1
ATOM 5996 O O . ILE A 1 790 ? 3.432 -6.093 -35.203 1.00 84.31 790 ILE A O 1
ATOM 6000 N N . ALA A 1 791 ? 2.234 -5.372 -33.454 1.00 78.56 791 ALA A N 1
ATOM 6001 C CA . ALA A 1 791 ? 1.174 -4.715 -34.218 1.00 78.56 791 ALA A CA 1
ATOM 6002 C C . ALA A 1 791 ? 1.224 -3.178 -34.070 1.00 78.56 791 ALA A C 1
ATOM 6004 O O . ALA A 1 791 ? 0.325 -2.581 -33.473 1.00 78.56 791 ALA A O 1
ATOM 6005 N N . PRO A 1 792 ? 2.241 -2.501 -34.637 1.00 74.44 792 PRO A N 1
ATOM 6006 C CA . PRO A 1 792 ? 2.353 -1.049 -34.558 1.00 74.44 792 PRO A CA 1
ATOM 6007 C C . PRO A 1 792 ? 1.238 -0.349 -35.346 1.00 74.44 792 PRO A C 1
ATOM 6009 O O . PRO A 1 792 ? 0.754 -0.842 -36.371 1.00 74.44 792 PRO A O 1
ATOM 6012 N N . ALA A 1 793 ? 0.885 0.868 -34.926 1.00 68.25 793 ALA A N 1
ATOM 6013 C CA . ALA A 1 793 ? 0.052 1.757 -35.729 1.00 68.25 793 ALA A CA 1
ATOM 6014 C C . ALA A 1 793 ? 0.800 2.128 -37.026 1.00 68.25 793 ALA A C 1
ATOM 6016 O O . ALA A 1 793 ? 1.778 2.871 -37.000 1.00 68.25 793 ALA A O 1
ATOM 6017 N N . GLN A 1 794 ? 0.356 1.581 -38.161 1.00 68.94 794 GLN A N 1
ATOM 6018 C CA . GLN A 1 794 ? 0.987 1.762 -39.474 1.00 68.94 794 GLN A CA 1
ATOM 6019 C C . GLN A 1 794 ? 0.017 2.362 -40.488 1.00 68.94 794 GLN A C 1
ATOM 6021 O O . GLN A 1 794 ? -1.169 2.016 -40.519 1.00 68.94 794 GLN A O 1
ATOM 6026 N N . THR A 1 795 ? 0.542 3.202 -41.376 1.00 63.16 795 THR A N 1
ATOM 6027 C CA . THR A 1 795 ? -0.170 3.635 -42.580 1.00 63.16 795 THR A CA 1
ATOM 6028 C C . THR A 1 795 ? -0.143 2.543 -43.658 1.00 63.16 795 THR A C 1
ATOM 6030 O O . THR A 1 795 ? 0.622 1.581 -43.589 1.00 63.16 795 THR A O 1
ATOM 6033 N N . ALA A 1 796 ? -0.982 2.672 -44.692 1.00 61.12 796 ALA A N 1
ATOM 6034 C CA . ALA A 1 796 ? -0.933 1.761 -45.839 1.00 61.12 796 ALA A CA 1
ATOM 6035 C C . ALA A 1 796 ? 0.427 1.814 -46.567 1.00 61.12 796 ALA A C 1
ATOM 6037 O O . ALA A 1 796 ? 0.923 0.776 -46.996 1.00 61.12 796 ALA A O 1
ATOM 6038 N N . ALA A 1 797 ? 1.051 2.996 -46.637 1.00 60.62 797 ALA A N 1
ATOM 6039 C CA . ALA A 1 797 ? 2.369 3.187 -47.236 1.00 60.62 797 ALA A CA 1
ATOM 6040 C C . ALA A 1 797 ? 3.473 2.464 -46.445 1.00 60.62 797 ALA A C 1
ATOM 6042 O O . ALA A 1 797 ? 4.301 1.779 -47.044 1.00 60.62 797 ALA A O 1
ATOM 6043 N N . ASP A 1 798 ? 3.433 2.521 -45.107 1.00 69.50 798 ASP A N 1
ATOM 6044 C CA . ASP A 1 798 ? 4.377 1.785 -44.251 1.00 69.50 798 ASP A CA 1
ATOM 6045 C C . ASP A 1 798 ? 4.337 0.276 -44.532 1.00 69.50 798 ASP A C 1
ATOM 6047 O O . ASP A 1 798 ? 5.376 -0.383 -44.582 1.00 69.50 798 ASP A O 1
ATOM 6051 N N . ARG A 1 799 ? 3.136 -0.274 -44.763 1.00 71.19 799 ARG A N 1
ATOM 6052 C CA . ARG A 1 799 ? 2.951 -1.702 -45.058 1.00 71.19 799 ARG A CA 1
ATOM 6053 C C . ARG A 1 799 ? 3.548 -2.103 -46.402 1.00 71.19 799 ARG A C 1
ATOM 6055 O O . ARG A 1 799 ? 4.114 -3.185 -46.491 1.00 71.19 799 ARG A O 1
ATOM 6062 N N . GLU A 1 800 ? 3.438 -1.261 -47.428 1.00 76.56 800 GLU A N 1
ATOM 6063 C CA . GLU A 1 800 ? 4.020 -1.531 -48.751 1.00 76.56 800 GLU A CA 1
ATOM 6064 C C . GLU A 1 800 ? 5.552 -1.493 -48.720 1.00 76.56 800 GLU A C 1
ATOM 6066 O O . GLU A 1 800 ? 6.205 -2.378 -49.273 1.00 76.56 800 GLU A O 1
ATOM 6071 N N . VAL A 1 801 ? 6.138 -0.512 -48.026 1.00 78.25 801 VAL A N 1
ATOM 6072 C CA . VAL A 1 801 ? 7.597 -0.404 -47.867 1.00 78.25 801 VAL A CA 1
ATOM 6073 C C . VAL A 1 801 ? 8.145 -1.568 -47.031 1.00 78.25 801 VAL A C 1
ATOM 6075 O O . VAL A 1 801 ? 9.170 -2.153 -47.388 1.00 78.25 801 VAL A O 1
ATOM 6078 N N . ALA A 1 802 ? 7.432 -1.984 -45.979 1.00 77.62 802 ALA A N 1
ATOM 6079 C CA . ALA A 1 802 ? 7.842 -3.087 -45.108 1.00 77.62 802 ALA A CA 1
ATOM 6080 C C . ALA A 1 802 ? 7.854 -4.473 -45.782 1.00 77.62 802 ALA A C 1
ATOM 6082 O O . ALA A 1 802 ? 8.414 -5.422 -45.221 1.00 77.62 802 ALA A O 1
ATOM 6083 N N . VAL A 1 803 ? 7.258 -4.608 -46.974 1.00 78.56 803 VAL A N 1
ATOM 6084 C CA . VAL A 1 803 ? 7.397 -5.805 -47.825 1.00 78.56 803 VAL A CA 1
ATOM 6085 C C . VAL A 1 803 ? 8.788 -5.875 -48.467 1.00 78.56 803 VAL A C 1
ATOM 6087 O O . VAL A 1 803 ? 9.278 -6.970 -48.721 1.00 78.56 803 VAL A O 1
ATOM 6090 N N . LEU A 1 804 ? 9.432 -4.732 -48.731 1.00 77.56 804 LEU A N 1
ATOM 6091 C CA . LEU A 1 804 ? 10.755 -4.675 -49.364 1.00 77.56 804 LEU A CA 1
ATOM 6092 C C . LEU A 1 804 ? 11.907 -4.734 -48.347 1.00 77.56 804 LEU A C 1
ATOM 6094 O O . LEU A 1 804 ? 12.926 -5.369 -48.613 1.00 77.56 804 LEU A O 1
ATOM 6098 N N . VAL A 1 805 ? 11.766 -4.053 -47.204 1.00 77.25 805 VAL A N 1
ATOM 6099 C CA . VAL A 1 805 ? 12.860 -3.812 -46.231 1.00 77.25 805 VAL A CA 1
ATOM 6100 C C . VAL A 1 805 ? 12.517 -4.207 -44.794 1.00 77.25 805 VAL A C 1
ATOM 6102 O O . VAL A 1 805 ? 13.167 -3.783 -43.845 1.00 77.25 805 VAL A O 1
ATOM 6105 N N . GLY A 1 806 ? 11.466 -4.995 -44.578 1.00 81.12 806 GLY A N 1
ATOM 6106 C CA . GLY A 1 806 ? 11.002 -5.247 -43.214 1.00 81.12 806 GLY A CA 1
ATOM 6107 C C . GLY A 1 806 ? 10.592 -3.961 -42.471 1.00 81.12 806 GLY A C 1
ATOM 6108 O O . GLY A 1 806 ? 10.427 -2.897 -43.067 1.00 81.12 806 GLY A O 1
ATOM 6109 N N . SER A 1 807 ? 10.405 -4.051 -41.152 1.00 83.50 807 SER A N 1
ATOM 6110 C CA . SER A 1 807 ? 10.139 -2.867 -40.319 1.00 83.50 807 SER A CA 1
ATOM 6111 C C . SER A 1 807 ? 11.448 -2.315 -39.740 1.00 83.50 807 SER A C 1
ATOM 6113 O O . SER A 1 807 ? 12.217 -3.100 -39.182 1.00 83.50 807 SER A O 1
ATOM 6115 N N . PRO A 1 808 ? 11.707 -0.996 -39.822 1.00 91.38 808 PRO A N 1
ATOM 6116 C CA . PRO A 1 808 ? 12.863 -0.390 -39.170 1.00 91.38 808 PRO A CA 1
ATOM 6117 C C . PRO A 1 808 ? 12.812 -0.533 -37.649 1.00 91.38 808 PRO A C 1
ATOM 6119 O O . PRO A 1 808 ? 11.804 -0.185 -37.032 1.00 91.38 808 PRO A O 1
ATOM 6122 N N . LEU A 1 809 ? 13.914 -0.991 -37.055 1.00 94.44 809 LEU A N 1
ATOM 6123 C CA . LEU A 1 809 ? 14.077 -1.130 -35.610 1.00 94.44 809 LEU A CA 1
ATOM 6124 C C . LEU A 1 809 ? 15.094 -0.112 -35.098 1.00 94.44 809 LEU A C 1
ATOM 6126 O O . LEU A 1 809 ? 16.191 0.019 -35.648 1.00 94.44 809 LEU A O 1
ATOM 6130 N N . ALA A 1 810 ? 14.739 0.588 -34.027 1.00 95.31 810 ALA A N 1
ATOM 6131 C CA . ALA A 1 810 ? 15.639 1.484 -33.323 1.00 95.31 810 ALA A CA 1
ATOM 6132 C C . ALA A 1 810 ? 16.553 0.680 -32.388 1.00 95.31 810 ALA A C 1
ATOM 6134 O O . ALA A 1 810 ? 16.100 -0.213 -31.668 1.00 95.31 810 ALA A O 1
ATOM 6135 N N . VAL A 1 811 ? 17.841 1.021 -32.384 1.00 96.12 811 VAL A N 1
ATOM 6136 C CA . VAL A 1 811 ? 18.817 0.538 -31.405 1.00 96.12 811 VAL A CA 1
ATOM 6137 C C . VAL A 1 811 ? 18.812 1.503 -30.231 1.00 96.12 811 VAL A C 1
ATOM 6139 O O . VAL A 1 811 ? 19.129 2.680 -30.399 1.00 96.12 811 VAL A O 1
ATOM 6142 N N . VAL A 1 812 ? 18.462 1.014 -29.047 1.00 95.62 812 VAL A N 1
ATOM 6143 C CA . VAL A 1 812 ? 18.332 1.832 -27.832 1.00 95.62 812 VAL A CA 1
ATOM 6144 C C . VAL A 1 812 ? 19.013 1.155 -26.650 1.00 95.62 812 VAL A C 1
ATOM 6146 O O . VAL A 1 812 ? 19.224 -0.059 -26.651 1.00 95.62 812 VAL A O 1
ATOM 6149 N N . GLN A 1 813 ? 19.344 1.928 -25.619 1.00 94.56 813 GLN A N 1
ATOM 6150 C CA . GLN A 1 813 ? 19.807 1.394 -24.340 1.00 94.56 813 GLN A CA 1
ATOM 6151 C C . GLN A 1 813 ? 18.862 1.797 -23.220 1.00 94.56 813 GLN A C 1
ATOM 6153 O O . GLN A 1 813 ? 18.373 2.925 -23.181 1.00 94.56 813 GLN A O 1
ATOM 6158 N N . ALA A 1 814 ? 18.626 0.873 -22.293 1.00 94.88 814 ALA A N 1
ATOM 6159 C CA . ALA A 1 814 ? 17.804 1.134 -21.124 1.00 94.88 814 ALA A CA 1
ATOM 6160 C C . ALA A 1 814 ? 18.447 0.590 -19.853 1.00 94.88 814 ALA A C 1
ATOM 6162 O O . ALA A 1 814 ? 19.131 -0.437 -19.879 1.00 94.88 814 ALA A O 1
ATOM 6163 N N . SER A 1 815 ? 18.203 1.286 -18.746 1.00 93.56 815 SER A N 1
ATOM 6164 C CA . SER A 1 815 ? 18.663 0.917 -17.411 1.00 93.56 815 SER A CA 1
ATOM 6165 C C . SER A 1 815 ? 17.516 0.426 -16.532 1.00 93.56 815 SER A C 1
ATOM 6167 O O . SER A 1 815 ? 16.425 1.006 -16.558 1.00 93.56 815 SER A O 1
ATOM 6169 N N . PHE A 1 816 ? 17.812 -0.580 -15.710 1.00 93.88 816 PHE A N 1
ATOM 6170 C CA . PHE A 1 816 ? 16.922 -1.164 -14.713 1.00 93.88 816 PHE A CA 1
ATOM 6171 C C . PHE A 1 816 ? 17.538 -1.102 -13.321 1.00 93.88 816 PHE A C 1
ATOM 6173 O O . PHE A 1 816 ? 18.637 -1.615 -13.097 1.00 93.88 816 PHE A O 1
ATOM 6180 N N . ASP A 1 817 ? 16.794 -0.560 -12.371 1.00 93.81 817 ASP A N 1
ATOM 6181 C CA . ASP A 1 817 ? 17.092 -0.659 -10.947 1.00 93.81 817 ASP A CA 1
ATOM 6182 C C . ASP A 1 817 ? 15.792 -0.738 -10.140 1.00 93.81 817 ASP A C 1
ATOM 6184 O O . ASP A 1 817 ? 14.694 -0.526 -10.662 1.00 93.81 817 ASP A O 1
ATOM 6188 N N . LEU A 1 818 ? 15.912 -1.102 -8.867 1.00 94.12 818 LEU A N 1
ATOM 6189 C CA . LEU A 1 818 ? 14.781 -1.227 -7.962 1.00 94.12 818 LEU A CA 1
ATOM 6190 C C . LEU A 1 818 ? 15.007 -0.320 -6.758 1.00 94.12 818 LEU A C 1
ATOM 6192 O O . LEU A 1 818 ? 15.930 -0.528 -5.974 1.00 94.12 818 LEU A O 1
ATOM 6196 N N . SER A 1 819 ? 14.127 0.660 -6.597 1.00 93.12 819 SER A N 1
ATOM 6197 C CA . SER A 1 819 ? 14.149 1.588 -5.472 1.00 93.12 819 SER A CA 1
ATOM 6198 C C . SER A 1 819 ? 13.120 1.187 -4.421 1.00 93.12 819 SER A C 1
ATOM 6200 O O . SER A 1 819 ? 11.977 0.864 -4.746 1.00 93.12 819 SER A O 1
ATOM 6202 N N . LEU A 1 820 ? 13.510 1.241 -3.150 1.00 94.56 820 LEU A N 1
ATOM 6203 C CA . LEU A 1 820 ? 12.601 1.123 -2.010 1.00 94.56 820 LEU A CA 1
ATOM 6204 C C . LEU A 1 820 ? 12.159 2.516 -1.559 1.00 94.56 820 LEU A C 1
ATOM 6206 O O . LEU A 1 820 ? 12.929 3.474 -1.653 1.00 94.56 820 LEU A O 1
ATOM 6210 N N . LEU A 1 821 ? 10.934 2.638 -1.045 1.00 94.75 821 LEU A N 1
ATOM 6211 C CA . LEU A 1 821 ? 10.510 3.877 -0.399 1.00 94.75 821 LEU A CA 1
ATOM 6212 C C . LEU A 1 821 ? 11.194 3.976 0.971 1.00 94.75 821 LEU A C 1
ATOM 6214 O O . LEU A 1 821 ? 10.776 3.324 1.932 1.00 94.75 821 LEU A O 1
ATOM 6218 N N . GLY A 1 822 ? 12.260 4.774 1.038 1.00 93.50 822 GLY A N 1
ATOM 6219 C CA . GLY A 1 822 ? 13.086 4.948 2.231 1.00 93.50 822 GLY A CA 1
ATOM 6220 C C . GLY A 1 822 ? 14.127 3.839 2.421 1.00 93.50 822 GLY A C 1
ATOM 6221 O O . GLY A 1 822 ? 14.556 3.188 1.471 1.00 93.50 822 GLY A O 1
ATOM 6222 N N . LEU A 1 823 ? 14.573 3.638 3.663 1.00 93.31 823 LEU A N 1
ATOM 6223 C CA . LEU A 1 823 ? 15.569 2.608 3.981 1.00 93.31 823 LEU A CA 1
ATOM 6224 C C . LEU A 1 823 ? 14.922 1.208 4.030 1.00 93.31 823 LEU A C 1
ATOM 6226 O O . LEU A 1 823 ? 13.741 1.114 4.363 1.00 93.31 823 LEU A O 1
ATOM 6230 N N . PRO A 1 824 ? 15.671 0.113 3.780 1.00 93.50 824 PRO A N 1
ATOM 6231 C CA . PRO A 1 824 ? 15.124 -1.248 3.818 1.00 93.50 824 PRO A CA 1
ATOM 6232 C C . PRO A 1 824 ? 14.390 -1.590 5.126 1.00 93.50 824 PRO A C 1
ATOM 6234 O O . PRO A 1 824 ? 14.807 -1.153 6.203 1.00 93.50 824 PRO A O 1
ATOM 6237 N N . LEU A 1 825 ? 13.321 -2.390 5.064 1.00 92.94 825 LEU A N 1
ATOM 6238 C CA . LEU A 1 825 ? 12.694 -2.973 6.256 1.00 92.94 825 LEU A CA 1
ATOM 6239 C C . LEU A 1 825 ? 13.714 -3.802 7.046 1.00 92.94 825 LEU A C 1
ATOM 6241 O O . LEU A 1 825 ? 14.589 -4.450 6.474 1.00 92.94 825 LEU A O 1
ATOM 6245 N N . ILE A 1 826 ? 13.589 -3.775 8.372 1.00 94.19 826 ILE A N 1
ATOM 6246 C CA . ILE A 1 826 ? 14.531 -4.423 9.288 1.00 94.19 826 ILE A CA 1
ATOM 6247 C C . ILE A 1 826 ? 13.799 -5.430 10.162 1.00 94.19 826 ILE A C 1
ATOM 6249 O O . ILE A 1 826 ? 12.635 -5.230 10.509 1.00 94.19 826 ILE A O 1
ATOM 6253 N N . ASP A 1 827 ? 14.512 -6.469 10.575 1.00 94.62 827 ASP A N 1
ATOM 6254 C CA . ASP A 1 827 ? 14.027 -7.397 11.585 1.00 94.62 827 ASP A CA 1
ATOM 6255 C C . ASP A 1 827 ? 13.940 -6.689 12.951 1.00 94.62 827 ASP A C 1
ATOM 6257 O O . ASP A 1 827 ? 14.930 -6.194 13.508 1.00 94.62 827 ASP A O 1
ATOM 6261 N N . MET A 1 828 ? 12.722 -6.622 13.493 1.00 93.62 828 MET A N 1
ATOM 6262 C CA . MET A 1 828 ? 12.426 -5.971 14.770 1.00 93.62 828 MET A CA 1
ATOM 6263 C C . MET A 1 828 ? 12.642 -6.892 15.986 1.00 93.62 828 MET A C 1
ATOM 6265 O O . MET A 1 828 ? 12.425 -6.473 17.126 1.00 93.62 828 MET A O 1
ATOM 6269 N N . GLY A 1 829 ? 13.111 -8.120 15.778 1.00 91.88 829 GLY A N 1
ATOM 6270 C CA . GLY A 1 829 ? 13.429 -9.091 16.814 1.00 91.88 829 GLY A CA 1
ATOM 6271 C C . GLY A 1 829 ? 14.618 -8.684 17.690 1.00 91.88 829 GLY A C 1
ATOM 6272 O O . GLY A 1 829 ? 15.470 -7.869 17.324 1.00 91.88 829 GLY A O 1
ATOM 6273 N N . ILE A 1 830 ? 14.687 -9.274 18.885 1.00 89.94 830 ILE A N 1
ATOM 6274 C CA . ILE A 1 830 ? 15.708 -8.946 19.896 1.00 89.94 830 ILE A CA 1
ATOM 6275 C C . ILE A 1 830 ? 17.115 -9.354 19.430 1.00 89.94 830 ILE A C 1
ATOM 6277 O O . ILE A 1 830 ? 18.078 -8.626 19.672 1.00 89.94 830 ILE A O 1
ATOM 6281 N N . ASP A 1 831 ? 17.253 -10.494 18.748 1.00 89.75 831 ASP A N 1
ATOM 6282 C CA . ASP A 1 831 ? 18.558 -10.963 18.267 1.00 89.75 831 ASP A CA 1
ATOM 6283 C C . ASP A 1 831 ? 19.104 -10.088 17.131 1.00 89.75 831 ASP A C 1
ATOM 6285 O O . ASP A 1 831 ? 20.297 -9.779 17.119 1.00 89.75 831 ASP A O 1
ATOM 6289 N N . ALA A 1 832 ? 18.229 -9.613 16.237 1.00 92.62 832 ALA A N 1
ATOM 6290 C CA . ALA A 1 832 ? 18.585 -8.643 15.206 1.00 92.62 832 ALA A CA 1
ATOM 6291 C C . ALA A 1 832 ? 19.028 -7.306 15.822 1.00 92.62 832 ALA A C 1
ATOM 6293 O O . ALA A 1 832 ? 20.086 -6.791 15.463 1.00 92.62 832 ALA A O 1
ATOM 6294 N N . LEU A 1 833 ? 18.296 -6.800 16.826 1.00 93.50 833 LEU A N 1
ATOM 6295 C CA . LEU A 1 833 ? 18.689 -5.594 17.563 1.00 93.50 833 LEU A CA 1
ATOM 6296 C C . LEU A 1 833 ? 20.078 -5.735 18.202 1.00 93.50 833 LEU A C 1
ATOM 6298 O O . LEU A 1 833 ? 20.900 -4.830 18.085 1.00 93.50 833 LEU A O 1
ATOM 6302 N N . ARG A 1 834 ? 20.369 -6.876 18.842 1.00 92.19 834 ARG A N 1
ATOM 6303 C CA . ARG A 1 834 ? 21.688 -7.136 19.443 1.00 92.19 834 ARG A CA 1
ATOM 6304 C C . ARG A 1 834 ? 22.800 -7.105 18.389 1.00 92.19 834 ARG A C 1
ATOM 6306 O O . ARG A 1 834 ? 23.854 -6.522 18.636 1.00 92.19 834 ARG A O 1
ATOM 6313 N N . ALA A 1 835 ? 22.571 -7.722 17.229 1.00 92.19 835 ALA A N 1
ATOM 6314 C CA . ALA A 1 835 ? 23.531 -7.725 16.127 1.00 92.19 835 ALA A CA 1
ATOM 6315 C C . ALA A 1 835 ? 23.758 -6.318 15.550 1.00 92.19 835 ALA A C 1
ATOM 6317 O O . ALA A 1 835 ? 24.887 -5.967 15.213 1.00 92.19 835 ALA A O 1
ATOM 6318 N N . ASP A 1 836 ? 22.706 -5.505 15.471 1.00 94.81 836 ASP A N 1
ATOM 6319 C CA . ASP A 1 836 ? 22.788 -4.132 14.979 1.00 94.81 836 ASP A CA 1
ATOM 6320 C C . ASP A 1 836 ? 23.562 -3.211 15.931 1.00 94.81 836 ASP A C 1
ATOM 6322 O O . ASP A 1 836 ? 24.437 -2.477 15.476 1.00 94.81 836 ASP A O 1
ATOM 6326 N N . ILE A 1 837 ? 23.316 -3.305 17.245 1.00 95.19 837 ILE A N 1
ATOM 6327 C CA . ILE A 1 837 ? 24.081 -2.562 18.264 1.00 95.19 837 ILE A CA 1
ATOM 6328 C C . ILE A 1 837 ? 25.565 -2.936 18.185 1.00 95.19 837 ILE A C 1
ATOM 6330 O O . ILE A 1 837 ? 26.424 -2.060 18.193 1.00 95.19 837 ILE A O 1
ATOM 6334 N N . ALA A 1 838 ? 25.877 -4.230 18.053 1.00 93.88 838 ALA A N 1
ATOM 6335 C CA . ALA A 1 838 ? 27.256 -4.697 17.926 1.00 93.88 838 ALA A CA 1
ATOM 6336 C C . ALA A 1 838 ? 27.941 -4.213 16.634 1.00 93.88 838 ALA A C 1
ATOM 6338 O O . ALA A 1 838 ? 29.156 -4.019 16.624 1.00 93.88 838 ALA A O 1
ATOM 6339 N N . ARG A 1 839 ? 27.180 -4.022 15.546 1.00 93.94 839 ARG A N 1
ATOM 6340 C CA . ARG A 1 839 ? 27.685 -3.467 14.280 1.00 93.94 839 ARG A CA 1
ATOM 6341 C C . ARG A 1 839 ? 27.930 -1.959 14.374 1.00 93.94 839 ARG A C 1
ATOM 6343 O O . ARG A 1 839 ? 28.869 -1.473 13.753 1.00 93.94 839 ARG A O 1
ATOM 6350 N N . GLY A 1 840 ? 27.080 -1.235 15.104 1.00 92.94 840 GLY A N 1
ATOM 6351 C CA . GLY A 1 840 ? 27.165 0.219 15.275 1.00 92.94 840 GLY A CA 1
ATOM 6352 C C . GLY A 1 840 ? 26.778 1.043 14.038 1.00 92.94 840 GLY A C 1
ATOM 6353 O O . GLY A 1 840 ? 26.929 2.259 14.057 1.00 92.94 840 GLY A O 1
ATOM 6354 N N . ASP A 1 841 ? 26.275 0.413 12.969 1.00 92.69 841 ASP A N 1
ATOM 6355 C CA . ASP A 1 841 ? 25.806 1.098 11.756 1.00 92.69 841 ASP A CA 1
ATOM 6356 C C . ASP A 1 841 ? 24.279 1.264 11.798 1.00 92.69 841 ASP A C 1
ATOM 6358 O O . ASP A 1 841 ? 23.513 0.304 11.668 1.00 92.69 841 ASP A O 1
ATOM 6362 N N . VAL A 1 842 ? 23.835 2.506 11.988 1.00 92.69 842 VAL A N 1
ATOM 6363 C CA . VAL A 1 842 ? 22.416 2.861 12.120 1.00 92.69 842 VAL A CA 1
ATOM 6364 C C . VAL A 1 842 ? 21.654 2.837 10.790 1.00 92.69 842 VAL A C 1
ATOM 6366 O O . VAL A 1 842 ? 20.433 2.637 10.777 1.00 92.69 842 VAL A O 1
ATOM 6369 N N . ARG A 1 843 ? 22.356 2.986 9.658 1.00 90.56 843 ARG A N 1
ATOM 6370 C CA . ARG A 1 843 ? 21.763 2.934 8.314 1.00 90.56 843 ARG A CA 1
ATOM 6371 C C . ARG A 1 843 ? 21.655 1.490 7.828 1.00 90.56 843 ARG A C 1
ATOM 6373 O O . ARG A 1 843 ? 20.586 1.094 7.349 1.00 90.56 843 ARG A O 1
ATOM 6380 N N . ARG A 1 844 ? 22.712 0.687 8.008 1.00 89.69 844 ARG A N 1
ATOM 6381 C CA . ARG A 1 844 ? 22.781 -0.732 7.606 1.00 89.69 844 ARG A CA 1
ATOM 6382 C C . ARG A 1 844 ? 22.457 -1.666 8.770 1.00 89.69 844 ARG A C 1
ATOM 6384 O O . ARG A 1 844 ? 23.328 -2.231 9.435 1.00 89.69 844 ARG A O 1
ATOM 6391 N N . ARG A 1 845 ? 21.157 -1.835 8.981 1.00 92.75 845 ARG A N 1
ATOM 6392 C CA . ARG A 1 845 ? 20.545 -2.728 9.973 1.00 92.75 845 ARG A CA 1
ATOM 6393 C C . ARG A 1 845 ? 20.249 -4.101 9.355 1.00 92.75 845 ARG A C 1
ATOM 6395 O O . ARG A 1 845 ? 20.310 -4.257 8.139 1.00 92.75 845 ARG A O 1
ATOM 6402 N N . SER A 1 846 ? 19.932 -5.091 10.183 1.00 92.88 846 SER A N 1
ATOM 6403 C CA . SER A 1 846 ? 19.612 -6.446 9.726 1.00 92.88 846 SER A CA 1
ATOM 6404 C C . SER A 1 846 ? 18.291 -6.495 8.946 1.00 92.88 846 SER A C 1
ATOM 6406 O O . SER A 1 846 ? 17.216 -6.480 9.539 1.00 92.88 846 SER A O 1
ATOM 6408 N N . ASP A 1 847 ? 18.377 -6.635 7.625 1.00 92.81 847 ASP A N 1
ATOM 6409 C CA . ASP A 1 847 ? 17.266 -6.873 6.686 1.00 92.81 847 ASP A CA 1
ATOM 6410 C C . ASP A 1 847 ? 17.101 -8.366 6.331 1.00 92.81 847 ASP A C 1
ATOM 6412 O O . ASP A 1 847 ? 16.383 -8.724 5.397 1.00 92.81 847 ASP A O 1
ATOM 6416 N N . ARG A 1 848 ? 17.833 -9.244 7.034 1.00 92.25 848 ARG A N 1
ATOM 6417 C CA . ARG A 1 848 ? 17.924 -10.688 6.762 1.00 92.25 848 ARG A CA 1
ATOM 6418 C C . ARG A 1 848 ? 18.326 -11.012 5.317 1.00 92.25 848 ARG A C 1
ATOM 6420 O O . ARG A 1 848 ? 17.848 -11.986 4.746 1.00 92.25 848 ARG A O 1
ATOM 6427 N N . ALA A 1 849 ? 19.260 -10.231 4.769 1.00 92.88 849 ALA A N 1
ATOM 6428 C CA . ALA A 1 849 ? 19.820 -10.378 3.425 1.00 92.88 849 ALA A CA 1
ATOM 6429 C C . ALA A 1 849 ? 18.821 -10.134 2.278 1.00 92.88 849 ALA A C 1
ATOM 6431 O O . ALA A 1 849 ? 19.098 -10.508 1.137 1.00 92.88 849 ALA A O 1
ATOM 6432 N N . LEU A 1 850 ? 17.703 -9.449 2.548 1.00 92.50 850 LEU A N 1
ATOM 6433 C CA . LEU A 1 850 ? 16.734 -9.036 1.530 1.00 92.50 850 LEU A CA 1
ATOM 6434 C C . LEU A 1 850 ? 17.390 -8.249 0.387 1.00 92.50 850 LEU A C 1
ATOM 6436 O O . LEU A 1 850 ? 17.118 -8.534 -0.778 1.00 92.50 850 LEU A O 1
ATOM 6440 N N . ALA A 1 851 ? 18.292 -7.314 0.696 1.00 91.69 851 ALA A N 1
ATOM 6441 C CA . ALA A 1 851 ? 19.024 -6.531 -0.302 1.00 91.69 851 ALA A CA 1
ATOM 6442 C C . ALA A 1 851 ? 19.845 -7.406 -1.278 1.00 91.69 851 ALA A C 1
ATOM 6444 O O . ALA A 1 851 ? 20.126 -7.005 -2.408 1.00 91.69 851 ALA A O 1
ATOM 6445 N N . GLY A 1 852 ? 20.216 -8.627 -0.876 1.00 92.69 852 GLY A N 1
ATOM 6446 C CA . GLY A 1 852 ? 20.935 -9.582 -1.720 1.00 92.69 852 GLY A CA 1
ATOM 6447 C C . GLY A 1 852 ? 20.055 -10.346 -2.714 1.00 92.69 852 GLY A C 1
ATOM 6448 O O . GLY A 1 852 ? 20.589 -10.873 -3.695 1.00 92.69 852 GLY A O 1
ATOM 6449 N N . VAL A 1 853 ? 18.738 -10.402 -2.487 1.00 94.75 853 VAL A N 1
ATOM 6450 C CA . VAL A 1 853 ? 17.789 -11.193 -3.285 1.00 94.75 853 VAL A CA 1
ATOM 6451 C C . VAL A 1 853 ? 17.665 -10.632 -4.697 1.00 94.75 853 VAL A C 1
ATOM 6453 O O . VAL A 1 853 ? 17.403 -9.444 -4.895 1.00 94.75 853 VAL A O 1
ATOM 6456 N N . ARG A 1 854 ? 17.838 -11.504 -5.694 1.00 95.25 854 ARG A N 1
ATOM 6457 C CA . ARG A 1 854 ? 17.690 -11.159 -7.110 1.00 95.25 854 ARG A CA 1
ATOM 6458 C C . ARG A 1 854 ? 16.251 -11.355 -7.561 1.00 95.25 854 ARG A C 1
ATOM 6460 O O . ARG A 1 854 ? 15.742 -12.473 -7.548 1.00 95.25 854 ARG A O 1
ATOM 6467 N N . LEU A 1 855 ? 15.626 -10.272 -8.005 1.00 95.25 855 LEU A N 1
ATOM 6468 C CA . LEU A 1 855 ? 14.301 -10.288 -8.613 1.00 95.25 855 LEU A CA 1
ATOM 6469 C C . LEU A 1 855 ? 14.436 -10.249 -10.138 1.00 95.25 855 LEU A C 1
ATOM 6471 O O . LEU A 1 855 ? 15.216 -9.440 -10.647 1.00 95.25 855 LEU A O 1
ATOM 6475 N N . PRO A 1 856 ? 13.712 -11.102 -10.876 1.00 95.25 856 PRO A N 1
ATOM 6476 C CA . PRO A 1 856 ? 13.785 -11.118 -12.328 1.00 95.25 856 PRO A CA 1
ATOM 6477 C C . PRO A 1 856 ? 13.118 -9.886 -12.946 1.00 95.25 856 PRO A C 1
ATOM 6479 O O . PRO A 1 856 ? 12.126 -9.374 -12.427 1.00 95.25 856 PRO A O 1
ATOM 6482 N N . VAL A 1 857 ? 13.644 -9.451 -14.090 1.00 94.62 857 VAL A N 1
ATOM 6483 C CA . VAL A 1 857 ? 12.984 -8.514 -15.003 1.00 94.62 857 VAL A CA 1
ATOM 6484 C C . VAL A 1 857 ? 12.868 -9.199 -16.357 1.00 94.62 857 VAL A C 1
ATOM 6486 O O . VAL A 1 857 ? 13.859 -9.423 -17.050 1.00 94.62 857 VAL A O 1
ATOM 6489 N N . LEU A 1 858 ? 11.651 -9.570 -16.726 1.00 92.56 858 LEU A N 1
ATOM 6490 C CA . LEU A 1 858 ? 11.339 -10.138 -18.028 1.00 92.56 858 LEU A CA 1
ATOM 6491 C C . LEU A 1 858 ? 11.024 -8.999 -18.994 1.00 92.56 858 LEU A C 1
ATOM 6493 O O . LEU A 1 858 ? 10.352 -8.034 -18.630 1.00 92.56 858 LEU A O 1
ATOM 6497 N N . LEU A 1 859 ? 11.539 -9.121 -20.212 1.00 91.62 859 LEU A N 1
ATOM 6498 C CA . LEU A 1 859 ? 11.418 -8.120 -21.264 1.00 91.62 859 LEU A CA 1
ATOM 6499 C C . LEU A 1 859 ? 10.758 -8.755 -22.481 1.00 91.62 859 LEU A C 1
ATOM 6501 O O . LEU A 1 859 ? 11.169 -9.842 -22.905 1.00 91.62 859 LEU A O 1
ATOM 6505 N N . GLY A 1 860 ? 9.781 -8.051 -23.048 1.00 80.44 860 GLY A N 1
ATOM 6506 C CA . GLY A 1 860 ? 9.027 -8.526 -24.200 1.00 80.44 860 GLY A CA 1
ATOM 6507 C C . GLY A 1 860 ? 7.967 -9.559 -23.823 1.00 80.44 860 GLY A C 1
ATOM 6508 O O . GLY A 1 860 ? 8.264 -10.537 -23.130 1.00 80.44 860 GLY A O 1
ATOM 6509 N N . SER A 1 861 ? 6.756 -9.383 -24.343 1.00 79.75 861 SER A N 1
ATOM 6510 C CA . SER A 1 861 ? 5.684 -10.381 -24.303 1.00 79.75 861 SER A CA 1
ATOM 6511 C C . SER A 1 861 ? 5.280 -10.831 -25.710 1.00 79.75 861 SER A C 1
ATOM 6513 O O . SER A 1 861 ? 5.231 -10.030 -26.637 1.00 79.75 861 SER A O 1
ATOM 6515 N N . LEU A 1 862 ? 4.980 -12.126 -25.874 1.00 71.69 862 LEU A N 1
ATOM 6516 C CA . LEU A 1 862 ? 4.434 -12.675 -27.127 1.00 71.69 862 LEU A CA 1
ATOM 6517 C C . LEU A 1 862 ? 2.905 -12.558 -27.201 1.00 71.69 862 LEU A C 1
ATOM 6519 O O . LEU A 1 862 ? 2.332 -12.759 -28.270 1.00 71.69 862 LEU A O 1
ATOM 6523 N N . THR A 1 863 ? 2.246 -12.289 -26.073 1.00 75.25 863 THR A N 1
ATOM 6524 C CA . THR A 1 863 ? 0.782 -12.199 -25.964 1.00 75.25 863 THR A CA 1
ATOM 6525 C C . THR A 1 863 ? 0.260 -10.768 -26.041 1.00 75.25 863 THR A C 1
ATOM 6527 O O . THR A 1 863 ? -0.946 -10.577 -26.189 1.00 75.25 863 THR A O 1
ATOM 6530 N N . GLN A 1 864 ? 1.152 -9.776 -25.975 1.00 82.25 864 GLN A N 1
ATOM 6531 C CA . GLN A 1 864 ? 0.832 -8.354 -26.059 1.00 82.25 864 GLN A CA 1
ATOM 6532 C C . GLN A 1 864 ? 1.407 -7.784 -27.355 1.00 82.25 864 GLN A C 1
ATOM 6534 O O . GLN A 1 864 ? 2.598 -7.497 -27.446 1.00 82.25 864 GLN A O 1
ATOM 6539 N N . LEU A 1 865 ? 0.557 -7.632 -28.370 1.00 81.69 865 LEU A N 1
ATOM 6540 C CA . LEU A 1 865 ? 0.964 -7.206 -29.710 1.00 81.69 865 LEU A CA 1
ATOM 6541 C C . LEU A 1 865 ? 1.495 -5.763 -29.738 1.00 81.69 865 LEU A C 1
ATOM 6543 O O . LEU A 1 865 ? 2.196 -5.375 -30.668 1.00 81.69 865 LEU A O 1
ATOM 6547 N N . GLY A 1 866 ? 1.162 -4.955 -28.737 1.00 84.06 866 GLY A N 1
ATOM 6548 C CA . GLY A 1 866 ? 1.653 -3.600 -28.527 1.00 84.06 866 GLY A CA 1
ATOM 6549 C C . GLY A 1 866 ? 3.042 -3.526 -27.891 1.00 84.06 866 GLY A C 1
ATOM 6550 O O . GLY A 1 866 ? 3.530 -2.413 -27.692 1.00 84.06 866 GLY A O 1
ATOM 6551 N N . ASP A 1 867 ? 3.678 -4.659 -27.570 1.00 88.88 867 ASP A N 1
ATOM 6552 C CA . ASP A 1 867 ? 5.065 -4.696 -27.107 1.00 88.88 867 ASP A CA 1
ATOM 6553 C C . ASP A 1 867 ? 6.041 -4.603 -28.292 1.00 88.88 867 ASP A C 1
ATOM 6555 O O . ASP A 1 867 ? 6.125 -5.496 -29.128 1.00 88.88 867 ASP A O 1
ATOM 6559 N N . GLY A 1 868 ? 6.790 -3.506 -28.373 1.00 91.38 868 GLY A N 1
ATOM 6560 C CA . GLY A 1 868 ? 7.699 -3.190 -29.473 1.00 91.38 868 GLY A CA 1
ATOM 6561 C C . GLY A 1 868 ? 9.035 -3.926 -29.457 1.00 91.38 868 GLY A C 1
ATOM 6562 O O . GLY A 1 868 ? 9.856 -3.680 -30.343 1.00 91.38 868 GLY A O 1
ATOM 6563 N N . LEU A 1 869 ? 9.319 -4.772 -28.465 1.00 94.31 869 LEU A N 1
ATOM 6564 C CA . LEU A 1 869 ? 10.634 -5.393 -28.326 1.00 94.31 869 LEU A CA 1
ATOM 6565 C C . LEU A 1 869 ? 10.846 -6.553 -29.312 1.00 94.31 869 LEU A C 1
ATOM 6567 O O . LEU A 1 869 ? 10.319 -7.649 -29.132 1.00 94.31 869 LEU A O 1
ATOM 6571 N N . ALA A 1 870 ? 11.732 -6.368 -30.294 1.00 93.88 870 ALA A N 1
ATOM 6572 C CA . ALA A 1 870 ? 12.144 -7.453 -31.188 1.00 93.88 870 ALA A CA 1
ATOM 6573 C C . ALA A 1 870 ? 13.164 -8.401 -30.526 1.00 93.88 870 ALA A C 1
ATOM 6575 O O . ALA A 1 870 ? 13.171 -9.614 -30.763 1.00 93.88 870 ALA A O 1
ATOM 6576 N N . GLY A 1 871 ? 14.033 -7.850 -29.679 1.00 94.75 871 GLY A N 1
ATOM 6577 C CA . GLY A 1 871 ? 15.003 -8.587 -28.874 1.00 94.75 871 GLY A CA 1
ATOM 6578 C C . GLY A 1 871 ? 16.069 -7.670 -28.284 1.00 94.75 871 GLY A C 1
ATOM 6579 O O . GLY A 1 871 ? 16.062 -6.460 -28.512 1.00 94.75 871 GLY A O 1
ATOM 6580 N N . PHE A 1 872 ? 16.986 -8.230 -27.502 1.00 96.31 872 PHE A N 1
ATOM 6581 C CA . PHE A 1 872 ? 17.991 -7.461 -26.776 1.00 96.31 872 PHE A CA 1
ATOM 6582 C C . PHE A 1 872 ? 19.297 -8.232 -26.551 1.00 96.31 872 PHE A C 1
ATOM 6584 O O . PHE A 1 872 ? 19.370 -9.454 -26.689 1.00 96.31 872 PHE A O 1
ATOM 6591 N N . PHE A 1 873 ? 20.325 -7.480 -26.171 1.00 95.75 873 PHE A N 1
ATOM 6592 C CA . PHE A 1 873 ? 21.632 -7.944 -25.729 1.00 95.75 873 PHE A CA 1
ATOM 6593 C C . PHE A 1 873 ? 21.800 -7.570 -24.253 1.00 95.75 873 PHE A C 1
ATOM 6595 O O . PHE A 1 873 ? 21.693 -6.394 -23.882 1.00 95.75 873 PHE A O 1
ATOM 6602 N N . ALA A 1 874 ? 22.022 -8.576 -23.407 1.00 93.31 874 ALA A N 1
ATOM 6603 C CA . ALA A 1 874 ? 22.289 -8.372 -21.986 1.00 93.31 874 ALA A CA 1
ATOM 6604 C C . ALA A 1 874 ? 23.705 -7.813 -21.774 1.00 93.31 874 ALA A C 1
ATOM 6606 O O . ALA A 1 874 ? 24.575 -7.969 -22.631 1.00 93.31 874 ALA A O 1
ATOM 6607 N N . ALA A 1 875 ? 23.952 -7.170 -20.633 1.00 86.94 875 ALA A N 1
ATOM 6608 C CA . ALA A 1 875 ? 25.306 -6.769 -20.273 1.00 86.94 875 ALA A CA 1
ATOM 6609 C C . ALA A 1 875 ? 26.178 -7.990 -19.926 1.00 86.94 875 ALA A C 1
ATOM 6611 O O . ALA A 1 875 ? 25.755 -8.886 -19.192 1.00 86.94 875 ALA A O 1
ATOM 6612 N N . GLY A 1 876 ? 27.412 -7.997 -20.426 1.00 81.88 876 GLY A N 1
ATOM 6613 C CA . GLY A 1 876 ? 28.473 -8.900 -20.004 1.00 81.88 876 GLY A CA 1
ATOM 6614 C C . GLY A 1 876 ? 29.020 -8.548 -18.616 1.00 81.88 876 GLY A C 1
ATOM 6615 O O . GLY A 1 876 ? 28.597 -7.594 -17.961 1.00 81.88 876 GLY A O 1
ATOM 6616 N N . ALA A 1 877 ? 30.006 -9.321 -18.153 1.00 76.19 877 ALA A N 1
ATOM 6617 C CA . ALA A 1 877 ? 30.609 -9.143 -16.827 1.00 76.19 877 ALA A CA 1
ATOM 6618 C C . ALA A 1 877 ? 31.342 -7.797 -16.643 1.00 76.19 877 ALA A C 1
ATOM 6620 O O . ALA A 1 877 ? 31.570 -7.370 -15.513 1.00 76.19 877 ALA A O 1
ATOM 6621 N N . ASP A 1 878 ? 31.714 -7.137 -17.738 1.00 76.25 878 ASP A N 1
ATOM 6622 C CA . ASP A 1 878 ? 32.346 -5.816 -17.774 1.00 76.25 878 ASP A CA 1
ATOM 6623 C C . ASP A 1 878 ? 31.330 -4.657 -17.824 1.00 76.25 878 ASP A C 1
ATOM 6625 O O . ASP A 1 878 ? 31.728 -3.494 -17.898 1.00 76.25 878 ASP A O 1
ATOM 6629 N N . GLY A 1 879 ? 30.027 -4.961 -17.773 1.00 75.25 879 GLY A N 1
ATOM 6630 C CA . GLY A 1 879 ? 28.939 -3.984 -17.833 1.00 75.25 879 GLY A CA 1
ATOM 6631 C C . GLY A 1 879 ? 28.638 -3.461 -19.239 1.00 75.25 879 GLY A C 1
ATOM 6632 O O . GLY A 1 879 ? 27.777 -2.593 -19.383 1.00 75.25 879 GLY A O 1
ATOM 6633 N N . LYS A 1 880 ? 29.319 -3.967 -20.275 1.00 82.50 880 LYS A N 1
ATOM 6634 C CA . LYS A 1 880 ? 29.065 -3.609 -21.676 1.00 82.50 880 LYS A CA 1
ATOM 6635 C C . LYS A 1 880 ? 28.095 -4.589 -22.332 1.00 82.50 880 LYS A C 1
ATOM 6637 O O . LYS A 1 880 ? 27.972 -5.712 -21.854 1.00 82.50 880 LYS A O 1
ATOM 6642 N N . PRO A 1 881 ? 27.409 -4.211 -23.423 1.00 86.38 881 PRO A N 1
ATOM 6643 C CA . PRO A 1 881 ? 26.527 -5.132 -24.133 1.00 86.38 881 PRO A CA 1
ATOM 6644 C C . PRO A 1 881 ? 27.292 -6.352 -24.666 1.00 86.38 881 PRO A C 1
ATOM 6646 O O . PRO A 1 881 ? 28.289 -6.207 -25.373 1.00 86.38 881 PRO A O 1
ATOM 6649 N N . ASP A 1 882 ? 26.811 -7.557 -24.360 1.00 91.81 882 ASP A N 1
ATOM 6650 C CA . ASP A 1 882 ? 27.334 -8.796 -24.932 1.00 91.81 882 ASP A CA 1
ATOM 6651 C C . ASP A 1 882 ? 26.644 -9.093 -26.272 1.00 91.81 882 ASP A C 1
ATOM 6653 O O . ASP A 1 882 ? 25.615 -9.769 -26.344 1.00 91.81 882 ASP A O 1
ATOM 6657 N N . PHE A 1 883 ? 27.227 -8.591 -27.362 1.00 92.44 883 PHE A N 1
ATOM 6658 C CA . PHE A 1 883 ? 26.737 -8.849 -28.719 1.00 92.44 883 PHE A CA 1
ATOM 6659 C C . PHE A 1 883 ? 26.996 -10.284 -29.218 1.00 92.44 883 PHE A C 1
ATOM 6661 O O . PHE A 1 883 ? 26.587 -10.645 -30.328 1.00 92.44 883 PHE A O 1
ATOM 6668 N N . ALA A 1 884 ? 27.647 -11.147 -28.426 1.00 89.75 884 ALA A N 1
ATOM 6669 C CA . ALA A 1 884 ? 27.837 -12.544 -28.803 1.00 89.75 884 ALA A CA 1
ATOM 6670 C C . ALA A 1 884 ? 26.518 -13.331 -28.783 1.00 89.75 884 ALA A C 1
ATOM 6672 O O . ALA A 1 884 ? 26.389 -14.309 -29.525 1.00 89.75 884 ALA A O 1
ATOM 6673 N N . ARG A 1 885 ? 25.531 -12.906 -27.982 1.00 92.38 885 ARG A N 1
ATOM 6674 C CA . ARG A 1 885 ? 24.264 -13.623 -27.803 1.00 92.38 885 ARG A CA 1
ATOM 6675 C C . ARG A 1 885 ? 23.057 -12.694 -27.907 1.00 92.38 885 ARG A C 1
ATOM 6677 O O . ARG A 1 885 ? 22.862 -11.821 -27.070 1.00 92.38 885 ARG A O 1
ATOM 6684 N N . PHE A 1 886 ? 22.203 -12.945 -28.895 1.00 95.31 886 PHE A N 1
ATOM 6685 C CA . PHE A 1 886 ? 20.942 -12.229 -29.070 1.00 95.31 886 PHE A CA 1
ATOM 6686 C C . PHE A 1 886 ? 19.798 -12.954 -28.355 1.00 95.31 886 PHE A C 1
ATOM 6688 O O . PHE A 1 886 ? 19.621 -14.169 -28.505 1.00 95.31 886 PHE A O 1
ATOM 6695 N N . LEU A 1 887 ? 19.015 -12.211 -27.575 1.00 95.25 887 LEU A N 1
ATOM 6696 C CA . LEU A 1 887 ? 17.899 -12.741 -26.801 1.00 95.25 887 LEU A CA 1
ATOM 6697 C C . LEU A 1 887 ? 16.578 -12.204 -27.344 1.00 95.25 887 LEU A C 1
ATOM 6699 O O . LEU A 1 887 ? 16.367 -10.997 -27.412 1.00 95.25 887 LEU A O 1
ATOM 6703 N N . SER A 1 888 ? 15.677 -13.106 -27.724 1.00 93.88 888 SER A N 1
ATOM 6704 C CA . SER A 1 888 ? 14.353 -12.750 -28.237 1.00 93.88 888 SER A CA 1
ATOM 6705 C C . SER A 1 888 ? 13.334 -13.808 -27.842 1.00 93.88 888 SER A C 1
ATOM 6707 O O . SER A 1 888 ? 13.619 -15.007 -27.875 1.00 93.88 888 SER A O 1
ATOM 6709 N N . GLN A 1 889 ? 12.120 -13.381 -27.501 1.00 89.75 889 GLN A N 1
ATOM 6710 C CA . GLN A 1 889 ? 11.019 -14.309 -27.248 1.00 89.75 889 GLN A CA 1
ATOM 6711 C C . GLN A 1 889 ? 10.647 -15.104 -28.517 1.00 89.75 889 GLN A C 1
ATOM 6713 O O . GLN A 1 889 ? 10.272 -16.278 -28.440 1.00 89.75 889 GLN A O 1
ATOM 6718 N N . ALA A 1 890 ? 10.864 -14.509 -29.695 1.00 90.19 890 ALA A N 1
ATOM 6719 C CA . ALA A 1 890 ? 10.674 -15.123 -31.008 1.00 90.19 890 ALA A CA 1
ATOM 6720 C C . ALA A 1 890 ? 11.925 -15.866 -31.528 1.00 90.19 890 ALA A C 1
ATOM 6722 O O . ALA A 1 890 ? 12.058 -16.079 -32.733 1.00 90.19 890 ALA A O 1
ATOM 6723 N N . ALA A 1 891 ? 12.855 -16.251 -30.641 1.00 90.56 891 ALA A N 1
ATOM 6724 C CA . ALA A 1 891 ? 14.116 -16.899 -31.005 1.00 90.56 891 ALA A CA 1
ATOM 6725 C C . ALA A 1 891 ? 13.941 -18.063 -31.997 1.00 90.56 891 ALA A C 1
ATOM 6727 O O . ALA A 1 891 ? 13.186 -19.009 -31.751 1.00 90.56 891 ALA A O 1
ATOM 6728 N N . THR A 1 892 ? 14.699 -18.004 -33.092 1.00 87.25 892 THR A N 1
ATOM 6729 C CA . THR A 1 892 ? 14.827 -19.089 -34.073 1.00 87.25 892 THR A CA 1
ATOM 6730 C C . THR A 1 892 ? 16.015 -20.000 -33.735 1.00 87.25 892 THR A C 1
ATOM 6732 O O . THR A 1 892 ? 16.792 -19.726 -32.820 1.00 87.25 892 THR A O 1
ATOM 6735 N N . ALA A 1 893 ? 16.153 -21.128 -34.438 1.00 83.44 893 ALA A N 1
ATOM 6736 C CA . ALA A 1 893 ? 17.197 -22.110 -34.155 1.00 83.44 893 ALA A CA 1
ATOM 6737 C C . ALA A 1 893 ? 18.594 -21.613 -34.583 1.00 83.44 893 ALA A C 1
ATOM 6739 O O . ALA A 1 893 ? 18.950 -21.692 -35.757 1.00 83.44 893 ALA A O 1
ATOM 6740 N N . HIS A 1 894 ? 19.395 -21.141 -33.623 1.00 92.38 894 HIS A N 1
ATOM 6741 C CA . HIS A 1 894 ? 20.815 -20.816 -33.790 1.00 92.38 894 HIS A CA 1
ATOM 6742 C C . HIS A 1 894 ? 21.533 -20.842 -32.428 1.00 92.38 894 HIS A C 1
ATOM 6744 O O . HIS A 1 894 ? 20.922 -20.529 -31.415 1.00 92.38 894 HIS A O 1
ATOM 6750 N N . GLU A 1 895 ? 22.828 -21.169 -32.360 1.00 92.38 895 GLU A N 1
ATOM 6751 C CA . GLU A 1 895 ? 23.546 -21.270 -31.069 1.00 92.38 895 GLU A CA 1
ATOM 6752 C C . GLU A 1 895 ? 23.702 -19.917 -30.343 1.00 92.38 895 GLU A C 1
ATOM 6754 O O . GLU A 1 895 ? 23.699 -19.851 -29.115 1.00 92.38 895 GLU A O 1
ATOM 6759 N N . ARG A 1 896 ? 23.783 -18.828 -31.117 1.00 93.81 896 ARG A N 1
ATOM 6760 C CA . ARG A 1 896 ? 23.881 -17.437 -30.634 1.00 93.81 896 ARG A CA 1
ATOM 6761 C C . ARG A 1 896 ? 22.528 -16.746 -30.413 1.00 93.81 896 ARG A C 1
ATOM 6763 O O . ARG A 1 896 ? 22.517 -15.588 -30.008 1.00 93.81 896 ARG A O 1
ATOM 6770 N N . ILE A 1 897 ? 21.403 -17.415 -30.684 1.00 95.00 897 ILE A N 1
ATOM 6771 C CA . ILE A 1 897 ? 20.052 -16.856 -30.510 1.00 95.00 897 ILE A CA 1
ATOM 6772 C C . ILE A 1 897 ? 19.279 -17.735 -29.535 1.00 95.00 897 ILE A C 1
ATOM 6774 O O . ILE A 1 897 ? 19.177 -18.943 -29.722 1.00 95.00 897 ILE A O 1
ATOM 6778 N N . ALA A 1 898 ? 18.731 -17.146 -28.475 1.00 94.38 898 ALA A N 1
ATOM 6779 C CA . ALA A 1 898 ? 17.992 -17.907 -27.474 1.00 94.38 898 ALA A CA 1
ATOM 6780 C C . ALA A 1 898 ? 16.795 -17.132 -26.928 1.00 94.38 898 ALA A C 1
ATOM 6782 O O . ALA A 1 898 ? 16.787 -15.902 -26.912 1.00 94.38 898 ALA A O 1
ATOM 6783 N N . ARG A 1 899 ? 15.807 -17.869 -26.410 1.00 91.62 899 ARG A N 1
ATOM 6784 C CA . ARG A 1 899 ? 14.799 -17.267 -25.535 1.00 91.62 899 ARG A CA 1
ATOM 6785 C C . ARG A 1 899 ? 15.472 -16.833 -24.230 1.00 91.62 899 ARG A C 1
ATOM 6787 O O . ARG A 1 899 ? 16.283 -17.607 -23.706 1.00 91.62 899 ARG A O 1
ATOM 6794 N N . PRO A 1 900 ? 15.184 -15.628 -23.717 1.00 90.94 900 PRO A N 1
ATOM 6795 C CA . PRO A 1 900 ? 15.793 -15.154 -22.482 1.00 90.94 900 PRO A CA 1
ATOM 6796 C C . PRO A 1 900 ? 15.326 -16.019 -21.299 1.00 90.94 900 PRO A C 1
ATOM 6798 O O . PRO A 1 900 ? 14.123 -16.094 -21.047 1.00 90.94 900 PRO A O 1
ATOM 6801 N N . PRO A 1 901 ? 16.228 -16.680 -20.546 1.00 89.94 901 PRO A N 1
ATOM 6802 C CA . PRO A 1 901 ? 15.853 -17.254 -19.258 1.00 89.94 901 PRO A CA 1
ATOM 6803 C C . PRO A 1 901 ? 15.476 -16.144 -18.268 1.00 89.94 901 PRO A C 1
ATOM 6805 O O . PRO A 1 901 ? 15.977 -15.023 -18.355 1.00 89.94 901 PRO A O 1
ATOM 6808 N N . GLN A 1 902 ? 14.658 -16.472 -17.268 1.00 88.81 902 GLN A N 1
ATOM 6809 C CA . GLN A 1 902 ? 14.216 -15.524 -16.235 1.00 88.81 902 GLN A CA 1
ATOM 6810 C C . GLN A 1 902 ? 15.379 -14.889 -15.443 1.00 88.81 902 GLN A C 1
ATOM 6812 O O . GLN A 1 902 ? 15.256 -13.778 -14.940 1.00 88.81 902 GLN A O 1
ATOM 6817 N N . SER A 1 903 ? 16.531 -15.559 -15.370 1.00 90.44 903 SER A N 1
ATOM 6818 C CA . SER A 1 903 ? 17.745 -15.062 -14.713 1.00 90.44 903 SER A CA 1
ATOM 6819 C C . SER A 1 903 ? 18.587 -14.097 -15.561 1.00 90.44 903 SER A C 1
ATOM 6821 O O . SER A 1 903 ? 19.645 -13.669 -15.104 1.00 90.44 903 SER A O 1
ATOM 6823 N N . THR A 1 904 ? 18.157 -13.756 -16.783 1.00 91.62 904 THR A N 1
ATOM 6824 C CA . THR A 1 904 ? 18.928 -12.901 -17.707 1.00 91.62 904 THR A CA 1
ATOM 6825 C C . THR A 1 904 ? 19.126 -11.490 -17.161 1.00 91.62 904 THR A C 1
ATOM 6827 O O . THR A 1 904 ? 20.249 -10.997 -17.113 1.00 91.62 904 THR A O 1
ATOM 6830 N N . VAL A 1 905 ? 18.030 -10.829 -16.785 1.00 93.12 905 VAL A N 1
ATOM 6831 C CA . VAL A 1 905 ? 18.038 -9.471 -16.240 1.00 93.12 905 VAL A CA 1
ATOM 6832 C C . VAL A 1 905 ? 17.460 -9.558 -14.842 1.00 93.12 905 VAL A C 1
ATOM 6834 O O . VAL A 1 905 ? 16.364 -10.080 -14.644 1.00 93.12 905 VAL A O 1
ATOM 6837 N N . THR A 1 906 ? 18.216 -9.078 -13.860 1.00 94.38 906 THR A N 1
ATOM 6838 C CA . THR A 1 906 ? 17.802 -9.123 -12.459 1.00 94.38 906 THR A CA 1
ATOM 6839 C C . THR A 1 906 ? 18.083 -7.802 -11.776 1.00 94.38 906 THR A C 1
ATOM 6841 O O . THR A 1 906 ? 19.159 -7.236 -11.957 1.00 94.38 906 THR A O 1
ATOM 6844 N N . VAL A 1 907 ? 17.163 -7.365 -10.926 1.00 94.69 907 VAL A N 1
ATOM 6845 C CA . VAL A 1 907 ? 17.321 -6.200 -10.050 1.00 94.69 907 VAL A CA 1
ATOM 6846 C C . VAL A 1 907 ? 17.363 -6.642 -8.590 1.00 94.69 907 VAL A C 1
ATOM 6848 O O . VAL A 1 907 ? 16.995 -7.770 -8.256 1.00 94.69 907 VAL A O 1
ATOM 6851 N N . ARG A 1 908 ? 17.850 -5.768 -7.708 1.00 94.44 908 ARG A N 1
ATOM 6852 C CA . ARG A 1 908 ? 17.960 -6.028 -6.268 1.00 94.44 908 ARG A CA 1
ATOM 6853 C C . ARG A 1 908 ? 17.416 -4.850 -5.484 1.00 94.44 908 ARG A C 1
ATOM 6855 O O . ARG A 1 908 ? 17.618 -3.713 -5.893 1.00 94.44 908 ARG A O 1
ATOM 6862 N N . ALA A 1 909 ? 16.800 -5.131 -4.340 1.00 90.50 909 ALA A N 1
ATOM 6863 C CA . ALA A 1 909 ? 16.298 -4.128 -3.400 1.00 90.50 909 ALA A CA 1
ATOM 6864 C C . ALA A 1 909 ? 17.428 -3.535 -2.532 1.00 90.50 909 ALA A C 1
ATOM 6866 O O . ALA A 1 909 ? 17.289 -3.391 -1.320 1.00 90.50 909 ALA A O 1
ATOM 6867 N N . ASP A 1 910 ? 18.572 -3.250 -3.152 1.00 88.44 910 ASP A N 1
ATOM 6868 C CA . ASP A 1 910 ? 19.766 -2.713 -2.507 1.00 88.44 910 ASP A CA 1
ATOM 6869 C C . ASP A 1 910 ? 19.996 -1.281 -3.004 1.00 88.44 910 ASP A C 1
ATOM 6871 O O . ASP A 1 910 ? 20.310 -1.103 -4.183 1.00 88.44 910 ASP A O 1
ATOM 6875 N N . PRO A 1 911 ? 19.903 -0.259 -2.134 1.00 75.81 911 PRO A N 1
ATOM 6876 C CA . PRO A 1 911 ? 20.210 1.123 -2.502 1.00 75.81 911 PRO A CA 1
ATOM 6877 C C . PRO A 1 911 ? 21.634 1.324 -3.049 1.00 75.81 911 PRO A C 1
ATOM 6879 O O . PRO A 1 911 ? 21.902 2.318 -3.716 1.00 75.81 911 PRO A O 1
ATOM 6882 N N . GLY A 1 912 ? 22.566 0.411 -2.746 1.00 81.12 912 GLY A N 1
ATOM 6883 C CA . GLY A 1 912 ? 23.930 0.413 -3.273 1.00 81.12 912 GLY A CA 1
ATOM 6884 C C . GLY A 1 912 ? 24.119 -0.381 -4.570 1.00 81.12 912 GLY A C 1
ATOM 6885 O O . GLY A 1 912 ? 25.233 -0.396 -5.102 1.00 81.12 912 GLY A O 1
ATOM 6886 N N . ALA A 1 913 ? 23.088 -1.058 -5.086 1.00 83.12 913 ALA A N 1
ATOM 6887 C CA . ALA A 1 913 ? 23.198 -1.795 -6.338 1.00 83.12 913 ALA A CA 1
ATOM 6888 C C . ALA A 1 913 ? 23.219 -0.838 -7.538 1.00 83.12 913 ALA A C 1
ATOM 6890 O O . ALA A 1 913 ? 22.381 0.048 -7.671 1.00 83.12 913 ALA A O 1
ATOM 6891 N N . GLY A 1 914 ? 24.177 -1.045 -8.445 1.00 82.38 914 GLY A N 1
ATOM 6892 C CA . GLY A 1 914 ? 24.197 -0.347 -9.729 1.00 82.38 914 GLY A CA 1
ATOM 6893 C C . GLY A 1 914 ? 23.051 -0.793 -10.641 1.00 82.38 914 GLY A C 1
ATOM 6894 O O . GLY A 1 914 ? 22.575 -1.928 -10.544 1.00 82.38 914 GLY A O 1
ATOM 6895 N N . ALA A 1 915 ? 22.644 0.093 -11.550 1.00 89.38 915 ALA A N 1
ATOM 6896 C CA . ALA A 1 915 ? 21.637 -0.220 -12.554 1.00 89.38 915 ALA A CA 1
ATOM 6897 C C . ALA A 1 915 ? 22.153 -1.267 -13.555 1.00 89.38 915 ALA A C 1
ATOM 6899 O O . ALA A 1 915 ? 23.309 -1.235 -13.980 1.00 89.38 915 ALA A O 1
ATOM 6900 N N . THR A 1 916 ? 21.273 -2.179 -13.958 1.00 91.38 916 THR A N 1
ATOM 6901 C CA . THR A 1 916 ? 21.541 -3.136 -15.036 1.00 91.38 916 THR A CA 1
ATOM 6902 C C . THR A 1 916 ? 21.187 -2.489 -16.366 1.00 91.38 916 THR A C 1
ATOM 6904 O O . THR A 1 916 ? 20.075 -1.995 -16.520 1.00 91.38 916 THR A O 1
ATOM 6907 N N . VAL A 1 917 ? 22.108 -2.487 -17.328 1.00 93.06 917 VAL A N 1
ATOM 6908 C CA . VAL A 1 917 ? 21.887 -1.894 -18.655 1.00 93.06 917 VAL A CA 1
ATOM 6909 C C . VAL A 1 917 ? 21.715 -2.994 -19.693 1.00 93.06 917 VAL A C 1
ATOM 6911 O O . VAL A 1 917 ? 22.435 -3.990 -19.671 1.00 93.06 917 VAL A O 1
ATOM 6914 N N . VAL A 1 918 ? 20.780 -2.812 -20.622 1.00 95.25 918 VAL A N 1
ATOM 6915 C CA . VAL A 1 918 ? 20.620 -3.691 -21.789 1.00 95.25 918 VAL A CA 1
ATOM 6916 C C . VAL A 1 918 ? 20.528 -2.863 -23.067 1.00 95.25 918 VAL A C 1
ATOM 6918 O O . VAL A 1 918 ? 20.068 -1.720 -23.044 1.00 95.25 918 VAL A O 1
ATOM 6921 N N . THR A 1 919 ? 20.957 -3.447 -24.186 1.00 96.06 919 THR A N 1
ATOM 6922 C CA . THR A 1 919 ? 20.800 -2.846 -25.521 1.00 96.06 919 THR A CA 1
ATOM 6923 C C . THR A 1 919 ? 19.674 -3.556 -26.254 1.00 96.06 919 THR A C 1
ATOM 6925 O O . THR A 1 919 ? 19.704 -4.776 -26.369 1.00 96.06 919 THR A O 1
ATOM 6928 N N . MET A 1 920 ? 18.681 -2.818 -26.736 1.00 96.19 920 MET A N 1
ATOM 6929 C CA . MET A 1 920 ? 17.453 -3.365 -27.313 1.00 96.19 920 MET A CA 1
ATOM 6930 C C . MET A 1 920 ? 17.306 -2.986 -28.786 1.00 96.19 920 MET A C 1
ATOM 6932 O O . MET A 1 920 ? 17.740 -1.913 -29.205 1.00 96.19 920 MET A O 1
ATOM 6936 N N . LEU A 1 921 ? 16.645 -3.862 -29.542 1.00 95.94 921 LEU A N 1
ATOM 6937 C CA . LEU A 1 921 ? 16.093 -3.582 -30.863 1.00 95.94 921 LEU A CA 1
ATOM 6938 C C . LEU A 1 921 ? 14.576 -3.455 -30.720 1.00 95.94 921 LEU A C 1
ATOM 6940 O O . LEU A 1 921 ? 13.912 -4.428 -30.353 1.00 95.94 921 LEU A O 1
ATOM 6944 N N . VAL A 1 922 ? 14.042 -2.261 -30.975 1.00 95.00 922 VAL A N 1
ATOM 6945 C CA . VAL A 1 922 ? 12.636 -1.928 -30.691 1.00 95.00 922 VAL A CA 1
ATOM 6946 C C . VAL A 1 922 ? 11.950 -1.320 -31.912 1.00 95.00 922 VAL A C 1
ATOM 6948 O O . VAL A 1 922 ? 12.560 -0.523 -32.626 1.00 95.00 922 VAL A O 1
ATOM 6951 N N . ASP A 1 923 ? 10.681 -1.652 -32.156 1.00 92.75 923 ASP A N 1
ATOM 6952 C CA . ASP A 1 923 ? 9.839 -0.837 -33.039 1.00 92.75 923 ASP A CA 1
ATOM 6953 C C . ASP A 1 923 ? 9.476 0.451 -32.280 1.00 92.75 923 ASP A C 1
ATOM 6955 O O . ASP A 1 923 ? 8.774 0.388 -31.266 1.00 92.75 923 ASP A O 1
ATOM 6959 N N . PRO A 1 924 ? 9.940 1.631 -32.727 1.00 91.38 924 PRO A N 1
ATOM 6960 C CA . PRO A 1 924 ? 9.799 2.875 -31.969 1.00 91.38 924 PRO A CA 1
ATOM 6961 C C . PRO A 1 924 ? 8.354 3.395 -31.906 1.00 91.38 924 PRO A C 1
ATOM 6963 O O . PRO A 1 924 ? 8.107 4.414 -31.264 1.00 91.38 924 PRO A O 1
ATOM 6966 N N . ARG A 1 925 ? 7.408 2.745 -32.601 1.00 88.81 925 ARG A N 1
ATOM 6967 C CA . ARG A 1 925 ? 5.979 3.095 -32.596 1.00 88.81 925 ARG A CA 1
ATOM 6968 C C . ARG A 1 925 ? 5.199 2.413 -31.467 1.00 88.81 925 ARG A C 1
ATOM 6970 O O . ARG A 1 925 ? 4.034 2.747 -31.269 1.00 88.81 925 ARG A O 1
ATOM 6977 N N . CYS A 1 926 ? 5.807 1.443 -30.787 1.00 89.50 926 CYS A N 1
ATOM 6978 C CA . CYS A 1 926 ? 5.181 0.624 -29.750 1.00 89.50 926 CYS A CA 1
ATOM 6979 C C . CYS A 1 926 ? 5.790 0.900 -28.369 1.00 89.50 926 CYS A C 1
ATOM 6981 O O . CYS A 1 926 ? 6.840 1.534 -28.245 1.00 89.50 926 CYS A O 1
ATOM 6983 N N . GLU A 1 927 ? 5.121 0.420 -27.323 1.00 91.62 927 GLU A N 1
ATOM 6984 C CA . GLU A 1 927 ? 5.630 0.478 -25.951 1.00 91.62 927 GLU A CA 1
ATOM 6985 C C . GLU A 1 927 ? 6.529 -0.731 -25.686 1.00 91.62 927 GLU A C 1
ATOM 6987 O O . GLU A 1 927 ? 6.311 -1.801 -26.237 1.00 91.62 927 GLU A O 1
ATOM 6992 N N . VAL A 1 928 ? 7.534 -0.599 -24.827 1.00 93.25 928 VAL A N 1
ATOM 6993 C CA . VAL A 1 928 ? 8.343 -1.731 -24.356 1.00 93.25 928 VAL A CA 1
ATOM 6994 C C . VAL A 1 928 ? 7.951 -2.040 -22.925 1.00 93.25 928 VAL A C 1
ATOM 6996 O O . VAL A 1 928 ? 7.977 -1.139 -22.086 1.00 93.25 928 VAL A O 1
ATOM 6999 N N . HIS A 1 929 ? 7.619 -3.299 -22.640 1.00 92.25 929 HIS A N 1
ATOM 7000 C CA . HIS A 1 929 ? 7.116 -3.713 -21.332 1.00 92.25 929 HIS A CA 1
ATOM 7001 C C . HIS A 1 929 ? 8.194 -4.439 -20.519 1.00 92.25 929 HIS A C 1
ATOM 7003 O O . HIS A 1 929 ? 8.953 -5.266 -21.035 1.00 92.25 929 HIS A O 1
ATOM 7009 N N . ALA A 1 930 ? 8.243 -4.134 -19.222 1.00 93.25 930 ALA A N 1
ATOM 7010 C CA . ALA A 1 930 ? 9.093 -4.795 -18.243 1.00 93.25 930 ALA A CA 1
ATOM 7011 C C . ALA A 1 930 ? 8.244 -5.399 -17.116 1.00 93.25 930 ALA A C 1
ATOM 7013 O O . ALA A 1 930 ? 7.497 -4.693 -16.428 1.00 93.25 930 ALA A O 1
ATOM 7014 N N . TYR A 1 931 ? 8.402 -6.707 -16.904 1.00 92.25 931 TYR A N 1
ATOM 7015 C CA . TYR A 1 931 ? 7.624 -7.499 -15.953 1.00 92.25 931 TYR A CA 1
ATOM 7016 C C . TYR A 1 931 ? 8.524 -8.028 -14.843 1.00 92.25 931 TYR A C 1
ATOM 7018 O O . TYR A 1 931 ? 9.592 -8.572 -15.105 1.00 92.25 931 TYR A O 1
ATOM 7026 N N . THR A 1 932 ? 8.074 -7.923 -13.596 1.00 92.75 932 THR A N 1
ATOM 7027 C CA . THR A 1 932 ? 8.789 -8.508 -12.443 1.00 92.75 932 THR A CA 1
ATOM 7028 C C . THR A 1 932 ? 7.980 -9.585 -11.734 1.00 92.75 932 THR A C 1
ATOM 7030 O O . THR A 1 932 ? 8.541 -10.412 -11.024 1.00 92.75 932 THR A O 1
ATOM 7033 N N . GLY A 1 933 ? 6.651 -9.536 -11.866 1.00 90.38 933 GLY A N 1
ATOM 7034 C CA . GLY A 1 933 ? 5.701 -10.316 -11.073 1.00 90.38 933 GLY A CA 1
ATOM 7035 C C . GLY A 1 933 ? 5.629 -9.958 -9.595 1.00 90.38 933 GLY A C 1
ATOM 7036 O O . GLY A 1 933 ? 4.851 -10.557 -8.865 1.00 90.38 933 GLY A O 1
ATOM 7037 N N . VAL A 1 934 ? 6.403 -8.962 -9.157 1.00 93.31 934 VAL A N 1
ATOM 7038 C CA . VAL A 1 934 ? 6.434 -8.452 -7.778 1.00 93.31 934 VAL A CA 1
ATOM 7039 C C . VAL A 1 934 ? 5.892 -7.020 -7.710 1.00 93.31 934 VAL A C 1
ATOM 7041 O O . VAL A 1 934 ? 5.399 -6.599 -6.666 1.00 93.31 934 VAL A O 1
ATOM 7044 N N . LEU A 1 935 ? 5.949 -6.287 -8.826 1.00 95.06 935 LEU A N 1
ATOM 7045 C CA . LEU A 1 935 ? 5.465 -4.919 -9.015 1.00 95.06 935 LEU A CA 1
ATOM 7046 C C . LEU A 1 935 ? 4.568 -4.822 -10.263 1.00 95.06 935 LEU A C 1
ATOM 7048 O O . LEU A 1 935 ? 4.604 -5.732 -11.104 1.00 95.06 935 LEU A O 1
ATOM 7052 N N . PRO A 1 936 ? 3.786 -3.734 -10.414 1.00 94.44 936 PRO A N 1
ATOM 7053 C CA . PRO A 1 936 ? 3.071 -3.452 -11.656 1.00 94.44 936 PRO A CA 1
ATOM 7054 C C . PRO A 1 936 ? 4.001 -3.437 -12.871 1.00 94.44 936 PRO A C 1
ATOM 7056 O O . PRO A 1 936 ? 5.192 -3.130 -12.749 1.00 94.44 936 PRO A O 1
ATOM 7059 N N . VAL A 1 937 ? 3.439 -3.743 -14.041 1.00 93.12 937 VAL A N 1
ATOM 7060 C CA . VAL A 1 937 ? 4.157 -3.659 -15.317 1.00 93.12 937 VAL A CA 1
ATOM 7061 C C . VAL A 1 937 ? 4.607 -2.219 -15.539 1.00 93.12 937 VAL A C 1
ATOM 7063 O O . VAL A 1 937 ? 3.858 -1.269 -15.293 1.00 93.12 937 VAL A O 1
ATOM 7066 N N . LYS A 1 938 ? 5.862 -2.051 -15.959 1.00 93.19 938 LYS A N 1
ATOM 7067 C CA . LYS A 1 938 ? 6.412 -0.742 -16.307 1.00 93.19 938 LYS A CA 1
ATOM 7068 C C . LYS A 1 938 ? 6.650 -0.691 -17.805 1.00 93.19 938 LYS A C 1
ATOM 7070 O O . LYS A 1 938 ? 7.313 -1.570 -18.348 1.00 93.19 938 LYS A O 1
ATOM 7075 N N . THR A 1 939 ? 6.156 0.364 -18.439 1.00 92.94 939 THR A N 1
ATOM 7076 C CA . THR A 1 939 ? 6.327 0.590 -19.871 1.00 92.94 939 THR A CA 1
ATOM 7077 C C . THR A 1 939 ? 7.255 1.764 -20.155 1.00 92.94 939 THR A C 1
ATOM 7079 O O . THR A 1 939 ? 7.371 2.703 -19.356 1.00 92.94 939 THR A O 1
ATOM 7082 N N . LEU A 1 940 ? 7.936 1.694 -21.297 1.00 92.31 940 LEU A N 1
ATOM 7083 C CA . LEU A 1 940 ? 8.671 2.801 -21.893 1.00 92.31 940 LEU A CA 1
ATOM 7084 C C . LEU A 1 940 ? 8.238 3.012 -23.337 1.00 92.31 940 LEU A C 1
ATOM 7086 O O . LEU A 1 940 ? 8.097 2.061 -24.101 1.00 92.31 940 LEU A O 1
ATOM 7090 N N . THR A 1 941 ? 8.135 4.275 -23.729 1.00 92.06 941 THR A N 1
ATOM 7091 C CA . THR A 1 941 ? 7.800 4.678 -25.096 1.00 92.06 941 THR A CA 1
ATOM 7092 C C . THR A 1 941 ? 8.865 5.647 -25.583 1.00 92.06 941 THR A C 1
ATOM 7094 O O . THR A 1 941 ? 9.384 6.457 -24.809 1.00 92.06 941 THR A O 1
ATOM 7097 N N . ILE A 1 942 ? 9.233 5.561 -26.857 1.00 90.75 942 ILE A N 1
ATOM 7098 C CA . ILE A 1 942 ? 10.041 6.599 -27.499 1.00 90.75 942 ILE A CA 1
ATOM 7099 C C . ILE A 1 942 ? 9.091 7.737 -27.875 1.00 90.75 942 ILE A C 1
ATOM 7101 O O . ILE A 1 942 ? 8.007 7.488 -28.396 1.00 90.75 942 ILE A O 1
ATOM 7105 N N . GLY A 1 943 ? 9.477 8.986 -27.599 1.00 88.75 943 GLY A N 1
ATOM 7106 C CA . GLY A 1 943 ? 8.646 10.152 -27.910 1.00 88.75 943 GLY A CA 1
ATOM 7107 C C . GLY A 1 943 ? 8.137 10.100 -29.362 1.00 88.75 943 GLY A C 1
ATOM 7108 O O . GLY A 1 943 ? 8.972 9.975 -30.263 1.00 88.75 943 GLY A O 1
ATOM 7109 N N . PRO A 1 944 ? 6.817 10.206 -29.623 1.00 87.38 944 PRO A N 1
ATOM 7110 C CA . PRO A 1 944 ? 6.256 10.012 -30.963 1.00 87.38 944 PRO A CA 1
ATOM 7111 C C . PRO A 1 944 ? 6.903 10.894 -32.038 1.00 87.38 944 PRO A C 1
ATOM 7113 O O . PRO A 1 944 ? 7.162 10.428 -33.143 1.00 87.38 944 PRO A O 1
ATOM 7116 N N . ASP A 1 945 ? 7.256 12.137 -31.696 1.00 87.00 945 ASP A N 1
ATOM 7117 C CA . ASP A 1 945 ? 7.935 13.066 -32.608 1.00 87.00 945 ASP A CA 1
ATOM 7118 C C . ASP A 1 945 ? 9.393 12.673 -32.891 1.00 87.00 945 ASP A C 1
ATOM 7120 O O . ASP A 1 945 ? 9.922 12.939 -33.971 1.00 87.00 945 ASP A O 1
ATOM 7124 N N . VAL A 1 946 ? 10.075 12.047 -31.928 1.00 87.75 946 VAL A N 1
ATOM 7125 C CA . VAL A 1 946 ? 11.434 11.511 -32.115 1.00 87.75 946 VAL A CA 1
ATOM 7126 C C . VAL A 1 946 ? 11.374 10.294 -33.036 1.00 87.75 946 VAL A C 1
ATOM 7128 O O . VAL A 1 946 ? 12.112 10.236 -34.019 1.00 87.75 946 VAL A O 1
ATOM 7131 N N . ALA A 1 947 ? 10.444 9.374 -32.770 1.00 88.38 947 ALA A N 1
ATOM 7132 C CA . ALA A 1 947 ? 10.213 8.196 -33.598 1.00 88.38 947 ALA A CA 1
ATOM 7133 C C . ALA A 1 947 ? 9.839 8.578 -35.041 1.00 88.38 947 ALA A C 1
ATOM 7135 O O . ALA A 1 947 ? 10.456 8.087 -35.985 1.00 88.38 947 ALA A O 1
ATOM 7136 N N . ALA A 1 948 ? 8.880 9.492 -35.222 1.00 87.75 948 ALA A N 1
ATOM 7137 C CA . ALA A 1 948 ? 8.414 9.927 -36.538 1.00 87.75 948 ALA A CA 1
ATOM 7138 C C . ALA A 1 948 ? 9.513 10.628 -37.350 1.00 87.75 948 ALA A C 1
ATOM 7140 O O . ALA A 1 948 ? 9.689 10.319 -38.528 1.00 87.75 948 ALA A O 1
ATOM 7141 N N . ARG A 1 949 ? 10.289 11.530 -36.727 1.00 88.19 949 ARG A N 1
ATOM 7142 C CA . ARG A 1 949 ? 11.423 12.197 -37.393 1.00 88.19 949 ARG A CA 1
ATOM 7143 C C . ARG A 1 949 ? 12.488 11.202 -37.840 1.00 88.19 949 ARG A C 1
ATOM 7145 O O . ARG A 1 949 ? 12.958 11.300 -38.969 1.00 88.19 949 ARG A O 1
ATOM 7152 N N . GLY A 1 950 ? 12.844 10.253 -36.975 1.00 88.00 950 GLY A N 1
ATOM 7153 C CA . GLY A 1 950 ? 13.834 9.230 -37.296 1.00 88.00 950 GLY A CA 1
ATOM 7154 C C . GLY A 1 950 ? 13.384 8.324 -38.442 1.00 88.00 950 GLY A C 1
ATOM 7155 O O . GLY A 1 950 ? 14.127 8.134 -39.397 1.00 88.00 950 GLY A O 1
ATOM 7156 N N . LEU A 1 951 ? 12.137 7.846 -38.401 1.00 88.62 951 LEU A N 1
ATOM 7157 C CA . LEU A 1 951 ? 11.561 7.004 -39.455 1.00 88.62 951 LEU A CA 1
ATOM 7158 C C . LEU A 1 951 ? 11.465 7.726 -40.807 1.00 88.62 951 LEU A C 1
ATOM 7160 O O . LEU A 1 951 ? 11.774 7.126 -41.833 1.00 88.62 951 LEU A O 1
ATOM 7164 N N . ALA A 1 952 ? 11.077 9.005 -40.814 1.00 88.25 952 ALA A N 1
ATOM 7165 C CA . ALA A 1 952 ? 10.980 9.806 -42.036 1.00 88.25 952 ALA A CA 1
ATOM 7166 C C . ALA A 1 952 ? 12.348 10.106 -42.679 1.00 88.25 952 ALA A C 1
ATOM 7168 O O . ALA A 1 952 ? 12.414 10.397 -43.870 1.00 88.25 952 ALA A O 1
ATOM 7169 N N . ALA A 1 953 ? 13.440 10.043 -41.911 1.00 90.56 953 ALA A N 1
ATOM 7170 C CA . ALA A 1 953 ? 14.792 10.270 -42.418 1.00 90.56 953 ALA A CA 1
ATOM 7171 C C . ALA A 1 953 ? 15.389 9.048 -43.145 1.00 90.56 953 ALA A C 1
ATOM 7173 O O . ALA A 1 953 ? 16.369 9.193 -43.882 1.00 90.56 953 ALA A O 1
ATOM 7174 N N . LEU A 1 954 ? 14.816 7.852 -42.960 1.00 91.06 954 LEU A N 1
ATOM 7175 C CA . LEU A 1 954 ? 15.360 6.606 -43.498 1.00 91.06 954 LEU A CA 1
ATOM 7176 C C . LEU A 1 954 ? 15.169 6.511 -45.014 1.00 91.06 954 LEU A C 1
ATOM 7178 O O . LEU A 1 954 ? 14.052 6.451 -45.521 1.00 91.06 954 LEU A O 1
ATOM 7182 N N . LYS A 1 955 ? 16.287 6.404 -45.737 1.00 90.38 955 LYS A N 1
ATOM 7183 C CA . LYS A 1 955 ? 16.315 6.123 -47.180 1.00 90.38 955 LYS A CA 1
ATOM 7184 C C . LYS A 1 955 ? 16.915 4.747 -47.430 1.00 90.38 955 LYS A C 1
ATOM 7186 O O . LYS A 1 955 ? 17.979 4.421 -46.897 1.00 90.38 955 LYS A O 1
ATOM 7191 N N . TYR A 1 956 ? 16.272 3.945 -48.268 1.00 90.31 956 TYR A N 1
ATOM 7192 C CA . TYR A 1 956 ? 16.679 2.556 -48.509 1.00 90.31 956 TYR A CA 1
ATOM 7193 C C . TYR A 1 956 ? 17.371 2.434 -49.859 1.00 90.31 956 TYR A C 1
ATOM 7195 O O . TYR A 1 956 ? 16.814 2.863 -50.863 1.00 90.31 956 TYR A O 1
ATOM 7203 N N . ALA A 1 957 ? 18.577 1.864 -49.903 1.00 89.38 957 ALA A N 1
ATOM 7204 C CA . ALA A 1 957 ? 19.353 1.721 -51.135 1.00 89.38 957 ALA A CA 1
ATOM 7205 C C . ALA A 1 957 ? 19.548 0.244 -51.508 1.00 89.38 957 ALA A C 1
ATOM 7207 O O . ALA A 1 957 ? 20.269 -0.498 -50.839 1.00 89.38 957 ALA A O 1
ATOM 7208 N N . PHE A 1 958 ? 18.962 -0.167 -52.630 1.00 87.44 958 PHE A N 1
ATOM 7209 C CA . PHE A 1 958 ? 18.980 -1.539 -53.128 1.00 87.44 958 PHE A CA 1
ATOM 7210 C C . PHE A 1 958 ? 19.952 -1.682 -54.292 1.00 87.44 958 PHE A C 1
ATOM 7212 O O . PHE A 1 958 ? 19.813 -1.017 -55.323 1.00 87.44 958 PHE A O 1
ATOM 7219 N N . GLN A 1 959 ? 20.944 -2.562 -54.161 1.00 86.31 959 GLN A N 1
ATOM 7220 C CA . GLN A 1 959 ? 21.903 -2.776 -55.242 1.00 86.31 959 GLN A CA 1
ATOM 7221 C C . GLN A 1 959 ? 21.206 -3.394 -56.454 1.00 86.31 959 GLN A C 1
ATOM 7223 O O . GLN A 1 959 ? 20.715 -4.516 -56.392 1.00 86.31 959 GLN A O 1
ATOM 7228 N N . THR A 1 960 ? 21.205 -2.659 -57.564 1.00 83.31 960 THR A N 1
ATOM 7229 C CA . THR A 1 960 ? 20.496 -3.027 -58.797 1.00 83.31 960 THR A CA 1
ATOM 7230 C C . THR A 1 960 ? 21.486 -3.000 -59.963 1.00 83.31 960 THR A C 1
ATOM 7232 O O . THR A 1 960 ? 21.266 -2.347 -60.976 1.00 83.31 960 THR A O 1
ATOM 7235 N N . ALA A 1 961 ? 22.639 -3.649 -59.782 1.00 79.50 961 ALA A N 1
ATOM 7236 C CA . ALA A 1 961 ? 23.776 -3.603 -60.700 1.00 79.50 961 ALA A CA 1
ATOM 7237 C C . ALA A 1 961 ? 24.270 -5.014 -61.070 1.00 79.50 961 ALA A C 1
ATOM 7239 O O . ALA A 1 961 ? 24.309 -5.872 -60.182 1.00 79.50 961 ALA A O 1
ATOM 7240 N N . PRO A 1 962 ? 24.720 -5.246 -62.320 1.00 84.56 962 PRO A N 1
ATOM 7241 C CA . PRO A 1 962 ? 24.704 -4.306 -63.450 1.00 84.56 962 PRO A CA 1
ATOM 7242 C C . PRO A 1 962 ? 23.328 -4.235 -64.141 1.00 84.56 962 PRO A C 1
ATOM 7244 O O . PRO A 1 962 ? 22.666 -5.259 -64.310 1.00 84.56 962 PRO A O 1
ATOM 7247 N N . VAL A 1 963 ? 22.921 -3.051 -64.619 1.00 84.81 963 VAL A N 1
ATOM 7248 C CA . VAL A 1 963 ? 21.721 -2.871 -65.469 1.00 84.81 963 VAL A CA 1
ATOM 7249 C C . VAL A 1 963 ? 22.056 -2.225 -66.807 1.00 84.81 963 VAL A C 1
ATOM 7251 O O . VAL A 1 963 ? 22.967 -1.406 -66.924 1.00 84.81 963 VAL A O 1
ATOM 7254 N N . ILE A 1 964 ? 21.298 -2.594 -67.840 1.00 83.56 964 ILE A N 1
ATOM 7255 C CA . ILE A 1 964 ? 21.414 -2.017 -69.181 1.00 83.56 964 ILE A CA 1
ATOM 7256 C C . ILE A 1 964 ? 20.400 -0.880 -69.294 1.00 83.56 964 ILE A C 1
ATOM 7258 O O . ILE A 1 964 ? 19.197 -1.116 -69.223 1.00 83.56 964 ILE A O 1
ATOM 7262 N N . VAL A 1 965 ? 20.886 0.346 -69.490 1.00 83.38 965 VAL A N 1
ATOM 7263 C CA . VAL A 1 965 ? 20.051 1.556 -69.580 1.00 83.38 965 VAL A CA 1
ATOM 7264 C C . VAL A 1 965 ? 20.380 2.368 -70.836 1.00 83.38 965 VAL A C 1
ATOM 7266 O O . VAL A 1 965 ? 21.512 2.297 -71.333 1.00 83.38 965 VAL A O 1
ATOM 7269 N N . PRO A 1 966 ? 19.440 3.165 -71.374 1.00 80.88 966 PRO A N 1
ATOM 7270 C CA . PRO A 1 966 ? 19.723 4.047 -72.502 1.00 80.88 966 PRO A CA 1
ATOM 7271 C C . PRO A 1 966 ? 20.827 5.072 -72.192 1.00 80.88 966 PRO A C 1
ATOM 7273 O O . PRO A 1 966 ? 20.997 5.549 -71.068 1.00 80.88 966 PRO A O 1
ATOM 7276 N N . ARG A 1 967 ? 21.612 5.444 -73.204 1.00 74.19 967 ARG A N 1
ATOM 7277 C CA . ARG A 1 967 ? 22.726 6.390 -73.070 1.00 74.19 967 ARG A CA 1
ATOM 7278 C C . ARG A 1 967 ? 22.192 7.814 -72.857 1.00 74.19 967 ARG A C 1
ATOM 7280 O O . ARG A 1 967 ? 21.923 8.519 -73.820 1.00 74.19 967 ARG A O 1
ATOM 7287 N N . GLY A 1 968 ? 22.076 8.230 -71.594 1.00 75.38 968 GLY A N 1
ATOM 7288 C CA . GLY A 1 968 ? 21.692 9.594 -71.190 1.00 75.38 968 GLY A CA 1
ATOM 7289 C C . GLY A 1 968 ? 20.558 9.675 -70.164 1.00 75.38 968 GLY A C 1
ATOM 7290 O O . GLY A 1 968 ? 20.384 10.726 -69.562 1.00 75.38 968 GLY A O 1
ATOM 7291 N N . ARG A 1 969 ? 19.845 8.570 -69.918 1.00 81.25 969 ARG A N 1
ATOM 7292 C CA . ARG A 1 969 ? 18.756 8.470 -68.933 1.00 81.25 969 ARG A CA 1
ATOM 7293 C C . ARG A 1 969 ? 18.826 7.153 -68.170 1.00 81.25 969 ARG A C 1
ATOM 7295 O O . ARG A 1 969 ? 19.478 6.211 -68.620 1.00 81.25 969 ARG A O 1
ATOM 7302 N N . ILE A 1 970 ? 18.158 7.085 -67.025 1.00 81.12 970 ILE A N 1
ATOM 7303 C CA . ILE A 1 970 ? 18.057 5.868 -66.217 1.00 81.12 970 ILE A CA 1
ATOM 7304 C C . ILE A 1 970 ? 16.575 5.532 -66.096 1.00 81.12 970 ILE A C 1
ATOM 7306 O O . ILE A 1 970 ? 15.847 6.168 -65.342 1.00 81.12 970 ILE A O 1
ATOM 7310 N N . GLY A 1 971 ? 16.135 4.568 -66.902 1.00 79.62 971 GLY A N 1
ATOM 7311 C CA . GLY A 1 971 ? 14.790 4.009 -66.845 1.00 79.62 971 GLY A CA 1
ATOM 7312 C C . GLY A 1 971 ? 14.893 2.530 -66.515 1.00 79.62 971 GLY A C 1
ATOM 7313 O O . GLY A 1 971 ? 15.408 1.759 -67.324 1.00 79.62 971 GLY A O 1
ATOM 7314 N N . VAL A 1 972 ? 14.429 2.144 -65.331 1.00 79.44 972 VAL A N 1
ATOM 7315 C CA . VAL A 1 972 ? 14.373 0.753 -64.865 1.00 79.44 972 VAL A CA 1
ATOM 7316 C C . VAL A 1 972 ? 12.983 0.465 -64.296 1.00 79.44 972 VAL A C 1
ATOM 7318 O O . VAL A 1 972 ? 12.337 1.389 -63.796 1.00 79.44 972 VAL A O 1
ATOM 7321 N N . PRO A 1 973 ? 12.482 -0.780 -64.396 1.00 80.50 973 PRO A N 1
ATOM 7322 C CA . PRO A 1 973 ? 11.211 -1.146 -63.784 1.00 80.50 973 PRO A CA 1
ATOM 7323 C C . PRO A 1 973 ? 11.294 -0.986 -62.262 1.00 80.50 973 PRO A C 1
ATOM 7325 O O . PRO A 1 973 ? 12.257 -1.431 -61.639 1.00 80.50 973 PRO A O 1
ATOM 7328 N N . LEU A 1 974 ? 10.279 -0.345 -61.683 1.00 81.00 974 LEU A N 1
ATOM 7329 C CA . LEU A 1 974 ? 10.202 -0.057 -60.253 1.00 81.00 974 LEU A CA 1
ATOM 7330 C C . LEU A 1 974 ? 9.242 -1.018 -59.541 1.00 81.00 974 LEU A C 1
ATOM 7332 O O . LEU A 1 974 ? 8.202 -1.361 -60.113 1.00 81.00 974 LEU A O 1
ATOM 7336 N N . PRO A 1 975 ? 9.549 -1.430 -58.298 1.00 78.00 975 PRO A N 1
ATOM 7337 C CA . PRO A 1 975 ? 8.582 -2.094 -57.434 1.00 78.00 975 PRO A CA 1
ATOM 7338 C C . PRO A 1 975 ? 7.355 -1.208 -57.180 1.00 78.00 975 PRO A C 1
ATOM 7340 O O . PRO A 1 975 ? 7.463 0.015 -57.100 1.00 78.00 975 PRO A O 1
ATOM 7343 N N . ALA A 1 976 ? 6.189 -1.833 -57.011 1.00 74.81 976 ALA A N 1
ATOM 7344 C CA . ALA A 1 976 ? 4.974 -1.146 -56.583 1.00 74.81 976 ALA A CA 1
ATOM 7345 C C . ALA A 1 976 ? 5.027 -0.903 -55.065 1.00 74.81 976 ALA A C 1
ATOM 7347 O O . ALA A 1 976 ? 4.466 -1.674 -54.294 1.00 74.81 976 ALA A O 1
ATOM 7348 N N . ALA A 1 977 ? 5.757 0.133 -54.657 1.00 76.94 977 ALA A N 1
ATOM 7349 C CA . ALA A 1 977 ? 5.806 0.618 -53.282 1.00 76.94 977 ALA A CA 1
ATOM 7350 C C . ALA A 1 977 ? 5.666 2.143 -53.267 1.00 76.94 977 ALA A C 1
ATOM 7352 O O . ALA A 1 977 ? 6.260 2.823 -54.113 1.00 76.94 977 ALA A O 1
ATOM 7353 N N . ALA A 1 978 ? 4.889 2.664 -52.317 1.00 76.88 978 ALA A N 1
ATOM 7354 C CA . ALA A 1 978 ? 4.768 4.095 -52.065 1.00 76.88 978 ALA A CA 1
ATOM 7355 C C . ALA A 1 978 ? 6.132 4.756 -51.771 1.00 76.88 978 ALA A C 1
ATOM 7357 O O . ALA A 1 978 ? 6.968 4.189 -51.067 1.00 76.88 978 ALA A O 1
ATOM 7358 N N . GLY A 1 979 ? 6.341 5.961 -52.313 1.00 83.81 979 GLY A N 1
ATOM 7359 C CA . GLY A 1 979 ? 7.556 6.764 -52.135 1.00 83.81 979 GLY A CA 1
ATOM 7360 C C . GLY A 1 979 ? 8.174 7.248 -53.450 1.00 83.81 979 GLY A C 1
ATOM 7361 O O . GLY A 1 979 ? 7.682 6.964 -54.548 1.00 83.81 979 GLY A O 1
ATOM 7362 N N . THR A 1 980 ? 9.272 7.995 -53.339 1.00 87.38 980 THR A N 1
ATOM 7363 C CA . THR A 1 980 ? 10.028 8.529 -54.478 1.00 87.38 980 THR A CA 1
ATOM 7364 C C . THR A 1 980 ? 11.267 7.678 -54.746 1.00 87.38 980 THR A C 1
ATOM 7366 O O . THR A 1 980 ? 12.110 7.487 -53.872 1.00 87.38 980 THR A O 1
ATOM 7369 N N . TRP A 1 981 ? 11.408 7.191 -55.981 1.00 88.75 981 TRP A N 1
ATOM 7370 C CA . TRP A 1 981 ? 12.551 6.382 -56.405 1.00 88.75 981 TRP A CA 1
ATOM 7371 C C . TRP A 1 981 ? 13.597 7.210 -57.158 1.00 88.75 981 TRP A C 1
ATOM 7373 O O . TRP A 1 981 ? 13.271 8.004 -58.044 1.00 88.75 981 TRP A O 1
ATOM 7383 N N . SER A 1 982 ? 14.872 6.974 -56.856 1.00 89.94 982 SER A N 1
ATOM 7384 C CA . SER A 1 982 ? 16.016 7.601 -57.526 1.00 89.94 982 SER A CA 1
ATOM 7385 C C . SER A 1 982 ? 17.141 6.596 -57.788 1.00 89.94 982 SER A C 1
ATOM 7387 O O . SER A 1 982 ? 17.178 5.508 -57.214 1.00 89.94 982 SER A O 1
ATOM 7389 N N . TRP A 1 983 ? 18.053 6.938 -58.696 1.00 87.88 983 TRP A N 1
ATOM 7390 C CA . TRP A 1 983 ? 19.264 6.173 -58.971 1.00 87.88 983 TRP A CA 1
ATOM 7391 C C . TRP A 1 983 ? 20.463 6.780 -58.258 1.00 87.88 983 TRP A C 1
ATOM 7393 O O . TRP A 1 983 ? 20.793 7.944 -58.476 1.00 87.88 983 TRP A O 1
ATOM 7403 N N . LEU A 1 984 ? 21.171 5.972 -57.480 1.00 87.44 984 LEU A N 1
ATOM 7404 C CA . LEU A 1 984 ? 22.344 6.390 -56.729 1.00 87.44 984 LEU A CA 1
ATOM 7405 C C . LEU A 1 984 ? 23.595 5.682 -57.261 1.00 87.44 984 LEU A C 1
ATOM 7407 O O . LEU A 1 984 ? 23.584 4.479 -57.521 1.00 87.44 984 LEU A O 1
ATOM 7411 N N . SER A 1 985 ? 24.684 6.431 -57.443 1.00 81.94 985 SER A N 1
ATOM 7412 C CA . SER A 1 985 ? 25.998 5.881 -57.812 1.00 81.94 985 SER A CA 1
ATOM 7413 C C . SER A 1 985 ? 26.921 5.846 -56.594 1.00 81.94 985 SER A C 1
ATOM 7415 O O . SER A 1 985 ? 26.648 6.508 -55.598 1.00 81.94 985 SER A O 1
ATOM 7417 N N . ALA A 1 986 ? 28.020 5.089 -56.659 1.00 76.31 986 ALA A N 1
ATOM 7418 C CA . ALA A 1 986 ? 28.868 4.831 -55.489 1.00 76.31 986 ALA A CA 1
ATOM 7419 C C . ALA A 1 986 ? 29.400 6.108 -54.808 1.00 76.31 986 ALA A C 1
ATOM 7421 O O . ALA A 1 986 ? 29.549 6.120 -53.593 1.00 76.31 986 ALA A O 1
ATOM 7422 N N . THR A 1 987 ? 29.662 7.169 -55.580 1.00 72.38 987 THR A N 1
ATOM 7423 C CA . THR A 1 987 ? 30.252 8.434 -55.099 1.00 72.38 987 THR A CA 1
ATOM 7424 C C . THR A 1 987 ? 29.494 9.676 -55.585 1.00 72.38 987 THR A C 1
ATOM 7426 O O . THR A 1 987 ? 30.054 10.769 -55.586 1.00 72.38 987 THR A O 1
ATOM 7429 N N . GLY A 1 988 ? 28.274 9.518 -56.103 1.00 72.69 988 GLY A N 1
ATOM 7430 C CA . GLY A 1 988 ? 27.516 10.606 -56.733 1.00 72.69 988 GLY A CA 1
ATOM 7431 C C . GLY A 1 988 ? 26.187 10.880 -56.042 1.00 72.69 988 GLY A C 1
ATOM 7432 O O . GLY A 1 988 ? 25.727 10.084 -55.229 1.00 72.69 988 GLY A O 1
ATOM 7433 N N . GLU A 1 989 ? 25.569 12.006 -56.389 1.00 78.62 989 GLU A N 1
ATOM 7434 C CA . GLU A 1 989 ? 24.245 12.385 -55.889 1.00 78.62 989 GLU A CA 1
ATOM 7435 C C . GLU A 1 989 ? 23.118 11.541 -56.520 1.00 78.62 989 GLU A C 1
ATOM 7437 O O . GLU A 1 989 ? 23.307 10.975 -57.607 1.00 78.62 989 GLU A O 1
ATOM 7442 N N . PRO A 1 990 ? 21.944 11.447 -55.864 1.00 80.88 990 PRO A N 1
ATOM 7443 C CA . PRO A 1 990 ? 20.779 10.771 -56.420 1.00 80.88 990 PRO A CA 1
ATOM 7444 C C . PRO A 1 990 ? 20.305 11.432 -57.721 1.00 80.88 990 PRO A C 1
ATOM 7446 O O . PRO A 1 990 ? 20.144 12.648 -57.805 1.00 80.88 990 PRO A O 1
ATOM 7449 N N . VAL A 1 991 ? 20.033 10.620 -58.740 1.00 84.00 991 VAL A N 1
ATOM 7450 C CA . VAL A 1 991 ? 19.513 11.049 -60.043 1.00 84.00 991 VAL A CA 1
ATOM 7451 C C . VAL A 1 991 ? 18.069 10.576 -60.185 1.00 84.00 991 VAL A C 1
ATOM 7453 O O . VAL A 1 991 ? 17.770 9.410 -59.936 1.00 84.00 991 VAL A O 1
ATOM 7456 N N . ALA A 1 992 ? 17.162 11.458 -60.606 1.00 83.38 992 ALA A N 1
ATOM 7457 C CA . ALA A 1 992 ? 15.766 11.092 -60.839 1.00 83.38 992 ALA A CA 1
ATOM 7458 C C . ALA A 1 992 ? 15.635 10.013 -61.931 1.00 83.38 992 ALA A C 1
ATOM 7460 O O . ALA A 1 992 ? 16.345 10.039 -62.941 1.00 83.38 992 ALA A O 1
ATOM 7461 N N . LEU A 1 993 ? 14.713 9.073 -61.727 1.00 84.19 993 LEU A N 1
ATOM 7462 C CA . LEU A 1 993 ? 14.413 8.025 -62.699 1.00 84.19 993 LEU A CA 1
ATOM 7463 C C . LEU A 1 993 ? 13.403 8.521 -63.733 1.00 84.19 993 LEU A C 1
ATOM 7465 O O . LEU A 1 993 ? 12.437 9.205 -63.399 1.00 84.19 993 LEU A O 1
ATOM 7469 N N . GLU A 1 994 ? 13.600 8.136 -64.992 1.00 80.00 994 GLU A N 1
ATOM 7470 C CA . GLU A 1 994 ? 12.586 8.333 -66.029 1.00 80.00 994 GLU A CA 1
ATOM 7471 C C . GLU A 1 994 ? 11.642 7.122 -66.104 1.00 80.00 994 GLU A C 1
ATOM 7473 O O . GLU A 1 994 ? 12.078 5.991 -65.858 1.00 80.00 994 GLU A O 1
ATOM 7478 N N . PRO A 1 995 ? 10.363 7.315 -66.490 1.00 70.94 995 PRO A N 1
ATOM 7479 C CA . PRO A 1 995 ? 9.425 6.217 -66.681 1.00 70.94 995 PRO A CA 1
ATOM 7480 C C . PRO A 1 995 ? 9.995 5.151 -67.618 1.00 70.94 995 PRO A C 1
ATOM 7482 O O . PRO A 1 995 ? 10.366 5.434 -68.761 1.00 70.94 995 PRO A O 1
ATOM 7485 N N . PHE A 1 996 ? 10.043 3.907 -67.143 1.00 71.19 996 PHE A N 1
ATOM 7486 C CA . PHE A 1 996 ? 10.456 2.785 -67.972 1.00 71.19 996 PHE A CA 1
ATOM 7487 C C . PHE A 1 996 ? 9.374 2.491 -69.016 1.00 71.19 996 PHE A C 1
ATOM 7489 O O . PHE A 1 996 ? 8.328 1.921 -68.710 1.00 71.19 996 PHE A O 1
ATOM 7496 N N . VAL A 1 997 ? 9.629 2.883 -70.264 1.00 67.50 997 VAL A N 1
ATOM 7497 C CA . VAL A 1 997 ? 8.795 2.518 -71.411 1.00 67.50 997 VAL A CA 1
ATOM 7498 C C . VAL A 1 997 ? 9.545 1.448 -72.200 1.00 67.50 997 VAL A C 1
ATOM 7500 O O . VAL A 1 997 ? 10.594 1.763 -72.764 1.00 67.50 997 VAL A O 1
ATOM 7503 N N . PRO A 1 998 ? 9.054 0.197 -72.272 1.00 62.59 998 PRO A N 1
ATOM 7504 C CA . PRO A 1 998 ? 9.671 -0.817 -73.115 1.00 62.59 998 PRO A CA 1
ATOM 7505 C C . PRO A 1 998 ? 9.497 -0.418 -74.588 1.00 62.59 998 PRO A C 1
ATOM 7507 O O . PRO A 1 998 ? 8.453 -0.649 -75.197 1.00 62.59 998 PRO A O 1
ATOM 7510 N N . THR A 1 999 ? 10.505 0.235 -75.167 1.00 61.25 999 THR A N 1
ATOM 7511 C CA . THR A 1 999 ? 10.526 0.633 -76.577 1.00 61.25 999 THR A CA 1
ATOM 7512 C C . THR A 1 999 ? 11.295 -0.389 -77.414 1.00 61.25 999 THR A C 1
ATOM 7514 O O . THR A 1 999 ? 12.384 -0.826 -77.063 1.00 61.25 999 THR A O 1
ATOM 7517 N N . ALA A 1 1000 ? 10.745 -0.752 -78.576 1.00 53.19 1000 ALA A N 1
ATOM 7518 C CA . ALA A 1 1000 ? 11.403 -1.618 -79.564 1.00 53.19 1000 ALA A CA 1
ATOM 7519 C C . ALA A 1 1000 ? 12.372 -0.853 -80.499 1.00 53.19 1000 ALA A C 1
ATOM 7521 O O . ALA A 1 1000 ? 12.808 -1.387 -81.519 1.00 53.19 1000 ALA A O 1
ATOM 7522 N N . ALA A 1 1001 ? 12.668 0.417 -80.199 1.00 60.34 1001 ALA A N 1
ATOM 7523 C CA . ALA A 1 1001 ? 13.499 1.277 -81.037 1.00 60.34 1001 ALA A CA 1
ATOM 7524 C C . ALA A 1 1001 ? 14.998 1.070 -80.733 1.00 60.34 1001 ALA A C 1
ATOM 7526 O O . ALA A 1 1001 ? 15.365 0.919 -79.568 1.00 60.34 1001 ALA A O 1
ATO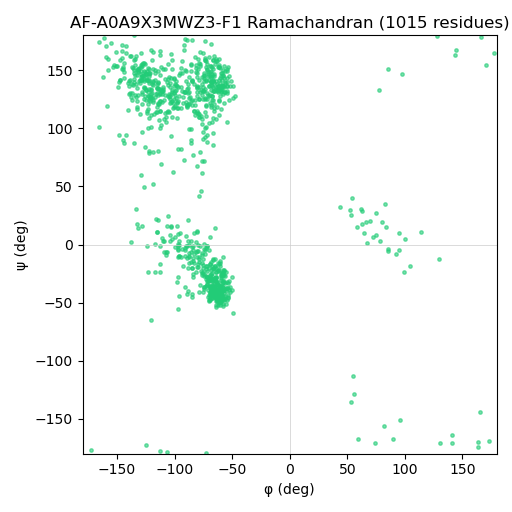M 7527 N N . PRO A 1 1002 ? 15.886 1.084 -81.746 1.00 60.16 1002 PRO A N 1
ATOM 7528 C CA . PRO A 1 1002 ? 17.323 0.926 -81.540 1.00 60.16 1002 PRO A CA 1
ATOM 7529 C C . PRO A 1 1002 ? 17.926 2.183 -80.890 1.00 60.16 1002 PRO A C 1
ATOM 7531 O O . PRO A 1 1002 ? 18.383 3.097 -81.573 1.00 60.16 1002 PRO A O 1
ATOM 7534 N N . GLU A 1 1003 ? 17.929 2.232 -79.559 1.00 73.25 1003 GLU A N 1
ATOM 7535 C CA . GLU A 1 1003 ? 18.677 3.219 -78.772 1.00 73.25 1003 GLU A CA 1
ATOM 7536 C C . GLU A 1 1003 ? 20.083 2.692 -78.424 1.00 73.25 1003 GLU A C 1
ATOM 7538 O O . GLU A 1 1003 ? 20.312 1.487 -78.287 1.00 73.25 1003 GLU A O 1
ATOM 7543 N N . LEU A 1 1004 ? 21.064 3.592 -78.287 1.00 76.38 1004 LEU A N 1
ATOM 7544 C CA . LEU A 1 1004 ? 22.386 3.235 -77.764 1.00 76.38 1004 LEU A CA 1
ATOM 7545 C C . LEU A 1 1004 ? 22.271 3.003 -76.257 1.00 76.38 1004 LEU A C 1
ATOM 7547 O O . LEU A 1 1004 ? 21.844 3.897 -75.531 1.00 76.38 1004 LEU A O 1
ATOM 7551 N N . HIS A 1 1005 ? 22.696 1.834 -75.788 1.00 81.38 1005 HIS A N 1
ATOM 7552 C CA . HIS A 1 1005 ? 22.638 1.458 -74.377 1.00 81.38 1005 HIS A CA 1
ATOM 7553 C C . HIS A 1 1005 ? 24.026 1.508 -73.728 1.00 81.38 1005 HIS A C 1
ATOM 7555 O O . HIS A 1 1005 ? 25.051 1.385 -74.403 1.00 81.38 1005 HIS A O 1
ATOM 7561 N N . ARG A 1 1006 ? 24.058 1.684 -72.407 1.00 85.94 1006 ARG A N 1
ATOM 7562 C CA . ARG A 1 1006 ? 25.251 1.540 -71.566 1.00 85.94 1006 ARG A CA 1
ATOM 7563 C C . ARG A 1 1006 ? 24.946 0.623 -70.387 1.00 85.94 1006 ARG A C 1
ATOM 7565 O O . ARG A 1 1006 ? 23.799 0.535 -69.953 1.00 85.94 1006 ARG A O 1
ATOM 7572 N N . ILE A 1 1007 ? 25.983 -0.012 -69.856 1.00 84.44 1007 ILE A N 1
ATOM 7573 C CA . ILE A 1 1007 ? 25.908 -0.660 -68.547 1.00 84.44 1007 ILE A CA 1
ATOM 7574 C C . ILE A 1 1007 ? 26.023 0.440 -67.491 1.00 84.44 1007 ILE A C 1
ATOM 7576 O O . ILE A 1 1007 ? 26.892 1.310 -67.596 1.00 84.44 1007 ILE A O 1
ATOM 7580 N N . ALA A 1 1008 ? 25.119 0.428 -66.520 1.00 82.50 1008 ALA A N 1
ATOM 7581 C CA . ALA A 1 1008 ? 25.167 1.281 -65.349 1.00 82.50 1008 ALA A CA 1
ATOM 7582 C C . ALA A 1 1008 ? 25.236 0.410 -64.093 1.00 82.50 1008 ALA A C 1
ATOM 7584 O O . ALA A 1 1008 ? 24.426 -0.500 -63.912 1.00 82.50 1008 ALA A O 1
ATOM 7585 N N . ASP A 1 1009 ? 26.196 0.733 -63.230 1.00 85.50 1009 ASP A N 1
ATOM 7586 C CA . ASP A 1 1009 ? 26.307 0.178 -61.888 1.00 85.50 1009 ASP A CA 1
ATOM 7587 C C . ASP A 1 1009 ? 25.801 1.214 -60.884 1.00 85.50 1009 ASP A C 1
ATOM 7589 O O . ASP A 1 1009 ? 26.155 2.396 -60.954 1.00 85.50 1009 ASP A O 1
ATOM 7593 N N . GLY A 1 1010 ? 24.936 0.783 -59.972 1.00 86.31 1010 GLY A N 1
ATOM 7594 C CA . GLY A 1 1010 ? 24.337 1.658 -58.978 1.00 86.31 1010 GLY A CA 1
ATOM 7595 C C . GLY A 1 1010 ? 23.252 0.984 -58.146 1.00 86.31 1010 GLY A C 1
ATOM 7596 O O . GLY A 1 1010 ? 23.076 -0.241 -58.159 1.00 86.31 1010 GLY A O 1
ATOM 7597 N N . TRP A 1 1011 ? 22.544 1.817 -57.397 1.00 89.81 1011 TRP A N 1
ATOM 7598 C CA . TRP A 1 1011 ? 21.511 1.427 -56.452 1.00 89.81 1011 TRP A CA 1
ATOM 7599 C C . TRP A 1 1011 ? 20.209 2.145 -56.782 1.00 89.81 1011 TRP A C 1
ATOM 7601 O O . TRP A 1 1011 ? 20.219 3.319 -57.150 1.00 89.81 1011 TRP A O 1
ATOM 7611 N N . LEU A 1 1012 ? 19.092 1.450 -56.600 1.00 89.00 1012 LEU A N 1
ATOM 7612 C CA . LEU A 1 1012 ? 17.794 2.098 -56.502 1.00 89.00 1012 LEU A CA 1
ATOM 7613 C C . LEU A 1 1012 ? 17.618 2.590 -55.075 1.00 89.00 1012 LEU A C 1
ATOM 7615 O O . LEU A 1 1012 ? 17.672 1.792 -54.144 1.00 89.00 1012 LEU A O 1
ATOM 7619 N N . GLN A 1 1013 ? 17.442 3.894 -54.906 1.00 89.75 1013 GLN A N 1
ATOM 7620 C CA . GLN A 1 1013 ? 17.164 4.502 -53.616 1.00 89.75 1013 GLN A CA 1
ATOM 7621 C C . GLN A 1 1013 ? 15.673 4.828 -53.515 1.00 89.75 1013 GLN A C 1
ATOM 7623 O O . GLN A 1 1013 ? 15.142 5.549 -54.361 1.00 89.75 1013 GLN A O 1
ATOM 7628 N N . LEU A 1 1014 ? 15.023 4.300 -52.481 1.00 88.44 1014 LEU A N 1
ATOM 7629 C CA . LEU A 1 1014 ? 13.654 4.610 -52.091 1.00 88.44 1014 LEU A CA 1
ATOM 7630 C C . LEU A 1 1014 ? 13.673 5.643 -50.964 1.00 88.44 1014 LEU A C 1
ATOM 7632 O O . LEU A 1 1014 ? 14.269 5.407 -49.910 1.00 88.44 1014 LEU A O 1
ATOM 7636 N N . ASP A 1 1015 ? 13.005 6.765 -51.202 1.00 88.19 1015 ASP A N 1
ATOM 7637 C CA . ASP A 1 1015 ? 12.643 7.751 -50.191 1.00 88.19 1015 ASP A CA 1
ATOM 7638 C C . ASP A 1 1015 ? 11.151 7.567 -49.851 1.00 88.19 1015 ASP A C 1
ATOM 7640 O O . ASP A 1 1015 ? 10.311 7.795 -50.727 1.00 88.19 1015 ASP A O 1
ATOM 7644 N N . PRO A 1 1016 ? 10.805 7.077 -48.647 1.00 80.25 1016 PRO A N 1
ATOM 7645 C CA . PRO A 1 1016 ? 9.420 6.802 -48.267 1.00 80.25 1016 PRO A CA 1
ATOM 7646 C C . PRO A 1 1016 ? 8.611 8.067 -47.921 1.00 80.25 1016 PRO A C 1
ATOM 7648 O O . PRO A 1 1016 ? 7.409 7.942 -47.684 1.00 80.25 1016 PRO A O 1
ATOM 7651 N N . SER A 1 1017 ? 9.257 9.242 -47.848 1.00 70.69 1017 SER A N 1
ATOM 7652 C CA . SER A 1 1017 ? 8.644 10.511 -47.420 1.00 70.69 1017 SER A CA 1
ATOM 7653 C C . SER A 1 1017 ? 7.739 11.194 -48.447 1.00 70.69 1017 SER A C 1
ATOM 7655 O O . SER A 1 1017 ? 7.905 10.976 -49.674 1.00 70.69 1017 SER A O 1
#

pLDDT: mean 85.86, std 9.75, range [42.47, 98.44]